Protein AF-A0AAV2YIW4-F1 (afdb_monomer_lite)

InterPro domains:
  IPR005552 Scramblase [PTHR23248] (597-870)

Organism: NCBI:txid4803

Foldseek 3Di:
DDDDDDDDDDDDDDDDDDDDDDDDDDDDDDDDDDDPPDPLVVLQVVLQPAQWKKKAWDQDPVVVVCVVVVHFDDDWTKIFIFTDDPCAADAPALPRPRHDDDAPVNSVPGHGQKMKTKDQPPLQCQLCLLLLNNLQGWIWIFIDGVPDPGGQKIWTFDRDPAPLPVAWGKIWIWGQDSPPRDTDTFAMKTWDPVVVVPPDPDPQVVQKTKIFQWTQDPVRDTDGFKIKIDGCDCDDPYGQDPHDDPVRFWGKIFIAGPVRHGQWMKIWGFNDPDDPPVVCCSVVSGDIMMITGDGPPDGSSSSVSSVVNVVSPPGDAFFKKKAWDFDPVVLVCLVVVHDDDPFTKMFIATDHPCAADAPALPRPRHDDDALVNVVPGDGFKMKTWPQDPVQCVVLLQLLLQLLGFTWIFIDTVSDPHGQKTWTFDRDPDPDPPAKGKIWIWGQDSPPRDTDTQAMKIWDPPVPPPDDPDPQPPFKTKIFQWGQDPVRDTDGFKIKIGGCGCDDPYHCVPPCDLVRFWHKIFIAGPVRHGQWIKIWGFNDDNDDDPSVCSVVSRTIMMITGDGRSQGSSSSVSVVSNVVSVVSVVVSPPQLVVVQVLLLPAQWKKKAKDFDPVVVVCVVVVHLDDDWIKIFIFTDPPCAADDPALPRPRHDAAAPVNVVPTRGFKMKTKDDDPVQCVVCVVVLRNLQGWIKIAIDGSPSYGQKIWTWHRDSDCVVPTKTKIWIFGSDSSSDTHTQAMKIWDPPCCVPVDPDPQSVQKTKIWQWGQDPVRDTHTFWIKIAGCDCDDPYRNPVACHPVRFWDKIFIAGPVRDGQWIKIWGQNDDPDCPDPCSVVVSRDIMMITGDRNPDRSSSNVSSVVVVVVCCSVPPVSPVD

Sequence (871 aa):
MDLHASKWLSNGNGCECHFQNSIPPTKMQYQHNHNVTIEYAAVPQTLEQSKGLVIRQEAQIGEAVAQAFGIPYEAENRYKVSLLPNDKNVKENPNDPHGWEPSAEEIEALEPFLFAREKSGLGMRTPLTCLGCGPMRPLKMHFAVRGSTGDAYLIDRPFKLGGCCCMPFEMTLDGVDAKTGQMKKIGRVRENFSPYLSKCCASACLATTYTDIDRAMPDGSFQTQYILRTNTSCCGRVNNCCGATCLKNDAVYDILDTRGEVVAHLQMTYGGGGSCLGACCRASNDYNNYMLEFPPNSTAEDRMLLLAGLFQTLEQSKGLVIRQEAQIGEAVAQAFGIPYEAENRYKVSLLPNDKNVKENPNDPHGWEPSAEEIEALEPFLFAREKSGLGMRTPLTCLGCGPMRPLKMHFAVRGSTGDAYLIDRPFKLGGCCCMPFEMTLDGVDAKTGQMKKIGRVRENFSPYLSKCCASACLATTYTDIDRAMPDGSFQTQYILRTNTSCCGRVNNCCGATCLKNDAVYDILDTRGEVVAHLQMTYGGGGSCLGACCRASNDYNNYMLEFPPNSTAEDRMLLLAGLFQEMKDTEANGDQGLLRLKISEVGGVVVRQQTQKGEAAAQAVGLPFESRNKYTLHLLPHEKQVKSHPNDANGWEPSAQELAQLEPFLFAQEESGLCSRVCLTCFGCGSLRALTMHFSVDGSGDVFLIRRPFAMGGCCCCPLEMRLEAVSKDGRNMRIGRVREDFAPYLSKCCSACCLATTYTDIDRAMPDGTYEKRYSLRTNLSCCGRVNNCCGATCFKNDAVYDILDNDERVVAHLQRTFANGSNCLGACCRMGFDFNNFLLEFPSDSTPEDRLLLLTALFQVEYQLFERKEQ

Secondary structure (DSSP, 8-state):
-----------------------PPP---PPP-------TTHHHHHHHH-SEEEEEEPP-HHHHHHHHHT-------EEEEEEPPTT----SSTT-TTS----HHHHHHS-EEEEEEE---HHHHHHHHHTT-STTS-EEEEEEETT-SSEEEEEEE----TTTTSPPPEEEEEEE-TTT-SEEEEEEEEE--TTHHHH--SGGGGGEEEEEEEEEPTTS-EEEEEEEEEE-SSSSSS--TT-SBTTB-EEEEEEEETTS-EEEEEEEEE---S---TTTGGGTT--EEEEEEPPTT--HHHHHHHHHHHTTSS----EEEEEEPP-HHHHHHHHHT-------EEEEEEEPTT----SSTT-TTS----HHHHHTS-EEEEEEE---HHHHHHHHHTT-GGGS-EEEEEEETT-SS-SEEEEE------STT---EEEEEEE-TTT-SEEEEEEEEE--GGGGGT---GGGS-EEEEEEEEEPTTS-EEEEEEEEEE-SS-SSS--TT-SBTTB-EEEEEEEETTS-EEEEEEEEE---S---HHHHTTTT--EEEEEEPPTT--HHHHHHHHHHHHHHHHHHHHHHHHHHHHHHHHH-SEEEEEEPP-HHHHHHHTTT-------EEEEEEPPTT----SSTT-SSS----TTHHHHSPEEEEEEEE--HHHHHHHHHTT-GGG--EEEEEESTT-S-SEEEEE-----GGGT---EEEEEEE-TTS-EEEEEEEEEE-HHHHHS--SHHHHTEEEEEEEEEPTTS-EEEEEEEEEE-SSSSSS--TT-SBTTB-EEEEEEE-TTS-EEEEEEEE----TT--TTGGGTTT---EEEEE--TT--HHHHHHHHHHHHHHHHHHTGGG--

pLDDT: mean 76.11, std 19.55, range [26.31, 98.44]

Structure (mmCIF, N/CA/C/O backbone):
data_AF-A0AAV2YIW4-F1
#
_entry.id   AF-A0AAV2YIW4-F1
#
loop_
_atom_site.group_PDB
_atom_site.id
_atom_site.type_symbol
_atom_site.label_atom_id
_atom_site.label_alt_id
_atom_site.label_comp_id
_atom_site.label_asym_id
_atom_site.label_entity_id
_atom_site.label_seq_id
_atom_site.pdbx_PDB_ins_code
_atom_site.Cartn_x
_atom_site.Cartn_y
_atom_site.Cartn_z
_atom_site.occupancy
_atom_site.B_iso_or_equiv
_atom_site.auth_seq_id
_atom_site.auth_comp_id
_atom_site.auth_asym_id
_atom_site.auth_atom_id
_atom_site.pdbx_PDB_model_num
ATOM 1 N N . MET A 1 1 ? 54.753 -6.252 55.775 1.00 34.53 1 MET A N 1
ATOM 2 C CA . MET A 1 1 ? 54.111 -5.872 54.500 1.00 34.53 1 MET A CA 1
ATOM 3 C C . MET A 1 1 ? 52.700 -5.396 54.843 1.00 34.53 1 MET A C 1
ATOM 5 O O . MET A 1 1 ? 51.793 -6.214 54.852 1.00 34.53 1 MET A O 1
ATOM 9 N N . ASP A 1 2 ? 52.447 -4.196 55.369 1.00 29.52 2 ASP A N 1
ATOM 10 C CA . ASP A 1 2 ? 53.029 -2.843 55.195 1.00 29.52 2 ASP A CA 1
ATOM 11 C C . ASP A 1 2 ? 52.570 -2.098 53.935 1.00 29.52 2 ASP A C 1
ATOM 13 O O . ASP A 1 2 ? 53.123 -2.322 52.860 1.00 29.52 2 ASP A O 1
ATOM 17 N N . LEU A 1 3 ? 51.587 -1.201 54.125 1.00 31.28 3 LEU A N 1
ATOM 18 C CA . LEU A 1 3 ? 51.532 0.247 53.785 1.00 31.28 3 LEU A CA 1
ATOM 19 C C . LEU A 1 3 ? 50.031 0.671 53.769 1.00 31.28 3 LEU A C 1
ATOM 21 O O . LEU A 1 3 ? 49.226 -0.035 53.174 1.00 31.28 3 LEU A O 1
ATOM 25 N N . HIS A 1 4 ? 49.493 1.650 54.526 1.00 34.84 4 HIS A N 1
ATOM 26 C CA . HIS A 1 4 ? 49.807 3.090 54.720 1.00 34.84 4 HIS A CA 1
ATOM 27 C C . HIS A 1 4 ? 49.781 3.915 53.410 1.00 34.84 4 HIS A C 1
ATOM 29 O O . HIS A 1 4 ? 50.341 3.465 52.423 1.00 34.84 4 HIS A O 1
ATOM 35 N N . ALA A 1 5 ? 49.226 5.139 53.307 1.00 33.84 5 ALA A N 1
ATOM 36 C CA . ALA A 1 5 ? 48.344 5.984 54.154 1.00 33.84 5 ALA A CA 1
ATOM 37 C C . ALA A 1 5 ? 47.677 7.067 53.226 1.00 33.84 5 ALA A C 1
ATOM 39 O O . ALA A 1 5 ? 47.795 6.922 52.015 1.00 33.84 5 ALA A O 1
ATOM 40 N N . SER A 1 6 ? 46.974 8.152 5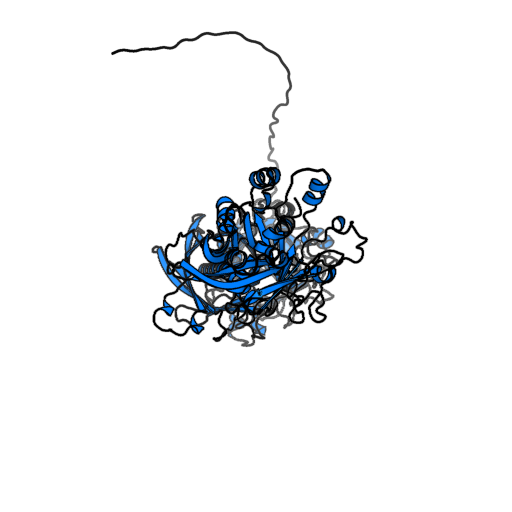3.609 1.00 31.48 6 SER A N 1
ATOM 41 C CA . SER A 1 6 ? 46.640 8.828 54.887 1.00 31.48 6 SER A CA 1
ATOM 42 C C . SER A 1 6 ? 45.349 9.697 54.750 1.00 31.48 6 SER A C 1
ATOM 44 O O . SER A 1 6 ? 44.682 9.676 53.720 1.00 31.48 6 SER A O 1
ATOM 46 N N . LYS A 1 7 ? 45.000 10.498 55.778 1.00 36.56 7 LYS A N 1
ATOM 47 C CA . LYS A 1 7 ? 44.167 11.730 55.668 1.00 36.56 7 LYS A CA 1
ATOM 48 C C . LYS A 1 7 ? 45.068 12.966 55.458 1.00 36.56 7 LYS A C 1
ATOM 50 O O . LYS A 1 7 ? 46.248 12.866 55.793 1.00 36.56 7 LYS A O 1
ATOM 55 N N . TRP A 1 8 ? 44.500 14.139 55.123 1.00 27.31 8 TRP A N 1
ATOM 56 C CA . TRP A 1 8 ? 44.503 15.333 56.013 1.00 27.31 8 TRP A CA 1
ATOM 57 C C . TRP A 1 8 ? 43.563 16.474 55.544 1.00 27.31 8 TRP A C 1
ATOM 59 O O . TRP A 1 8 ? 42.883 16.332 54.533 1.00 27.31 8 TRP A O 1
ATOM 69 N N . LEU A 1 9 ? 43.468 17.551 56.340 1.00 35.16 9 LEU A N 1
ATOM 70 C CA . LEU A 1 9 ? 42.539 18.695 56.227 1.00 35.16 9 LEU A CA 1
ATOM 71 C C . LEU A 1 9 ? 43.279 20.025 55.984 1.00 35.16 9 LEU A C 1
ATOM 73 O O . LEU A 1 9 ? 44.400 20.178 56.469 1.00 35.16 9 LEU A O 1
ATOM 77 N N . SER A 1 10 ? 42.593 21.031 55.424 1.00 29.75 10 SER A N 1
ATOM 78 C CA . SER A 1 10 ? 42.811 22.457 55.748 1.00 29.75 10 SER A CA 1
ATOM 79 C C . SER A 1 10 ? 41.611 23.345 55.346 1.00 29.75 10 SER A C 1
ATOM 81 O O . SER A 1 10 ? 40.798 22.964 54.509 1.00 29.75 10 SER A O 1
ATOM 83 N N . ASN A 1 11 ? 41.484 24.516 55.988 1.00 32.44 11 ASN A N 1
ATOM 84 C CA . ASN A 1 11 ? 40.416 25.514 55.778 1.00 32.44 11 ASN A CA 1
ATOM 85 C C . ASN A 1 11 ? 40.905 26.690 54.902 1.00 32.44 11 ASN A C 1
ATOM 87 O O . ASN A 1 11 ? 42.109 26.941 54.861 1.00 32.44 11 ASN A O 1
ATOM 91 N N . GLY A 1 12 ? 39.998 27.486 54.307 1.00 28.72 12 GLY A N 1
ATOM 92 C CA . GLY A 1 12 ? 40.390 28.726 53.606 1.00 28.72 12 GLY A CA 1
ATOM 93 C C . GLY A 1 12 ? 39.264 29.610 53.033 1.00 28.72 12 GLY A C 1
ATOM 94 O O . GLY A 1 12 ? 38.966 29.526 51.853 1.00 28.72 12 GLY A O 1
ATOM 95 N N . ASN A 1 13 ? 38.692 30.479 53.873 1.00 29.22 13 ASN A N 1
ATOM 96 C CA . ASN A 1 13 ? 38.098 31.806 53.592 1.00 29.22 13 ASN A CA 1
ATOM 97 C C . ASN A 1 13 ? 37.449 32.131 52.214 1.00 29.22 13 ASN A C 1
ATOM 99 O O . ASN A 1 13 ? 38.131 32.520 51.275 1.00 29.22 13 ASN A O 1
ATOM 103 N N . GLY A 1 14 ? 36.110 32.187 52.192 1.00 28.41 14 GLY A N 1
ATOM 104 C CA . GLY A 1 14 ? 35.336 33.449 52.157 1.00 28.41 14 GLY A CA 1
ATOM 105 C C . GLY A 1 14 ? 35.362 34.401 50.939 1.00 28.41 14 GLY A C 1
ATOM 106 O O . GLY A 1 14 ? 36.375 35.027 50.646 1.00 28.41 14 GLY A O 1
ATOM 107 N N . CYS A 1 15 ? 34.168 34.673 50.391 1.00 27.16 15 CYS A N 1
ATOM 108 C CA . CYS A 1 15 ? 33.701 36.012 49.981 1.00 27.16 15 CYS A CA 1
ATOM 109 C C . CYS A 1 15 ? 32.160 36.045 49.898 1.00 27.16 15 CYS A C 1
ATOM 111 O O . CYS A 1 15 ? 31.549 35.086 49.433 1.00 27.16 15 CYS A O 1
ATOM 113 N N . GLU A 1 16 ? 31.540 37.146 50.330 1.00 31.05 16 GLU A N 1
ATOM 114 C CA . GLU A 1 16 ? 30.090 37.394 50.240 1.00 31.05 16 GLU A CA 1
ATOM 115 C C . GLU A 1 16 ? 29.759 38.372 49.100 1.00 31.05 16 GLU A C 1
ATOM 117 O O . GLU A 1 16 ? 30.550 39.267 48.808 1.00 31.05 16 GLU A O 1
ATOM 122 N N . CYS A 1 17 ? 28.553 38.270 48.526 1.00 26.88 17 CYS A N 1
ATOM 123 C CA . CYS A 1 17 ? 27.810 39.402 47.948 1.00 26.88 17 CYS A CA 1
ATOM 124 C C . CYS A 1 17 ? 26.296 39.101 47.914 1.00 26.88 17 CYS A C 1
ATOM 126 O O . CYS A 1 17 ? 25.886 37.948 47.789 1.00 26.88 17 CYS A O 1
ATOM 128 N N . HIS A 1 18 ? 25.464 40.139 48.058 1.00 30.34 18 HIS A N 1
ATOM 129 C CA . HIS A 1 18 ? 24.004 40.041 48.241 1.00 30.34 18 HIS A CA 1
ATOM 130 C C . HIS A 1 18 ? 23.185 40.160 46.939 1.00 30.34 18 HIS A C 1
ATOM 132 O O . HIS A 1 18 ? 23.682 40.680 45.947 1.00 30.34 18 HIS A O 1
ATOM 138 N N . PHE A 1 19 ? 21.914 39.722 46.979 1.00 26.31 19 PHE A N 1
ATOM 139 C CA . PHE A 1 19 ? 20.659 40.519 46.855 1.00 26.31 19 PHE A CA 1
ATOM 140 C C . PHE A 1 19 ? 19.474 39.537 46.611 1.00 26.31 19 PHE A C 1
ATOM 142 O O . PHE A 1 19 ? 19.460 38.810 45.628 1.00 26.31 19 PHE A O 1
ATOM 149 N N . GLN A 1 20 ? 18.604 39.268 47.599 1.00 30.83 20 GLN A N 1
ATOM 150 C CA . GLN A 1 20 ? 17.324 39.962 47.891 1.00 30.83 20 GLN A CA 1
ATOM 151 C C . GLN A 1 20 ? 16.193 39.775 46.843 1.00 30.83 20 GLN A C 1
ATOM 153 O O . GLN A 1 20 ? 16.161 40.491 45.848 1.00 30.83 20 GLN A O 1
ATOM 158 N N . ASN A 1 21 ? 15.164 38.952 47.123 1.00 28.94 21 ASN A N 1
ATOM 159 C CA . ASN A 1 21 ? 13.927 39.410 47.799 1.00 28.94 21 ASN A CA 1
ATOM 160 C C . ASN A 1 21 ? 12.814 38.338 47.931 1.00 28.94 21 ASN A C 1
ATOM 162 O O . ASN A 1 21 ? 12.830 37.290 47.297 1.00 28.94 21 ASN A O 1
ATOM 166 N N . SER A 1 22 ? 11.880 38.617 48.841 1.00 33.94 22 SER A N 1
ATOM 167 C CA . SER A 1 22 ? 10.848 37.753 49.431 1.00 33.94 22 SER A CA 1
ATOM 168 C C . SER A 1 22 ? 9.543 37.577 48.633 1.00 33.94 22 SER A C 1
ATOM 170 O O . SER A 1 22 ? 9.136 38.470 47.902 1.00 33.94 22 SER A O 1
ATOM 172 N N . ILE A 1 23 ? 8.817 36.483 48.929 1.00 32.34 23 ILE A N 1
ATOM 173 C CA . ILE A 1 23 ? 7.345 36.411 49.110 1.00 32.34 23 ILE A CA 1
ATOM 174 C C . ILE A 1 23 ? 7.036 35.223 50.066 1.00 32.34 23 ILE A C 1
ATOM 176 O O . ILE A 1 23 ? 7.699 34.190 49.956 1.00 32.34 23 ILE A O 1
ATOM 180 N N . PRO A 1 24 ? 6.096 35.335 51.032 1.00 34.16 24 PRO A N 1
ATOM 181 C CA . PRO A 1 24 ? 5.818 34.284 52.024 1.00 34.16 24 PRO A CA 1
ATOM 182 C C . PRO A 1 24 ? 4.681 33.313 51.620 1.00 34.16 24 PRO A C 1
ATOM 184 O O . PRO A 1 24 ? 3.766 33.706 50.896 1.00 34.16 24 PRO A O 1
ATOM 187 N N . PRO A 1 25 ? 4.661 32.066 52.140 1.00 32.34 25 PRO A N 1
ATOM 188 C CA . PRO A 1 25 ? 3.613 31.087 51.839 1.00 32.34 25 PRO A CA 1
ATOM 189 C C . PRO A 1 25 ? 2.312 31.356 52.614 1.00 32.34 25 PRO A C 1
ATOM 191 O O . PRO A 1 25 ? 2.279 31.325 53.847 1.00 32.34 25 PRO A O 1
ATOM 194 N N . THR A 1 26 ? 1.207 31.568 51.899 1.00 30.33 26 THR A N 1
ATOM 195 C CA . THR A 1 26 ? -0.121 31.783 52.497 1.00 30.33 26 THR A CA 1
ATOM 196 C C . THR A 1 26 ? -0.781 30.453 52.877 1.00 30.33 26 THR A C 1
ATOM 198 O O . THR A 1 26 ? -1.016 29.604 52.019 1.00 30.33 26 THR A O 1
ATOM 201 N N . LYS A 1 27 ? -1.145 30.264 54.153 1.00 31.73 27 LYS A N 1
ATOM 202 C CA . LYS A 1 27 ? -2.006 29.143 54.568 1.00 31.73 27 LYS A CA 1
ATOM 203 C C . LYS A 1 27 ? -3.468 29.460 54.246 1.00 31.73 27 LYS A C 1
ATOM 205 O O . LYS A 1 27 ? -4.048 30.329 54.890 1.00 31.73 27 LYS A O 1
ATOM 210 N N . MET A 1 28 ? -4.090 28.710 53.337 1.00 27.66 28 MET A N 1
ATOM 211 C CA . MET A 1 28 ? -5.554 28.638 53.287 1.00 27.66 28 MET A CA 1
ATOM 212 C C . MET A 1 28 ? -6.067 27.791 54.457 1.00 27.66 28 MET A C 1
ATOM 214 O O . MET A 1 28 ? -5.734 26.612 54.567 1.00 27.66 28 MET A O 1
ATOM 218 N N . GLN A 1 29 ? -6.905 28.379 55.310 1.00 27.80 29 GLN A N 1
ATOM 219 C CA . GLN A 1 29 ? -7.801 27.631 56.192 1.00 27.80 29 GLN A CA 1
ATOM 220 C C . GLN A 1 29 ? -9.185 27.602 55.544 1.00 27.80 29 GLN A C 1
ATOM 222 O O . GLN A 1 29 ? -9.814 28.648 55.397 1.00 27.80 29 GLN A O 1
ATOM 227 N N . TYR A 1 30 ? -9.670 26.417 55.175 1.00 27.11 30 TYR A N 1
ATOM 228 C CA . TYR A 1 30 ? -11.075 26.244 54.813 1.00 27.11 30 TYR A CA 1
ATOM 229 C C . TYR A 1 30 ? -11.929 26.230 56.085 1.00 27.11 30 TYR A C 1
ATOM 231 O O . TYR A 1 30 ? -11.697 25.423 56.985 1.00 27.11 30 TYR A O 1
ATOM 239 N N . GLN A 1 31 ? -12.921 27.116 56.155 1.00 29.45 31 GLN A N 1
ATOM 240 C CA . GLN A 1 31 ? -13.962 27.065 57.179 1.00 29.45 31 GLN A CA 1
ATOM 241 C C . GLN A 1 31 ? -15.098 26.160 56.689 1.00 29.45 31 GLN A C 1
ATOM 243 O O . GLN A 1 31 ? -15.717 26.448 55.667 1.00 29.45 31 GLN A O 1
ATOM 248 N N . HIS A 1 32 ? -15.400 25.088 57.423 1.00 32.91 32 HIS A N 1
ATOM 249 C CA . HIS A 1 32 ? -16.679 24.394 57.264 1.00 32.91 32 HIS A CA 1
ATOM 250 C C . HIS A 1 32 ? -17.793 25.259 57.855 1.00 32.91 32 HIS A C 1
ATOM 252 O O . HIS A 1 32 ? -17.703 25.656 59.016 1.00 32.91 32 HIS A O 1
ATOM 258 N N . ASN A 1 33 ? -18.853 25.512 57.087 1.00 34.19 33 ASN A N 1
ATOM 259 C CA . ASN A 1 33 ? -20.063 26.146 57.597 1.00 34.19 33 ASN A CA 1
ATOM 260 C C . ASN A 1 33 ? -21.321 25.608 56.899 1.00 34.19 33 ASN A C 1
ATOM 262 O O . ASN A 1 33 ? -21.307 25.360 55.698 1.00 34.19 33 ASN A O 1
ATOM 266 N N . HIS A 1 34 ? -22.388 25.486 57.692 1.00 34.94 34 HIS A N 1
ATOM 267 C CA . HIS A 1 34 ? -23.763 25.095 57.352 1.00 34.94 34 HIS A CA 1
ATOM 268 C C . HIS A 1 34 ? -24.010 23.713 56.711 1.00 34.94 34 HIS A C 1
ATOM 270 O O . HIS A 1 34 ? -23.678 23.434 55.563 1.00 34.94 34 HIS A O 1
ATOM 276 N N . ASN A 1 35 ? -24.746 22.881 57.458 1.00 37.16 35 ASN A N 1
ATOM 277 C CA . ASN A 1 35 ? -25.377 21.662 56.959 1.00 37.16 35 ASN A CA 1
ATOM 278 C C . ASN A 1 35 ? -26.514 22.016 55.987 1.00 37.16 35 ASN A C 1
ATOM 280 O O . ASN A 1 35 ? -27.633 22.305 56.419 1.00 37.16 35 ASN A O 1
ATOM 284 N N . VAL A 1 36 ? -26.259 21.941 54.680 1.00 42.66 36 VAL A N 1
ATOM 285 C CA . VAL A 1 36 ? -27.341 21.835 53.693 1.00 42.66 36 VAL A CA 1
ATOM 286 C C . VAL A 1 36 ? -28.005 20.474 53.895 1.00 42.66 36 VAL A C 1
ATOM 288 O O . VAL A 1 36 ? -27.408 19.434 53.619 1.00 42.66 36 VAL A O 1
ATOM 291 N N . THR A 1 37 ? -29.229 20.471 54.421 1.00 47.66 37 THR A N 1
ATOM 292 C CA . THR A 1 37 ? -30.010 19.237 54.575 1.00 47.66 37 THR A CA 1
ATOM 293 C C . THR A 1 37 ? -30.628 18.919 53.220 1.00 47.66 37 THR A C 1
ATOM 295 O O . THR A 1 37 ? -31.620 19.521 52.829 1.00 47.66 37 THR A O 1
ATOM 298 N N . ILE A 1 38 ? -29.970 18.042 52.462 1.00 52.50 38 ILE A N 1
ATOM 299 C CA . ILE A 1 38 ? -30.332 17.717 51.079 1.00 52.50 38 ILE A CA 1
ATOM 300 C C . ILE A 1 38 ? -31.684 16.990 51.059 1.00 52.50 38 ILE A C 1
ATOM 302 O O . ILE A 1 38 ? -31.792 15.852 51.520 1.00 52.50 38 ILE A O 1
ATOM 306 N N . GLU A 1 39 ? -32.711 17.627 50.499 1.00 65.31 39 GLU A N 1
ATOM 307 C CA . GLU A 1 39 ? -34.070 17.082 50.434 1.00 65.31 39 GLU A CA 1
ATOM 308 C C . GLU A 1 39 ? -34.232 16.046 49.308 1.00 65.31 39 GLU A C 1
ATOM 310 O O . GLU A 1 39 ? -34.954 16.253 48.334 1.00 65.31 39 GLU A O 1
ATOM 315 N N . TYR A 1 40 ? -33.611 14.870 49.462 1.00 70.31 40 TYR A N 1
ATOM 316 C CA . TYR A 1 40 ? -33.856 13.717 48.577 1.00 70.31 40 TYR A CA 1
ATOM 317 C C . TYR A 1 40 ? -35.357 13.373 48.464 1.00 70.31 40 TYR A C 1
ATOM 319 O O . TYR A 1 40 ? -35.806 12.905 47.422 1.00 70.31 40 TYR A O 1
ATOM 327 N N . ALA A 1 41 ? -36.146 13.668 49.505 1.00 72.88 41 ALA A N 1
ATOM 328 C CA . ALA A 1 41 ? -37.599 13.493 49.537 1.00 72.88 41 ALA A CA 1
ATOM 329 C C . ALA A 1 41 ? -38.376 14.355 48.518 1.00 72.88 41 ALA A C 1
ATOM 331 O O . ALA A 1 41 ? -39.504 14.000 48.174 1.00 72.88 41 ALA A O 1
ATOM 332 N N . ALA A 1 42 ? -37.795 15.450 48.012 1.00 81.31 42 ALA A N 1
ATOM 333 C CA . ALA A 1 42 ? -38.418 16.273 46.975 1.00 81.31 42 ALA A CA 1
ATOM 334 C C . ALA A 1 42 ? -38.329 15.623 45.581 1.00 81.31 42 ALA A C 1
ATOM 336 O O . ALA A 1 42 ? -39.219 15.812 44.755 1.00 81.31 42 ALA A O 1
ATOM 337 N N . VAL A 1 43 ? -37.293 14.816 45.313 1.00 82.75 43 VAL A N 1
ATOM 338 C CA . VAL A 1 43 ? -37.036 14.262 43.970 1.00 82.75 43 VAL A CA 1
ATOM 339 C C . VAL A 1 43 ? -38.178 13.360 43.471 1.00 82.75 43 VAL A C 1
ATOM 341 O O . VAL A 1 43 ? -38.597 13.559 42.330 1.00 82.75 43 VAL A O 1
ATOM 344 N N . PRO A 1 44 ? -38.749 12.430 44.270 1.00 83.50 44 PRO A N 1
ATOM 345 C CA . PRO A 1 44 ? -39.924 11.663 43.853 1.00 83.50 44 PRO A CA 1
ATOM 346 C C . PRO A 1 44 ? -41.144 12.541 43.548 1.00 83.50 44 PRO A C 1
ATOM 348 O O . PRO A 1 44 ? -41.819 12.312 42.550 1.00 83.50 44 PRO A O 1
ATOM 351 N N . GLN A 1 45 ? -41.393 13.581 44.352 1.00 85.56 45 GLN A N 1
ATOM 352 C CA . GLN A 1 45 ? -42.544 14.473 44.169 1.00 85.56 45 GLN A CA 1
ATOM 353 C C . GLN A 1 45 ? -42.420 15.291 42.877 1.00 85.56 45 GLN A C 1
ATOM 355 O O . GLN A 1 45 ? -43.366 15.360 42.094 1.00 85.56 45 GLN A O 1
ATOM 360 N N . THR A 1 46 ? -41.236 15.848 42.613 1.00 87.81 46 THR A N 1
ATOM 361 C CA . THR A 1 46 ? -40.923 16.549 41.360 1.00 87.81 46 THR A CA 1
ATOM 362 C C . THR A 1 46 ? -41.033 15.614 40.153 1.00 87.81 46 THR A C 1
ATOM 364 O O . THR A 1 46 ? -41.595 15.997 39.127 1.00 87.81 46 THR A O 1
ATOM 367 N N . LEU A 1 47 ? -40.558 14.367 40.271 1.00 87.00 47 LEU A N 1
ATOM 368 C CA . LEU A 1 47 ? -40.710 13.361 39.219 1.00 87.00 47 LEU A CA 1
ATOM 369 C C . LEU A 1 47 ? -42.183 13.030 38.954 1.00 87.00 47 LEU A C 1
ATOM 371 O O . LEU A 1 47 ? -42.566 12.998 37.791 1.00 87.00 47 LEU A O 1
ATOM 375 N N . GLU A 1 48 ? -43.013 12.840 39.981 1.00 88.50 48 GLU A N 1
ATOM 376 C CA . GLU A 1 48 ? -44.449 12.527 39.850 1.00 88.50 48 GLU A CA 1
ATOM 377 C C . GLU A 1 48 ? -45.279 13.670 39.253 1.00 88.50 48 GLU A C 1
ATOM 379 O O . GLU A 1 48 ? -46.222 13.413 38.501 1.00 88.50 48 GLU A O 1
ATOM 384 N N . GLN A 1 49 ? -44.910 14.919 39.542 1.00 90.31 49 GLN A N 1
ATOM 385 C CA . GLN A 1 49 ? -45.573 16.119 39.014 1.00 90.31 49 GLN A CA 1
ATOM 386 C C . GLN A 1 49 ? -45.135 16.488 37.589 1.00 90.31 49 GLN A C 1
ATOM 388 O O . GLN A 1 49 ? -45.828 17.250 36.917 1.00 90.31 49 GLN A O 1
ATOM 393 N N . SER A 1 50 ? -43.995 15.974 37.121 1.00 92.06 50 SER A N 1
ATOM 394 C CA . SER A 1 50 ? -43.477 16.254 35.778 1.00 92.06 50 SER A CA 1
ATOM 395 C C . SER A 1 50 ? -44.307 15.605 34.660 1.00 92.06 50 SER A C 1
ATOM 397 O O . SER A 1 50 ? -45.007 14.614 34.875 1.00 92.06 50 SER A O 1
ATOM 399 N N . LYS A 1 51 ? -44.183 16.130 33.436 1.00 94.81 51 LYS A N 1
ATOM 400 C CA . LYS A 1 51 ? -44.686 15.490 32.206 1.00 94.81 51 LYS A CA 1
ATOM 401 C C . LYS A 1 51 ? -43.670 14.520 31.583 1.00 94.81 51 LYS A C 1
ATOM 403 O O . LYS A 1 51 ? -44.038 13.558 30.918 1.00 94.81 51 LYS A O 1
ATOM 408 N N . GLY A 1 52 ? -42.386 14.782 31.807 1.00 94.81 52 GLY A N 1
ATOM 409 C CA . GLY A 1 52 ? -41.270 14.099 31.168 1.00 94.81 52 GLY A CA 1
ATOM 410 C C . GLY A 1 52 ? -39.928 14.698 31.587 1.00 94.81 52 GLY A C 1
ATOM 411 O O . GLY A 1 52 ? -39.871 15.576 32.454 1.00 94.81 52 GLY A O 1
ATOM 412 N N . LEU A 1 53 ? -38.853 14.266 30.931 1.00 95.31 53 LEU A N 1
ATOM 413 C CA . LEU A 1 53 ? -37.484 14.748 31.134 1.00 95.31 53 LEU A CA 1
ATOM 414 C C . LEU A 1 53 ? -36.840 15.202 29.826 1.00 95.31 53 LEU A C 1
ATOM 416 O O . LEU A 1 53 ? -37.121 14.651 28.763 1.00 95.31 53 LEU A O 1
ATOM 420 N N . VAL A 1 54 ? -35.889 16.128 29.945 1.00 94.62 54 VAL A N 1
ATOM 421 C CA . VAL A 1 54 ? -34.881 16.414 28.919 1.00 94.62 54 VAL A CA 1
ATOM 422 C C . VAL A 1 54 ? -33.506 16.083 29.491 1.00 94.62 54 VAL A C 1
ATOM 424 O O . VAL A 1 54 ? -33.144 16.526 30.582 1.00 94.62 54 VAL A O 1
ATOM 427 N N . ILE A 1 55 ? -32.748 15.269 28.764 1.00 93.12 55 ILE A N 1
ATOM 428 C CA . ILE A 1 55 ? -31.459 14.712 29.173 1.00 93.12 55 ILE A CA 1
ATOM 429 C C . ILE A 1 55 ? -30.416 15.191 28.164 1.00 93.12 55 ILE A C 1
ATOM 431 O O . ILE A 1 55 ? -30.416 14.751 27.013 1.00 93.12 55 ILE A O 1
ATOM 435 N N . ARG A 1 56 ? -29.520 16.083 28.593 1.00 90.31 56 ARG A N 1
ATOM 436 C CA . ARG A 1 56 ? -28.429 16.621 27.765 1.00 90.31 56 ARG A CA 1
ATOM 437 C C . ARG A 1 56 ? -27.083 16.125 28.271 1.00 90.31 56 ARG A C 1
ATOM 439 O O . ARG A 1 56 ? -26.759 16.324 29.442 1.00 90.31 56 ARG A O 1
ATOM 446 N N . GLN A 1 57 ? -26.281 15.531 27.390 1.00 87.19 57 GLN A N 1
ATOM 447 C CA . GLN A 1 57 ? -24.876 15.230 27.675 1.00 87.19 57 GLN A CA 1
ATOM 448 C C . GLN A 1 57 ? -24.077 16.541 27.779 1.00 87.19 57 GLN A C 1
ATOM 450 O O . GLN A 1 57 ? -24.209 17.426 26.935 1.00 87.19 57 GLN A O 1
ATOM 455 N N . GLU A 1 58 ? -23.275 16.700 28.832 1.00 81.56 58 GLU A N 1
ATOM 456 C CA . GLU A 1 58 ? -22.464 17.904 29.026 1.00 81.56 58 GLU A CA 1
ATOM 457 C C . GLU A 1 58 ? -21.199 17.875 28.166 1.00 81.56 58 GLU A C 1
ATOM 459 O O . GLU A 1 58 ? -20.395 16.947 28.258 1.00 81.56 58 GLU A O 1
ATOM 464 N N . ALA A 1 59 ? -20.981 18.947 27.403 1.00 66.12 59 ALA A N 1
ATOM 465 C CA . ALA A 1 59 ? -19.758 19.159 26.645 1.00 66.12 59 ALA A CA 1
ATOM 466 C C . ALA A 1 59 ? -18.531 19.230 27.567 1.00 66.12 59 ALA A C 1
ATOM 468 O O . ALA A 1 59 ? -18.400 20.142 28.390 1.00 66.12 59 ALA A O 1
ATOM 469 N N . GLN A 1 60 ? -17.588 18.302 27.401 1.00 69.12 60 GLN A N 1
ATOM 470 C CA . GLN A 1 60 ? -16.320 18.347 28.123 1.00 69.12 60 GLN A CA 1
ATOM 471 C C . GLN A 1 60 ? -15.288 19.076 27.270 1.00 69.12 60 GLN A C 1
ATOM 473 O O . GLN A 1 60 ? -14.590 18.482 26.458 1.00 69.12 60 GLN A O 1
ATOM 478 N N . ILE A 1 61 ? -15.164 20.391 27.483 1.00 62.16 61 ILE A N 1
ATOM 479 C CA . ILE A 1 61 ? -14.145 21.228 26.821 1.00 62.16 61 ILE A CA 1
ATOM 480 C C . ILE A 1 61 ? -12.742 20.636 27.035 1.00 62.16 61 ILE A C 1
ATOM 482 O O . ILE A 1 61 ? -11.927 20.643 26.121 1.00 62.16 61 ILE A O 1
ATOM 486 N N . GLY A 1 62 ? -12.481 20.053 28.212 1.00 62.09 62 GLY A N 1
ATOM 487 C CA . GLY A 1 62 ? -11.245 19.318 28.482 1.00 62.09 62 GLY A CA 1
ATOM 488 C C . GLY A 1 62 ? -11.039 18.105 27.568 1.00 62.09 62 GLY A C 1
ATOM 489 O O . GLY A 1 62 ? -9.913 17.878 27.145 1.00 62.09 62 GLY A O 1
ATOM 490 N N . GLU A 1 63 ? -12.102 17.387 27.197 1.00 58.66 63 GLU A N 1
ATOM 491 C CA . GLU A 1 63 ? -12.046 16.278 26.239 1.00 58.66 63 GLU A CA 1
ATOM 492 C C . GLU A 1 63 ? -11.799 16.789 24.815 1.00 58.66 63 GLU A C 1
ATOM 494 O O . GLU A 1 63 ? -10.902 16.292 24.143 1.00 58.66 63 GLU A O 1
ATOM 499 N N . ALA A 1 64 ? -12.522 17.819 24.366 1.00 51.94 64 ALA A N 1
ATOM 500 C CA . ALA A 1 64 ? -12.338 18.400 23.032 1.00 51.94 64 ALA A CA 1
ATOM 501 C C . ALA A 1 64 ? -10.923 18.986 22.842 1.00 51.94 64 ALA A C 1
ATOM 503 O O . ALA A 1 64 ? -10.268 18.736 21.830 1.00 51.94 64 ALA A O 1
ATOM 504 N N . VAL A 1 65 ? -10.410 19.703 23.848 1.00 51.50 65 VAL A N 1
ATOM 505 C CA . VAL A 1 65 ? -9.026 20.208 23.884 1.00 51.50 65 VAL A CA 1
ATOM 506 C C . VAL A 1 65 ? -8.026 19.050 23.924 1.00 51.50 65 VAL A C 1
ATOM 508 O O . VAL A 1 65 ? -7.033 19.069 23.200 1.00 51.50 65 VAL A O 1
ATOM 511 N N . ALA A 1 66 ? -8.283 18.011 24.719 1.00 55.84 66 ALA A N 1
ATOM 512 C CA . ALA A 1 66 ? -7.413 16.845 24.790 1.00 55.84 66 ALA A CA 1
ATOM 513 C C . ALA A 1 66 ? -7.353 16.068 23.465 1.00 55.84 66 ALA A C 1
ATOM 515 O O . ALA A 1 66 ? -6.261 15.710 23.027 1.00 55.84 66 ALA A O 1
ATOM 516 N N . GLN A 1 67 ? -8.487 15.888 22.783 1.00 48.25 67 GLN A N 1
ATOM 517 C CA . GLN A 1 67 ? -8.554 15.310 21.439 1.00 48.25 67 GLN A CA 1
ATOM 518 C C . GLN A 1 67 ? -7.780 16.167 20.422 1.00 48.25 67 GLN A C 1
ATOM 520 O O . GLN A 1 67 ? -7.000 15.619 19.645 1.00 48.25 67 GLN A O 1
ATOM 525 N N . ALA A 1 68 ? -7.913 17.499 20.470 1.00 47.78 68 ALA A N 1
ATOM 52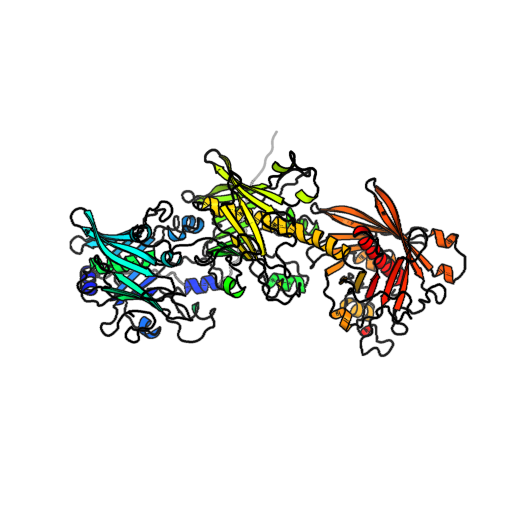6 C CA . ALA A 1 68 ? -7.203 18.419 19.575 1.00 47.78 68 ALA A CA 1
ATOM 527 C C . ALA A 1 68 ? -5.671 18.421 19.761 1.00 47.78 68 ALA A C 1
ATOM 529 O O . ALA A 1 68 ? -4.939 18.623 18.793 1.00 47.78 68 ALA A O 1
ATOM 530 N N . PHE A 1 69 ? -5.175 18.179 20.981 1.00 47.34 69 PHE A N 1
ATOM 531 C CA . PHE A 1 69 ? -3.737 18.164 21.298 1.00 47.34 69 PHE A CA 1
ATOM 532 C C . PHE A 1 69 ? -3.145 16.759 21.530 1.00 47.34 69 PHE A C 1
ATOM 534 O O . PHE A 1 69 ? -1.974 16.642 21.889 1.00 47.34 69 PHE A O 1
ATOM 541 N N . GLY A 1 70 ? -3.922 15.686 21.344 1.00 47.31 70 GLY A N 1
ATOM 542 C CA . GLY A 1 70 ? -3.485 14.304 21.596 1.00 47.31 70 GLY A CA 1
ATOM 543 C C . GLY A 1 70 ? -3.170 13.988 23.068 1.00 47.31 70 GLY A C 1
ATOM 544 O O . GLY A 1 70 ? -2.428 13.047 23.354 1.00 47.31 70 GLY A O 1
ATOM 545 N N . ILE A 1 71 ? -3.701 14.779 24.002 1.00 49.09 71 ILE A N 1
ATOM 546 C CA . ILE A 1 71 ? -3.469 14.643 25.445 1.00 49.09 71 ILE A CA 1
ATOM 547 C C . ILE A 1 71 ? -4.406 13.552 26.006 1.00 49.09 71 ILE A C 1
ATOM 549 O O . ILE A 1 71 ? -5.565 13.479 25.603 1.00 49.09 71 ILE A O 1
ATOM 553 N N . PRO A 1 72 ? -3.967 12.704 26.954 1.00 41.78 72 PRO A N 1
ATOM 554 C CA . PRO A 1 72 ? -4.868 11.789 27.654 1.00 41.78 72 PRO A CA 1
ATOM 555 C C . PRO A 1 72 ? -5.894 12.524 28.529 1.00 41.78 72 PRO A C 1
ATOM 557 O O . PRO A 1 72 ? -5.518 13.368 29.343 1.00 41.78 72 PRO A O 1
ATOM 560 N N . TYR A 1 73 ? -7.175 12.162 28.422 1.00 50.66 73 TYR A N 1
ATOM 561 C CA . TYR A 1 73 ? -8.253 12.739 29.230 1.00 50.66 73 TYR A CA 1
ATOM 562 C C . TYR A 1 73 ? -9.293 11.680 29.610 1.00 50.66 73 TYR A C 1
ATOM 564 O O . TYR A 1 73 ? -9.773 10.933 28.759 1.00 50.66 73 TYR A O 1
ATOM 572 N N . GLU A 1 74 ? -9.640 11.610 30.896 1.00 58.44 74 GLU A N 1
ATOM 573 C CA . GLU A 1 74 ? -10.650 10.683 31.410 1.00 58.44 74 GLU A CA 1
ATOM 574 C C . GLU A 1 74 ? -12.046 11.309 31.286 1.00 58.44 74 GLU A C 1
ATOM 576 O O . GLU A 1 74 ? -12.497 12.047 32.161 1.00 58.44 74 GLU A O 1
ATOM 581 N N . ALA A 1 75 ? -12.728 11.015 30.175 1.00 58.16 75 ALA A N 1
ATOM 582 C CA . ALA A 1 75 ? -14.098 11.456 29.937 1.00 58.16 75 ALA A CA 1
ATOM 583 C C . ALA A 1 75 ? -15.089 10.725 30.870 1.00 58.16 75 ALA A C 1
ATOM 585 O O . ALA A 1 75 ? -15.481 9.564 30.656 1.00 58.16 75 ALA A O 1
ATOM 586 N N . GLU A 1 76 ? -15.499 11.428 31.925 1.00 75.94 76 GLU A N 1
ATOM 587 C CA . GLU A 1 76 ? -16.626 11.056 32.776 1.00 75.94 76 GLU A CA 1
ATOM 588 C C . GLU A 1 76 ? -17.922 11.523 32.115 1.00 75.94 76 GLU A C 1
ATOM 590 O O . GLU A 1 76 ? -18.223 12.713 32.175 1.00 75.94 76 GLU A O 1
ATOM 595 N N . ASN A 1 77 ? -18.726 10.637 31.524 1.00 80.25 77 ASN A N 1
ATOM 596 C CA . ASN A 1 77 ? -20.001 11.070 30.946 1.00 80.25 77 ASN A CA 1
ATOM 597 C C . ASN A 1 77 ? -20.885 11.722 32.023 1.00 80.25 77 ASN A C 1
ATOM 599 O O . ASN A 1 77 ? -21.269 11.083 33.009 1.00 80.25 77 ASN A O 1
ATOM 603 N N . ARG A 1 78 ? -21.186 13.009 31.831 1.00 85.88 78 ARG A N 1
ATOM 604 C CA . ARG A 1 78 ? -22.060 13.814 32.686 1.00 85.88 78 ARG A CA 1
ATOM 605 C C . ARG A 1 78 ? -23.281 14.216 31.885 1.00 85.88 78 ARG A C 1
ATOM 607 O O . ARG A 1 78 ? -23.152 14.598 30.724 1.00 85.88 78 ARG A O 1
ATOM 614 N N . TYR A 1 79 ? -24.446 14.147 32.511 1.00 91.31 79 TYR A N 1
ATOM 615 C CA . TYR A 1 79 ? -25.704 14.542 31.901 1.00 91.31 79 TYR A CA 1
ATOM 616 C C . TYR A 1 79 ? -26.460 15.478 32.837 1.00 91.31 79 TYR A C 1
ATOM 618 O O . TYR A 1 79 ? -26.652 15.174 34.019 1.00 91.31 79 TYR A O 1
ATOM 626 N N . LYS A 1 80 ? -26.924 16.599 32.288 1.00 92.12 80 LYS A N 1
ATOM 627 C CA . LYS A 1 80 ? -27.962 17.429 32.896 1.00 92.12 80 LYS A CA 1
ATOM 628 C C . LYS A 1 80 ? -29.307 16.749 32.658 1.00 92.12 80 LYS A C 1
ATOM 630 O O . LYS A 1 80 ? -29.624 16.417 31.517 1.00 92.12 80 LYS A O 1
ATOM 635 N N . VAL A 1 81 ? -30.076 16.545 33.723 1.00 92.44 81 VAL A N 1
ATOM 636 C CA . VAL A 1 81 ? -31.449 16.037 33.659 1.00 92.44 81 VAL A CA 1
ATOM 637 C C . VAL A 1 81 ? -32.375 17.142 34.157 1.00 92.44 81 VAL A C 1
ATOM 639 O O . VAL A 1 81 ? -32.421 17.464 35.349 1.00 92.44 81 VAL A O 1
ATOM 642 N N . SER A 1 82 ? -33.086 17.737 33.207 1.00 95.19 82 SER A N 1
ATOM 643 C CA . SER A 1 82 ? -34.045 18.821 33.403 1.00 95.19 82 SER A CA 1
ATOM 644 C C . SER A 1 82 ? -35.467 18.296 33.180 1.00 95.19 82 SER A C 1
ATOM 646 O O . SER A 1 82 ? -35.666 17.223 32.604 1.00 95.19 82 SER A O 1
ATOM 648 N N . LEU A 1 83 ? -36.475 19.027 33.650 1.00 95.12 83 LEU A N 1
ATOM 649 C CA . LEU A 1 83 ? -37.877 18.665 33.416 1.00 95.12 83 LEU A CA 1
ATOM 650 C C . LEU A 1 83 ? -38.285 19.025 31.982 1.00 95.12 83 LEU A C 1
ATOM 652 O O . LEU A 1 83 ? -37.895 20.077 31.476 1.00 95.12 83 LEU A O 1
ATOM 656 N N . LEU A 1 84 ? -39.097 18.179 31.343 1.00 95.50 84 LEU A N 1
ATOM 657 C CA . LEU A 1 84 ? -39.802 18.552 30.114 1.00 95.50 84 LEU A CA 1
ATOM 658 C C . LEU A 1 84 ? -40.836 19.641 30.463 1.00 95.50 84 LEU A C 1
ATOM 660 O O . LEU A 1 84 ? -41.674 19.389 31.336 1.00 95.50 84 LEU A O 1
ATOM 664 N N . PRO A 1 85 ? -40.806 20.832 29.832 1.00 96.62 85 PRO A N 1
ATOM 665 C CA . PRO A 1 85 ? -41.777 21.881 30.126 1.00 96.62 85 PRO A CA 1
ATOM 666 C C . PRO A 1 85 ? -43.201 21.434 29.770 1.00 96.62 85 PRO A C 1
ATOM 668 O O . PRO A 1 85 ? -43.423 20.771 28.758 1.00 96.62 85 PRO A O 1
ATOM 671 N N . ASN A 1 86 ? -44.178 21.781 30.611 1.00 94.19 86 ASN A N 1
ATOM 672 C CA . ASN A 1 86 ? -45.538 21.229 30.525 1.00 94.19 86 ASN A CA 1
ATOM 673 C C . ASN A 1 86 ? -46.271 21.583 29.212 1.00 94.19 86 ASN A C 1
ATOM 675 O O . ASN A 1 86 ? -47.134 20.824 28.763 1.00 94.19 86 ASN A O 1
ATOM 679 N N . ASP A 1 87 ? -45.915 22.715 28.601 1.00 95.38 87 ASP A N 1
ATOM 680 C CA . ASP A 1 87 ? -46.404 23.220 27.313 1.00 95.38 87 ASP A CA 1
ATOM 681 C C . ASP A 1 87 ? -45.802 22.505 26.089 1.00 95.38 87 ASP A C 1
ATOM 683 O O . ASP A 1 87 ? -46.353 22.603 24.994 1.00 95.38 87 ASP A O 1
ATOM 687 N N . LYS A 1 88 ? -44.703 21.763 26.264 1.00 95.75 88 LYS A N 1
ATOM 688 C CA . LYS A 1 88 ? -43.986 21.056 25.195 1.00 95.75 88 LYS A CA 1
ATOM 689 C C . LYS A 1 88 ? -44.375 19.576 25.173 1.00 95.75 88 LYS A C 1
ATOM 691 O O . LYS A 1 88 ? -44.637 18.984 26.221 1.00 95.75 88 LYS A O 1
ATOM 696 N N . ASN A 1 89 ? -44.400 18.957 23.995 1.00 94.75 89 ASN A N 1
ATOM 697 C CA . ASN A 1 89 ? -44.632 17.515 23.827 1.00 94.75 89 ASN A CA 1
ATOM 698 C C . ASN A 1 89 ? -43.361 16.835 23.307 1.00 94.75 89 ASN A C 1
ATOM 700 O O . ASN A 1 89 ? -42.555 17.472 22.626 1.00 94.75 89 ASN A O 1
ATOM 704 N N . VAL A 1 90 ? -43.212 15.539 23.570 1.00 95.00 90 VAL A N 1
ATOM 705 C CA . VAL A 1 90 ? -42.295 14.688 22.798 1.00 95.00 90 VAL A CA 1
ATOM 706 C C . VAL A 1 90 ? -42.980 14.334 21.476 1.00 95.00 90 VAL A C 1
ATOM 708 O O . VAL A 1 90 ? -44.194 14.150 21.453 1.00 95.00 90 VAL A O 1
ATOM 711 N N . LYS A 1 91 ? -42.233 14.266 20.369 1.00 94.56 91 LYS A N 1
ATOM 712 C CA . LYS A 1 91 ? -42.777 13.838 19.070 1.00 94.56 91 LYS A CA 1
ATOM 713 C C . LYS A 1 91 ? -43.334 12.411 19.135 1.00 94.56 91 LYS A C 1
ATOM 715 O O . LYS A 1 91 ? -42.625 11.507 19.571 1.00 94.56 91 LYS A O 1
ATOM 720 N N . GLU A 1 92 ? -44.529 12.174 18.587 1.00 93.06 92 GLU A N 1
ATOM 721 C CA . GLU A 1 92 ? -45.054 10.812 18.358 1.00 93.06 92 GLU A CA 1
ATOM 722 C C . GLU A 1 92 ? -44.303 10.068 17.236 1.00 93.06 92 GLU A C 1
ATOM 724 O O . GLU A 1 92 ? -44.281 8.837 17.176 1.00 93.06 92 GLU A O 1
ATOM 729 N N . ASN A 1 93 ? -43.722 10.815 16.293 1.00 91.50 93 ASN A N 1
ATOM 730 C CA . ASN A 1 93 ? -42.890 10.321 15.193 1.00 91.50 93 ASN A CA 1
ATOM 731 C C . ASN A 1 93 ? -42.017 11.476 14.645 1.00 91.50 93 ASN A C 1
ATOM 733 O O . ASN A 1 93 ? -42.386 12.630 14.842 1.00 91.50 93 ASN A O 1
ATOM 737 N N . PRO A 1 94 ? -40.907 11.236 13.917 1.00 86.94 94 PRO A N 1
ATOM 738 C CA . PRO A 1 94 ? -40.013 12.311 13.460 1.00 86.94 94 PRO A CA 1
ATOM 739 C C . PRO A 1 94 ? -40.671 13.445 12.653 1.00 86.94 94 PRO A C 1
ATOM 741 O O . PRO A 1 94 ? -40.164 14.564 12.679 1.00 86.94 94 PRO A O 1
ATOM 744 N N . ASN A 1 95 ? -41.801 13.181 11.985 1.00 87.12 95 ASN A N 1
ATOM 745 C CA . ASN A 1 95 ? -42.541 14.154 11.173 1.00 87.12 95 ASN A CA 1
ATOM 746 C C . ASN A 1 95 ? -43.735 14.792 11.918 1.00 87.12 95 ASN A C 1
ATOM 748 O O . ASN A 1 95 ? -44.568 15.437 11.286 1.00 87.12 95 ASN A O 1
ATOM 752 N N . ASP A 1 96 ? -43.870 14.567 13.227 1.00 90.50 96 ASP A N 1
ATOM 753 C CA . ASP A 1 96 ? -44.937 15.129 14.058 1.00 90.50 96 ASP A CA 1
ATOM 754 C C . ASP A 1 96 ? -44.777 16.659 14.221 1.00 90.50 96 ASP A C 1
ATOM 756 O O . ASP A 1 96 ? -43.796 17.095 14.829 1.00 90.50 96 ASP A O 1
ATOM 760 N N . PRO A 1 97 ? -45.726 17.482 13.725 1.00 89.62 97 PRO A N 1
ATOM 761 C CA . PRO A 1 97 ? -45.677 18.942 13.830 1.00 89.62 97 PRO A CA 1
ATOM 762 C C . PRO A 1 97 ? -46.164 19.480 15.190 1.00 89.62 97 PRO A C 1
ATOM 764 O O . PRO A 1 97 ? -46.273 20.696 15.363 1.00 89.62 97 PRO A O 1
ATOM 767 N N . HIS A 1 98 ? -46.533 18.606 16.133 1.00 91.62 98 HIS A N 1
ATOM 768 C CA . HIS A 1 98 ? -47.014 18.960 17.474 1.00 91.62 98 HIS A CA 1
ATOM 769 C C . HIS A 1 98 ? -46.048 18.547 18.596 1.00 91.62 98 HIS A C 1
ATOM 771 O O . HIS A 1 98 ? -46.205 19.005 19.735 1.00 91.62 98 HIS A O 1
ATOM 777 N N . GLY A 1 99 ? -45.038 17.734 18.282 1.00 92.25 99 GLY A N 1
ATOM 778 C CA . GLY A 1 99 ? -43.872 17.512 19.130 1.00 92.25 99 GLY A CA 1
ATOM 779 C C . GLY A 1 99 ? -42.884 18.677 19.068 1.00 92.25 99 GLY A C 1
ATOM 780 O O . GLY A 1 99 ? -42.827 19.426 18.094 1.00 92.25 99 GLY A O 1
ATOM 781 N N . TRP A 1 100 ? -42.103 18.853 20.129 1.00 94.12 100 TRP A N 1
ATOM 782 C CA . TRP A 1 100 ? -41.142 19.947 20.239 1.00 94.12 100 TRP A CA 1
ATOM 783 C C . TRP A 1 100 ? -39.821 19.602 19.539 1.00 94.12 100 TRP A C 1
ATOM 785 O O . TRP A 1 100 ? -39.202 18.573 19.812 1.00 94.12 100 TRP A O 1
ATOM 795 N N . GLU A 1 101 ? -39.379 20.498 18.657 1.00 91.00 101 GLU A N 1
ATOM 796 C CA . GLU A 1 101 ? -38.000 20.586 18.172 1.00 91.00 101 GLU A CA 1
ATOM 797 C C . GLU A 1 101 ? -37.287 21.691 18.973 1.00 91.00 101 GLU A C 1
ATOM 799 O O . GLU A 1 101 ? -37.488 22.872 18.676 1.00 91.00 101 GLU A O 1
ATOM 804 N N . PRO A 1 102 ? -36.533 21.360 20.036 1.00 86.88 102 PRO A N 1
ATOM 805 C CA . PRO A 1 102 ? -35.865 22.365 20.854 1.00 86.88 102 PRO A CA 1
ATOM 806 C C . PRO A 1 102 ? -34.627 22.944 20.161 1.00 86.88 102 PRO A C 1
ATOM 808 O O . PRO A 1 102 ? -33.783 22.201 19.656 1.00 86.88 102 PRO A O 1
ATOM 811 N N . SER A 1 103 ? -34.453 24.268 20.211 1.00 88.19 103 SER A N 1
ATOM 812 C CA . SER A 1 103 ? -33.160 24.869 19.849 1.00 88.19 103 SER A CA 1
ATOM 813 C C . SER A 1 103 ? -32.096 24.549 20.908 1.00 88.19 103 SER A C 1
ATOM 815 O O . SER A 1 103 ? -32.416 24.346 22.080 1.00 88.19 103 SER A O 1
ATOM 817 N N . ALA A 1 104 ? -30.811 24.554 20.535 1.00 82.75 104 ALA A N 1
ATOM 818 C CA . ALA A 1 104 ? -29.720 24.370 21.500 1.00 82.75 104 ALA A CA 1
ATOM 819 C C . ALA A 1 104 ? -29.788 25.379 22.672 1.00 82.75 104 ALA A C 1
ATOM 821 O O . ALA A 1 104 ? -29.510 25.017 23.815 1.00 82.75 104 ALA A O 1
ATOM 822 N N . GLU A 1 105 ? -30.235 26.609 22.395 1.00 86.31 105 GLU A N 1
ATOM 823 C CA . GLU A 1 105 ? -30.465 27.675 23.378 1.00 86.31 105 GLU A CA 1
ATOM 824 C C . GLU A 1 105 ? -31.644 27.354 24.315 1.00 86.31 105 GLU A C 1
ATOM 826 O O . GLU A 1 105 ? -31.540 27.557 25.525 1.00 86.31 105 GLU A O 1
ATOM 831 N N . GLU A 1 106 ? -32.748 26.803 23.790 1.00 91.56 106 GLU A N 1
ATOM 832 C CA . GLU A 1 106 ? -33.873 26.342 24.612 1.00 91.56 106 GLU A CA 1
ATOM 833 C C . GLU A 1 106 ? -33.447 25.212 25.560 1.00 91.56 106 GLU A C 1
ATOM 835 O O . GLU A 1 106 ? -33.811 25.251 26.735 1.00 91.56 106 GLU A O 1
ATOM 840 N N . ILE A 1 107 ? -32.648 24.236 25.099 1.00 88.88 107 ILE A N 1
ATOM 841 C CA . ILE A 1 107 ? -32.129 23.161 25.970 1.00 88.88 107 ILE A CA 1
ATOM 842 C C . ILE A 1 107 ? -31.144 23.727 27.006 1.00 88.88 107 ILE A C 1
ATOM 844 O O . ILE A 1 107 ? -31.124 23.269 28.150 1.00 88.88 107 ILE A O 1
ATOM 848 N N . GLU A 1 108 ? -30.338 24.732 26.649 1.00 86.81 108 GLU A N 1
ATOM 849 C CA . GLU A 1 108 ? -29.424 25.398 27.588 1.00 86.81 108 GLU A CA 1
ATOM 850 C C . GLU A 1 108 ? -30.128 26.212 28.673 1.00 86.81 108 GLU A C 1
ATOM 852 O O . GLU A 1 108 ? -29.605 26.308 29.786 1.00 86.81 108 GLU A O 1
ATOM 857 N N . ALA A 1 109 ? -31.328 26.722 28.397 1.00 92.44 109 ALA A N 1
ATOM 858 C CA . ALA A 1 109 ? -32.155 27.419 29.374 1.00 92.44 109 ALA A CA 1
ATOM 859 C C . ALA A 1 109 ? -32.852 26.488 30.394 1.00 92.44 109 ALA A C 1
ATOM 861 O O . ALA A 1 109 ? -33.327 26.972 31.424 1.00 92.44 109 ALA A O 1
ATOM 862 N N . LEU A 1 110 ? -32.924 25.170 30.154 1.00 93.56 110 LEU A N 1
ATOM 863 C CA . LEU A 1 110 ? -33.612 24.229 31.050 1.00 93.56 110 LEU A CA 1
ATOM 864 C C . LEU A 1 110 ? -32.814 23.950 32.333 1.00 93.56 110 LEU A C 1
ATOM 866 O O . LEU A 1 110 ? -31.810 23.232 32.305 1.00 93.56 110 LEU A O 1
ATOM 870 N N . GLU A 1 111 ? -33.303 24.415 33.486 1.00 93.81 111 GLU A N 1
ATOM 871 C CA . GLU A 1 111 ? -32.643 24.159 34.772 1.00 93.81 111 GLU A CA 1
ATOM 872 C C . GLU A 1 111 ? -32.607 22.651 35.131 1.00 93.81 111 GLU A C 1
ATOM 874 O O . GLU A 1 111 ? -33.659 22.011 35.239 1.00 93.81 111 GLU A O 1
ATOM 879 N N . PRO A 1 112 ? -31.410 22.065 35.355 1.00 91.94 112 PRO A N 1
ATOM 880 C CA . PRO A 1 112 ? -31.276 20.672 35.768 1.00 91.94 112 PRO A CA 1
ATOM 881 C C . PRO A 1 112 ? -31.556 20.497 37.264 1.00 91.94 112 PRO A C 1
ATOM 883 O O . PRO A 1 112 ? -30.865 21.064 38.117 1.00 91.94 112 PRO A O 1
ATOM 886 N N . PHE A 1 113 ? -32.525 19.639 37.585 1.00 88.12 113 PHE A N 1
ATOM 887 C CA . PHE A 1 113 ? -32.827 19.232 38.963 1.00 88.12 113 PHE A CA 1
ATOM 888 C C . PHE A 1 113 ? -32.028 17.985 39.386 1.00 88.12 113 PHE A C 1
ATOM 890 O O . PHE A 1 113 ? -31.738 17.806 40.572 1.00 88.12 113 PHE A O 1
ATOM 897 N N . LEU A 1 114 ? -31.616 17.160 38.415 1.00 88.38 114 LEU A N 1
ATOM 898 C CA . LEU A 1 114 ? -30.741 16.003 38.600 1.00 88.38 114 LEU A CA 1
ATOM 899 C C . LEU A 1 114 ? -29.506 16.084 37.690 1.00 88.38 114 LEU A C 1
ATOM 901 O O . LEU A 1 114 ? -29.544 16.603 36.574 1.00 88.38 114 LEU A O 1
ATOM 905 N N . PHE A 1 115 ? -28.406 15.513 38.173 1.00 90.69 115 PHE A N 1
ATOM 906 C CA . PHE A 1 115 ? -27.144 15.364 37.455 1.00 90.69 115 PHE A CA 1
ATOM 907 C C . PHE A 1 115 ? -26.768 13.887 37.432 1.00 90.69 115 PHE A C 1
ATOM 909 O O . PHE A 1 115 ? -26.531 13.298 38.487 1.00 90.69 115 PHE A O 1
ATOM 916 N N . ALA A 1 116 ? -26.693 13.284 36.248 1.00 88.56 116 ALA A N 1
ATOM 917 C CA . ALA A 1 116 ? -26.209 11.916 36.101 1.00 88.56 116 ALA A CA 1
ATOM 918 C C . ALA A 1 116 ? -24.701 11.927 35.822 1.00 88.56 116 ALA A C 1
ATOM 920 O O . ALA A 1 116 ? -24.248 12.601 34.897 1.00 88.56 116 ALA A O 1
ATOM 921 N N . ARG A 1 117 ? -23.918 11.168 36.592 1.00 88.81 117 ARG A N 1
ATOM 922 C CA . ARG A 1 117 ? -22.480 10.955 36.369 1.00 88.81 117 ARG A CA 1
ATOM 923 C C . ARG A 1 117 ? -22.194 9.473 36.206 1.00 88.81 117 ARG A C 1
ATOM 925 O O . ARG A 1 117 ? -22.475 8.666 37.093 1.00 88.81 117 ARG A O 1
ATOM 932 N N . GLU A 1 118 ? -21.597 9.122 35.081 1.00 85.62 118 GLU A N 1
ATOM 933 C CA . GLU A 1 118 ? -21.114 7.775 34.819 1.00 85.62 118 GLU A CA 1
ATOM 934 C C . GLU A 1 118 ? -19.808 7.518 35.589 1.00 85.62 118 GLU A C 1
ATOM 936 O O . GLU A 1 118 ? -18.833 8.251 35.428 1.00 85.62 118 GLU A O 1
ATOM 941 N N . LYS A 1 119 ? -19.770 6.467 36.416 1.00 80.88 119 LYS A N 1
ATOM 942 C CA . LYS A 1 119 ? -18.553 5.963 37.073 1.00 80.88 119 LYS A CA 1
ATOM 943 C C . LYS A 1 119 ? -18.230 4.558 36.572 1.00 80.88 119 LYS A C 1
ATOM 945 O O . LYS A 1 119 ? -18.494 3.553 37.232 1.00 80.88 119 LYS A O 1
ATOM 950 N N . SER A 1 120 ? -17.627 4.479 35.394 1.00 67.50 120 SER A N 1
ATOM 951 C CA . SER A 1 120 ? -17.004 3.249 34.908 1.00 67.50 120 SER A CA 1
ATOM 952 C C . SER A 1 120 ? -15.712 2.961 35.686 1.00 67.50 120 SER A C 1
ATOM 954 O O . SER A 1 120 ? -14.782 3.764 35.636 1.00 67.50 120 SER A O 1
ATOM 956 N N . GLY A 1 121 ? -15.600 1.817 36.364 1.00 57.56 121 GLY A N 1
ATOM 957 C CA . GLY A 1 121 ? -14.343 1.438 37.020 1.00 57.56 121 GLY A CA 1
ATOM 958 C C . GLY A 1 121 ? -13.220 1.218 35.996 1.00 57.56 121 GLY A C 1
ATOM 959 O O . GLY A 1 121 ? -13.386 0.404 35.087 1.00 57.56 121 GLY A O 1
ATOM 960 N N . LEU A 1 122 ? -12.083 1.908 36.155 1.00 48.22 122 LEU A N 1
ATOM 961 C CA . LEU A 1 122 ? -10.964 1.932 35.194 1.00 48.22 122 LEU A CA 1
ATOM 962 C C . LEU A 1 122 ? -10.519 0.522 34.748 1.00 48.22 122 LEU A C 1
ATOM 964 O O . LEU A 1 122 ? -10.375 0.253 33.557 1.00 48.22 122 LEU A O 1
ATOM 968 N N . GLY A 1 123 ? -10.396 -0.405 35.707 1.00 51.09 123 GLY A N 1
ATOM 969 C CA . GLY A 1 123 ? -10.006 -1.801 35.473 1.00 51.09 123 GLY A CA 1
ATOM 970 C C . GLY A 1 123 ? -11.053 -2.682 34.777 1.00 51.09 123 GLY A C 1
ATOM 971 O O . GLY A 1 123 ? -10.734 -3.805 34.419 1.00 51.09 123 GLY A O 1
ATOM 972 N N . MET A 1 124 ? -12.283 -2.201 34.558 1.00 46.62 124 MET A N 1
ATOM 973 C CA . MET A 1 124 ? -13.319 -2.908 33.783 1.00 46.62 124 MET A CA 1
ATOM 974 C C . MET A 1 124 ? -13.677 -2.173 32.485 1.00 46.62 124 MET A C 1
ATOM 976 O O . MET A 1 124 ? -13.937 -2.837 31.483 1.00 46.62 124 MET A O 1
ATOM 980 N N . ARG A 1 125 ? -13.653 -0.826 32.461 1.00 45.94 125 ARG A N 1
ATOM 981 C CA . ARG A 1 125 ? -13.915 -0.035 31.240 1.00 45.94 125 ARG A CA 1
ATOM 982 C C . ARG A 1 125 ? -12.923 -0.408 30.142 1.00 45.94 125 ARG A C 1
ATOM 984 O O . ARG A 1 125 ? -13.348 -0.699 29.029 1.00 45.94 125 ARG A O 1
ATOM 991 N N . THR A 1 126 ? -11.631 -0.447 30.473 1.00 43.72 126 THR A N 1
ATOM 992 C CA . THR A 1 126 ? -10.561 -0.749 29.515 1.00 43.72 126 THR A CA 1
ATOM 993 C C . THR A 1 126 ? -10.708 -2.155 28.923 1.00 43.72 126 THR A C 1
ATOM 995 O O . THR A 1 126 ? -11.086 -2.231 27.757 1.00 43.72 126 THR A O 1
ATOM 998 N N . PRO A 1 127 ? -10.524 -3.270 29.665 1.00 40.00 127 PRO A N 1
ATOM 999 C CA . PRO A 1 127 ? -10.489 -4.606 29.062 1.00 40.00 127 PRO A CA 1
ATOM 1000 C C . PRO A 1 127 ? -11.789 -5.018 28.366 1.00 40.00 127 PRO A C 1
ATOM 1002 O O . PRO A 1 127 ? -11.738 -5.743 27.378 1.00 40.00 127 PRO A O 1
ATOM 1005 N N . LEU A 1 128 ? -12.956 -4.557 28.826 1.00 40.09 128 LEU A N 1
ATOM 1006 C CA . LEU A 1 128 ? -14.206 -4.881 28.139 1.00 40.09 128 LEU A CA 1
ATOM 1007 C C . LEU A 1 128 ? -14.338 -4.104 26.827 1.00 40.09 128 LEU A C 1
ATOM 1009 O O . LEU A 1 128 ? -14.710 -4.704 25.824 1.00 40.09 128 LEU A O 1
ATOM 1013 N N . THR A 1 129 ? -13.919 -2.834 26.778 1.00 40.75 129 THR A N 1
ATOM 1014 C CA . THR A 1 129 ? -13.854 -2.085 25.509 1.00 40.75 129 THR A CA 1
ATOM 1015 C C . THR A 1 129 ? -12.772 -2.632 24.572 1.00 40.75 129 THR A C 1
ATOM 1017 O O . THR A 1 129 ? -12.992 -2.650 23.364 1.00 40.75 129 THR A O 1
ATOM 1020 N N . CYS A 1 130 ? -11.663 -3.169 25.100 1.00 38.38 130 CYS A N 1
ATOM 1021 C CA . CYS A 1 130 ? -10.684 -3.923 24.310 1.00 38.38 130 CYS A CA 1
ATOM 1022 C C . CYS A 1 130 ? -11.353 -5.105 23.589 1.00 38.38 130 CYS A C 1
ATOM 1024 O O . CYS A 1 130 ? -11.241 -5.230 22.374 1.00 38.38 130 CYS A O 1
ATOM 1026 N N . LEU A 1 131 ? -12.110 -5.928 24.321 1.00 39.12 131 LEU A N 1
ATOM 1027 C CA . LEU A 1 131 ? -12.727 -7.170 23.834 1.00 39.12 131 LEU A CA 1
ATOM 1028 C C . LEU A 1 131 ? -13.855 -6.971 22.792 1.00 39.12 131 LEU A C 1
ATOM 1030 O O . LEU A 1 131 ? -14.595 -7.908 22.511 1.00 39.12 131 LEU A O 1
ATOM 1034 N N . GLY A 1 132 ? -14.082 -5.758 22.274 1.00 34.84 132 GLY A N 1
ATOM 1035 C CA . GLY A 1 132 ? -15.298 -5.415 21.515 1.00 34.84 132 GLY A CA 1
ATOM 1036 C C . GLY A 1 132 ? -16.574 -5.437 22.374 1.00 34.84 132 GLY A C 1
ATOM 1037 O O . GLY A 1 132 ? -17.652 -5.069 21.919 1.00 34.84 132 GLY A O 1
ATOM 1038 N N . CYS A 1 133 ? -16.442 -5.792 23.652 1.00 46.62 133 CYS A N 1
ATOM 1039 C CA . CYS A 1 133 ? -17.473 -5.821 24.678 1.00 46.62 133 CYS A CA 1
ATOM 1040 C C . CYS A 1 133 ? -17.582 -4.470 25.412 1.00 46.62 133 CYS A C 1
ATOM 1042 O O . CYS A 1 133 ? -18.017 -4.431 26.562 1.00 46.62 133 CYS A O 1
ATOM 1044 N N . GLY A 1 134 ? -17.185 -3.367 24.762 1.00 46.00 134 GLY A N 1
ATOM 1045 C CA . GLY A 1 134 ? -17.412 -1.997 25.236 1.00 46.00 134 GLY A CA 1
ATOM 1046 C C . GLY A 1 134 ? -18.875 -1.766 25.622 1.00 46.00 134 GLY A C 1
ATOM 1047 O O . GLY A 1 134 ? -19.114 -1.273 26.721 1.00 46.00 134 GLY A O 1
ATOM 1048 N N . PRO A 1 135 ? -19.840 -2.246 24.815 1.00 51.81 135 PRO A N 1
ATOM 1049 C CA . PRO A 1 135 ? -21.212 -2.493 25.238 1.00 51.81 135 PRO A CA 1
ATOM 1050 C C . PRO A 1 135 ? -21.370 -3.179 26.602 1.00 51.81 135 PRO A C 1
ATOM 1052 O O . PRO A 1 135 ? -21.861 -2.599 27.559 1.00 51.81 135 PRO A O 1
ATOM 1055 N N . MET A 1 136 ? -20.860 -4.399 26.762 1.00 54.31 136 MET A N 1
ATOM 1056 C CA . MET A 1 136 ? -21.071 -5.235 27.953 1.00 54.31 136 MET A CA 1
ATOM 1057 C C . MET A 1 136 ? -20.401 -4.706 29.237 1.00 54.31 136 MET A C 1
ATOM 1059 O O . MET A 1 136 ? -20.468 -5.369 30.276 1.00 54.31 136 MET A O 1
ATOM 1063 N N . ARG A 1 137 ? -19.735 -3.542 29.201 1.00 66.81 137 ARG A N 1
ATOM 1064 C CA . ARG A 1 137 ? -19.082 -2.930 30.366 1.00 66.81 137 ARG A CA 1
ATOM 1065 C C . ARG A 1 137 ? -20.070 -2.739 31.527 1.00 66.81 137 ARG A C 1
ATOM 1067 O O . ARG A 1 137 ? -21.204 -2.300 31.293 1.00 66.81 137 ARG A O 1
ATOM 1074 N N . PRO A 1 138 ? -19.657 -3.011 32.782 1.00 72.00 138 PRO A N 1
ATOM 1075 C CA . PRO A 1 138 ? -20.473 -2.665 33.926 1.00 72.00 138 PRO A CA 1
ATOM 1076 C C . PRO A 1 138 ? -20.600 -1.143 34.005 1.00 72.00 138 PRO A C 1
ATOM 1078 O O . PRO A 1 138 ? -19.608 -0.412 33.909 1.00 72.00 138 PRO A O 1
ATOM 1081 N N . LEU A 1 139 ? -21.835 -0.678 34.144 1.00 81.00 139 LEU A N 1
ATOM 1082 C CA . LEU A 1 139 ? -22.220 0.721 34.005 1.00 81.00 139 LEU A CA 1
ATOM 1083 C C . LEU A 1 139 ? -22.871 1.167 35.309 1.00 81.00 139 LEU A C 1
ATOM 1085 O O . LEU A 1 139 ? -23.972 0.726 35.624 1.00 81.00 139 LEU A O 1
ATOM 1089 N N . LYS A 1 140 ? -22.188 2.035 36.060 1.00 87.94 140 LYS A N 1
ATOM 1090 C CA . LYS A 1 140 ? -22.742 2.678 37.254 1.00 87.94 140 LYS A CA 1
ATOM 1091 C C . LYS A 1 140 ? -23.032 4.134 36.938 1.00 87.94 140 LYS A C 1
ATOM 1093 O O . LYS A 1 140 ? -22.101 4.911 36.725 1.00 87.94 140 LYS A O 1
ATOM 1098 N N . MET A 1 141 ? -24.309 4.500 36.879 1.00 87.88 141 MET A N 1
ATOM 1099 C CA . MET A 1 141 ? -24.736 5.888 36.688 1.00 87.88 141 MET A CA 1
ATOM 1100 C C . MET A 1 141 ? -25.363 6.410 37.970 1.00 87.88 141 MET A C 1
ATOM 1102 O O . MET A 1 141 ? -26.362 5.888 38.463 1.00 87.88 141 MET A O 1
ATOM 1106 N N . HIS A 1 142 ? -24.707 7.432 38.503 1.00 90.06 142 HIS A N 1
ATOM 1107 C CA . HIS A 1 142 ? -24.989 8.076 39.773 1.00 90.06 142 HIS A CA 1
ATOM 1108 C C . HIS A 1 142 ? -25.836 9.321 39.515 1.00 90.06 142 HIS A C 1
ATOM 1110 O O . HIS A 1 142 ? -25.340 10.262 38.895 1.00 90.06 142 HIS A O 1
ATOM 1116 N N . PHE A 1 143 ? -27.091 9.334 39.964 1.00 89.00 143 PHE A N 1
ATOM 1117 C CA . PHE A 1 143 ? -27.987 10.484 39.822 1.00 89.00 143 PHE A CA 1
ATOM 1118 C C . PHE A 1 143 ? -27.978 11.291 41.115 1.00 89.00 143 PHE A C 1
ATOM 1120 O O . PHE A 1 143 ? -28.561 10.871 42.111 1.00 89.00 143 PHE A O 1
ATOM 1127 N N . ALA A 1 144 ? -27.316 12.443 41.104 1.00 87.62 144 ALA A N 1
ATOM 1128 C CA . ALA A 1 144 ? -27.202 13.355 42.236 1.00 87.62 144 ALA A CA 1
ATOM 1129 C C . ALA A 1 144 ? -28.165 14.545 42.093 1.00 87.62 144 ALA A C 1
ATOM 1131 O O . ALA A 1 144 ? -28.453 14.996 40.982 1.00 87.62 144 ALA A O 1
ATOM 1132 N N . VAL A 1 145 ? -28.634 15.083 43.219 1.00 84.56 145 VAL A N 1
ATOM 1133 C CA . VAL A 1 145 ? -29.378 16.354 43.264 1.00 84.56 145 VAL A CA 1
ATOM 1134 C C . VAL A 1 145 ? -28.371 17.503 43.211 1.00 84.56 145 VAL A C 1
ATOM 1136 O O . VAL A 1 145 ? -27.220 17.352 43.627 1.00 84.56 145 VAL A O 1
ATOM 1139 N N . ARG A 1 146 ? -28.773 18.678 42.718 1.00 76.69 146 ARG A N 1
ATOM 1140 C CA . ARG A 1 146 ? -27.903 19.863 42.715 1.00 76.69 146 ARG A CA 1
ATOM 1141 C C . ARG A 1 146 ? -27.392 20.169 44.134 1.00 76.69 146 ARG A C 1
ATOM 1143 O O . ARG A 1 146 ? -28.163 20.539 45.012 1.00 76.69 146 ARG A O 1
ATOM 1150 N N . GLY A 1 147 ? -26.085 20.013 44.351 1.00 70.69 147 GLY A N 1
ATOM 1151 C CA . GLY A 1 147 ? -25.445 20.215 45.657 1.00 70.69 147 GLY A CA 1
ATOM 1152 C C . GLY A 1 147 ? -25.486 19.016 46.617 1.00 70.69 147 GLY A C 1
ATOM 1153 O O . GLY A 1 147 ? -25.070 19.174 47.765 1.00 70.69 147 GLY A O 1
ATOM 1154 N N . SER A 1 148 ? -25.940 17.827 46.194 1.00 75.56 148 SER A N 1
ATOM 1155 C CA . SER A 1 148 ? -25.867 16.628 47.037 1.00 75.56 148 SER A CA 1
ATOM 1156 C C . SER A 1 148 ? -24.461 16.021 47.086 1.00 75.56 148 SER A C 1
ATOM 1158 O O . SER A 1 148 ? -23.705 16.045 46.117 1.00 75.56 148 SER A O 1
ATOM 1160 N N . THR A 1 149 ? -24.110 15.445 48.238 1.00 72.56 149 THR A N 1
ATOM 1161 C CA . THR A 1 149 ? -22.867 14.676 48.445 1.00 72.56 149 THR A CA 1
ATOM 1162 C C . THR A 1 149 ? -23.035 13.175 48.196 1.00 72.56 149 THR A C 1
ATOM 1164 O O . THR A 1 149 ? -22.047 12.442 48.206 1.00 72.56 149 THR A O 1
ATOM 1167 N N . GLY A 1 150 ? -24.270 12.719 47.975 1.00 77.94 150 GLY A N 1
ATOM 1168 C CA . GLY A 1 150 ? -24.627 11.341 47.658 1.00 77.94 150 GLY A CA 1
ATOM 1169 C C . GLY A 1 150 ? -25.618 11.259 46.498 1.00 77.94 150 GLY A C 1
ATOM 1170 O O . GLY A 1 150 ? -26.114 12.275 45.999 1.00 77.94 150 GLY A O 1
ATOM 1171 N N . ASP A 1 151 ? -25.884 10.029 46.076 1.00 83.44 151 ASP A N 1
ATOM 1172 C CA . ASP A 1 151 ? -26.739 9.711 44.938 1.00 83.44 151 ASP A CA 1
ATOM 1173 C C . ASP A 1 151 ? -28.196 9.549 45.408 1.00 83.44 151 ASP A C 1
ATOM 1175 O O . ASP A 1 151 ? -28.446 8.905 46.422 1.00 83.44 151 ASP A O 1
ATOM 1179 N N . ALA A 1 152 ? -29.161 10.107 44.677 1.00 83.56 152 ALA A N 1
ATOM 1180 C CA . ALA A 1 152 ? -30.590 9.838 44.861 1.00 83.56 152 ALA A CA 1
ATOM 1181 C C . ALA A 1 152 ? -30.995 8.494 44.230 1.00 83.56 152 ALA A C 1
ATOM 1183 O O . ALA A 1 152 ? -31.811 7.761 44.791 1.00 83.56 152 ALA A O 1
ATOM 1184 N N . TYR A 1 153 ? -30.392 8.166 43.081 1.00 89.25 153 TYR A N 1
ATOM 1185 C CA . TYR A 1 153 ? -30.580 6.901 42.371 1.00 89.25 153 TYR A CA 1
ATOM 1186 C C . TYR A 1 153 ? -29.258 6.371 41.814 1.00 89.25 153 TYR A C 1
ATOM 1188 O O . TYR A 1 153 ? -28.374 7.139 41.420 1.00 89.25 153 TYR A O 1
ATOM 1196 N N . LEU A 1 154 ? -29.162 5.047 41.733 1.00 90.25 154 LEU A N 1
ATOM 1197 C CA . LEU A 1 154 ? -28.064 4.316 41.120 1.00 90.25 154 LEU A CA 1
ATOM 1198 C C . LEU A 1 154 ? -28.635 3.350 40.080 1.00 90.25 154 LEU A C 1
ATOM 1200 O O . LEU A 1 154 ? -29.367 2.422 40.421 1.00 90.25 154 LEU A O 1
ATOM 1204 N N . ILE A 1 155 ? -28.259 3.540 38.816 1.00 90.12 155 ILE A N 1
ATOM 1205 C CA . ILE A 1 155 ? -28.365 2.472 37.817 1.00 90.12 155 ILE A CA 1
ATOM 1206 C C . ILE A 1 155 ? -27.075 1.665 37.900 1.00 90.12 155 ILE A C 1
ATOM 1208 O O . ILE A 1 155 ? -25.992 2.235 37.750 1.00 90.12 155 ILE A O 1
ATOM 1212 N N . ASP A 1 156 ? -27.190 0.358 38.119 1.00 89.62 156 ASP A N 1
ATOM 1213 C CA . ASP A 1 156 ? -26.083 -0.594 38.072 1.00 89.62 156 ASP A CA 1
ATOM 1214 C C . ASP A 1 156 ? -26.346 -1.652 36.996 1.00 89.62 156 ASP A C 1
ATOM 1216 O O . ASP A 1 156 ? -27.237 -2.494 37.126 1.00 89.62 156 ASP A O 1
ATOM 1220 N N . ARG A 1 157 ? -25.556 -1.629 35.923 1.00 83.50 157 ARG A N 1
ATOM 1221 C CA . ARG A 1 157 ? -25.426 -2.765 35.009 1.00 83.50 157 ARG A CA 1
ATOM 1222 C C . ARG A 1 157 ? -24.286 -3.649 35.516 1.00 83.50 157 ARG A C 1
ATOM 1224 O O . ARG A 1 157 ? -23.129 -3.253 35.358 1.00 83.50 157 ARG A O 1
ATOM 1231 N N . PRO A 1 158 ? -24.548 -4.837 36.087 1.00 78.19 158 PRO A N 1
ATOM 1232 C CA . PRO A 1 158 ? -23.489 -5.805 36.342 1.00 78.19 158 PRO A CA 1
ATOM 1233 C C . PRO A 1 158 ? -22.902 -6.311 35.017 1.00 78.19 158 PRO A C 1
ATOM 1235 O O . PRO A 1 158 ? -23.589 -6.355 33.996 1.00 78.19 158 PRO A O 1
ATOM 1238 N N . PHE A 1 159 ? -21.641 -6.747 35.029 1.00 65.62 159 PHE A N 1
ATOM 1239 C CA . PHE A 1 159 ? -21.045 -7.398 33.861 1.00 65.62 159 PHE A CA 1
ATOM 1240 C C . PHE A 1 159 ? -21.805 -8.693 33.524 1.00 65.62 159 PHE A C 1
ATOM 1242 O O . PHE A 1 159 ? -21.861 -9.616 34.340 1.00 65.62 159 PHE A O 1
ATOM 1249 N N . LYS A 1 160 ? -22.376 -8.758 32.316 1.00 61.41 160 LYS A N 1
ATOM 1250 C CA . LYS A 1 160 ? -23.091 -9.918 31.767 1.00 61.41 160 LYS A CA 1
ATOM 1251 C C . LYS A 1 160 ? -22.770 -10.067 30.280 1.00 61.41 160 LYS A C 1
ATOM 1253 O O . LYS A 1 160 ? -22.745 -9.077 29.555 1.00 61.41 160 LYS A O 1
ATOM 1258 N N . LEU A 1 161 ? -22.593 -11.307 29.824 1.00 51.25 161 LEU A N 1
ATOM 1259 C CA . LEU A 1 161 ? -22.412 -11.657 28.408 1.00 51.25 161 LEU A CA 1
ATOM 1260 C C . LEU A 1 161 ? -23.770 -11.679 27.678 1.00 51.25 161 LEU A C 1
ATOM 1262 O O . LEU A 1 161 ? -24.240 -12.733 27.245 1.00 51.25 161 LEU A O 1
ATOM 1266 N N . GLY A 1 162 ? -24.430 -10.520 27.612 1.00 47.47 162 GLY A N 1
ATOM 1267 C CA . GLY A 1 162 ? -25.720 -10.368 26.937 1.00 47.47 162 GLY A CA 1
ATOM 1268 C C . GLY A 1 162 ? -25.634 -10.678 25.440 1.00 47.47 162 GLY A C 1
ATOM 1269 O O . GLY A 1 162 ? -24.575 -10.544 24.821 1.00 47.47 162 GLY A O 1
ATOM 1270 N N . GLY A 1 163 ? -26.733 -11.170 24.868 1.00 47.28 163 GLY A N 1
ATOM 1271 C CA . GLY A 1 163 ? -26.844 -11.568 23.457 1.00 47.28 163 GLY A CA 1
ATOM 1272 C C . GLY A 1 163 ? -26.143 -12.887 23.093 1.00 47.28 163 GLY A C 1
ATOM 1273 O O . GLY A 1 163 ? -26.682 -13.664 22.313 1.00 47.28 163 GLY A O 1
ATOM 1274 N N . CYS A 1 164 ? -24.996 -13.205 23.702 1.00 40.00 164 CYS A N 1
ATOM 1275 C CA . CYS A 1 164 ? -24.155 -14.347 23.307 1.00 40.00 164 CYS A CA 1
ATOM 1276 C C . CYS A 1 164 ? -24.760 -15.737 23.622 1.00 40.00 164 CYS A C 1
ATOM 1278 O O . CYS A 1 164 ? -24.387 -16.729 23.007 1.00 40.00 164 CYS A O 1
ATOM 1280 N N . CYS A 1 165 ? -25.702 -15.817 24.572 1.00 39.91 165 CYS A N 1
ATOM 1281 C CA . CYS A 1 165 ? -26.265 -17.084 25.075 1.00 39.91 165 CYS A CA 1
ATOM 1282 C C . CYS A 1 165 ? -27.807 -17.080 25.175 1.00 39.91 165 CYS A C 1
ATOM 1284 O O . CYS A 1 165 ? -28.359 -17.707 26.079 1.00 39.91 165 CYS A O 1
ATOM 1286 N N . CYS A 1 166 ? -28.505 -16.271 24.365 1.00 55.38 166 CYS A N 1
ATOM 1287 C CA . CYS A 1 166 ? -29.919 -15.884 24.576 1.00 55.38 166 CYS A CA 1
ATOM 1288 C C . CYS A 1 166 ? -30.209 -15.250 25.958 1.00 55.38 166 CYS A C 1
ATOM 1290 O O . CYS A 1 166 ? -31.364 -15.035 26.323 1.00 55.38 166 CYS A O 1
ATOM 1292 N N . MET A 1 167 ? -29.166 -14.927 26.730 1.00 60.62 167 MET A N 1
ATOM 1293 C CA . MET A 1 167 ? -29.272 -14.193 27.985 1.00 60.62 167 MET A CA 1
ATOM 1294 C C . MET A 1 167 ? -29.434 -12.703 27.664 1.00 60.62 167 MET A C 1
ATOM 1296 O O . MET A 1 167 ? -28.571 -12.148 26.979 1.00 60.62 167 MET A O 1
ATOM 1300 N N . PRO A 1 168 ? -30.509 -12.047 28.124 1.00 75.00 168 PRO A N 1
ATOM 1301 C CA . PRO A 1 168 ? -30.712 -10.629 27.871 1.00 75.00 168 PRO A CA 1
ATOM 1302 C C . PRO A 1 168 ? -29.765 -9.769 28.708 1.00 75.00 168 PRO A C 1
ATOM 1304 O O . PRO A 1 168 ? -29.402 -10.140 29.832 1.00 75.00 168 PRO A O 1
ATOM 1307 N N . PHE A 1 169 ? -29.411 -8.587 28.197 1.00 80.44 169 PHE A N 1
ATOM 1308 C CA . PHE A 1 169 ? -28.854 -7.541 29.055 1.00 80.44 169 PHE A CA 1
ATOM 1309 C C . PHE A 1 169 ? -29.868 -7.165 30.143 1.00 80.44 169 PHE A C 1
ATOM 1311 O O . PHE A 1 169 ? -31.076 -7.152 29.903 1.00 80.44 169 PHE A O 1
ATOM 1318 N N . GLU A 1 170 ? -29.371 -6.902 31.353 1.00 88.19 170 GLU A N 1
ATOM 1319 C CA . GLU A 1 170 ? -30.180 -6.546 32.521 1.00 88.19 170 GLU A CA 1
ATOM 1320 C C . GLU A 1 170 ? -29.453 -5.467 33.330 1.00 88.19 170 GLU A C 1
ATOM 1322 O O . GLU A 1 170 ? -28.302 -5.665 33.730 1.00 88.19 170 GLU A O 1
ATOM 1327 N N . MET A 1 171 ? -30.130 -4.350 33.589 1.00 90.94 171 MET A N 1
ATOM 1328 C CA . MET A 1 171 ? -29.655 -3.260 34.446 1.00 90.94 171 MET A CA 1
ATOM 1329 C C . MET A 1 171 ? -30.597 -3.109 35.631 1.00 90.94 171 MET A C 1
ATOM 1331 O O . MET A 1 171 ? -31.813 -3.129 35.458 1.00 90.94 171 MET A O 1
ATOM 1335 N N . THR A 1 172 ? -30.065 -2.945 36.836 1.00 93.88 172 THR A N 1
ATOM 1336 C CA . THR A 1 172 ? -30.871 -2.768 38.048 1.00 93.88 172 THR A CA 1
ATOM 1337 C C . THR A 1 172 ? -30.904 -1.307 38.459 1.00 93.88 172 THR A C 1
ATOM 1339 O O . THR A 1 172 ? -29.872 -0.640 38.437 1.00 93.88 172 THR A O 1
ATOM 1342 N N . LEU A 1 173 ? -32.086 -0.824 38.843 1.00 93.56 173 LEU A N 1
ATOM 1343 C CA . LEU A 1 173 ? -32.263 0.507 39.414 1.00 93.56 173 LEU A CA 1
ATOM 1344 C C . LEU A 1 173 ? -32.501 0.379 40.917 1.00 93.56 173 LEU A C 1
ATOM 1346 O O . LEU A 1 173 ? -33.495 -0.220 41.341 1.00 93.56 173 LEU A O 1
ATOM 1350 N N . ASP A 1 174 ? -31.636 1.024 41.688 1.00 92.06 174 ASP A N 1
ATOM 1351 C CA . ASP A 1 174 ? -31.799 1.241 43.120 1.00 92.06 174 ASP A CA 1
ATOM 1352 C C . ASP A 1 174 ? -31.973 2.748 43.390 1.00 92.06 174 ASP A C 1
ATOM 1354 O O . ASP A 1 174 ? -31.431 3.591 42.671 1.00 92.06 174 ASP A O 1
ATOM 1358 N N . GLY A 1 175 ? -32.706 3.114 44.441 1.00 88.19 175 GLY A N 1
ATOM 1359 C CA . GLY A 1 175 ? -32.886 4.507 44.864 1.00 88.19 175 GLY A CA 1
ATOM 1360 C C . GLY A 1 175 ? -32.959 4.659 46.375 1.00 88.19 175 GLY A C 1
ATOM 1361 O O . GLY A 1 175 ? -33.247 3.700 47.090 1.00 88.19 175 GLY A O 1
ATOM 1362 N N . VAL A 1 176 ? -32.679 5.862 46.871 1.00 84.88 176 VAL A N 1
ATOM 1363 C CA . VAL A 1 176 ? -32.700 6.155 48.309 1.00 84.88 176 VAL A CA 1
ATOM 1364 C C . VAL A 1 176 ? -34.139 6.169 48.822 1.00 84.88 176 VAL A C 1
ATOM 1366 O O . VAL A 1 176 ? -34.942 7.021 48.442 1.00 84.88 176 VAL A O 1
ATOM 1369 N N . ASP A 1 177 ? -34.463 5.261 49.742 1.00 82.38 177 ASP A N 1
ATOM 1370 C CA . ASP A 1 177 ? -35.706 5.326 50.504 1.00 82.38 177 ASP A CA 1
ATOM 1371 C C . ASP A 1 177 ? -35.686 6.566 51.416 1.00 82.38 177 ASP A C 1
ATOM 1373 O O . ASP A 1 177 ? -34.853 6.701 52.316 1.00 82.38 177 ASP A O 1
ATOM 1377 N N . ALA A 1 178 ? -36.632 7.478 51.189 1.00 74.06 178 ALA A N 1
ATOM 1378 C CA . ALA A 1 178 ? -36.669 8.791 51.832 1.00 74.06 178 ALA A CA 1
ATOM 1379 C C . ALA A 1 178 ? -36.944 8.765 53.353 1.00 74.06 178 ALA A C 1
ATOM 1381 O O . ALA A 1 178 ? -36.898 9.817 53.990 1.00 74.06 178 ALA A O 1
ATOM 1382 N N . LYS A 1 179 ? -37.244 7.600 53.950 1.00 76.19 179 LYS A N 1
ATOM 1383 C CA . LYS A 1 179 ? -37.478 7.442 55.399 1.00 76.19 179 LYS A CA 1
ATOM 1384 C C . LYS A 1 179 ? -36.265 6.871 56.131 1.00 76.19 179 LYS A C 1
ATOM 1386 O O . LYS A 1 179 ? -36.072 7.165 57.307 1.00 76.19 179 LYS A O 1
ATOM 1391 N N . THR A 1 180 ? -35.482 6.033 55.458 1.00 83.00 180 THR A N 1
ATOM 1392 C CA . THR A 1 180 ? -34.364 5.271 56.040 1.00 83.00 180 THR A CA 1
ATOM 1393 C C . THR A 1 180 ? -32.994 5.737 55.556 1.00 83.00 180 THR A C 1
ATOM 1395 O O . THR A 1 180 ? -31.993 5.434 56.204 1.00 83.00 180 THR A O 1
ATOM 1398 N N . GLY A 1 181 ? -32.926 6.451 54.428 1.00 79.44 181 GLY A N 1
ATOM 1399 C CA . GLY A 1 181 ? -31.671 6.842 53.782 1.00 79.44 181 GLY A CA 1
ATOM 1400 C C . GLY A 1 181 ? -30.905 5.673 53.149 1.00 79.44 181 GLY A C 1
ATOM 1401 O O . GLY A 1 181 ? -29.747 5.843 52.775 1.00 79.44 181 GLY A O 1
ATOM 1402 N N . GLN A 1 182 ? -31.512 4.485 53.050 1.00 86.00 182 GLN A N 1
ATOM 1403 C CA . GLN A 1 182 ? -30.887 3.289 52.482 1.00 86.00 182 GLN A CA 1
ATOM 1404 C C . GLN A 1 182 ? -31.297 3.083 51.021 1.00 86.00 182 GLN A C 1
ATOM 1406 O O . GLN A 1 182 ? -32.391 3.466 50.611 1.00 86.00 182 GLN A O 1
ATOM 1411 N N . MET A 1 183 ? -30.427 2.443 50.236 1.00 85.12 183 MET A N 1
ATOM 1412 C CA . MET A 1 183 ? -30.744 2.067 48.857 1.00 85.12 183 MET A CA 1
ATOM 1413 C C . MET A 1 183 ? -31.762 0.919 48.845 1.00 85.12 183 MET A C 1
ATOM 1415 O O . MET A 1 183 ? -31.464 -0.194 49.282 1.00 85.12 183 MET A O 1
ATOM 1419 N N . LYS A 1 184 ? -32.957 1.190 48.321 1.00 91.56 184 LYS A N 1
ATOM 1420 C CA . LYS A 1 184 ? -34.006 0.215 48.015 1.00 91.56 184 LYS A CA 1
ATOM 1421 C C . LYS A 1 184 ? -33.950 -0.105 46.521 1.00 91.56 184 LYS A C 1
ATOM 1423 O O . LYS A 1 184 ? -33.881 0.803 45.695 1.00 91.56 184 LYS A O 1
ATOM 1428 N N . LYS A 1 185 ? -34.069 -1.384 46.162 1.00 93.38 185 LYS A N 1
ATOM 1429 C CA . LYS A 1 185 ? -34.251 -1.787 44.765 1.00 93.38 185 LYS A CA 1
ATOM 1430 C C . LYS A 1 185 ? -35.628 -1.369 44.252 1.00 93.38 185 LYS A C 1
ATOM 1432 O O . LYS A 1 185 ? -36.647 -1.754 44.824 1.00 93.38 185 LYS A O 1
ATOM 1437 N N . ILE A 1 186 ? -35.643 -0.586 43.177 1.00 94.38 186 ILE A N 1
ATOM 1438 C CA . ILE A 1 186 ? -36.858 -0.064 42.537 1.00 94.38 186 ILE A CA 1
ATOM 1439 C C . ILE A 1 186 ? -37.328 -1.005 41.424 1.00 94.38 186 ILE A C 1
ATOM 1441 O O . ILE A 1 186 ? -38.526 -1.209 41.238 1.00 94.38 186 ILE A O 1
ATOM 1445 N N . GLY A 1 187 ? -36.393 -1.615 40.696 1.00 95.50 187 GLY A N 1
ATOM 1446 C CA . GLY A 1 187 ? -36.726 -2.495 39.582 1.00 95.50 187 GLY A CA 1
ATOM 1447 C C . GLY A 1 187 ? -35.524 -2.848 38.719 1.00 95.50 187 GLY A C 1
ATOM 1448 O O . GLY A 1 187 ? -34.379 -2.884 39.189 1.00 95.50 187 GLY A O 1
ATOM 1449 N N . ARG A 1 188 ? -35.797 -3.134 37.449 1.00 95.25 188 ARG A N 1
ATOM 1450 C CA . ARG A 1 188 ? -34.785 -3.408 36.430 1.00 95.25 188 ARG A CA 1
ATOM 1451 C C . ARG A 1 188 ? -35.284 -3.092 35.022 1.00 95.25 188 ARG A C 1
ATOM 1453 O O . ARG A 1 188 ? -36.480 -3.050 34.755 1.00 95.25 188 ARG A O 1
ATOM 1460 N N . VAL A 1 189 ? -34.326 -2.976 34.122 1.00 92.19 189 VAL A N 1
ATOM 1461 C CA . VAL A 1 189 ? -34.498 -2.937 32.671 1.00 92.19 189 VAL A CA 1
ATOM 1462 C C . VAL A 1 189 ? -33.900 -4.225 32.120 1.00 92.19 189 VAL A C 1
ATOM 1464 O O . VAL A 1 189 ? -32.841 -4.644 32.595 1.00 92.19 189 VAL A O 1
ATOM 1467 N N . ARG A 1 190 ? -34.566 -4.883 31.168 1.00 92.19 190 ARG A N 1
ATOM 1468 C CA . ARG A 1 190 ? -34.122 -6.168 30.616 1.00 92.19 190 ARG A CA 1
ATOM 1469 C C . ARG A 1 190 ? -34.475 -6.304 29.138 1.00 92.19 190 ARG A C 1
ATOM 1471 O O . ARG A 1 190 ? -35.600 -6.047 28.745 1.00 92.19 190 ARG A O 1
ATOM 1478 N N . GLU A 1 191 ? -33.544 -6.763 28.312 1.00 85.69 191 GLU A N 1
ATOM 1479 C CA . GLU A 1 191 ? -33.833 -7.060 26.900 1.00 85.69 191 GLU A CA 1
ATOM 1480 C C . GLU A 1 191 ? -34.849 -8.218 26.760 1.00 85.69 191 GLU A C 1
ATOM 1482 O O . GLU A 1 191 ? -34.857 -9.148 27.574 1.00 85.69 191 GLU A O 1
ATOM 1487 N N . ASN A 1 192 ? -35.715 -8.182 25.742 1.00 84.69 192 ASN A N 1
ATOM 1488 C CA . ASN A 1 192 ? -36.767 -9.179 25.536 1.00 84.69 192 ASN A CA 1
ATOM 1489 C C . ASN A 1 192 ? -36.711 -9.816 24.139 1.00 84.69 192 ASN A C 1
ATOM 1491 O O . ASN A 1 192 ? -37.196 -9.265 23.152 1.00 84.69 192 ASN A O 1
ATOM 1495 N N . PHE A 1 193 ? -36.182 -11.040 24.075 1.00 75.56 193 PHE A N 1
ATOM 1496 C CA . PHE A 1 193 ? -36.106 -11.831 22.842 1.00 75.56 193 PHE A CA 1
ATOM 1497 C C . PHE A 1 193 ? -37.402 -12.597 22.489 1.00 75.56 193 PHE A C 1
ATOM 1499 O O . PHE A 1 193 ? -37.489 -13.200 21.419 1.00 75.56 193 PHE A O 1
ATOM 1506 N N . SER A 1 194 ? -38.428 -12.580 23.348 1.00 71.75 194 SER A N 1
ATOM 1507 C CA . SER A 1 194 ? -39.664 -13.363 23.161 1.00 71.75 194 SER A CA 1
ATOM 1508 C C . SER A 1 194 ? -40.478 -12.997 21.897 1.00 71.75 194 SER A C 1
ATOM 1510 O O . SER A 1 194 ? -40.936 -13.912 21.202 1.00 71.75 194 SER A O 1
ATOM 1512 N N . PRO A 1 195 ? -40.635 -11.708 21.511 1.00 63.34 195 PRO A N 1
ATOM 1513 C CA . PRO A 1 195 ? -41.400 -11.341 20.315 1.00 63.34 195 PRO A CA 1
ATOM 1514 C C . PRO A 1 195 ? -40.802 -11.874 19.004 1.00 63.34 195 PRO A C 1
ATOM 1516 O O . PRO A 1 195 ? -41.548 -12.229 18.091 1.00 63.34 195 PRO A O 1
ATOM 1519 N N . TYR A 1 196 ? -39.470 -11.966 18.918 1.00 56.84 196 TYR A N 1
ATOM 1520 C CA . TYR A 1 196 ? -38.756 -12.383 17.708 1.00 56.84 196 TYR A CA 1
ATOM 1521 C C . TYR A 1 196 ? -39.058 -13.841 17.335 1.00 56.84 196 TYR A C 1
ATOM 1523 O O . TYR A 1 196 ? -39.357 -14.141 16.182 1.00 56.84 196 TYR A O 1
ATOM 1531 N N . LEU A 1 197 ? -39.037 -14.745 18.322 1.00 52.53 197 LEU A N 1
ATOM 1532 C CA . LEU A 1 197 ? -39.146 -16.197 18.120 1.00 52.53 197 LEU A CA 1
ATOM 1533 C C . LEU A 1 197 ? -40.528 -16.672 17.637 1.00 52.53 197 LEU A C 1
ATOM 1535 O O . LEU A 1 197 ? -40.688 -17.852 17.332 1.00 52.53 197 LEU A O 1
ATOM 1539 N N . SER A 1 198 ? -41.535 -15.793 17.602 1.00 45.31 198 SER A N 1
ATOM 1540 C CA . SER A 1 198 ? -42.939 -16.185 17.413 1.00 45.31 198 SER A CA 1
ATOM 1541 C C . SER A 1 198 ? -43.684 -15.489 16.270 1.00 45.31 198 SER A C 1
ATOM 1543 O O . SER A 1 198 ? -44.807 -15.903 15.979 1.00 45.31 198 SER A O 1
ATOM 1545 N N . LYS A 1 199 ? -43.129 -14.442 15.628 1.00 44.19 199 LYS A N 1
ATOM 1546 C CA . LYS A 1 199 ? -43.936 -13.566 14.745 1.00 44.19 199 LYS A CA 1
ATOM 1547 C C . LYS A 1 199 ? -43.399 -13.190 13.360 1.00 44.19 199 LYS A C 1
ATOM 1549 O O . LYS A 1 199 ? -44.215 -12.727 12.565 1.00 44.19 199 LYS A O 1
ATOM 1554 N N . CYS A 1 200 ? -42.127 -13.395 12.998 1.00 41.53 200 CYS A N 1
ATOM 1555 C CA . CYS A 1 200 ? -41.734 -13.261 11.585 1.00 41.53 200 CYS A CA 1
ATOM 1556 C C . CYS A 1 200 ? -40.424 -13.963 11.202 1.00 41.53 200 CYS A C 1
ATOM 1558 O O . CYS A 1 200 ? -39.475 -13.980 11.976 1.00 41.53 200 CYS A O 1
ATOM 1560 N N . CYS A 1 201 ? -40.357 -14.448 9.957 1.00 44.75 201 CYS A N 1
ATOM 1561 C CA . CYS A 1 201 ? -39.128 -14.934 9.313 1.00 44.75 201 CYS A CA 1
ATOM 1562 C C . CYS A 1 201 ? -38.574 -13.954 8.257 1.00 44.75 201 CYS A C 1
ATOM 1564 O O . CYS A 1 201 ? -37.625 -14.288 7.554 1.00 44.75 201 CYS A O 1
ATOM 1566 N N . ALA A 1 202 ? -39.167 -12.763 8.106 1.00 47.47 202 ALA A N 1
ATOM 1567 C CA . ALA A 1 202 ? -38.674 -11.737 7.190 1.00 47.47 202 ALA A CA 1
ATOM 1568 C C . ALA A 1 202 ? -37.527 -10.938 7.830 1.00 47.47 202 ALA A C 1
ATOM 1570 O O . ALA A 1 202 ? -37.657 -10.443 8.951 1.00 47.47 202 ALA A O 1
ATOM 1571 N N . SER A 1 203 ? -36.428 -10.755 7.093 1.00 48.78 203 SER A N 1
ATOM 1572 C CA . SER A 1 203 ? -35.218 -10.052 7.551 1.00 48.78 203 SER A CA 1
ATOM 1573 C C . SER A 1 203 ? -35.479 -8.621 8.040 1.00 48.78 203 SER A C 1
ATOM 1575 O O . SER A 1 203 ? -34.842 -8.176 8.992 1.00 48.78 203 SER A O 1
ATOM 1577 N N . ALA A 1 204 ? -36.473 -7.930 7.471 1.00 44.91 204 ALA A N 1
ATOM 1578 C CA . ALA A 1 204 ? -36.894 -6.593 7.898 1.00 44.91 204 ALA A CA 1
ATOM 1579 C C . ALA A 1 204 ? -37.338 -6.514 9.377 1.00 44.91 204 ALA A C 1
ATOM 1581 O O . ALA A 1 204 ? -37.256 -5.448 9.982 1.00 44.91 204 ALA A O 1
ATOM 1582 N N . CYS A 1 205 ? -37.780 -7.622 9.984 1.00 48.50 205 CYS A N 1
ATOM 1583 C CA . CYS A 1 205 ? -38.235 -7.647 11.378 1.00 48.50 205 CYS A CA 1
ATOM 1584 C C . CYS A 1 205 ? -37.101 -7.766 12.411 1.00 48.50 205 CYS A C 1
ATOM 1586 O O . CYS A 1 205 ? -37.359 -7.578 13.597 1.00 48.50 205 CYS A O 1
ATOM 1588 N N . LEU A 1 206 ? -35.858 -8.038 11.995 1.00 59.22 206 LEU A N 1
ATOM 1589 C CA . LEU A 1 206 ? -34.703 -8.121 12.904 1.00 59.22 206 LEU A CA 1
ATOM 1590 C C . LEU A 1 206 ? -34.251 -6.747 13.434 1.00 59.22 206 LEU A C 1
ATOM 1592 O O . LEU A 1 206 ? -33.489 -6.676 14.391 1.00 59.22 206 LEU A O 1
ATOM 1596 N N . ALA A 1 207 ? -34.742 -5.659 12.837 1.00 67.12 207 ALA A N 1
ATOM 1597 C CA . ALA A 1 207 ? -34.393 -4.277 13.163 1.00 67.12 207 ALA A CA 1
ATOM 1598 C C . ALA A 1 207 ? -35.380 -3.596 14.142 1.00 67.12 207 ALA A C 1
ATOM 1600 O O . ALA A 1 207 ? -35.478 -2.370 14.183 1.00 67.12 207 ALA A O 1
ATOM 1601 N N . THR A 1 208 ? -36.145 -4.364 14.924 1.00 78.38 208 THR A N 1
ATOM 1602 C CA . THR A 1 208 ? -36.940 -3.839 16.048 1.00 78.38 208 THR A CA 1
ATOM 1603 C C . THR A 1 208 ? -36.599 -4.587 17.326 1.00 78.38 208 THR A C 1
ATOM 1605 O O . THR A 1 208 ? -36.892 -5.777 17.433 1.00 78.38 208 THR A O 1
ATOM 1608 N N . THR A 1 209 ? -36.044 -3.878 18.310 1.00 83.69 209 THR A N 1
ATOM 1609 C CA . THR A 1 209 ? -35.762 -4.441 19.635 1.00 83.69 209 THR A CA 1
ATOM 1610 C C . THR A 1 209 ? -36.845 -4.084 20.649 1.00 83.69 209 THR A C 1
ATOM 1612 O O . THR A 1 209 ? -37.555 -3.083 20.511 1.00 83.69 209 THR A O 1
ATOM 1615 N N . TYR A 1 210 ? -36.978 -4.933 21.667 1.00 89.69 210 TYR A N 1
ATOM 1616 C CA . TYR A 1 210 ? -37.931 -4.792 22.761 1.00 89.69 210 TYR A CA 1
ATOM 1617 C C . TYR A 1 210 ? -37.173 -4.908 24.081 1.00 89.69 210 TYR A C 1
ATOM 1619 O O . TYR A 1 210 ? -36.419 -5.862 24.278 1.00 89.69 210 TYR A O 1
ATOM 1627 N N . THR A 1 211 ? -37.389 -3.956 24.983 1.00 92.50 211 THR A N 1
ATOM 1628 C CA . THR A 1 211 ? -36.771 -3.935 26.313 1.00 92.50 211 THR A CA 1
ATOM 1629 C C . THR A 1 211 ? -37.864 -3.843 27.373 1.00 92.50 211 THR A C 1
ATOM 1631 O O . THR A 1 211 ? -38.572 -2.841 27.444 1.00 92.50 211 THR A O 1
ATOM 1634 N N . ASP A 1 212 ? -38.000 -4.894 28.180 1.00 94.81 212 ASP A N 1
ATOM 1635 C CA . ASP A 1 212 ? -38.886 -4.955 29.342 1.00 94.81 212 ASP A CA 1
ATOM 1636 C C . ASP A 1 212 ? -38.408 -3.992 30.431 1.00 94.81 212 ASP A C 1
ATOM 1638 O O . ASP A 1 212 ? -37.212 -3.896 30.733 1.00 94.81 212 ASP A O 1
ATOM 1642 N N . ILE A 1 213 ? -39.359 -3.314 31.062 1.00 94.81 213 ILE A N 1
ATOM 1643 C CA . ILE A 1 213 ? -39.124 -2.377 32.155 1.00 94.81 213 ILE A CA 1
ATOM 1644 C C . ILE A 1 213 ? -39.940 -2.878 33.350 1.00 94.81 213 ILE A C 1
ATOM 1646 O O . ILE A 1 213 ? -41.156 -2.679 33.431 1.00 94.81 213 ILE A O 1
ATOM 1650 N N . ASP A 1 214 ? -39.265 -3.596 34.250 1.00 95.75 214 ASP A N 1
ATOM 1651 C CA . ASP A 1 214 ? -39.868 -4.307 35.379 1.00 95.75 214 ASP A CA 1
ATOM 1652 C C . ASP A 1 214 ? -39.754 -3.497 36.677 1.00 95.75 214 ASP A C 1
ATOM 1654 O O . ASP A 1 214 ? -38.650 -3.159 37.117 1.00 95.75 214 ASP A O 1
ATOM 1658 N N . ARG A 1 215 ? -40.877 -3.294 37.371 1.00 96.12 215 ARG A N 1
ATOM 1659 C CA . ARG A 1 215 ? -40.881 -2.809 38.760 1.00 96.12 215 ARG A CA 1
ATOM 1660 C C . ARG A 1 215 ? -40.581 -3.968 39.718 1.00 96.12 215 ARG A C 1
ATOM 1662 O O . ARG A 1 215 ? -41.035 -5.093 39.495 1.00 96.12 215 ARG A O 1
ATOM 1669 N N . ALA A 1 216 ? -39.821 -3.704 40.780 1.00 95.00 216 ALA A N 1
ATOM 1670 C CA . ALA A 1 216 ? -39.620 -4.646 41.878 1.00 95.00 216 ALA A CA 1
ATOM 1671 C C . ALA A 1 216 ? -40.853 -4.671 42.794 1.00 95.00 216 ALA A C 1
ATOM 1673 O O . ALA A 1 216 ? -41.378 -3.628 43.188 1.00 95.00 216 ALA A O 1
ATOM 1674 N N . MET A 1 217 ? -41.297 -5.871 43.151 1.00 95.38 217 MET A N 1
ATOM 1675 C CA . MET A 1 217 ? -42.463 -6.104 44.002 1.00 95.38 217 MET A CA 1
ATOM 1676 C C . MET A 1 217 ? -42.046 -6.337 45.468 1.00 95.38 217 MET A C 1
ATOM 1678 O O . MET A 1 217 ? -40.896 -6.702 45.727 1.00 95.38 217 MET A O 1
ATOM 1682 N N . PRO A 1 218 ? -42.948 -6.159 46.458 1.00 90.88 218 PRO A N 1
ATOM 1683 C CA . PRO A 1 218 ? -42.609 -6.304 47.882 1.00 90.88 218 PRO A CA 1
ATOM 1684 C C . PRO A 1 218 ? -42.137 -7.703 48.315 1.00 90.88 218 PRO A C 1
ATOM 1686 O O . PRO A 1 218 ? -41.545 -7.838 49.381 1.00 90.88 218 PRO A O 1
ATOM 1689 N N . ASP A 1 219 ? -42.396 -8.733 47.508 1.00 91.62 219 ASP A N 1
ATOM 1690 C CA . ASP A 1 219 ? -41.928 -10.113 47.698 1.00 91.62 219 ASP A CA 1
ATOM 1691 C C . ASP A 1 219 ? -40.552 -10.390 47.054 1.00 91.62 219 ASP A C 1
ATOM 1693 O O . ASP A 1 219 ? -40.035 -11.503 47.146 1.00 91.62 219 ASP A O 1
ATOM 1697 N N . GLY A 1 220 ? -39.947 -9.389 46.405 1.00 90.69 220 GLY A N 1
ATOM 1698 C CA . GLY A 1 220 ? -38.692 -9.509 45.661 1.00 90.69 220 GLY A CA 1
ATOM 1699 C C . GLY A 1 220 ? -38.847 -10.009 44.220 1.00 90.69 220 GLY A C 1
ATOM 1700 O O . GLY A 1 220 ? -37.835 -10.181 43.536 1.00 90.69 220 GLY A O 1
ATOM 1701 N N . SER A 1 221 ? -40.076 -10.232 43.740 1.00 94.25 221 SER A N 1
ATOM 1702 C CA . SER A 1 221 ? -40.342 -10.541 42.332 1.00 94.25 221 SER A CA 1
ATOM 1703 C C . SER A 1 221 ? -40.261 -9.290 41.440 1.00 94.25 221 SER A C 1
ATOM 1705 O O . SER A 1 221 ? -40.103 -8.162 41.915 1.00 94.25 221 SER A O 1
ATOM 1707 N N . PHE A 1 222 ? -40.339 -9.492 40.124 1.00 95.62 222 PHE A N 1
ATOM 1708 C CA . PHE A 1 222 ? -40.279 -8.433 39.115 1.00 95.62 222 PHE A CA 1
ATOM 1709 C C . PHE A 1 222 ? -41.506 -8.515 38.211 1.00 95.62 222 PHE A C 1
ATOM 1711 O O . PHE A 1 222 ? -41.806 -9.587 37.685 1.00 95.62 222 PHE A O 1
ATOM 1718 N N . GLN A 1 223 ? -42.191 -7.387 38.018 1.00 95.44 223 GLN A N 1
ATOM 1719 C CA . GLN A 1 223 ? -43.358 -7.284 37.145 1.00 95.44 223 GLN A CA 1
ATOM 1720 C C . GLN A 1 223 ? -43.134 -6.198 36.092 1.00 95.44 223 GLN A C 1
ATOM 1722 O O . GLN A 1 223 ? -43.037 -5.015 36.430 1.00 95.44 223 GLN A O 1
ATOM 1727 N N . THR A 1 224 ? -43.111 -6.596 34.820 1.00 95.94 224 THR A N 1
ATOM 1728 C CA . THR A 1 224 ? -43.072 -5.690 33.665 1.00 95.94 224 THR A CA 1
ATOM 1729 C C . THR A 1 224 ? -44.228 -4.699 33.736 1.00 95.94 224 THR A C 1
ATOM 1731 O O . THR A 1 224 ? -45.381 -5.108 33.866 1.00 95.94 224 THR A O 1
ATOM 1734 N N . GLN A 1 225 ? -43.919 -3.404 33.682 1.00 95.56 225 GLN A N 1
ATOM 1735 C CA . GLN A 1 225 ? -44.906 -2.320 33.618 1.00 95.56 225 GLN A CA 1
ATOM 1736 C C . GLN A 1 225 ? -44.982 -1.744 32.199 1.00 95.56 225 GLN A C 1
ATOM 1738 O O . GLN A 1 225 ? -46.075 -1.500 31.688 1.00 95.56 225 GLN A O 1
ATOM 1743 N N . TYR A 1 226 ? -43.821 -1.588 31.553 1.00 96.38 226 TYR A N 1
ATOM 1744 C CA . TYR A 1 226 ? -43.683 -1.002 30.220 1.00 96.38 226 TYR A CA 1
ATOM 1745 C C . TYR A 1 226 ? -42.706 -1.810 29.360 1.00 96.38 226 TYR A C 1
ATOM 1747 O O . TYR A 1 226 ? -41.880 -2.562 29.882 1.00 96.38 226 TYR A O 1
ATOM 1755 N N . ILE A 1 227 ? -42.779 -1.632 28.041 1.00 95.06 227 ILE A N 1
ATOM 1756 C CA . ILE A 1 227 ? -41.844 -2.208 27.069 1.00 95.06 227 ILE A CA 1
ATOM 1757 C C . ILE A 1 227 ? -41.384 -1.091 26.130 1.00 95.06 227 ILE A C 1
ATOM 1759 O O . ILE A 1 227 ? -42.185 -0.545 25.374 1.00 95.06 227 ILE A O 1
ATOM 1763 N N . LEU A 1 228 ? -40.094 -0.756 26.145 1.00 93.88 228 LEU A N 1
ATOM 1764 C CA . LEU A 1 228 ? -39.509 0.169 25.171 1.00 93.88 228 LEU A CA 1
ATOM 1765 C C . LEU A 1 228 ? -39.302 -0.573 23.841 1.00 93.88 228 LEU A C 1
ATOM 1767 O O . LEU A 1 228 ? -38.555 -1.553 23.790 1.00 93.88 228 LEU A O 1
ATOM 1771 N N . ARG A 1 229 ? -39.960 -0.111 22.772 1.00 92.56 229 ARG A N 1
ATOM 1772 C CA . ARG A 1 229 ? -39.842 -0.646 21.407 1.00 92.56 229 ARG A CA 1
ATOM 1773 C C . ARG A 1 229 ? -38.962 0.274 20.565 1.00 92.56 229 ARG A C 1
ATOM 1775 O O . ARG A 1 229 ? -39.400 1.346 20.144 1.00 92.56 229 ARG A O 1
ATOM 1782 N N . THR A 1 230 ? -37.746 -0.170 20.253 1.00 87.19 230 THR A N 1
ATOM 1783 C CA . THR A 1 230 ? -36.822 0.582 19.392 1.00 87.19 230 THR A CA 1
ATOM 1784 C C . THR A 1 230 ? -36.773 -0.049 18.000 1.00 87.19 230 THR A C 1
ATOM 1786 O O . THR A 1 230 ? -36.110 -1.055 17.760 1.00 87.19 230 THR A O 1
ATOM 1789 N N . ASN A 1 231 ? -37.532 0.521 17.061 1.00 79.75 231 ASN A N 1
ATOM 1790 C CA . ASN A 1 231 ? -37.379 0.222 15.636 1.00 79.75 231 ASN A CA 1
ATOM 1791 C C . ASN A 1 231 ? -36.248 1.086 15.073 1.00 79.75 231 ASN A C 1
ATOM 1793 O O . ASN A 1 231 ? -36.274 2.300 15.270 1.00 79.75 231 ASN A O 1
ATOM 1797 N N . THR A 1 232 ? -35.293 0.490 14.364 1.00 74.81 232 THR A N 1
ATOM 1798 C CA . THR A 1 232 ? -34.217 1.197 13.642 1.00 74.81 232 THR A CA 1
ATOM 1799 C C . THR A 1 232 ? -34.407 1.161 12.124 1.00 74.81 232 THR A C 1
ATOM 1801 O O . THR A 1 232 ? -33.683 1.832 11.392 1.00 74.81 232 THR A O 1
ATOM 1804 N N . SER A 1 233 ? -35.399 0.414 11.630 1.00 71.50 233 SER A N 1
ATOM 1805 C CA . SER A 1 233 ? -35.667 0.284 10.198 1.00 71.50 233 SER A CA 1
ATOM 1806 C C . SER A 1 233 ? -36.487 1.439 9.610 1.00 71.50 233 SER A C 1
ATOM 1808 O O . SER A 1 233 ? -37.150 2.214 10.304 1.00 71.50 233 SER A O 1
ATOM 1810 N N . CYS A 1 234 ? -36.516 1.478 8.277 1.00 67.75 234 CYS A N 1
ATOM 1811 C CA . CYS A 1 234 ? -37.429 2.304 7.488 1.00 67.75 234 CYS A CA 1
ATOM 1812 C C . CYS A 1 234 ? -38.902 1.832 7.581 1.00 67.75 234 CYS A C 1
ATOM 1814 O O . CYS A 1 234 ? -39.784 2.508 7.058 1.00 67.75 234 CYS A O 1
ATOM 1816 N N . CYS A 1 235 ? -39.182 0.668 8.187 1.00 57.25 235 CYS A N 1
ATOM 1817 C CA . CYS A 1 235 ? -40.473 -0.024 8.117 1.00 57.25 235 CYS A CA 1
ATOM 1818 C C . CYS A 1 235 ? -41.132 -0.142 9.504 1.00 57.25 235 CYS A C 1
ATOM 1820 O O . CYS A 1 235 ? -40.686 -0.915 10.346 1.00 57.25 235 CYS A O 1
ATOM 1822 N N . GLY A 1 236 ? -42.218 0.593 9.756 1.00 65.38 236 GLY A N 1
ATOM 1823 C CA . GLY A 1 236 ? -42.986 0.515 11.008 1.00 65.38 236 GLY A CA 1
ATOM 1824 C C . GLY A 1 236 ? -43.915 1.719 11.204 1.00 65.38 236 GLY A C 1
ATOM 1825 O O . GLY A 1 236 ? -44.026 2.546 10.303 1.00 65.38 236 GLY A O 1
ATOM 1826 N N . ARG A 1 237 ? -44.551 1.848 12.387 1.00 76.75 237 ARG A N 1
ATOM 1827 C CA . ARG A 1 237 ? -45.298 3.075 12.775 1.00 76.75 237 ARG A CA 1
ATOM 1828 C C . ARG A 1 237 ? -44.393 4.306 12.696 1.00 76.75 237 ARG A C 1
ATOM 1830 O O . ARG A 1 237 ? -44.825 5.363 12.251 1.00 76.75 237 ARG A O 1
ATOM 1837 N N . VAL A 1 238 ? -43.148 4.143 13.137 1.00 77.19 238 VAL A N 1
ATOM 1838 C CA . VAL A 1 238 ? -42.146 5.200 13.202 1.00 77.19 238 VAL A CA 1
ATOM 1839 C C . VAL A 1 238 ? -40.972 4.833 12.297 1.00 77.19 238 VAL A C 1
ATOM 1841 O O . VAL A 1 238 ? -40.392 3.752 12.430 1.00 77.19 238 VAL A O 1
ATOM 1844 N N . ASN A 1 239 ? -40.643 5.728 11.362 1.00 75.81 239 ASN A N 1
ATOM 1845 C CA . ASN A 1 239 ? -39.508 5.586 10.453 1.00 75.81 239 ASN A CA 1
ATOM 1846 C C . ASN A 1 239 ? -38.251 6.191 11.097 1.00 75.81 239 ASN A C 1
ATOM 1848 O O . ASN A 1 239 ? -38.037 7.404 11.041 1.00 75.81 239 ASN A O 1
ATOM 1852 N N . ASN A 1 240 ? -37.392 5.337 11.655 1.00 76.00 240 ASN A N 1
ATOM 1853 C CA . ASN A 1 240 ? -36.130 5.733 12.290 1.00 76.00 240 ASN A CA 1
ATOM 1854 C C . ASN A 1 240 ? -34.891 5.418 11.443 1.00 76.00 240 ASN A C 1
ATOM 1856 O O . ASN A 1 240 ? -33.778 5.528 11.953 1.00 76.00 240 ASN A O 1
ATOM 1860 N N . CYS A 1 241 ? -35.051 5.094 10.153 1.00 67.50 241 CYS A N 1
ATOM 1861 C CA . CYS A 1 241 ? -33.912 4.987 9.237 1.00 67.50 241 CYS A CA 1
ATOM 1862 C C . CYS A 1 241 ? -33.013 6.232 9.350 1.00 67.50 241 CYS A C 1
ATOM 1864 O O . CYS A 1 241 ? -33.519 7.353 9.482 1.00 67.50 241 CYS A O 1
ATOM 1866 N N . CYS A 1 242 ? -31.698 6.006 9.325 1.00 62.00 242 CYS A N 1
ATOM 1867 C CA . CYS A 1 242 ? -30.622 6.978 9.567 1.00 62.00 242 CYS A CA 1
ATOM 1868 C C . CYS A 1 242 ? -30.494 7.543 11.000 1.00 62.00 242 CYS A C 1
ATOM 1870 O O . CYS A 1 242 ? -29.506 8.217 11.270 1.00 62.00 242 CYS A O 1
ATOM 1872 N N . GLY A 1 243 ? -31.412 7.261 11.933 1.00 68.19 243 GLY A N 1
ATOM 1873 C CA . GLY A 1 243 ? -31.361 7.805 13.299 1.00 68.19 243 GLY A CA 1
ATOM 1874 C C . GLY A 1 243 ? -31.498 9.336 13.365 1.00 68.19 243 GLY A C 1
ATOM 1875 O O . GLY A 1 243 ? -31.988 9.958 12.422 1.00 68.19 243 GLY A O 1
ATOM 1876 N N . ALA A 1 244 ? -31.069 9.931 14.485 1.00 66.00 244 ALA A N 1
ATOM 1877 C CA . ALA A 1 244 ? -30.942 11.383 14.631 1.00 66.00 244 ALA A CA 1
ATOM 1878 C C . ALA A 1 244 ? -29.536 11.827 14.187 1.00 66.00 244 ALA A C 1
ATOM 1880 O O . ALA A 1 244 ? -28.535 11.333 14.708 1.00 66.00 244 ALA A O 1
ATOM 1881 N N . THR A 1 245 ? -29.463 12.723 13.206 1.00 71.06 245 THR A N 1
ATOM 1882 C CA . THR A 1 245 ? -28.241 13.185 12.522 1.00 71.06 245 THR A CA 1
ATOM 1883 C C . THR A 1 245 ? -28.423 14.616 12.004 1.00 71.06 245 THR A C 1
ATOM 1885 O O . THR A 1 245 ? -29.535 15.134 11.968 1.00 71.06 245 THR A O 1
ATOM 1888 N N . CYS A 1 246 ? -27.359 15.238 11.490 1.00 59.19 246 CYS A N 1
ATOM 1889 C CA . CYS A 1 246 ? -27.431 16.539 10.810 1.00 59.19 246 CYS A CA 1
ATOM 1890 C C . CYS A 1 246 ? -28.280 16.564 9.516 1.00 59.19 246 CYS A C 1
ATOM 1892 O O . CYS A 1 246 ? -28.527 17.642 8.984 1.00 59.19 246 CYS A O 1
ATOM 1894 N N . LEU A 1 247 ? -28.724 15.406 9.005 1.00 61.00 247 LEU A N 1
ATOM 1895 C CA . LEU A 1 247 ? -29.642 15.293 7.859 1.00 61.00 247 LEU A CA 1
ATOM 1896 C C . LEU A 1 247 ? -31.086 14.958 8.273 1.00 61.00 247 LEU A C 1
ATOM 1898 O O . LEU A 1 247 ? -31.986 14.960 7.433 1.00 61.00 247 LEU A O 1
ATOM 1902 N N . LYS A 1 248 ? -31.309 14.629 9.549 1.00 75.19 248 LYS A N 1
ATOM 1903 C CA . LYS A 1 248 ? -32.598 14.226 10.117 1.00 75.19 248 LYS A CA 1
ATOM 1904 C C . LYS A 1 248 ? -32.534 14.410 11.629 1.00 75.19 248 LYS A C 1
ATOM 1906 O O . LYS A 1 248 ? -31.994 13.554 12.322 1.00 75.19 248 LYS A O 1
ATOM 1911 N N . ASN A 1 249 ? -33.081 15.512 12.132 1.00 79.44 249 ASN A N 1
ATOM 1912 C CA . ASN A 1 249 ? -32.831 15.942 13.509 1.00 79.44 249 ASN A CA 1
ATOM 1913 C C . ASN A 1 249 ? -33.335 14.957 14.578 1.00 79.44 249 ASN A C 1
ATOM 1915 O O . ASN A 1 249 ? -32.765 14.940 15.663 1.00 79.44 249 ASN A O 1
ATOM 1919 N N . ASP A 1 250 ? -34.347 14.125 14.285 1.00 83.94 250 ASP A N 1
ATOM 1920 C CA . ASP A 1 250 ? -35.017 13.277 15.281 1.00 83.94 250 ASP A CA 1
ATOM 1921 C C . ASP A 1 250 ? -35.116 11.786 14.914 1.00 83.94 250 ASP A C 1
ATOM 1923 O O . ASP A 1 250 ? -35.425 11.403 13.780 1.00 83.94 250 ASP A O 1
ATOM 1927 N N . ALA A 1 251 ? -34.995 10.944 15.943 1.00 87.75 251 ALA A N 1
ATOM 1928 C CA . ALA A 1 251 ? -35.488 9.566 15.976 1.00 87.75 251 ALA A CA 1
ATOM 1929 C C . ALA A 1 251 ? -36.430 9.391 17.177 1.00 87.75 251 ALA A C 1
ATOM 1931 O O . ALA A 1 251 ? -36.170 9.951 18.241 1.00 87.75 251 ALA A O 1
ATOM 1932 N N . VAL A 1 252 ? -37.514 8.623 17.026 1.00 89.88 252 VAL A N 1
ATOM 1933 C CA . VAL A 1 252 ? -38.557 8.468 18.060 1.00 89.88 252 VAL A CA 1
ATOM 1934 C C . VAL A 1 252 ? -38.838 6.993 18.333 1.00 89.88 252 VAL A C 1
ATOM 1936 O O . VAL A 1 252 ? -39.018 6.202 17.411 1.00 89.88 252 VAL A O 1
ATOM 1939 N N . TYR A 1 253 ? -38.922 6.615 19.602 1.00 93.25 253 TYR A N 1
ATOM 1940 C CA . TYR A 1 253 ? -39.175 5.247 20.048 1.00 93.25 253 TYR A CA 1
ATOM 1941 C C . TYR A 1 253 ? -40.470 5.178 20.866 1.00 93.25 253 TYR A C 1
ATOM 1943 O O . TYR A 1 253 ? -40.777 6.094 21.632 1.00 93.25 253 TYR A O 1
ATOM 1951 N N . ASP A 1 254 ? -41.231 4.096 20.698 1.00 94.56 254 ASP A N 1
ATOM 1952 C CA . ASP A 1 254 ? -42.507 3.903 21.392 1.00 94.56 254 ASP A CA 1
ATOM 1953 C C . ASP A 1 254 ? -42.280 3.259 22.767 1.00 94.56 254 ASP A C 1
ATOM 1955 O O . ASP A 1 254 ? -41.578 2.248 22.877 1.00 94.56 254 ASP A O 1
ATOM 1959 N N . ILE A 1 255 ? -42.940 3.775 23.803 1.00 94.69 255 ILE A N 1
ATOM 1960 C CA . ILE A 1 255 ? -43.062 3.109 25.104 1.00 94.69 255 ILE A CA 1
ATOM 1961 C C . ILE A 1 255 ? -44.446 2.466 25.158 1.00 94.69 255 ILE A C 1
ATOM 1963 O O . ILE A 1 255 ? -45.467 3.153 25.097 1.00 94.69 255 ILE A O 1
ATOM 1967 N N . LEU A 1 256 ? -44.473 1.138 25.248 1.00 95.25 256 LEU A N 1
ATOM 1968 C CA . LEU A 1 256 ? -45.694 0.338 25.290 1.00 95.25 256 LEU A CA 1
ATOM 1969 C C . LEU A 1 256 ? -46.065 -0.021 26.729 1.00 95.25 256 LEU A C 1
ATOM 1971 O O . LEU A 1 256 ? -45.182 -0.178 27.571 1.00 95.25 256 LEU A O 1
ATOM 1975 N N . ASP A 1 257 ? -47.350 -0.229 27.001 1.00 95.62 257 ASP A N 1
ATOM 1976 C CA . ASP A 1 257 ? -47.806 -0.903 28.219 1.00 95.62 257 ASP A CA 1
ATOM 1977 C C . ASP A 1 257 ? -47.771 -2.441 28.086 1.00 95.62 257 ASP A C 1
ATOM 1979 O O . ASP A 1 257 ? -47.412 -3.005 27.048 1.00 95.62 257 ASP A O 1
ATOM 1983 N N . THR A 1 258 ? -48.185 -3.150 29.139 1.00 92.81 258 THR A N 1
ATOM 1984 C CA . THR A 1 258 ? -48.267 -4.626 29.159 1.00 92.81 258 THR A CA 1
ATOM 1985 C C . THR A 1 258 ? -49.307 -5.237 28.209 1.00 92.81 258 THR A C 1
ATOM 1987 O O . THR A 1 258 ? -49.311 -6.455 28.025 1.00 92.81 258 THR A O 1
ATOM 1990 N N . ARG A 1 259 ? -50.176 -4.432 27.585 1.00 94.44 259 ARG A N 1
ATOM 1991 C CA . ARG A 1 259 ? -51.114 -4.858 26.529 1.00 94.44 259 ARG A CA 1
ATOM 1992 C C . ARG A 1 259 ? -50.521 -4.654 25.129 1.00 94.44 259 ARG A C 1
ATOM 1994 O O . ARG A 1 259 ? -51.016 -5.250 24.176 1.00 94.44 259 ARG A O 1
ATOM 2001 N N . GLY A 1 260 ? -49.444 -3.872 25.016 1.00 92.06 260 GLY A N 1
ATOM 2002 C CA . GLY A 1 260 ? -48.785 -3.501 23.764 1.00 92.06 260 GLY A CA 1
ATOM 2003 C C . GLY A 1 260 ? -49.244 -2.158 23.189 1.00 92.06 260 GLY A C 1
ATOM 2004 O O . GLY A 1 260 ? -48.839 -1.820 22.074 1.00 92.06 260 GLY A O 1
ATOM 2005 N N . GLU A 1 261 ? -50.062 -1.399 23.924 1.00 94.75 261 GLU A N 1
ATOM 2006 C CA . GLU A 1 261 ? -50.543 -0.077 23.513 1.00 94.75 261 GLU A CA 1
ATOM 2007 C C . GLU A 1 261 ? -49.482 0.991 23.788 1.00 94.75 261 GLU A C 1
ATOM 2009 O O . GLU A 1 261 ? -48.818 0.950 24.823 1.00 94.75 261 GLU A O 1
ATOM 2014 N N . VAL A 1 262 ? -49.318 1.961 22.881 1.00 95.31 262 VAL A N 1
ATOM 2015 C CA . VAL A 1 262 ? -48.367 3.071 23.077 1.00 95.31 262 VAL A CA 1
ATOM 2016 C C . VAL A 1 262 ? -48.908 4.021 24.149 1.00 95.31 262 VAL A C 1
ATOM 2018 O O . VAL A 1 262 ? -50.040 4.489 24.040 1.00 95.31 262 VAL A O 1
ATOM 2021 N N . VAL A 1 263 ? -48.102 4.301 25.176 1.00 96.06 263 VAL A N 1
ATOM 2022 C CA . VAL A 1 263 ? -48.483 5.129 26.338 1.00 96.06 263 VAL A CA 1
ATOM 2023 C C . VAL A 1 263 ? -47.544 6.306 26.616 1.00 96.06 263 VAL A C 1
ATOM 2025 O O . VAL A 1 263 ? -47.894 7.155 27.431 1.00 96.06 263 VAL A O 1
ATOM 2028 N N . ALA A 1 264 ? -46.378 6.359 25.965 1.00 95.81 264 ALA A N 1
ATOM 2029 C CA . ALA A 1 264 ? -45.465 7.506 25.943 1.00 95.81 264 ALA A CA 1
ATOM 2030 C C . ALA A 1 264 ? -44.446 7.369 24.793 1.00 95.81 264 ALA A C 1
ATOM 2032 O O . ALA A 1 264 ? -44.330 6.302 24.179 1.00 95.81 264 ALA A O 1
ATOM 2033 N N . HIS A 1 265 ? -43.669 8.426 24.546 1.00 95.81 265 HIS A N 1
ATOM 2034 C CA . HIS A 1 265 ? -42.614 8.459 23.531 1.00 95.81 265 HIS A CA 1
ATOM 2035 C C . HIS A 1 265 ? -41.240 8.845 24.103 1.00 95.81 265 HIS A C 1
ATOM 2037 O O . HIS A 1 265 ? -41.124 9.556 25.105 1.00 95.81 265 HIS A O 1
ATOM 2043 N N . LEU A 1 266 ? -40.185 8.380 23.431 1.00 94.25 266 LEU A N 1
ATOM 2044 C CA . LEU A 1 266 ? -38.789 8.753 23.668 1.00 94.25 266 LEU A CA 1
ATOM 2045 C C . LEU A 1 266 ? -38.187 9.288 22.363 1.00 94.25 266 LEU A C 1
ATOM 2047 O O . LEU A 1 266 ? -37.976 8.525 21.423 1.00 94.25 266 LEU A O 1
ATOM 2051 N N . GLN A 1 267 ? -37.877 10.580 22.314 1.00 93.06 267 GLN A N 1
ATOM 2052 C CA . GLN A 1 267 ? -37.238 11.253 21.181 1.00 93.06 267 GLN A CA 1
ATOM 2053 C C . GLN A 1 267 ? -35.742 11.431 21.465 1.00 93.06 267 GLN A C 1
ATOM 2055 O O . GLN A 1 267 ? -35.349 11.884 22.538 1.00 93.06 267 GLN A O 1
ATOM 2060 N N . MET A 1 268 ? -34.896 11.087 20.499 1.00 90.31 268 MET A N 1
ATOM 2061 C CA . MET A 1 268 ? -33.489 11.484 20.447 1.00 90.31 268 MET A CA 1
ATOM 2062 C C . MET A 1 268 ? -33.377 12.600 19.414 1.00 90.31 268 MET A C 1
ATOM 2064 O O . MET A 1 268 ? -33.756 12.377 18.266 1.00 90.31 268 MET A O 1
ATOM 2068 N N . THR A 1 269 ? -32.876 13.769 19.816 1.00 86.38 269 THR A N 1
ATOM 2069 C CA . THR A 1 269 ? -32.826 14.972 18.975 1.00 86.38 269 THR A CA 1
ATOM 2070 C C . THR A 1 269 ? -31.416 15.566 18.886 1.00 86.38 269 THR A C 1
ATOM 2072 O O . THR A 1 269 ? -30.670 15.615 19.875 1.00 86.38 269 THR A O 1
ATOM 2075 N N . TYR A 1 270 ? -31.038 15.995 17.682 1.00 78.75 270 TYR A N 1
ATOM 2076 C CA . TYR A 1 270 ? -29.746 16.598 17.362 1.00 78.75 270 TYR A CA 1
ATOM 2077 C C . TYR A 1 270 ? -29.892 18.118 17.208 1.00 78.75 270 TYR A C 1
ATOM 2079 O O . TYR A 1 270 ? -30.499 18.591 16.253 1.00 78.75 270 TYR A O 1
ATOM 2087 N N . GLY A 1 271 ? -29.321 18.891 18.138 1.00 62.12 271 GLY A N 1
ATOM 2088 C CA . GLY A 1 271 ? -29.562 20.342 18.256 1.00 62.12 271 GLY A CA 1
ATOM 2089 C C . GLY A 1 271 ? -28.903 21.242 17.195 1.00 62.12 271 GLY A C 1
ATOM 2090 O O . GLY A 1 271 ? -28.996 22.464 17.304 1.00 62.12 271 GLY A O 1
ATOM 2091 N N . GLY A 1 272 ? -28.228 20.660 16.197 1.00 56.97 272 GLY A N 1
ATOM 2092 C CA . GLY A 1 272 ? -27.371 21.367 15.242 1.00 56.97 272 GLY A CA 1
ATOM 2093 C C . GLY A 1 272 ? -28.130 22.185 14.194 1.00 56.97 272 GLY A C 1
ATOM 2094 O O . GLY A 1 272 ? -28.456 21.693 13.112 1.00 56.97 272 GLY A O 1
ATOM 2095 N N . GLY A 1 273 ? -28.350 23.467 14.482 1.00 46.41 273 GLY A N 1
ATOM 2096 C CA . GLY A 1 273 ? -29.017 24.414 13.587 1.00 46.41 273 GLY A CA 1
ATOM 2097 C C . GLY A 1 273 ? -28.201 24.817 12.349 1.00 46.41 273 GLY A C 1
ATOM 2098 O O . GLY A 1 273 ? -27.555 25.860 12.337 1.00 46.41 273 GLY A O 1
ATOM 2099 N N . GLY A 1 274 ? -28.320 24.059 11.256 1.00 48.94 274 GLY A N 1
ATOM 2100 C CA . GLY A 1 274 ? -28.307 24.643 9.907 1.00 48.94 274 GLY A CA 1
ATOM 2101 C C . GLY A 1 274 ? -26.969 25.059 9.274 1.00 48.94 274 GLY A C 1
ATOM 2102 O O . GLY A 1 274 ? -26.924 26.097 8.618 1.00 48.94 274 GLY A O 1
ATOM 2103 N N . SER A 1 275 ? -25.906 24.246 9.342 1.00 45.03 275 SER A N 1
ATOM 2104 C CA . SER A 1 275 ? -24.915 24.184 8.239 1.00 45.03 275 SER A CA 1
ATOM 2105 C C . SER A 1 275 ? -24.103 22.879 8.238 1.00 45.03 275 SER A C 1
ATOM 2107 O O . SER A 1 275 ? -23.544 22.468 9.250 1.00 45.03 275 SER A O 1
ATOM 2109 N N . CYS A 1 276 ? -24.039 22.198 7.089 1.00 43.22 276 CYS A N 1
ATOM 2110 C CA . CYS A 1 276 ? -23.462 20.852 6.980 1.00 43.22 276 CYS A CA 1
ATOM 2111 C C . CYS A 1 276 ? -21.948 20.866 6.695 1.00 43.22 276 CYS A C 1
ATOM 2113 O O . CYS A 1 276 ? -21.518 20.573 5.582 1.00 43.22 276 CYS A O 1
ATOM 2115 N N . LEU A 1 277 ? -21.131 21.171 7.709 1.00 44.91 277 LEU A N 1
ATOM 2116 C CA . LEU A 1 277 ? -19.672 20.965 7.687 1.00 44.91 277 LEU A CA 1
ATOM 2117 C C . LEU A 1 277 ? -19.246 20.154 8.922 1.00 44.91 277 LEU A C 1
ATOM 2119 O O . LEU A 1 277 ? -18.872 20.701 9.959 1.00 44.91 277 LEU A O 1
ATOM 2123 N N . GLY A 1 278 ? -19.332 18.824 8.802 1.00 45.81 278 GLY A N 1
ATOM 2124 C CA . GLY A 1 278 ? -19.384 17.877 9.930 1.00 45.81 278 GLY A CA 1
ATOM 2125 C C . GLY A 1 278 ? -18.195 17.854 10.902 1.00 45.81 278 GLY A C 1
ATOM 2126 O O . GLY A 1 278 ? -18.327 17.305 11.993 1.00 45.81 278 GLY A O 1
ATOM 2127 N N . ALA A 1 279 ? -17.060 18.473 10.564 1.00 39.03 279 ALA A N 1
ATOM 2128 C CA . ALA A 1 279 ? -15.933 18.633 11.486 1.00 39.03 279 ALA A CA 1
ATOM 2129 C C . ALA A 1 279 ? -16.143 19.768 12.511 1.00 39.03 279 ALA A C 1
ATOM 2131 O O . ALA A 1 279 ? -15.596 19.708 13.611 1.00 39.03 279 ALA A O 1
ATOM 2132 N N . CYS A 1 280 ? -16.935 20.795 12.181 1.00 38.75 280 CYS A N 1
ATOM 2133 C CA . CYS A 1 280 ? -17.126 21.963 13.046 1.00 38.75 280 CYS A CA 1
ATOM 2134 C C . CYS A 1 280 ? -18.215 21.755 14.112 1.00 38.75 280 CYS A C 1
ATOM 2136 O O . CYS A 1 280 ? -18.065 22.265 15.218 1.00 38.75 280 CYS A O 1
ATOM 2138 N N . CYS A 1 281 ? -19.261 20.969 13.835 1.00 43.91 281 CYS A N 1
ATOM 2139 C CA . CYS A 1 281 ? -20.429 20.836 14.723 1.00 43.91 281 CYS A CA 1
ATOM 2140 C C . CYS A 1 281 ? -20.095 20.245 16.114 1.00 43.91 281 CYS A C 1
ATOM 2142 O O . CYS A 1 281 ? -20.635 20.664 17.135 1.00 43.91 281 CYS A O 1
ATOM 2144 N N . ARG A 1 282 ? -19.128 19.315 16.212 1.00 40.06 282 ARG A N 1
ATOM 2145 C CA . ARG A 1 282 ? -18.677 18.811 17.530 1.00 40.06 282 ARG A CA 1
ATOM 2146 C C . ARG A 1 282 ? -17.885 19.860 18.338 1.00 40.06 282 ARG A C 1
ATOM 2148 O O . ARG A 1 282 ? -17.756 19.701 19.549 1.00 40.06 282 ARG A O 1
ATOM 2155 N N . ALA A 1 283 ? -17.405 20.943 17.715 1.00 40.00 283 ALA A N 1
ATOM 2156 C CA . ALA A 1 283 ? -16.768 22.074 18.398 1.00 40.00 283 ALA A CA 1
ATOM 2157 C C . ALA A 1 283 ? -17.764 23.169 18.847 1.00 40.00 283 ALA A C 1
ATOM 2159 O O . ALA A 1 283 ? -17.408 23.986 19.694 1.00 40.00 283 ALA A O 1
ATOM 2160 N N . SER A 1 284 ? -19.004 23.172 18.336 1.00 43.28 284 SER A N 1
ATOM 2161 C CA . SER A 1 284 ? -20.088 24.100 18.719 1.00 43.28 284 SER A CA 1
ATOM 2162 C C . SER A 1 284 ? -21.026 23.579 19.822 1.00 43.28 284 SER A C 1
ATOM 2164 O O . SER A 1 284 ? -22.011 24.233 20.144 1.00 43.28 284 SER A O 1
ATOM 2166 N N . ASN A 1 285 ? -20.682 22.461 20.476 1.00 48.78 285 ASN A N 1
ATOM 2167 C CA . ASN A 1 285 ? -21.467 21.787 21.528 1.00 48.78 285 ASN A CA 1
ATOM 2168 C C . ASN A 1 285 ? -22.761 21.083 21.060 1.00 48.78 285 ASN A C 1
ATOM 2170 O O . ASN A 1 285 ? -23.676 20.872 21.867 1.00 48.78 285 ASN A O 1
ATOM 2174 N N . ASP A 1 286 ? -22.818 20.645 19.800 1.00 54.28 286 ASP A N 1
ATOM 2175 C CA . ASP A 1 286 ? -23.951 19.900 19.236 1.00 54.28 286 ASP A CA 1
ATOM 2176 C C . ASP A 1 286 ? -23.894 18.398 19.599 1.00 54.28 286 ASP A C 1
ATOM 2178 O O . ASP A 1 286 ? -23.458 17.552 18.810 1.00 54.28 286 ASP A O 1
ATOM 2182 N N . TYR A 1 287 ? -24.312 18.075 20.829 1.00 66.94 287 TYR A N 1
ATOM 2183 C CA . TYR A 1 287 ? -24.428 16.710 21.376 1.00 66.94 287 TYR A CA 1
ATOM 2184 C C . TYR A 1 287 ? -25.846 16.131 21.219 1.00 66.94 287 TYR A C 1
ATOM 2186 O O . TYR A 1 287 ? -26.815 16.866 21.026 1.00 66.94 287 TYR A O 1
ATOM 2194 N N . ASN A 1 288 ? -25.977 14.806 21.372 1.00 78.31 288 ASN A N 1
ATOM 2195 C CA . ASN A 1 288 ? -27.275 14.131 21.450 1.00 78.31 288 ASN A CA 1
ATOM 2196 C C . ASN A 1 288 ? -28.052 14.581 22.696 1.00 78.31 288 ASN A C 1
ATOM 2198 O O . ASN A 1 288 ? -27.537 14.518 23.818 1.00 78.31 288 ASN A O 1
ATOM 2202 N N . ASN A 1 289 ? -29.316 14.949 22.503 1.00 86.38 289 ASN A N 1
ATOM 2203 C CA . ASN A 1 289 ? -30.263 15.223 23.579 1.00 86.38 289 ASN A CA 1
ATOM 2204 C C . ASN A 1 289 ? -31.383 14.182 23.526 1.00 86.38 289 ASN A C 1
ATOM 2206 O O . ASN A 1 289 ? -31.782 13.750 22.444 1.00 86.38 289 ASN A O 1
ATOM 2210 N N . TYR A 1 290 ? -31.901 13.784 24.685 1.00 92.69 290 TYR A N 1
ATOM 2211 C CA . TYR A 1 290 ? -32.990 12.812 24.780 1.00 92.69 290 TYR A CA 1
ATOM 2212 C C . TYR A 1 290 ? -34.168 13.430 25.526 1.00 92.69 290 TYR A C 1
ATOM 2214 O O . TYR A 1 290 ? -33.997 13.995 26.605 1.00 92.69 290 TYR A O 1
ATOM 2222 N N . MET A 1 291 ? -35.360 13.315 24.955 1.00 94.00 291 MET A N 1
ATOM 2223 C CA . MET A 1 291 ? -36.614 13.814 25.510 1.00 94.00 291 MET A CA 1
ATOM 2224 C C . MET A 1 291 ? -37.525 12.617 25.774 1.00 94.00 291 MET A C 1
ATOM 2226 O O . MET A 1 291 ? -37.891 11.891 24.851 1.00 94.00 291 MET A O 1
ATOM 2230 N N . LEU A 1 292 ? -37.848 12.389 27.043 1.00 94.00 292 LEU A N 1
ATOM 2231 C CA . LEU A 1 292 ? -38.615 11.238 27.513 1.00 94.00 292 LEU A CA 1
ATOM 2232 C C . LEU A 1 292 ? -39.950 11.726 28.068 1.00 94.00 292 LEU A C 1
ATOM 2234 O O . LEU A 1 292 ? -39.960 12.448 29.062 1.00 94.00 292 LEU A O 1
ATOM 2238 N N . GLU A 1 293 ? -41.061 11.320 27.464 1.00 95.69 293 GLU A N 1
ATOM 2239 C CA . GLU A 1 293 ? -42.390 11.524 28.041 1.00 95.69 293 GLU A CA 1
ATOM 2240 C C . GLU A 1 293 ? -42.705 10.417 29.053 1.00 95.69 293 GLU A C 1
ATOM 2242 O O . GLU A 1 293 ? -42.234 9.282 28.927 1.00 95.69 293 GLU A O 1
ATOM 2247 N N . PHE A 1 294 ? -43.499 10.737 30.074 1.00 95.69 294 PHE A N 1
ATOM 2248 C CA . PHE A 1 294 ? -43.914 9.766 31.079 1.00 95.69 294 PHE A CA 1
ATOM 2249 C C . PHE A 1 294 ? -45.357 9.295 30.870 1.00 95.69 294 PHE A C 1
ATOM 2251 O O . PHE A 1 294 ? -46.254 10.131 30.745 1.00 95.69 294 PHE A O 1
ATOM 2258 N N . PRO A 1 295 ? -45.621 7.971 30.915 1.00 95.31 295 PRO A N 1
ATOM 2259 C CA . PRO A 1 295 ? -46.973 7.437 30.839 1.00 95.31 295 PRO A CA 1
ATOM 2260 C C . PRO A 1 295 ? -47.889 8.063 31.900 1.00 95.31 295 PRO A C 1
ATOM 2262 O O . PRO A 1 295 ? -47.476 8.203 33.062 1.00 95.31 295 PRO A O 1
ATOM 2265 N N . PRO A 1 296 ? -49.137 8.423 31.555 1.00 89.69 296 PRO A N 1
ATOM 2266 C CA . PRO A 1 296 ? -50.050 9.050 32.499 1.00 89.69 296 PRO A CA 1
ATOM 2267 C C . PRO A 1 296 ? -50.324 8.118 33.686 1.00 89.69 296 PRO A C 1
ATOM 2269 O O . PRO A 1 296 ? -50.651 6.944 33.511 1.00 89.69 296 PRO A O 1
ATOM 2272 N N . ASN A 1 297 ? -50.248 8.669 34.901 1.00 90.94 297 ASN A N 1
ATOM 2273 C CA . ASN A 1 297 ? -50.340 7.963 36.192 1.00 90.94 297 ASN A CA 1
ATOM 2274 C C . ASN A 1 297 ? -49.127 7.081 36.577 1.00 90.94 297 ASN A C 1
ATOM 2276 O O . ASN A 1 297 ? -49.196 6.381 37.587 1.00 90.94 297 ASN A O 1
ATOM 2280 N N . SER A 1 298 ? -48.008 7.132 35.843 1.00 92.56 298 SER A N 1
ATOM 2281 C CA . SER A 1 298 ? -46.746 6.504 36.278 1.00 92.56 298 SER A CA 1
ATOM 2282 C C . SER A 1 298 ? -46.212 7.129 37.580 1.00 92.56 298 SER A C 1
ATOM 2284 O O . SER A 1 298 ? -46.315 8.343 37.787 1.00 92.56 298 SER A O 1
ATOM 2286 N N . THR A 1 299 ? -45.627 6.313 38.461 1.00 93.00 299 THR A N 1
ATOM 2287 C CA . THR A 1 299 ? -45.045 6.743 39.754 1.00 93.00 299 THR A CA 1
ATOM 2288 C C . THR A 1 299 ? -43.620 7.288 39.599 1.00 93.00 299 THR A C 1
ATOM 2290 O O . THR A 1 299 ? -42.997 7.095 38.555 1.00 93.00 299 THR A O 1
ATOM 2293 N N . ALA A 1 300 ? -43.039 7.903 40.639 1.00 87.38 300 ALA A N 1
ATOM 2294 C CA . ALA A 1 300 ? -41.615 8.280 40.625 1.00 87.38 300 ALA A CA 1
ATOM 2295 C C . ALA A 1 300 ? -40.687 7.092 40.296 1.00 87.38 300 ALA A C 1
ATOM 2297 O O . ALA A 1 300 ? -39.708 7.235 39.562 1.00 87.38 300 ALA A O 1
ATOM 2298 N N . GLU A 1 301 ? -41.025 5.911 40.822 1.00 89.81 301 GLU A N 1
ATOM 2299 C CA . GLU A 1 301 ? -40.300 4.658 40.603 1.00 89.81 301 GLU A CA 1
ATOM 2300 C C . GLU A 1 301 ? -40.330 4.223 39.129 1.00 89.81 301 GLU A C 1
ATOM 2302 O O . GLU A 1 301 ? -39.280 3.943 38.550 1.00 89.81 301 GLU A O 1
ATOM 2307 N N . ASP A 1 302 ? -41.502 4.249 38.489 1.00 90.50 302 ASP A N 1
ATOM 2308 C CA . ASP A 1 302 ? -41.658 3.936 37.060 1.00 90.50 302 ASP A CA 1
ATOM 2309 C C . ASP A 1 302 ? -40.866 4.888 36.162 1.00 90.50 302 ASP A C 1
ATOM 2311 O O . ASP A 1 302 ? -40.214 4.472 35.205 1.00 90.50 302 ASP A O 1
ATOM 2315 N N . ARG A 1 303 ? -40.917 6.182 36.481 1.00 92.25 303 ARG A N 1
ATOM 2316 C CA . ARG A 1 303 ? -40.289 7.259 35.707 1.00 92.25 303 ARG A CA 1
ATOM 2317 C C . ARG A 1 303 ? -38.768 7.121 35.674 1.00 92.25 303 ARG A C 1
ATOM 2319 O O . ARG A 1 303 ? -38.148 7.303 34.627 1.00 92.25 303 ARG A O 1
ATOM 2326 N N . MET A 1 304 ? -38.170 6.696 36.786 1.00 86.38 304 MET A N 1
ATOM 2327 C CA . MET A 1 304 ? -36.744 6.368 36.842 1.00 86.38 304 MET A CA 1
ATOM 2328 C C . MET A 1 304 ? -36.398 5.041 36.147 1.00 86.38 304 MET A C 1
ATOM 2330 O O . MET A 1 304 ? -35.304 4.918 35.594 1.00 86.38 304 MET A O 1
ATOM 2334 N N . LEU A 1 305 ? -37.307 4.059 36.116 1.00 85.88 305 LEU A N 1
ATOM 2335 C CA . LEU A 1 305 ? -37.112 2.819 35.348 1.00 85.88 305 LEU A CA 1
ATOM 2336 C C . LEU A 1 305 ? -37.153 3.071 33.831 1.00 85.88 305 LEU A C 1
ATOM 2338 O O . LEU A 1 305 ? -36.338 2.516 33.095 1.00 85.88 305 LEU A O 1
ATOM 2342 N N . LEU A 1 306 ? -38.031 3.964 33.369 1.00 86.75 306 LEU A N 1
ATOM 2343 C CA . LEU A 1 306 ? -38.076 4.435 31.980 1.00 86.75 306 LEU A CA 1
ATOM 2344 C C . LEU A 1 306 ? -36.786 5.171 31.585 1.00 86.75 306 LEU A C 1
ATOM 2346 O O . LEU A 1 306 ? -36.221 4.899 30.525 1.00 86.75 306 LEU A O 1
ATOM 2350 N N . LEU A 1 307 ? -36.263 6.026 32.473 1.00 83.44 307 LEU A N 1
ATOM 2351 C CA . LEU A 1 307 ? -34.965 6.689 32.296 1.00 83.44 307 LEU A CA 1
ATOM 2352 C C . LEU A 1 307 ? -33.799 5.690 32.208 1.00 83.44 307 LEU A C 1
ATOM 2354 O O . LEU A 1 307 ? -32.866 5.901 31.436 1.00 83.44 307 LEU A O 1
ATOM 2358 N N . ALA A 1 308 ? -33.853 4.583 32.952 1.00 79.00 308 ALA A N 1
ATOM 2359 C CA . ALA A 1 308 ? -32.875 3.509 32.814 1.00 79.00 308 ALA A CA 1
ATOM 2360 C C . ALA A 1 308 ? -32.996 2.773 31.465 1.00 79.00 308 ALA A C 1
ATOM 2362 O O . ALA A 1 308 ? -31.975 2.367 30.911 1.00 79.00 308 ALA A O 1
ATOM 2363 N N . GLY A 1 309 ? -34.210 2.644 30.914 1.00 71.06 309 GLY A N 1
ATOM 2364 C CA . GLY A 1 309 ? -34.489 1.973 29.637 1.00 71.06 309 GLY A CA 1
ATOM 2365 C C . GLY A 1 309 ? -33.669 2.514 28.463 1.00 71.06 309 GLY A C 1
ATOM 2366 O O . GLY A 1 309 ? -33.097 1.741 27.695 1.00 71.06 309 GLY A O 1
ATOM 2367 N N . LEU A 1 310 ? -33.547 3.842 28.383 1.00 72.44 310 LEU A N 1
ATOM 2368 C CA . LEU A 1 310 ? -32.793 4.568 27.354 1.00 72.44 310 LEU A CA 1
ATOM 2369 C C . LEU A 1 310 ? -31.370 4.015 27.146 1.00 72.44 310 LEU A C 1
ATOM 2371 O O . LEU A 1 310 ? -30.970 3.720 26.016 1.00 72.44 310 LEU A O 1
ATOM 2375 N N . PHE A 1 311 ? -30.613 3.851 28.234 1.00 65.88 311 PHE A N 1
ATOM 2376 C CA . PHE A 1 311 ? -29.168 3.598 28.188 1.00 65.88 311 PHE A CA 1
ATOM 2377 C C . PHE A 1 311 ? -28.772 2.204 27.674 1.00 65.88 311 PHE A C 1
ATOM 2379 O O . PHE A 1 311 ? -27.596 1.982 27.395 1.00 65.88 311 PHE A O 1
ATOM 2386 N N . GLN A 1 312 ? -29.717 1.272 27.516 1.00 59.25 312 GLN A N 1
ATOM 2387 C CA . GLN A 1 312 ? -29.427 -0.083 27.029 1.00 59.25 312 GLN A CA 1
ATOM 2388 C C . GLN A 1 312 ? -29.307 -0.178 25.494 1.00 59.25 312 GLN A C 1
ATOM 2390 O O . GLN A 1 312 ? -28.808 -1.169 24.971 1.00 59.25 312 GLN A O 1
ATOM 2395 N N . THR A 1 313 ? -29.763 0.840 24.759 1.00 47.84 313 THR A N 1
ATOM 2396 C CA . THR A 1 313 ? -30.037 0.748 23.308 1.00 47.84 313 THR A CA 1
ATOM 2397 C C . THR A 1 313 ? -28.786 0.853 22.410 1.00 47.84 313 THR A C 1
ATOM 2399 O O . THR A 1 313 ? -28.845 0.566 21.218 1.00 47.84 313 THR A O 1
ATOM 2402 N N . LEU A 1 314 ? -27.641 1.283 22.942 1.00 42.25 314 LEU A N 1
ATOM 2403 C CA . LEU A 1 314 ? -26.547 1.898 22.166 1.00 42.25 314 LEU A CA 1
ATOM 2404 C C . LEU A 1 314 ? -25.465 0.915 21.642 1.00 42.25 314 LEU A C 1
ATOM 2406 O O . LEU A 1 314 ? -24.320 1.318 21.443 1.00 42.25 314 LEU A O 1
ATOM 2410 N N . GLU A 1 315 ? -25.761 -0.388 21.518 1.00 45.53 315 GLU A N 1
ATOM 2411 C CA . GLU A 1 315 ? -24.769 -1.396 21.949 1.00 45.53 315 GLU A CA 1
ATOM 2412 C C . GLU A 1 315 ? -24.590 -2.707 21.119 1.00 45.53 315 GLU A C 1
ATOM 2414 O O . GLU A 1 315 ? -23.946 -3.635 21.609 1.00 45.53 315 GLU A O 1
ATOM 2419 N N . GLN A 1 316 ? -25.067 -2.827 19.865 1.00 51.38 316 GLN A N 1
ATOM 2420 C CA . GLN A 1 316 ? -25.014 -4.099 19.084 1.00 51.38 316 GLN A CA 1
ATOM 2421 C C . GLN A 1 316 ? -24.387 -3.976 17.669 1.00 51.38 316 GLN A C 1
ATOM 2423 O O . GLN A 1 316 ? -24.762 -3.090 16.903 1.00 51.38 316 GLN A O 1
ATOM 2428 N N . SER A 1 317 ? -23.461 -4.881 17.288 1.00 50.78 317 SER A N 1
ATOM 2429 C CA . SER A 1 317 ? -22.733 -4.842 15.992 1.00 50.78 317 SER A CA 1
ATOM 2430 C C . SER A 1 317 ? -22.348 -6.212 15.386 1.00 50.78 317 SER A C 1
ATOM 2432 O O . SER A 1 317 ? -22.204 -7.202 16.109 1.00 50.78 317 SER A O 1
ATOM 2434 N N . LYS A 1 318 ? -22.173 -6.253 14.050 1.00 74.19 318 LYS A N 1
ATOM 2435 C CA . LYS A 1 318 ? -22.083 -7.470 13.207 1.00 74.19 318 LYS A CA 1
ATOM 2436 C C . LYS A 1 318 ? -20.669 -7.892 12.757 1.00 74.19 318 LYS A C 1
ATOM 2438 O O . LYS A 1 318 ? -20.399 -9.085 12.675 1.00 74.19 318 LYS A O 1
ATOM 2443 N N . GLY A 1 319 ? -19.765 -6.950 12.484 1.00 84.19 319 GLY A N 1
ATOM 2444 C CA . GLY A 1 319 ? -18.423 -7.217 11.927 1.00 84.19 319 GLY A CA 1
ATOM 2445 C C . GLY A 1 319 ? -17.486 -6.012 12.057 1.00 84.19 319 GLY A C 1
ATOM 2446 O O . GLY A 1 319 ? -17.781 -5.100 12.832 1.00 84.19 319 GLY A O 1
ATOM 2447 N N . LEU A 1 320 ? -16.391 -5.968 11.288 1.00 88.00 320 LEU A N 1
ATOM 2448 C CA . LEU A 1 320 ? -15.453 -4.830 11.247 1.00 88.00 320 LEU A CA 1
ATOM 2449 C C . LEU A 1 320 ? -15.253 -4.254 9.843 1.00 88.00 320 LEU A C 1
ATOM 2451 O O . LEU A 1 320 ? -15.277 -4.981 8.851 1.00 88.00 320 LEU A O 1
ATOM 2455 N N . VAL A 1 321 ? -14.928 -2.961 9.803 1.00 88.88 321 VAL A N 1
ATOM 2456 C CA . VAL A 1 321 ? -14.317 -2.278 8.655 1.00 88.88 321 VAL A CA 1
ATOM 2457 C C . VAL A 1 321 ? -13.003 -1.650 9.112 1.00 88.88 321 VAL A C 1
ATOM 2459 O O . VAL A 1 321 ? -12.949 -0.988 10.150 1.00 88.88 321 VAL A O 1
ATOM 2462 N N . ILE A 1 322 ? -11.937 -1.858 8.346 1.00 89.00 322 ILE A N 1
ATOM 2463 C CA . ILE A 1 322 ? -10.601 -1.326 8.613 1.00 89.00 322 ILE A CA 1
ATOM 2464 C C . ILE A 1 322 ? -10.176 -0.448 7.448 1.00 89.00 322 ILE A C 1
ATOM 2466 O O . ILE A 1 322 ? -10.149 -0.907 6.306 1.00 89.00 322 ILE A O 1
ATOM 2470 N N . ARG A 1 323 ? -9.769 0.782 7.755 1.00 87.06 323 ARG A N 1
ATOM 2471 C CA . ARG A 1 323 ? -9.193 1.725 6.795 1.00 87.06 323 ARG A CA 1
ATOM 2472 C C . ARG A 1 323 ? -7.817 2.174 7.262 1.00 87.06 323 ARG A C 1
ATOM 2474 O O . ARG A 1 323 ? -7.660 2.621 8.400 1.00 87.06 323 ARG A O 1
ATOM 2481 N N . GLN A 1 324 ? -6.824 2.078 6.383 1.00 85.06 324 GLN A N 1
ATOM 2482 C CA . GLN A 1 324 ? -5.521 2.710 6.590 1.00 85.06 324 GLN A CA 1
ATOM 2483 C C . GLN A 1 324 ? -5.684 4.238 6.520 1.00 85.06 324 GLN A C 1
ATOM 2485 O O . GLN A 1 324 ? -6.364 4.757 5.634 1.00 85.06 324 GLN A O 1
ATOM 2490 N N . GLU A 1 325 ? -5.118 4.966 7.480 1.00 81.06 325 GLU A N 1
ATOM 2491 C CA . GLU A 1 325 ? -5.194 6.427 7.510 1.00 81.06 325 GLU A CA 1
ATOM 2492 C C . GLU A 1 325 ? -4.177 7.055 6.556 1.00 81.06 325 GLU A C 1
ATOM 2494 O O . GLU A 1 325 ? -2.992 6.719 6.592 1.00 81.06 325 GLU A O 1
ATOM 2499 N N . ALA A 1 326 ? -4.630 8.029 5.766 1.00 65.12 326 ALA A N 1
ATOM 2500 C CA . ALA A 1 326 ? -3.770 8.807 4.889 1.00 65.12 326 ALA A CA 1
ATOM 2501 C C . ALA A 1 326 ? -2.743 9.615 5.696 1.00 65.12 326 ALA A C 1
ATOM 2503 O O . ALA A 1 326 ? -3.101 10.505 6.474 1.00 65.12 326 ALA A O 1
ATOM 2504 N N . GLN A 1 327 ? -1.453 9.352 5.481 1.00 66.94 327 GLN A N 1
ATOM 2505 C CA . GLN A 1 327 ? -0.389 10.177 6.045 1.00 66.94 327 GLN A CA 1
ATOM 2506 C C . GLN A 1 327 ? 0.055 11.209 5.018 1.00 66.94 327 GLN A C 1
ATOM 2508 O O . GLN A 1 327 ? 0.948 10.976 4.210 1.00 66.94 327 GLN A O 1
ATOM 2513 N N . ILE A 1 328 ? -0.540 12.403 5.099 1.00 63.12 328 ILE A N 1
ATOM 2514 C CA . ILE A 1 328 ? -0.128 13.569 4.299 1.00 63.12 328 ILE A CA 1
ATOM 2515 C C . ILE A 1 328 ? 1.383 13.818 4.458 1.00 63.12 328 ILE A C 1
ATOM 2517 O O . ILE A 1 328 ? 2.056 14.149 3.489 1.00 63.12 328 ILE A O 1
ATOM 2521 N N . GLY A 1 329 ? 1.934 13.582 5.656 1.00 64.06 329 GLY A N 1
ATOM 2522 C CA . GLY A 1 329 ? 3.374 13.643 5.911 1.00 64.06 329 GLY A CA 1
ATOM 2523 C C . GLY A 1 329 ? 4.203 12.628 5.115 1.00 64.06 329 GLY A C 1
ATOM 2524 O O . GLY A 1 329 ? 5.306 12.971 4.708 1.00 64.06 329 GLY A O 1
ATOM 2525 N N . GLU A 1 330 ? 3.677 11.434 4.826 1.00 59.03 330 GLU A N 1
ATOM 2526 C CA . GLU A 1 330 ? 4.346 10.437 3.981 1.00 59.03 330 GLU A CA 1
ATOM 2527 C C . GLU A 1 330 ? 4.330 10.866 2.511 1.00 59.03 330 GLU A C 1
ATOM 2529 O O . GLU A 1 330 ? 5.386 10.909 1.887 1.00 59.03 330 GLU A O 1
ATOM 2534 N N . ALA A 1 331 ? 3.173 11.272 1.976 1.00 54.41 331 ALA A N 1
ATOM 2535 C CA . ALA A 1 331 ? 3.066 11.758 0.596 1.00 54.41 331 ALA A CA 1
ATOM 2536 C C . ALA A 1 331 ? 3.945 13.002 0.350 1.00 54.41 331 ALA A C 1
ATOM 2538 O O . ALA A 1 331 ? 4.652 13.091 -0.654 1.00 54.41 331 ALA A O 1
ATOM 2539 N N . VAL A 1 332 ? 3.967 13.939 1.306 1.00 59.31 332 VAL A N 1
ATOM 2540 C CA . VAL A 1 332 ? 4.863 15.108 1.302 1.00 59.31 332 VAL A CA 1
ATOM 2541 C C . VAL A 1 332 ? 6.330 14.676 1.382 1.00 59.31 332 VAL A C 1
ATOM 2543 O O . VAL A 1 332 ? 7.157 15.172 0.620 1.00 59.31 332 VAL A O 1
ATOM 2546 N N . ALA A 1 333 ? 6.677 13.740 2.266 1.00 60.09 333 ALA A N 1
ATOM 2547 C CA . ALA A 1 333 ? 8.052 13.277 2.415 1.00 60.09 333 ALA A CA 1
ATOM 2548 C C . ALA A 1 333 ? 8.568 12.532 1.176 1.00 60.09 333 ALA A C 1
ATOM 2550 O O . ALA A 1 333 ? 9.690 12.798 0.748 1.00 60.09 333 ALA A O 1
ATOM 2551 N N . GLN A 1 334 ? 7.749 11.677 0.556 1.00 54.41 334 GLN A N 1
ATOM 2552 C CA . GLN A 1 334 ? 8.055 11.024 -0.720 1.00 54.41 334 GLN A CA 1
ATOM 2553 C C . GLN A 1 334 ? 8.269 12.070 -1.827 1.00 54.41 334 GLN A C 1
ATOM 2555 O O . GLN A 1 334 ? 9.300 12.043 -2.499 1.00 54.41 334 GLN A O 1
ATOM 2560 N N . ALA A 1 335 ? 7.374 13.059 -1.949 1.00 52.38 335 ALA A N 1
ATOM 2561 C CA . ALA A 1 335 ? 7.490 14.141 -2.933 1.00 52.38 335 ALA A CA 1
ATOM 2562 C C . ALA A 1 335 ? 8.757 15.009 -2.766 1.00 52.38 335 ALA A C 1
ATOM 2564 O O . ALA A 1 335 ? 9.283 15.521 -3.756 1.00 52.38 335 ALA A O 1
ATOM 2565 N N . PHE A 1 336 ? 9.275 15.156 -1.541 1.00 57.22 336 PHE A N 1
ATOM 2566 C CA . PHE A 1 336 ? 10.508 15.903 -1.251 1.00 57.22 336 PHE A CA 1
ATOM 2567 C C . PHE A 1 336 ? 11.755 15.026 -1.019 1.00 57.22 336 PHE A C 1
ATOM 2569 O O . PHE A 1 336 ? 12.832 15.563 -0.759 1.00 57.22 336 PHE A O 1
ATOM 2576 N N . GLY A 1 337 ? 11.651 13.697 -1.132 1.00 49.06 337 GLY A N 1
ATOM 2577 C CA . GLY A 1 337 ? 12.760 12.762 -0.892 1.00 49.06 337 GLY A CA 1
ATOM 2578 C C . GLY A 1 337 ? 13.282 12.746 0.553 1.00 49.06 337 GLY A C 1
ATOM 2579 O O . GLY A 1 337 ? 14.458 12.457 0.778 1.00 49.06 337 GLY A O 1
ATOM 2580 N N . ILE A 1 338 ? 12.437 13.089 1.527 1.00 56.09 338 ILE A N 1
ATOM 2581 C CA . ILE A 1 338 ? 12.778 13.134 2.954 1.00 56.09 338 ILE A CA 1
ATOM 2582 C C . ILE A 1 338 ? 12.538 11.742 3.566 1.00 56.09 338 ILE A C 1
ATOM 2584 O O . ILE A 1 338 ? 11.443 11.203 3.414 1.00 56.09 338 ILE A O 1
ATOM 2588 N N . PRO A 1 339 ? 13.498 11.144 4.299 1.00 45.94 339 PRO A N 1
ATOM 2589 C CA . PRO A 1 339 ? 13.241 9.912 5.041 1.00 45.94 339 PRO A CA 1
ATOM 2590 C C . PRO A 1 339 ? 12.262 10.188 6.195 1.00 45.94 339 PRO A C 1
ATOM 2592 O O . PRO A 1 339 ? 12.582 10.928 7.125 1.00 45.94 339 PRO A O 1
ATOM 2595 N N . TYR A 1 340 ? 11.068 9.595 6.129 1.00 54.53 340 TYR A N 1
ATOM 2596 C CA . TYR A 1 340 ? 9.957 9.843 7.052 1.00 54.53 340 TYR A CA 1
ATOM 2597 C C . TYR A 1 340 ? 9.472 8.547 7.709 1.00 54.53 340 TYR A C 1
ATOM 2599 O O . TYR A 1 340 ? 9.286 7.525 7.049 1.00 54.53 340 TYR A O 1
ATOM 2607 N N . GLU A 1 341 ? 9.268 8.580 9.026 1.00 55.88 341 GLU A N 1
ATOM 2608 C CA . GLU A 1 341 ? 8.814 7.424 9.802 1.00 55.88 341 GLU A CA 1
ATOM 2609 C C . GLU A 1 341 ? 7.280 7.333 9.775 1.00 55.88 341 GLU A C 1
ATOM 2611 O O . GLU A 1 341 ? 6.598 7.723 10.720 1.00 55.88 341 GLU A O 1
ATOM 2616 N N . ALA A 1 342 ? 6.738 6.817 8.667 1.00 57.69 342 ALA A N 1
ATOM 2617 C CA . ALA A 1 342 ? 5.302 6.596 8.493 1.00 57.69 342 ALA A CA 1
ATOM 2618 C C . ALA A 1 342 ? 4.783 5.494 9.442 1.00 57.69 342 ALA A C 1
ATOM 2620 O O . ALA A 1 342 ? 4.792 4.302 9.111 1.00 57.69 342 ALA A O 1
ATOM 2621 N N . GLU A 1 343 ? 4.392 5.852 10.669 1.00 74.25 343 GLU A N 1
ATOM 2622 C CA . GLU A 1 343 ? 3.647 4.956 11.564 1.00 74.25 343 GLU A CA 1
ATOM 2623 C C . GLU A 1 343 ? 2.347 4.546 10.861 1.00 74.25 343 GLU A C 1
ATOM 2625 O O . GLU A 1 343 ? 1.400 5.326 10.868 1.00 74.25 343 GLU A O 1
ATOM 2630 N N . ASN A 1 344 ? 2.246 3.346 10.279 1.00 79.06 344 ASN A N 1
ATOM 2631 C CA . ASN A 1 344 ? 0.986 2.934 9.658 1.00 79.06 344 ASN A CA 1
ATOM 2632 C C . ASN A 1 344 ? -0.117 2.923 10.722 1.00 79.06 344 ASN A C 1
ATOM 2634 O O . ASN A 1 344 ? -0.055 2.153 11.688 1.00 79.06 344 ASN A O 1
ATOM 2638 N N . ARG A 1 345 ? -1.107 3.797 10.543 1.00 84.62 345 ARG A N 1
ATOM 2639 C CA . ARG A 1 345 ? -2.278 3.925 11.408 1.00 84.62 345 ARG A CA 1
ATOM 2640 C C . ARG A 1 345 ? -3.483 3.373 10.675 1.00 84.62 345 ARG A C 1
ATOM 2642 O O . ARG A 1 345 ? -3.648 3.615 9.482 1.00 84.62 345 ARG A O 1
ATOM 2649 N N . TYR A 1 346 ? -4.314 2.634 11.393 1.00 88.31 346 TYR A N 1
ATOM 2650 C CA . TYR A 1 346 ? -5.527 2.047 10.846 1.00 88.31 346 TYR A CA 1
ATOM 2651 C C . TYR A 1 346 ? -6.690 2.368 11.780 1.00 88.31 346 TYR A C 1
ATOM 2653 O O . TYR A 1 346 ? -6.651 2.025 12.968 1.00 88.31 346 TYR A O 1
ATOM 2661 N N . LYS A 1 347 ? -7.721 3.014 11.234 1.00 87.56 347 LYS A N 1
ATOM 2662 C CA . LYS A 1 347 ? -9.034 3.136 11.866 1.00 87.56 347 LYS A CA 1
ATOM 2663 C C . LYS A 1 347 ? -9.724 1.780 11.767 1.00 87.56 347 LYS A C 1
ATOM 2665 O O . LYS A 1 347 ? -9.847 1.237 10.671 1.00 87.56 347 LYS A O 1
ATOM 2670 N N . VAL A 1 348 ? -10.170 1.246 12.900 1.00 82.81 348 VAL A N 1
ATOM 2671 C CA . VAL A 1 348 ? -11.020 0.054 12.959 1.00 82.81 348 VAL A CA 1
ATOM 2672 C C . VAL A 1 348 ? -12.384 0.489 13.486 1.00 82.81 348 VAL A C 1
ATOM 2674 O O . VAL A 1 348 ? -12.526 0.904 14.643 1.00 82.81 348 VAL A O 1
ATOM 2677 N N . SER A 1 349 ? -13.373 0.404 12.607 1.00 88.62 349 SER A N 1
ATOM 2678 C CA . SER A 1 349 ? -14.772 0.757 12.838 1.00 88.62 349 SER A CA 1
ATOM 2679 C C . SER A 1 349 ? -15.640 -0.504 12.786 1.00 88.62 349 SER A C 1
ATOM 2681 O O . SER A 1 349 ? -15.199 -1.569 12.347 1.00 88.62 349 SER A O 1
ATOM 2683 N N . LEU A 1 350 ? -16.875 -0.413 13.271 1.00 84.81 350 LEU A N 1
ATOM 2684 C CA . LEU A 1 350 ? -17.820 -1.531 13.236 1.00 84.81 350 LEU A CA 1
ATOM 2685 C C . LEU A 1 350 ? -18.490 -1.606 11.855 1.00 84.81 350 LEU A C 1
ATOM 2687 O O . LEU A 1 350 ? -18.876 -0.577 11.303 1.00 84.81 350 LEU A O 1
ATOM 2691 N N . LEU A 1 351 ? -18.647 -2.815 11.309 1.00 86.00 351 LEU A N 1
ATOM 2692 C CA . LEU A 1 351 ? -19.449 -3.048 10.104 1.00 86.00 351 LEU A CA 1
ATOM 2693 C C . LEU A 1 351 ? -20.927 -2.774 10.440 1.00 86.00 351 LEU A C 1
ATOM 2695 O O . LEU A 1 351 ? -21.436 -3.399 11.381 1.00 86.00 351 LEU A O 1
ATOM 2699 N N . PRO A 1 352 ? -21.626 -1.877 9.715 1.00 88.25 352 PRO A N 1
ATOM 2700 C CA . PRO A 1 352 ? -23.029 -1.591 9.993 1.00 88.25 352 PRO A CA 1
ATOM 2701 C C . PRO A 1 352 ? -23.906 -2.828 9.766 1.00 88.25 352 PRO A C 1
ATOM 2703 O O . PRO A 1 352 ? -23.671 -3.624 8.856 1.00 88.25 352 PRO A O 1
ATOM 2706 N N . ASN A 1 353 ? -24.920 -3.012 10.613 1.00 81.38 353 ASN A N 1
ATOM 2707 C CA . ASN A 1 353 ? -25.666 -4.274 10.693 1.00 81.38 353 ASN A CA 1
ATOM 2708 C C . ASN A 1 353 ? -26.481 -4.597 9.419 1.00 81.38 353 ASN A C 1
ATOM 2710 O O . ASN A 1 353 ? -26.764 -5.769 9.159 1.00 81.38 353 ASN A O 1
ATOM 2714 N N . ASP A 1 354 ? -26.823 -3.580 8.620 1.00 83.31 354 ASP A N 1
ATOM 2715 C CA . ASP A 1 354 ? -27.493 -3.695 7.318 1.00 83.31 354 ASP A CA 1
ATOM 2716 C C . ASP A 1 354 ? -26.562 -4.139 6.176 1.00 83.31 354 ASP A C 1
ATOM 2718 O O . ASP A 1 354 ? -27.049 -4.605 5.147 1.00 83.31 354 ASP A O 1
ATOM 2722 N N . LYS A 1 355 ? -25.238 -4.025 6.341 1.00 89.06 355 LYS A N 1
ATOM 2723 C CA . LYS A 1 355 ? -24.244 -4.364 5.312 1.00 89.06 355 LYS A CA 1
ATOM 2724 C C . LYS A 1 355 ? -23.789 -5.815 5.432 1.00 89.06 355 LYS A C 1
ATOM 2726 O O . LYS A 1 355 ? -23.702 -6.357 6.534 1.00 89.06 355 LYS A O 1
ATOM 2731 N N . ASN A 1 356 ? -23.454 -6.437 4.305 1.00 88.50 356 ASN A N 1
ATOM 2732 C CA . ASN A 1 356 ? -22.814 -7.754 4.244 1.00 88.50 356 ASN A CA 1
ATOM 2733 C C . ASN A 1 356 ? -21.414 -7.614 3.641 1.00 88.50 356 ASN A C 1
ATOM 2735 O O . ASN A 1 356 ? -21.184 -6.734 2.811 1.00 88.50 356 ASN A O 1
ATOM 2739 N N . VAL A 1 357 ? -20.503 -8.509 4.015 1.00 90.75 357 VAL A N 1
ATOM 2740 C CA . VAL A 1 357 ? -19.260 -8.733 3.265 1.00 90.75 357 VAL A CA 1
ATOM 2741 C C . VAL A 1 357 ? -19.598 -9.609 2.054 1.00 90.75 357 VAL A C 1
ATOM 2743 O O . VAL A 1 357 ? -20.440 -10.497 2.173 1.00 90.75 357 VAL A O 1
ATOM 2746 N N . LYS A 1 358 ? -18.989 -9.362 0.890 1.00 90.88 358 LYS A N 1
ATOM 2747 C CA . LYS A 1 358 ? -19.189 -10.198 -0.306 1.00 90.88 358 LYS A CA 1
ATOM 2748 C C . LYS A 1 358 ? -18.747 -11.646 -0.057 1.00 90.88 358 LYS A C 1
ATOM 2750 O O . LYS A 1 358 ? -17.614 -11.866 0.368 1.00 90.88 358 LYS A O 1
ATOM 2755 N N . GLU A 1 359 ? -19.562 -12.632 -0.442 1.00 89.00 359 GLU A N 1
ATOM 2756 C CA . GLU A 1 359 ? -19.138 -14.047 -0.478 1.00 89.00 359 GLU A CA 1
ATOM 2757 C C . GLU A 1 359 ? -18.093 -14.320 -1.578 1.00 89.00 359 GLU A C 1
ATOM 2759 O O . GLU A 1 359 ? -17.318 -15.274 -1.513 1.00 89.00 359 GLU A O 1
ATOM 2764 N N . ASN A 1 360 ? -18.107 -13.518 -2.646 1.00 88.62 360 ASN A N 1
ATOM 2765 C CA . ASN A 1 360 ? -17.177 -13.583 -3.774 1.00 88.62 360 ASN A CA 1
ATOM 2766 C C . ASN A 1 360 ? -17.177 -12.235 -4.533 1.00 88.62 360 ASN A C 1
ATOM 2768 O O . ASN A 1 360 ? -18.155 -11.501 -4.423 1.00 88.62 360 ASN A O 1
ATOM 2772 N N . PRO A 1 361 ? -16.160 -11.893 -5.350 1.00 81.94 361 PRO A N 1
ATOM 2773 C CA . PRO A 1 361 ? -16.082 -10.577 -6.001 1.00 81.94 361 PRO A CA 1
ATOM 2774 C C . PRO A 1 361 ? -17.303 -10.172 -6.850 1.00 81.94 361 PRO A C 1
ATOM 2776 O O . PRO A 1 361 ? -17.565 -8.979 -6.991 1.00 81.94 361 PRO A O 1
ATOM 2779 N N . ASN A 1 362 ? -18.061 -11.145 -7.374 1.00 84.31 362 ASN A N 1
ATOM 2780 C CA . ASN A 1 362 ? -19.239 -10.929 -8.220 1.00 84.31 362 ASN A CA 1
ATOM 2781 C C . ASN A 1 362 ? -20.572 -10.993 -7.439 1.00 84.31 362 ASN A C 1
ATOM 2783 O O . ASN A 1 362 ? -21.632 -11.078 -8.057 1.00 84.31 362 ASN A O 1
ATOM 2787 N N . ASP A 1 363 ? -20.533 -11.029 -6.105 1.00 87.19 363 ASP A N 1
ATOM 2788 C CA . ASP A 1 363 ? -21.716 -11.073 -5.240 1.00 87.19 363 ASP A CA 1
ATOM 2789 C C . ASP A 1 363 ? -22.489 -9.733 -5.274 1.00 87.19 363 ASP A C 1
ATOM 2791 O O . ASP A 1 363 ? -21.949 -8.720 -4.822 1.00 87.19 363 ASP A O 1
ATOM 2795 N N . PRO A 1 364 ? -23.747 -9.703 -5.766 1.00 86.50 364 PRO A N 1
ATOM 2796 C CA . PRO A 1 364 ? -24.569 -8.494 -5.840 1.00 86.50 364 PRO A CA 1
ATOM 2797 C C . PRO A 1 364 ? -25.284 -8.152 -4.516 1.00 86.50 364 PRO A C 1
ATOM 2799 O O . PRO A 1 364 ? -26.149 -7.272 -4.495 1.00 86.50 364 PRO A O 1
ATOM 2802 N N . HIS A 1 365 ? -25.013 -8.882 -3.430 1.00 88.31 365 HIS A N 1
ATOM 2803 C CA . HIS A 1 365 ? -25.631 -8.702 -2.109 1.00 88.31 365 HIS A CA 1
ATOM 2804 C C . HIS A 1 365 ? -24.626 -8.348 -0.999 1.00 88.31 365 HIS A C 1
ATOM 2806 O O . HIS A 1 365 ? -25.043 -7.989 0.111 1.00 88.31 365 HIS A O 1
ATOM 2812 N N . GLY A 1 366 ? -23.325 -8.407 -1.293 1.00 89.50 366 GLY A N 1
ATOM 2813 C CA . GLY A 1 366 ? -22.276 -7.787 -0.489 1.00 89.50 366 GLY A CA 1
ATOM 2814 C C . GLY A 1 366 ? -22.171 -6.281 -0.746 1.00 89.50 366 GLY A C 1
ATOM 2815 O O . GLY A 1 366 ? -22.586 -5.776 -1.788 1.00 89.50 366 GLY A O 1
ATOM 2816 N N . TRP A 1 367 ? -21.636 -5.545 0.224 1.00 92.19 367 TRP A N 1
ATOM 2817 C CA . TRP A 1 367 ? -21.506 -4.090 0.150 1.00 92.19 367 TRP A CA 1
ATOM 2818 C C . TRP A 1 367 ? -20.273 -3.679 -0.668 1.00 92.19 367 TRP A C 1
ATOM 2820 O O . TRP A 1 367 ? -19.170 -4.194 -0.469 1.00 92.19 367 TRP A O 1
ATOM 2830 N N . GLU A 1 368 ? -20.471 -2.721 -1.571 1.00 88.38 368 GLU A N 1
ATOM 2831 C CA . GLU A 1 368 ? -19.416 -1.947 -2.231 1.00 88.38 368 GLU A CA 1
ATOM 2832 C C . GLU A 1 368 ? -19.412 -0.539 -1.608 1.00 88.38 368 GLU A C 1
ATOM 2834 O O . GLU A 1 368 ? -20.164 0.327 -2.060 1.00 88.38 368 GLU A O 1
ATOM 2839 N N . PRO A 1 369 ? -18.664 -0.315 -0.512 1.00 83.25 369 PRO A N 1
ATOM 2840 C CA . PRO A 1 369 ? -18.676 0.959 0.201 1.00 83.25 369 PRO A CA 1
ATOM 2841 C C . PRO A 1 369 ? -17.987 2.079 -0.585 1.00 83.25 369 PRO A C 1
ATOM 2843 O O . PRO A 1 369 ? -16.879 1.898 -1.097 1.00 83.25 369 PRO A O 1
ATOM 2846 N N . SER A 1 370 ? -18.579 3.277 -0.606 1.00 85.38 370 SER A N 1
ATOM 2847 C CA . SER A 1 370 ? -17.866 4.467 -1.099 1.00 85.38 370 SER A CA 1
ATOM 2848 C C . SER A 1 370 ? -16.797 4.932 -0.098 1.00 85.38 370 SER A C 1
ATOM 2850 O O . SER A 1 370 ? -16.919 4.712 1.109 1.00 85.38 370 SER A O 1
ATOM 2852 N N . ALA A 1 371 ? -15.758 5.633 -0.564 1.00 77.12 371 ALA A N 1
ATOM 2853 C CA . ALA A 1 371 ? -14.742 6.205 0.328 1.00 77.12 371 ALA A CA 1
ATOM 2854 C C . ALA A 1 371 ? -15.349 7.144 1.397 1.00 77.12 371 ALA A C 1
ATOM 2856 O O . ALA A 1 371 ? -14.878 7.170 2.536 1.00 77.12 371 ALA A O 1
ATOM 2857 N N . GLU A 1 372 ? -16.429 7.855 1.050 1.00 81.44 372 GLU A N 1
ATOM 2858 C CA . GLU A 1 372 ? -17.200 8.722 1.949 1.00 81.44 372 GLU A CA 1
ATOM 2859 C C . GLU A 1 372 ? -17.992 7.916 2.992 1.00 81.44 372 GLU A C 1
ATOM 2861 O O . GLU A 1 372 ? -17.969 8.262 4.174 1.00 81.44 372 GLU A O 1
ATOM 2866 N N . GLU A 1 373 ? -18.634 6.806 2.594 1.00 86.31 373 GLU A N 1
ATOM 2867 C CA . GLU A 1 373 ? -19.309 5.899 3.534 1.00 86.31 373 GLU A CA 1
ATOM 2868 C C . GLU A 1 373 ? -18.322 5.342 4.570 1.00 86.31 373 GLU A C 1
ATOM 2870 O O . GLU A 1 373 ? -18.653 5.284 5.753 1.00 86.31 373 GLU A O 1
ATOM 2875 N N . ILE A 1 374 ? -17.099 4.982 4.158 1.00 82.06 374 ILE A N 1
ATOM 2876 C CA . ILE A 1 374 ? -16.053 4.484 5.071 1.00 82.06 374 ILE A CA 1
ATOM 2877 C C . ILE A 1 374 ? -15.515 5.607 5.967 1.00 82.06 374 ILE A C 1
ATOM 2879 O O . ILE A 1 374 ? -15.221 5.364 7.137 1.00 82.06 374 ILE A O 1
ATOM 2883 N N . GLU A 1 375 ? -15.382 6.837 5.458 1.00 80.69 375 GLU A N 1
ATOM 2884 C CA . GLU A 1 375 ? -14.964 7.995 6.266 1.00 80.69 375 GLU A CA 1
ATOM 2885 C C . GLU A 1 375 ? -15.975 8.334 7.373 1.00 80.69 375 GLU A C 1
ATOM 2887 O O . GLU A 1 375 ? -15.578 8.747 8.464 1.00 80.69 375 GLU A O 1
ATOM 2892 N N . ALA A 1 376 ? -17.266 8.098 7.124 1.00 85.62 376 ALA A N 1
ATOM 2893 C CA . ALA A 1 376 ? -18.337 8.295 8.096 1.00 85.62 376 ALA A CA 1
ATOM 2894 C C . ALA A 1 376 ? -18.389 7.228 9.214 1.00 85.62 376 ALA A C 1
ATOM 2896 O O . ALA A 1 376 ? -19.052 7.450 10.231 1.00 85.62 376 ALA A O 1
ATOM 2897 N N . LEU A 1 377 ? -17.706 6.080 9.075 1.00 85.75 377 LEU A N 1
ATOM 2898 C CA . LEU A 1 377 ? -17.735 5.010 10.082 1.00 85.75 377 LEU A CA 1
ATOM 2899 C C . LEU A 1 377 ? -16.904 5.364 11.322 1.00 85.75 377 LEU A C 1
ATOM 2901 O O . LEU A 1 377 ? -15.672 5.349 11.291 1.00 85.75 377 LEU A O 1
ATOM 2905 N N . GLU A 1 378 ? -17.571 5.587 12.457 1.00 85.12 378 GLU A N 1
ATOM 2906 C CA . GLU A 1 378 ? -16.909 5.991 13.700 1.00 85.12 378 GLU A CA 1
ATOM 2907 C C . GLU A 1 378 ? -15.972 4.881 14.263 1.00 85.12 378 GLU A C 1
ATOM 2909 O O . GLU A 1 378 ? -16.440 3.786 14.594 1.00 85.12 378 GLU A O 1
ATOM 2914 N N . PRO A 1 379 ? -14.648 5.131 14.396 1.00 81.31 379 PRO A N 1
ATOM 2915 C CA . PRO A 1 379 ? -13.690 4.120 14.846 1.00 81.31 379 PRO A CA 1
ATOM 2916 C C . PRO A 1 379 ? -13.694 3.949 16.368 1.00 81.31 379 PRO A C 1
ATOM 2918 O O . PRO A 1 379 ? -13.806 4.925 17.124 1.00 81.31 379 PRO A O 1
ATOM 2921 N N . PHE A 1 380 ? -13.492 2.704 16.813 1.00 73.56 380 PHE A N 1
ATOM 2922 C CA . PHE A 1 380 ? -13.423 2.315 18.231 1.00 73.56 380 PHE A CA 1
ATOM 2923 C C . PHE A 1 380 ? -12.049 1.752 18.641 1.00 73.56 380 PHE A C 1
ATOM 2925 O O . PHE A 1 380 ? -11.647 1.904 19.797 1.00 73.56 380 PHE A O 1
ATOM 2932 N N . LEU A 1 381 ? -11.298 1.175 17.695 1.00 76.50 381 LEU A N 1
ATOM 2933 C CA . LEU A 1 381 ? -9.892 0.789 17.846 1.00 76.50 381 LEU A CA 1
ATOM 2934 C C . LEU A 1 381 ? -9.027 1.559 16.831 1.00 76.50 381 LEU A C 1
ATOM 2936 O O . LEU A 1 381 ? -9.436 1.804 15.695 1.00 76.50 381 LEU A O 1
ATOM 2940 N N . PHE A 1 382 ? -7.803 1.893 17.237 1.00 82.94 382 PHE A N 1
ATOM 2941 C CA . PHE A 1 382 ? -6.744 2.423 16.380 1.00 82.94 382 PHE A CA 1
ATOM 2942 C C . PHE A 1 382 ? -5.541 1.485 16.440 1.00 82.94 382 PHE A C 1
ATOM 2944 O O . PHE A 1 382 ? -4.899 1.367 17.489 1.00 82.94 382 PHE A O 1
ATOM 2951 N N . ALA A 1 383 ? -5.210 0.834 15.326 1.00 83.31 383 ALA A N 1
ATOM 2952 C CA . ALA A 1 383 ? -3.984 0.048 15.217 1.00 83.31 383 ALA A CA 1
ATOM 2953 C C . ALA A 1 383 ? -2.823 0.950 14.773 1.00 83.31 383 ALA A C 1
ATOM 2955 O O . ALA A 1 383 ? -2.993 1.766 13.866 1.00 83.31 383 ALA A O 1
ATOM 2956 N N . ARG A 1 384 ? -1.651 0.808 15.401 1.00 87.19 384 ARG A N 1
ATOM 2957 C CA . ARG A 1 384 ? -0.433 1.584 15.106 1.00 87.19 384 ARG A CA 1
ATOM 2958 C C . ARG A 1 384 ? 0.750 0.643 14.884 1.00 87.19 384 ARG A C 1
ATOM 2960 O O . ARG A 1 384 ? 1.069 -0.151 15.770 1.00 87.19 384 ARG A O 1
ATOM 2967 N N . GLU A 1 385 ? 1.421 0.734 13.743 1.00 84.62 385 GLU A N 1
ATOM 2968 C CA . GLU A 1 385 ? 2.620 -0.062 13.447 1.00 84.62 385 GLU A CA 1
ATOM 2969 C C . GLU A 1 385 ? 3.879 0.578 14.066 1.00 84.62 385 GLU A C 1
ATOM 2971 O O . GLU A 1 385 ? 4.422 1.534 13.514 1.00 84.62 385 GLU A O 1
ATOM 2976 N N . LYS A 1 386 ? 4.382 0.034 15.185 1.00 79.19 386 LYS A N 1
ATOM 2977 C CA . LYS A 1 386 ? 5.638 0.478 15.829 1.00 79.19 386 LYS A CA 1
ATOM 2978 C C . LYS A 1 386 ? 6.814 -0.438 15.470 1.00 79.19 386 LYS A C 1
ATOM 2980 O O . LYS A 1 386 ? 7.351 -1.153 16.317 1.00 79.19 386 LYS A O 1
ATOM 2985 N N . SER A 1 387 ? 7.254 -0.407 14.216 1.00 69.00 387 SER A N 1
ATOM 2986 C CA . SER A 1 387 ? 8.530 -1.013 13.800 1.00 69.00 387 SER A CA 1
ATOM 2987 C C . SER A 1 387 ? 9.603 0.078 13.692 1.00 69.00 387 SER A C 1
ATOM 2989 O O . SER A 1 387 ? 9.667 0.774 12.682 1.00 69.00 387 SER A O 1
ATOM 2991 N N . GLY A 1 388 ? 10.406 0.258 14.743 1.00 63.22 388 GLY A N 1
ATOM 2992 C CA . GLY A 1 388 ? 11.267 1.440 14.886 1.00 63.22 388 GLY A CA 1
ATOM 2993 C C . GLY A 1 388 ? 12.351 1.602 13.811 1.00 63.22 388 GLY A C 1
ATOM 2994 O O . GLY A 1 388 ? 12.943 0.621 13.346 1.00 63.22 388 GLY A O 1
ATOM 2995 N N . LEU A 1 389 ? 12.648 2.862 13.482 1.00 54.44 389 LEU A N 1
ATOM 2996 C CA . LEU A 1 389 ? 13.626 3.349 12.499 1.00 54.44 389 LEU A CA 1
ATOM 2997 C C . LEU A 1 389 ? 14.909 2.504 12.359 1.00 54.44 389 LEU A C 1
ATOM 2999 O O . LEU A 1 389 ? 15.296 2.148 11.248 1.00 54.44 389 LEU A O 1
ATOM 3003 N N . GLY A 1 390 ? 15.547 2.135 13.476 1.00 62.00 390 GLY A N 1
ATOM 3004 C CA . GLY A 1 390 ? 16.805 1.370 13.496 1.00 62.00 390 GLY A CA 1
ATOM 3005 C C . GLY A 1 390 ? 16.715 -0.077 12.983 1.00 62.00 390 GLY A C 1
ATOM 3006 O O . GLY A 1 390 ? 17.745 -0.677 12.699 1.00 62.00 390 GLY A O 1
ATOM 3007 N N . MET A 1 391 ? 15.507 -0.628 12.839 1.00 58.31 391 MET A N 1
ATOM 3008 C CA . MET A 1 391 ? 15.231 -1.876 12.110 1.00 58.31 391 MET A CA 1
ATOM 3009 C C . MET A 1 391 ? 14.596 -1.589 10.746 1.00 58.31 391 MET A C 1
ATOM 3011 O O . MET A 1 391 ? 14.944 -2.240 9.765 1.00 58.31 391 MET A O 1
ATOM 3015 N N . ARG A 1 392 ? 13.689 -0.604 10.667 1.00 59.66 392 ARG A N 1
ATOM 3016 C CA . ARG A 1 392 ? 12.982 -0.252 9.428 1.00 59.66 392 ARG A CA 1
ATOM 3017 C C . ARG A 1 392 ? 13.933 0.177 8.316 1.00 59.66 392 ARG A C 1
ATOM 3019 O O . ARG A 1 392 ? 13.904 -0.425 7.251 1.00 59.66 392 ARG A O 1
ATOM 3026 N N . THR A 1 393 ? 14.793 1.165 8.559 1.00 55.88 393 THR A N 1
ATOM 3027 C CA . THR A 1 393 ? 15.676 1.695 7.512 1.00 55.88 393 THR A CA 1
ATOM 3028 C C . THR A 1 393 ? 16.662 0.631 7.018 1.00 55.88 393 THR A C 1
ATOM 3030 O O . THR A 1 393 ? 16.703 0.421 5.809 1.00 55.88 393 THR A O 1
ATOM 3033 N N . PRO A 1 394 ? 17.377 -0.131 7.877 1.00 53.03 394 PRO A N 1
ATOM 3034 C CA . PRO A 1 394 ? 18.236 -1.209 7.391 1.00 53.03 394 PRO A CA 1
ATOM 3035 C C . PRO A 1 394 ? 17.477 -2.312 6.652 1.00 53.03 394 PRO A C 1
ATOM 3037 O O . PRO A 1 394 ? 17.938 -2.731 5.599 1.00 53.03 394 PRO A O 1
ATOM 3040 N N . LEU A 1 395 ? 16.319 -2.776 7.142 1.00 52.62 395 LEU A N 1
ATOM 3041 C CA . LEU A 1 395 ? 15.587 -3.852 6.464 1.00 52.62 395 LEU A CA 1
ATOM 3042 C C . LEU A 1 395 ? 14.973 -3.389 5.135 1.00 52.62 395 LEU A C 1
ATOM 3044 O O . LEU A 1 395 ? 15.035 -4.146 4.174 1.00 52.62 395 LEU A O 1
ATOM 3048 N N . THR A 1 396 ? 14.469 -2.157 5.023 1.00 53.12 396 THR A N 1
ATOM 3049 C CA . THR A 1 396 ? 13.993 -1.606 3.739 1.00 53.12 396 THR A CA 1
ATOM 3050 C C . THR A 1 396 ? 15.147 -1.362 2.760 1.00 53.12 396 THR A C 1
ATOM 3052 O O . THR A 1 396 ? 15.049 -1.766 1.605 1.00 53.12 396 THR A O 1
ATOM 3055 N N . CYS A 1 397 ? 16.279 -0.802 3.206 1.00 47.91 397 CYS A N 1
ATOM 3056 C CA . CYS A 1 397 ? 17.487 -0.658 2.375 1.00 47.91 397 CYS A CA 1
ATOM 3057 C C . CYS A 1 397 ? 18.146 -2.002 2.006 1.00 47.91 397 CYS A C 1
ATOM 3059 O O . CYS A 1 397 ? 18.986 -2.047 1.113 1.00 47.91 397 CYS A O 1
ATOM 3061 N N . LEU A 1 398 ? 17.776 -3.093 2.682 1.00 47.75 398 LEU A N 1
ATOM 3062 C CA . LEU A 1 398 ? 18.158 -4.464 2.347 1.00 47.75 398 LEU A CA 1
ATOM 3063 C C . LEU A 1 398 ? 17.028 -5.231 1.633 1.00 47.75 398 LEU A C 1
ATOM 3065 O O . LEU A 1 398 ? 17.121 -6.443 1.531 1.00 47.75 398 LEU A O 1
ATOM 3069 N N . GLY A 1 399 ? 15.927 -4.610 1.193 1.00 47.75 399 GLY A N 1
ATOM 3070 C CA . GLY A 1 399 ? 14.799 -5.326 0.559 1.00 47.75 399 GLY A CA 1
ATOM 3071 C C . GLY A 1 399 ? 14.024 -6.297 1.476 1.00 47.75 399 GLY A C 1
ATOM 3072 O O . GLY A 1 399 ? 12.985 -6.830 1.091 1.00 47.75 399 GLY A O 1
ATOM 3073 N N . CYS A 1 400 ? 14.460 -6.469 2.726 1.00 57.19 400 CYS A N 1
ATOM 3074 C CA . CYS A 1 400 ? 13.872 -7.295 3.783 1.00 57.19 400 CYS A CA 1
ATOM 3075 C C . CYS A 1 400 ? 12.591 -6.707 4.409 1.00 57.19 400 CYS A C 1
ATOM 3077 O O . CYS A 1 400 ? 12.198 -7.112 5.506 1.00 57.19 400 CYS A O 1
ATOM 3079 N N . GLY A 1 401 ? 11.920 -5.767 3.737 1.00 56.47 401 GLY A N 1
ATOM 3080 C CA . GLY A 1 401 ? 10.671 -5.140 4.189 1.00 56.47 401 GLY A CA 1
ATOM 3081 C C . GLY A 1 401 ? 9.561 -6.118 4.632 1.00 56.47 401 GLY A C 1
ATOM 3082 O O . GLY A 1 401 ? 8.897 -5.820 5.629 1.00 56.47 401 GLY A O 1
ATOM 3083 N N . PRO A 1 402 ? 9.375 -7.290 3.983 1.00 58.69 402 PRO A N 1
ATOM 3084 C CA . PRO A 1 402 ? 8.424 -8.324 4.420 1.00 58.69 402 PRO A CA 1
ATOM 3085 C C . PRO A 1 402 ? 8.838 -9.071 5.695 1.00 58.69 402 PRO A C 1
ATOM 3087 O O . PRO A 1 402 ? 7.991 -9.526 6.458 1.00 58.69 402 PRO A O 1
ATOM 3090 N N . MET A 1 403 ? 10.145 -9.184 5.953 1.00 59.75 403 MET A N 1
ATOM 3091 C CA . MET A 1 403 ? 10.687 -9.784 7.177 1.00 59.75 403 MET A CA 1
ATOM 3092 C C . MET A 1 403 ? 10.764 -8.791 8.345 1.00 59.75 403 MET A C 1
ATOM 3094 O O . MET A 1 403 ? 11.307 -9.134 9.397 1.00 59.75 403 MET A O 1
ATOM 3098 N N . ARG A 1 404 ? 10.241 -7.562 8.199 1.00 69.31 404 ARG A N 1
ATOM 3099 C CA . ARG A 1 404 ? 10.267 -6.576 9.286 1.00 69.31 404 ARG A CA 1
ATOM 3100 C C . ARG A 1 404 ? 9.537 -7.115 10.522 1.00 69.31 404 ARG A C 1
ATOM 3102 O O . ARG A 1 404 ? 8.433 -7.642 10.379 1.00 69.31 404 ARG A O 1
ATOM 3109 N N . PRO A 1 405 ? 10.104 -6.973 11.737 1.00 72.88 405 PRO A N 1
ATOM 3110 C CA . PRO A 1 405 ? 9.374 -7.304 12.949 1.00 72.88 405 PRO A CA 1
ATOM 3111 C C . PRO A 1 405 ? 8.149 -6.391 13.054 1.00 72.88 405 PRO A C 1
ATOM 3113 O O . PRO A 1 405 ? 8.285 -5.175 13.217 1.00 72.88 405 PRO A O 1
ATOM 3116 N N . LEU A 1 406 ? 6.956 -6.970 12.923 1.00 79.81 406 LEU A N 1
ATOM 3117 C CA . LEU A 1 406 ? 5.703 -6.225 12.936 1.00 79.81 406 LEU A CA 1
ATOM 3118 C C . LEU A 1 406 ? 5.155 -6.202 14.360 1.00 79.81 406 LEU A C 1
ATOM 3120 O O . LEU A 1 406 ? 4.647 -7.212 14.846 1.00 79.81 406 LEU A O 1
ATOM 3124 N N . LYS A 1 407 ? 5.221 -5.035 15.003 1.00 85.69 407 LYS A N 1
ATOM 3125 C CA . LYS A 1 407 ? 4.503 -4.765 16.250 1.00 85.69 407 LYS A CA 1
ATOM 3126 C C . LYS A 1 407 ? 3.315 -3.861 15.955 1.00 85.69 407 LYS A C 1
ATOM 3128 O O . LYS A 1 407 ? 3.495 -2.662 15.737 1.00 85.69 407 LYS A O 1
ATOM 3133 N N . MET A 1 408 ? 2.113 -4.438 15.922 1.00 84.69 408 MET A N 1
ATOM 3134 C CA . MET A 1 408 ? 0.871 -3.666 15.814 1.00 84.69 408 MET A CA 1
ATOM 3135 C C . MET A 1 408 ? 0.311 -3.450 17.213 1.00 84.69 408 MET A C 1
ATOM 3137 O O . MET A 1 408 ? -0.079 -4.394 17.902 1.00 84.69 408 MET A O 1
ATOM 3141 N N . HIS A 1 409 ? 0.293 -2.187 17.615 1.00 85.88 409 HIS A N 1
ATOM 3142 C CA . HIS A 1 409 ? -0.209 -1.714 18.892 1.00 85.88 409 HIS A CA 1
ATOM 3143 C C . HIS A 1 409 ? -1.653 -1.250 18.706 1.00 85.88 409 HIS A C 1
ATOM 3145 O O . HIS A 1 409 ? -1.897 -0.241 18.042 1.00 85.88 409 HIS A O 1
ATOM 3151 N N . PHE A 1 410 ? -2.612 -1.983 19.266 1.00 81.31 410 PHE A N 1
ATOM 3152 C CA . PHE A 1 410 ? -4.027 -1.619 19.201 1.00 81.31 410 PHE A CA 1
ATOM 3153 C C . PHE A 1 410 ? -4.372 -0.784 20.422 1.00 81.31 410 PHE A C 1
ATOM 3155 O O . PHE A 1 410 ? -4.386 -1.303 21.532 1.00 81.31 410 PHE A O 1
ATOM 3162 N N . ALA A 1 411 ? -4.671 0.496 20.232 1.00 75.00 411 ALA A N 1
ATOM 3163 C CA . ALA A 1 411 ? -5.260 1.328 21.273 1.00 75.00 411 ALA A CA 1
ATOM 3164 C C . ALA A 1 411 ? -6.782 1.351 21.102 1.00 75.00 411 ALA A C 1
ATOM 3166 O O . ALA A 1 411 ? -7.282 1.513 19.989 1.00 75.00 411 ALA A O 1
ATOM 3167 N N . VAL A 1 412 ? -7.522 1.243 22.203 1.00 67.62 412 VAL A N 1
ATOM 3168 C CA . VAL A 1 412 ? -8.936 1.639 22.225 1.00 67.62 412 VAL A CA 1
ATOM 3169 C C . VAL A 1 412 ? -8.992 3.156 22.072 1.00 67.62 412 VAL A C 1
ATOM 3171 O O . VAL A 1 412 ? -8.096 3.871 22.526 1.00 67.62 412 VAL A O 1
ATOM 3174 N N . ARG A 1 413 ? -10.034 3.682 21.430 1.00 59.34 413 ARG A N 1
ATOM 3175 C CA . ARG A 1 413 ? -10.248 5.129 21.358 1.00 59.34 413 ARG A CA 1
ATOM 3176 C C . ARG A 1 413 ? -10.320 5.727 22.769 1.00 59.34 413 ARG A C 1
ATOM 3178 O O . ARG A 1 413 ? -11.230 5.423 23.532 1.00 59.34 413 ARG A O 1
ATOM 3185 N N . GLY A 1 414 ? -9.331 6.555 23.107 1.00 58.62 414 GLY A N 1
ATOM 3186 C CA . GLY A 1 414 ? -9.154 7.135 24.443 1.00 58.62 414 GLY A CA 1
ATOM 3187 C C . GLY A 1 414 ? -8.232 6.356 25.398 1.00 58.62 414 GLY A C 1
ATOM 3188 O O . GLY A 1 414 ? -8.011 6.830 26.509 1.00 58.62 414 GLY A O 1
ATOM 3189 N N . SER A 1 415 ? -7.653 5.207 25.013 1.00 57.06 415 SER A N 1
ATOM 3190 C CA . SER A 1 415 ? -6.667 4.503 25.852 1.00 57.06 415 SER A CA 1
ATOM 3191 C C . SER A 1 415 ? -5.238 5.021 25.652 1.00 57.06 415 SER A C 1
ATOM 3193 O O . SER A 1 415 ? -4.785 5.282 24.537 1.00 57.06 415 SER A O 1
ATOM 3195 N N . THR A 1 416 ? -4.502 5.137 26.760 1.00 49.19 416 THR A N 1
ATOM 3196 C CA . THR A 1 416 ? -3.063 5.459 26.779 1.00 49.19 416 THR A CA 1
ATOM 3197 C C . THR A 1 416 ? -2.178 4.232 26.596 1.00 49.19 416 THR A C 1
ATOM 3199 O O . THR A 1 416 ? -1.099 4.335 26.019 1.00 49.19 416 THR A O 1
ATOM 3202 N N . GLY A 1 417 ? -2.634 3.082 27.097 1.00 66.50 417 GLY A N 1
ATOM 3203 C CA . GLY A 1 417 ? -2.000 1.784 26.910 1.00 66.50 417 GLY A CA 1
ATOM 3204 C C . GLY A 1 417 ? -2.521 1.051 25.678 1.00 66.50 417 GLY A C 1
ATOM 3205 O O . GLY A 1 417 ? -3.629 1.312 25.193 1.00 66.50 417 GLY A O 1
ATOM 3206 N N . ASP A 1 418 ? -1.714 0.104 25.212 1.00 66.69 418 ASP A N 1
ATOM 3207 C CA . ASP A 1 418 ? -2.070 -0.817 24.142 1.00 66.69 418 ASP A CA 1
ATOM 3208 C C . ASP A 1 418 ? -2.982 -1.923 24.714 1.00 66.69 418 ASP A C 1
ATOM 3210 O O . ASP A 1 418 ? -2.634 -2.595 25.682 1.00 66.69 418 ASP A O 1
ATOM 3214 N N . ALA A 1 419 ? -4.166 -2.096 24.130 1.00 70.75 419 ALA A N 1
ATOM 3215 C CA . ALA A 1 419 ? -5.139 -3.136 24.459 1.00 70.75 419 ALA A CA 1
ATOM 3216 C C . ALA A 1 419 ? -4.667 -4.530 24.023 1.00 70.75 419 ALA A C 1
ATOM 3218 O O . ALA A 1 419 ? -4.838 -5.518 24.743 1.00 70.75 419 ALA A O 1
ATOM 3219 N N . TYR A 1 420 ? -4.061 -4.574 22.834 1.00 83.38 420 TYR A N 1
ATOM 3220 C CA . TYR A 1 420 ? -3.476 -5.758 22.223 1.00 83.38 420 TYR A CA 1
ATOM 3221 C C . TYR A 1 420 ? -2.145 -5.411 21.576 1.00 83.38 420 TYR A C 1
ATOM 3223 O O . TYR A 1 420 ? -1.974 -4.329 21.002 1.00 83.38 420 TYR A O 1
ATOM 3231 N N . LEU A 1 421 ? -1.237 -6.376 21.629 1.00 87.50 421 LEU A N 1
ATOM 3232 C CA . LEU A 1 421 ? 0.006 -6.389 20.887 1.00 87.50 421 LEU A CA 1
ATOM 3233 C C . LEU A 1 421 ? -0.012 -7.607 19.968 1.00 87.50 421 LEU A C 1
ATOM 3235 O O . LEU A 1 421 ? 0.038 -8.748 20.425 1.00 87.50 421 LEU A O 1
ATOM 3239 N N . ILE A 1 422 ? -0.047 -7.353 18.666 1.00 88.19 422 ILE A N 1
ATOM 3240 C CA . ILE A 1 422 ? 0.431 -8.336 17.697 1.00 88.19 422 ILE A CA 1
ATOM 3241 C C . ILE A 1 422 ? 1.947 -8.177 17.620 1.00 88.19 422 ILE A C 1
ATOM 3243 O O . ILE A 1 422 ? 2.427 -7.065 17.402 1.00 88.19 422 ILE A O 1
ATOM 3247 N N . ASP A 1 423 ? 2.679 -9.279 17.751 1.00 87.69 423 ASP A N 1
ATOM 3248 C CA . ASP A 1 423 ? 4.128 -9.342 17.557 1.00 87.69 423 ASP A CA 1
ATOM 3249 C C . ASP A 1 423 ? 4.463 -10.445 16.536 1.00 87.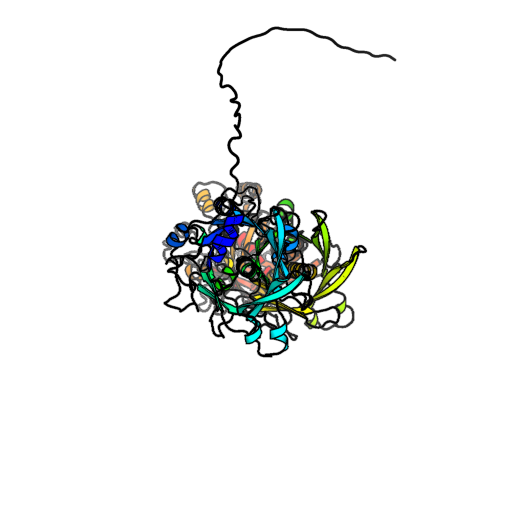69 423 ASP A C 1
ATOM 3251 O O . ASP A 1 423 ? 4.317 -11.636 16.823 1.00 87.69 423 ASP A O 1
ATOM 3255 N N . ARG A 1 424 ? 4.893 -10.053 15.329 1.00 82.62 424 ARG A N 1
ATOM 3256 C CA . ARG A 1 424 ? 5.578 -10.920 14.350 1.00 82.62 424 ARG A CA 1
ATOM 3257 C C . ARG A 1 424 ? 7.080 -10.746 14.605 1.00 82.62 424 ARG A C 1
ATOM 3259 O O . ARG A 1 424 ? 7.652 -9.781 14.094 1.00 82.62 424 ARG A O 1
ATOM 3266 N N . PRO A 1 425 ? 7.734 -11.599 15.417 1.00 78.44 425 PRO A N 1
ATOM 3267 C CA . PRO A 1 425 ? 9.149 -11.440 15.730 1.00 78.44 425 PRO A CA 1
ATOM 3268 C C . PRO A 1 425 ? 10.025 -11.630 14.486 1.00 78.44 425 PRO A C 1
ATOM 3270 O O . PRO A 1 425 ? 9.729 -12.438 13.607 1.00 78.44 425 PRO A O 1
ATOM 3273 N N . PHE A 1 426 ? 11.154 -10.922 14.447 1.00 60.12 426 PHE A N 1
ATOM 3274 C CA . PHE A 1 426 ? 12.165 -11.080 13.402 1.00 60.12 426 PHE A CA 1
ATOM 3275 C C . PHE A 1 426 ? 12.774 -12.494 13.453 1.00 60.12 426 PHE A C 1
ATOM 3277 O O . PHE A 1 426 ? 13.488 -12.833 14.399 1.00 60.12 426 PHE A O 1
ATOM 3284 N N . LYS A 1 427 ? 12.501 -13.323 12.436 1.00 61.06 427 LYS A N 1
ATOM 3285 C CA . LYS A 1 427 ? 13.072 -14.671 12.274 1.00 61.06 427 LYS A CA 1
ATOM 3286 C C . LYS A 1 427 ? 14.085 -14.671 11.120 1.00 61.06 427 LYS A C 1
ATOM 3288 O O . LYS A 1 427 ? 13.691 -14.601 9.961 1.00 61.06 427 LYS A O 1
ATOM 3293 N N . LEU A 1 428 ? 15.379 -14.828 11.419 1.00 43.81 428 LEU A N 1
ATOM 3294 C CA . LEU A 1 428 ? 16.417 -15.127 10.415 1.00 43.81 428 LEU A CA 1
ATOM 3295 C C . LEU A 1 428 ? 16.281 -16.585 9.935 1.00 43.81 428 LEU A C 1
ATOM 3297 O O . LEU A 1 428 ? 16.971 -17.492 10.403 1.00 43.81 428 LEU A O 1
ATOM 3301 N N . GLY A 1 429 ? 15.322 -16.818 9.037 1.00 36.38 429 GLY A N 1
ATOM 3302 C CA . GLY A 1 429 ? 14.894 -18.146 8.600 1.00 36.38 429 GLY A CA 1
ATOM 3303 C C . GLY A 1 429 ? 15.768 -18.765 7.509 1.00 36.38 429 GLY A C 1
ATOM 3304 O O . GLY A 1 429 ? 15.450 -18.685 6.330 1.00 36.38 429 GLY A O 1
ATOM 3305 N N . GLY A 1 430 ? 16.851 -19.442 7.891 1.00 31.75 430 GLY A N 1
ATOM 3306 C CA . GLY A 1 430 ? 17.791 -20.083 6.961 1.00 31.75 430 GLY A CA 1
ATOM 3307 C C . GLY A 1 430 ? 17.313 -21.357 6.238 1.00 31.75 430 GLY A C 1
ATOM 3308 O O . GLY A 1 430 ? 18.101 -22.294 6.169 1.00 31.75 430 GLY A O 1
ATOM 3309 N N . CYS A 1 431 ? 16.075 -21.422 5.727 1.00 32.25 431 CYS A N 1
ATOM 3310 C CA . CYS A 1 431 ? 15.584 -22.413 4.743 1.00 32.25 431 CYS A CA 1
ATOM 3311 C C . CYS A 1 431 ? 14.165 -22.059 4.254 1.00 32.25 431 CYS A C 1
ATOM 3313 O O . CYS A 1 431 ? 13.348 -21.576 5.035 1.00 32.25 431 CYS A O 1
ATOM 3315 N N . CYS A 1 432 ? 13.835 -22.400 3.002 1.00 36.69 432 CYS A N 1
ATOM 3316 C CA . CYS A 1 432 ? 12.573 -22.075 2.309 1.00 36.69 432 CYS A CA 1
ATOM 3317 C C . CYS A 1 432 ? 11.317 -22.826 2.820 1.00 36.69 432 CYS A C 1
ATOM 3319 O O . CYS A 1 432 ? 10.425 -23.132 2.035 1.00 36.69 432 CYS A O 1
ATOM 3321 N N . CYS A 1 433 ? 11.275 -23.226 4.094 1.00 51.16 433 CYS A N 1
ATOM 3322 C CA . CYS A 1 433 ? 10.264 -24.139 4.653 1.00 51.16 433 CYS A CA 1
ATOM 3323 C C . CYS A 1 433 ? 9.812 -23.781 6.083 1.00 51.16 433 CYS A C 1
ATOM 3325 O O . CYS A 1 433 ? 9.085 -24.562 6.696 1.00 51.16 433 CYS A O 1
ATOM 3327 N N . MET A 1 434 ? 10.261 -22.657 6.657 1.00 51.75 434 MET A N 1
ATOM 3328 C CA . MET A 1 434 ? 9.854 -22.250 8.008 1.00 51.75 434 MET A CA 1
ATOM 3329 C C . MET A 1 434 ? 8.719 -21.220 7.947 1.00 51.75 434 MET A C 1
ATOM 3331 O O . MET A 1 434 ? 8.969 -20.119 7.462 1.00 51.75 434 MET A O 1
ATOM 3335 N N . PRO A 1 435 ? 7.509 -21.539 8.446 1.00 68.88 435 PRO A N 1
ATOM 3336 C CA . PRO A 1 435 ? 6.381 -20.619 8.391 1.00 68.88 435 PRO A CA 1
ATOM 3337 C C . PRO A 1 435 ? 6.585 -19.399 9.288 1.00 68.88 435 PRO A C 1
ATOM 3339 O O . PRO A 1 435 ? 7.111 -19.494 10.412 1.00 68.88 435 PRO A O 1
ATOM 3342 N N . PHE A 1 436 ? 6.106 -18.252 8.813 1.00 78.62 436 PHE A N 1
ATOM 3343 C CA . PHE A 1 436 ? 5.889 -17.089 9.652 1.00 78.62 436 PHE A CA 1
ATOM 3344 C C . PHE A 1 436 ? 4.905 -17.429 10.771 1.00 78.62 436 PHE A C 1
ATOM 3346 O O . PHE A 1 436 ? 4.003 -18.257 10.643 1.00 78.62 436 PHE A O 1
ATOM 3353 N N . GLU A 1 437 ? 5.141 -16.800 11.915 1.00 86.06 437 GLU A N 1
ATOM 3354 C CA . GLU A 1 437 ? 4.374 -16.996 13.133 1.00 86.06 437 GLU A CA 1
ATOM 3355 C C . GLU A 1 437 ? 4.292 -15.647 13.830 1.00 86.06 437 GLU A C 1
ATOM 3357 O O . GLU A 1 437 ? 5.312 -14.990 14.056 1.00 86.06 437 GLU A O 1
ATOM 3362 N N . MET A 1 438 ? 3.074 -15.238 14.133 1.00 89.25 438 MET A N 1
ATOM 3363 C CA . MET A 1 438 ? 2.725 -13.938 14.677 1.00 89.25 438 MET A CA 1
ATOM 3364 C C . MET A 1 438 ? 1.894 -14.192 15.930 1.00 89.25 438 MET A C 1
ATOM 3366 O O . MET A 1 438 ? 0.851 -14.836 15.855 1.00 89.25 438 MET A O 1
ATOM 3370 N N . THR A 1 439 ? 2.344 -13.733 17.095 1.00 92.31 439 THR A N 1
ATOM 3371 C CA . THR A 1 439 ? 1.615 -13.961 18.351 1.00 92.31 439 THR A CA 1
ATOM 3372 C C . THR A 1 439 ? 0.726 -12.779 18.691 1.00 92.31 439 THR A C 1
ATOM 3374 O O . THR A 1 439 ? 1.165 -11.633 18.592 1.00 92.31 439 THR A O 1
ATOM 3377 N N . LEU A 1 440 ? -0.502 -13.068 19.124 1.00 91.69 440 LEU A N 1
ATOM 3378 C CA . LEU A 1 440 ? -1.416 -12.081 19.685 1.00 91.69 440 LEU A CA 1
ATOM 3379 C C . LEU A 1 440 ? -1.378 -12.181 21.211 1.00 91.69 440 LEU A C 1
ATOM 3381 O O . LEU A 1 440 ? -1.836 -13.172 21.791 1.00 91.69 440 LEU A O 1
ATOM 3385 N N . ASP A 1 441 ? -0.887 -11.123 21.841 1.00 89.62 441 ASP A N 1
ATOM 3386 C CA . ASP A 1 441 ? -0.987 -10.890 23.276 1.00 89.62 441 ASP A CA 1
ATOM 3387 C C . ASP A 1 441 ? -2.025 -9.785 23.539 1.00 89.62 441 ASP A C 1
ATOM 3389 O O . ASP A 1 441 ? -2.146 -8.826 22.773 1.00 89.62 441 ASP A O 1
ATOM 3393 N N . GLY A 1 442 ? -2.772 -9.881 24.637 1.00 83.31 442 GLY A N 1
ATOM 3394 C CA . GLY A 1 442 ? -3.717 -8.847 25.069 1.00 83.31 442 GLY A CA 1
ATOM 3395 C C . GLY A 1 442 ? -3.722 -8.664 26.579 1.00 83.31 442 GLY A C 1
ATOM 3396 O O . GLY A 1 442 ? -3.305 -9.553 27.321 1.00 83.31 442 GLY A O 1
ATOM 3397 N N . VAL A 1 443 ? -4.174 -7.500 27.041 1.00 77.12 443 VAL A N 1
ATOM 3398 C CA . VAL A 1 443 ? -4.193 -7.173 28.474 1.00 77.12 443 VAL A CA 1
ATOM 3399 C C . VAL A 1 443 ? -5.226 -8.038 29.204 1.00 77.12 443 VAL A C 1
ATOM 3401 O O . VAL A 1 443 ? -6.427 -7.945 28.944 1.00 77.12 443 VAL A O 1
ATOM 3404 N N . ASP A 1 444 ? -4.775 -8.853 30.158 1.00 75.25 444 ASP A N 1
ATOM 3405 C CA . ASP A 1 444 ? -5.662 -9.589 31.055 1.00 75.25 444 ASP A CA 1
ATOM 3406 C C . ASP A 1 444 ? -6.409 -8.620 31.985 1.00 75.25 444 ASP A C 1
ATOM 3408 O O . ASP A 1 444 ? -5.818 -7.802 32.696 1.00 75.25 444 ASP A O 1
ATOM 3412 N N . ALA A 1 445 ? -7.736 -8.748 31.994 1.00 59.34 445 ALA A N 1
ATOM 3413 C CA . ALA A 1 445 ? -8.653 -7.831 32.666 1.00 59.34 445 ALA A CA 1
ATOM 3414 C C . ALA A 1 445 ? -8.476 -7.735 34.192 1.00 59.34 445 ALA A C 1
ATOM 3416 O O . ALA A 1 445 ? -8.949 -6.777 34.799 1.00 59.34 445 ALA A O 1
ATOM 3417 N N . LYS A 1 446 ? -7.851 -8.733 34.830 1.00 65.62 446 LYS A N 1
ATOM 3418 C CA . LYS A 1 446 ? -7.720 -8.824 36.293 1.00 65.62 446 LYS A CA 1
ATOM 3419 C C . LYS A 1 446 ? -6.339 -8.401 36.777 1.00 65.62 446 LYS A C 1
ATOM 3421 O O . LYS A 1 446 ? -6.219 -7.881 37.882 1.00 65.62 446 LYS A O 1
ATOM 3426 N N . THR A 1 447 ? -5.307 -8.660 35.980 1.00 80.88 447 THR A N 1
ATOM 3427 C CA . THR A 1 447 ? -3.901 -8.434 36.348 1.00 80.88 447 THR A CA 1
ATOM 3428 C C . THR A 1 447 ? -3.293 -7.194 35.698 1.00 80.88 447 THR A C 1
ATOM 3430 O O . THR A 1 447 ? -2.286 -6.691 36.191 1.00 80.88 447 THR A O 1
ATOM 3433 N N . GLY A 1 448 ? -3.863 -6.709 34.588 1.00 74.00 448 GLY A N 1
ATOM 3434 C CA . GLY A 1 448 ? -3.261 -5.655 33.766 1.00 74.00 448 GLY A CA 1
ATOM 3435 C C . GLY A 1 448 ? -1.992 -6.094 33.022 1.00 74.00 448 GLY A C 1
ATOM 3436 O O . GLY A 1 448 ? -1.317 -5.255 32.432 1.00 74.00 448 GLY A O 1
ATOM 3437 N N . GLN A 1 449 ? -1.645 -7.385 33.054 1.00 83.62 449 GLN A N 1
ATOM 3438 C CA . GLN A 1 449 ? -0.476 -7.943 32.373 1.00 83.62 449 GLN A CA 1
ATOM 3439 C C . GLN A 1 449 ? -0.856 -8.486 30.992 1.00 83.62 449 GLN A C 1
ATOM 3441 O O . GLN A 1 449 ? -1.992 -8.895 30.763 1.00 83.62 449 GLN A O 1
ATOM 3446 N N . MET A 1 450 ? 0.107 -8.522 30.069 1.00 80.81 450 MET A N 1
ATOM 3447 C CA . MET A 1 450 ? -0.096 -9.133 28.754 1.00 80.81 450 MET A CA 1
ATOM 3448 C C . MET A 1 450 ? -0.199 -10.659 28.891 1.00 80.81 450 MET A C 1
ATOM 3450 O O . MET A 1 450 ? 0.752 -11.317 29.314 1.00 80.81 450 MET A O 1
ATOM 3454 N N . LYS A 1 451 ? -1.349 -11.219 28.511 1.00 89.88 451 LYS A N 1
ATOM 3455 C CA . LYS A 1 451 ? -1.612 -12.658 28.383 1.00 89.88 451 LYS A CA 1
ATOM 3456 C C . LYS A 1 451 ? -1.609 -13.025 26.898 1.00 89.88 451 LYS A C 1
ATOM 3458 O O . LYS A 1 451 ? -2.237 -12.339 26.091 1.00 89.88 451 LYS A O 1
ATOM 3463 N N . LYS A 1 452 ? -0.984 -14.151 26.547 1.00 91.12 452 LYS A N 1
ATOM 3464 C CA . LYS A 1 452 ? -1.094 -14.731 25.202 1.00 91.12 452 LYS A CA 1
ATOM 3465 C C . LYS A 1 452 ? -2.523 -15.195 24.930 1.00 91.12 452 LYS A C 1
ATOM 3467 O O . LYS A 1 452 ? -3.074 -15.995 25.686 1.00 91.12 452 LYS A O 1
ATOM 3472 N N . ILE A 1 453 ? -3.118 -14.672 23.863 1.00 91.44 453 ILE A N 1
ATOM 3473 C CA . ILE A 1 453 ? -4.465 -15.026 23.389 1.00 91.44 453 ILE A CA 1
ATOM 3474 C C . ILE A 1 453 ? -4.375 -16.112 22.319 1.00 91.44 453 ILE A C 1
ATOM 3476 O O . ILE A 1 453 ? -5.234 -16.989 22.249 1.00 91.44 453 ILE A O 1
ATOM 3480 N N . GLY A 1 454 ? -3.314 -16.094 21.513 1.00 94.75 454 GLY A N 1
ATOM 3481 C CA . GLY A 1 454 ? -3.105 -17.076 20.460 1.00 94.75 454 GLY A CA 1
ATOM 3482 C C . GLY A 1 454 ? -1.995 -16.683 19.497 1.00 94.75 454 GLY A C 1
ATOM 3483 O O . GLY A 1 454 ? -1.108 -15.888 19.830 1.00 94.75 454 GLY A O 1
ATOM 3484 N N . ARG A 1 455 ? -2.034 -17.260 18.299 1.00 95.06 455 ARG A N 1
ATOM 3485 C CA . ARG A 1 455 ? -1.102 -16.953 17.213 1.00 95.06 455 ARG A CA 1
ATOM 3486 C C . ARG A 1 455 ? -1.733 -17.181 15.843 1.00 95.06 455 ARG A C 1
ATOM 3488 O O . ARG A 1 455 ? -2.702 -17.918 15.697 1.00 95.06 455 ARG A O 1
ATOM 3495 N N . VAL A 1 456 ? -1.102 -16.587 14.847 1.00 90.75 456 VAL A N 1
ATOM 3496 C CA . VAL A 1 456 ? -1.350 -16.761 13.419 1.00 90.75 456 VAL A CA 1
ATOM 3497 C C . VAL A 1 456 ? -0.104 -17.411 12.825 1.00 90.75 456 VAL A C 1
ATOM 3499 O O . VAL A 1 456 ? 1.011 -17.014 13.179 1.00 90.75 456 VAL A O 1
ATOM 3502 N N . ARG A 1 457 ? -0.262 -18.422 11.967 1.00 92.12 457 ARG A N 1
ATOM 3503 C CA . ARG A 1 457 ? 0.863 -19.187 11.407 1.00 92.12 457 ARG A CA 1
ATOM 3504 C C . ARG A 1 457 ? 0.565 -19.681 9.992 1.00 92.12 457 ARG A C 1
ATOM 3506 O O . ARG A 1 457 ? -0.457 -20.318 9.774 1.00 92.12 457 ARG A O 1
ATOM 3513 N N . GLU A 1 458 ? 1.484 -19.479 9.053 1.00 85.31 458 GLU A N 1
ATOM 3514 C CA . GLU A 1 458 ? 1.362 -20.069 7.709 1.00 85.31 458 GLU A CA 1
ATOM 3515 C C . GLU A 1 458 ? 1.368 -21.609 7.764 1.00 85.31 458 GLU A C 1
ATOM 3517 O O . GLU A 1 458 ? 2.111 -22.221 8.542 1.00 85.31 458 GLU A O 1
ATOM 3522 N N . ASN A 1 459 ? 0.577 -22.254 6.906 1.00 83.44 459 ASN A N 1
ATOM 3523 C CA . ASN A 1 459 ? 0.422 -23.705 6.881 1.00 83.44 459 ASN A CA 1
ATOM 3524 C C . ASN A 1 459 ? 0.680 -24.306 5.491 1.00 83.44 459 ASN A C 1
ATOM 3526 O O . ASN A 1 459 ? -0.226 -24.541 4.693 1.00 83.44 459 ASN A O 1
ATOM 3530 N N . PHE A 1 460 ? 1.943 -24.647 5.230 1.00 71.94 460 PHE A N 1
ATOM 3531 C CA . PHE A 1 460 ? 2.363 -25.340 4.005 1.00 71.94 460 PHE A CA 1
ATOM 3532 C C . PHE A 1 460 ? 2.014 -26.847 3.979 1.00 71.94 460 PHE A C 1
ATOM 3534 O O . PHE A 1 460 ? 2.237 -27.515 2.968 1.00 71.94 460 PHE A O 1
ATOM 3541 N N . SER A 1 461 ? 1.465 -27.406 5.067 1.00 57.19 461 SER A N 1
ATOM 3542 C CA . SER A 1 461 ? 1.229 -28.853 5.231 1.00 57.19 461 SER A CA 1
ATOM 3543 C C . SER A 1 461 ? 0.331 -29.502 4.157 1.00 57.19 461 SER A C 1
ATOM 3545 O O . SER A 1 461 ? 0.682 -30.591 3.690 1.00 57.19 461 SER A O 1
ATOM 3547 N N . PRO A 1 462 ? -0.780 -28.882 3.689 1.00 56.47 462 PRO A N 1
ATOM 3548 C CA . PRO A 1 462 ? -1.676 -29.520 2.716 1.00 56.47 462 PRO A CA 1
ATOM 3549 C C . PRO A 1 462 ? -1.003 -29.887 1.383 1.00 56.47 462 PRO A C 1
ATOM 3551 O O . PRO A 1 462 ? -1.412 -30.845 0.722 1.00 56.47 462 PRO A O 1
ATOM 3554 N N . TYR A 1 463 ? 0.038 -29.149 0.988 1.00 49.69 463 TYR A N 1
ATOM 3555 C CA . TYR A 1 463 ? 0.620 -29.225 -0.354 1.00 49.69 463 TYR A CA 1
ATOM 3556 C C . TYR A 1 463 ? 1.505 -30.442 -0.606 1.00 49.69 463 TYR A C 1
ATOM 3558 O O . TYR A 1 463 ? 1.488 -30.989 -1.709 1.00 49.69 463 TYR A O 1
ATOM 3566 N N . LEU A 1 464 ? 2.240 -30.911 0.405 1.00 48.06 464 LEU A N 1
ATOM 3567 C CA . LEU A 1 464 ? 3.305 -31.911 0.235 1.00 48.06 464 LEU A CA 1
ATOM 3568 C C . LEU A 1 464 ? 2.821 -33.324 -0.146 1.00 48.06 464 LEU A C 1
ATOM 3570 O O . LEU A 1 464 ? 3.650 -34.208 -0.346 1.00 48.06 464 LEU A O 1
ATOM 3574 N N . SER A 1 465 ? 1.507 -33.564 -0.242 1.00 42.25 465 SER A N 1
ATOM 3575 C CA . SER A 1 465 ? 0.947 -34.912 -0.430 1.00 42.25 465 SER A CA 1
ATOM 3576 C C . SER A 1 465 ? 0.047 -35.123 -1.655 1.00 42.25 465 SER A C 1
ATOM 3578 O O . SER A 1 465 ? -0.246 -36.280 -1.960 1.00 42.25 465 SER A O 1
ATOM 3580 N N . LYS A 1 466 ? -0.438 -34.070 -2.342 1.00 39.81 466 LYS A N 1
ATOM 3581 C CA . LYS A 1 466 ? -1.572 -34.222 -3.289 1.00 39.81 466 LYS A CA 1
ATOM 3582 C C . LYS A 1 466 ? -1.564 -33.418 -4.598 1.00 39.81 466 LYS A C 1
ATOM 3584 O O . LYS A 1 466 ? -2.485 -33.618 -5.386 1.00 39.81 466 LYS A O 1
ATOM 3589 N N . CYS A 1 467 ? -0.583 -32.559 -4.893 1.00 38.19 467 CYS A N 1
ATOM 3590 C CA . CYS A 1 467 ? -0.564 -31.819 -6.168 1.00 38.19 467 CYS A CA 1
ATOM 3591 C C . CYS A 1 467 ? 0.837 -31.658 -6.774 1.00 38.19 467 CYS A C 1
ATOM 3593 O O . CYS A 1 467 ? 1.688 -30.976 -6.218 1.00 38.19 467 CYS A O 1
ATOM 3595 N N . CYS A 1 468 ? 1.026 -32.212 -7.977 1.00 35.62 468 CYS A N 1
ATOM 3596 C CA . CYS A 1 468 ? 2.186 -31.958 -8.845 1.00 35.62 468 CYS A CA 1
ATOM 3597 C C . CYS A 1 468 ? 1.837 -31.060 -10.052 1.00 35.62 468 CYS A C 1
ATOM 3599 O O . CYS A 1 468 ? 2.612 -30.974 -11.001 1.00 35.62 468 CYS A O 1
ATOM 3601 N N . ALA A 1 469 ? 0.664 -30.415 -10.043 1.00 42.72 469 ALA A N 1
ATOM 3602 C CA . ALA A 1 469 ? 0.226 -29.490 -11.085 1.00 42.72 469 ALA A CA 1
ATOM 3603 C C . ALA A 1 469 ? 0.571 -28.043 -10.697 1.00 42.72 469 ALA A C 1
ATOM 3605 O O . ALA A 1 469 ? 0.130 -27.550 -9.658 1.00 42.72 469 ALA A O 1
ATOM 3606 N N . SER A 1 470 ? 1.326 -27.349 -11.551 1.00 44.53 470 SER A N 1
ATOM 3607 C CA . SER A 1 470 ? 1.836 -25.990 -11.304 1.00 44.53 470 SER A CA 1
ATOM 3608 C C . SER A 1 470 ? 0.747 -24.928 -11.098 1.00 44.53 470 SER A C 1
ATOM 3610 O O . SER A 1 470 ? 0.992 -23.938 -10.416 1.00 44.53 470 SER A O 1
ATOM 3612 N N . ALA A 1 471 ? -0.465 -25.148 -11.618 1.00 43.75 471 ALA A N 1
ATOM 3613 C CA . ALA A 1 471 ? -1.601 -24.238 -11.456 1.00 43.75 471 ALA A CA 1
ATOM 3614 C C . ALA A 1 471 ? -2.144 -24.149 -10.013 1.00 43.75 471 ALA A C 1
ATOM 3616 O O . ALA A 1 471 ? -2.818 -23.180 -9.676 1.00 43.75 471 ALA A O 1
ATOM 3617 N N . CYS A 1 472 ? -1.861 -25.135 -9.152 1.00 45.12 472 CYS A N 1
ATOM 3618 C CA . CYS A 1 472 ? -2.396 -25.180 -7.787 1.00 45.12 472 CYS A CA 1
ATOM 3619 C C . CYS A 1 472 ? -1.532 -24.445 -6.748 1.00 45.12 472 CYS A C 1
ATOM 3621 O O . CYS A 1 472 ? -1.945 -24.343 -5.602 1.00 45.12 472 CYS A O 1
ATOM 3623 N N . LEU A 1 473 ? -0.357 -23.920 -7.114 1.00 53.41 473 LEU A N 1
ATOM 3624 C CA . LEU A 1 473 ? 0.590 -23.285 -6.177 1.00 53.41 473 LEU A CA 1
ATOM 3625 C C . LEU A 1 473 ? 0.150 -21.896 -5.658 1.00 53.41 473 LEU A C 1
ATOM 3627 O O . LEU A 1 473 ? 0.881 -21.264 -4.904 1.00 53.41 473 LEU A O 1
ATOM 3631 N N . ALA A 1 474 ? -1.033 -21.424 -6.058 1.00 66.06 474 ALA A N 1
ATOM 3632 C CA . ALA A 1 474 ? -1.559 -20.084 -5.798 1.00 66.06 474 ALA A CA 1
ATOM 3633 C C . ALA A 1 474 ? -2.789 -20.097 -4.857 1.00 66.06 474 ALA A C 1
ATOM 3635 O O . ALA A 1 474 ? -3.770 -19.381 -5.061 1.00 66.06 474 ALA A O 1
ATOM 3636 N N . THR A 1 475 ? -2.758 -20.930 -3.812 1.00 76.56 475 THR A N 1
ATOM 3637 C CA . THR A 1 475 ? -3.665 -20.800 -2.658 1.00 76.56 475 THR A CA 1
ATOM 3638 C C . THR A 1 475 ? -2.897 -20.990 -1.355 1.00 76.56 475 THR A C 1
ATOM 3640 O O . THR A 1 475 ? -2.445 -22.094 -1.053 1.00 76.56 475 THR A O 1
ATOM 3643 N N . THR A 1 476 ? -2.770 -19.933 -0.567 1.00 82.44 476 THR A N 1
ATOM 3644 C CA . THR A 1 476 ? -2.159 -19.963 0.765 1.00 82.44 476 THR A CA 1
ATOM 3645 C C . THR A 1 476 ? -3.193 -20.298 1.842 1.00 82.44 476 THR A C 1
ATOM 3647 O O . THR A 1 476 ? -4.399 -20.099 1.672 1.00 82.44 476 THR A O 1
ATOM 3650 N N . TYR A 1 477 ? -2.709 -20.887 2.936 1.00 89.00 477 TYR A N 1
ATOM 3651 C CA . TYR A 1 477 ? -3.503 -21.275 4.100 1.00 89.00 477 TYR A CA 1
ATOM 3652 C C . TYR A 1 477 ? -2.787 -20.786 5.353 1.00 89.00 477 TYR A C 1
ATOM 3654 O O . TYR A 1 477 ? -1.610 -21.096 5.552 1.00 89.00 477 TYR A O 1
ATOM 3662 N N . THR A 1 478 ? -3.507 -20.059 6.197 1.00 92.12 478 THR A N 1
ATOM 3663 C CA . THR A 1 478 ? -2.974 -19.448 7.414 1.00 92.12 478 THR A CA 1
ATOM 3664 C C . THR A 1 478 ? -3.796 -19.930 8.608 1.00 92.12 478 THR A C 1
ATOM 3666 O O . THR A 1 478 ? -4.977 -19.603 8.732 1.00 92.12 478 THR A O 1
ATOM 3669 N N . ASP A 1 479 ? -3.179 -20.738 9.472 1.00 94.38 479 ASP A N 1
ATOM 3670 C CA . ASP A 1 479 ? -3.778 -21.244 10.708 1.00 94.38 479 ASP A CA 1
ATOM 3671 C C . ASP A 1 479 ? -3.943 -20.105 11.717 1.00 94.38 479 ASP A C 1
ATOM 3673 O O . ASP A 1 479 ? -3.030 -19.299 11.931 1.00 94.38 479 ASP A O 1
ATOM 3677 N N . ILE A 1 480 ? -5.095 -20.075 12.382 1.00 94.38 480 ILE A N 1
ATOM 3678 C CA . ILE A 1 480 ? -5.426 -19.105 13.422 1.00 94.38 480 ILE A CA 1
ATOM 3679 C C . ILE A 1 480 ? -5.705 -19.891 14.709 1.00 94.38 480 ILE A C 1
ATOM 3681 O O . ILE A 1 480 ? -6.782 -20.465 14.902 1.00 94.38 480 ILE A O 1
ATOM 3685 N N . ASP A 1 481 ? -4.692 -19.957 15.574 1.00 95.19 481 ASP A N 1
ATOM 3686 C CA . ASP A 1 481 ? -4.664 -20.758 16.800 1.00 95.19 481 ASP A CA 1
ATOM 3687 C C . ASP A 1 481 ? -5.058 -19.926 18.031 1.00 95.19 481 ASP A C 1
ATOM 3689 O O . ASP A 1 481 ? -4.429 -18.906 18.324 1.00 95.19 481 ASP A O 1
ATOM 3693 N N . ARG A 1 482 ? -6.000 -20.424 18.843 1.00 95.19 482 ARG A N 1
ATOM 3694 C CA . ARG A 1 482 ? -6.201 -19.962 20.230 1.00 95.19 482 ARG A CA 1
ATOM 3695 C C . ARG A 1 482 ? -5.111 -20.546 21.134 1.00 95.19 482 ARG A C 1
ATOM 3697 O O . ARG A 1 482 ? -4.759 -21.718 21.001 1.00 95.19 482 ARG A O 1
ATOM 3704 N N . ALA A 1 483 ? -4.622 -19.755 22.088 1.00 93.94 483 ALA A N 1
ATOM 3705 C CA . ALA A 1 483 ? -3.803 -20.234 23.199 1.00 93.94 483 ALA A CA 1
ATOM 3706 C C . ALA A 1 483 ? -4.688 -20.875 24.281 1.00 93.94 483 ALA A C 1
ATOM 3708 O O . ALA A 1 483 ? -5.656 -20.276 24.757 1.00 93.94 483 ALA A O 1
ATOM 3709 N N . MET A 1 484 ? -4.344 -22.095 24.674 1.00 94.88 484 MET A N 1
ATOM 3710 C CA . MET A 1 484 ? -5.080 -22.897 25.649 1.00 94.88 484 MET A CA 1
ATOM 3711 C C . MET A 1 484 ? -4.556 -22.657 27.080 1.00 94.88 484 MET A C 1
ATOM 3713 O O . MET A 1 484 ? -3.438 -22.165 27.252 1.00 94.88 484 MET A O 1
ATOM 3717 N N . PRO A 1 485 ? -5.324 -22.995 28.139 1.00 88.62 485 PRO A N 1
ATOM 3718 C CA . PRO A 1 485 ? -4.928 -22.724 29.529 1.00 88.62 485 PRO A CA 1
ATOM 3719 C C . PRO A 1 485 ? -3.644 -23.424 30.007 1.00 88.62 485 PRO A C 1
ATOM 3721 O O . PRO A 1 485 ? -3.082 -23.024 31.023 1.00 88.62 485 PRO A O 1
ATOM 3724 N N . ASP A 1 486 ? -3.186 -24.456 29.298 1.00 91.44 486 ASP A N 1
ATOM 3725 C CA . ASP A 1 486 ? -1.929 -25.177 29.534 1.00 91.44 486 ASP A CA 1
ATOM 3726 C C . ASP A 1 486 ? -0.723 -24.578 28.779 1.00 91.44 486 ASP A C 1
ATOM 3728 O O . ASP A 1 486 ? 0.396 -25.071 28.907 1.00 91.44 486 ASP A O 1
ATOM 3732 N N . GLY A 1 487 ? -0.936 -23.515 27.994 1.00 90.38 487 GLY A N 1
ATOM 3733 C CA . GLY A 1 487 ? 0.075 -22.898 27.134 1.00 90.38 487 GLY A CA 1
ATOM 3734 C C . GLY A 1 487 ? 0.237 -23.564 25.762 1.00 90.38 487 GLY A C 1
ATOM 3735 O O . GLY A 1 487 ? 1.100 -23.139 24.992 1.00 90.38 487 GLY A O 1
ATOM 3736 N N . SER A 1 488 ? -0.571 -24.578 25.434 1.00 94.75 488 SER A N 1
ATOM 3737 C CA . SER A 1 488 ? -0.638 -25.137 24.080 1.00 94.75 488 SER A CA 1
ATOM 3738 C C . SER A 1 488 ? -1.428 -24.227 23.126 1.00 94.75 488 SER A C 1
ATOM 3740 O O . SER A 1 488 ? -2.008 -23.215 23.526 1.00 94.75 488 SER A O 1
ATOM 3742 N N . PHE A 1 489 ? -1.439 -24.574 21.839 1.00 95.31 489 PHE A N 1
ATOM 3743 C CA . PHE A 1 489 ? -2.151 -23.843 20.792 1.00 95.31 489 PHE A CA 1
ATOM 3744 C C . PHE A 1 489 ? -3.100 -24.785 20.050 1.00 95.31 489 PHE A C 1
ATOM 3746 O O . PHE A 1 489 ? -2.694 -25.884 19.668 1.00 95.31 489 PHE A O 1
ATOM 3753 N N . GLN A 1 490 ? -4.337 -24.345 19.815 1.00 95.31 490 GLN A N 1
ATOM 3754 C CA . GLN A 1 490 ? -5.334 -25.088 19.047 1.00 95.31 490 GLN A CA 1
ATOM 3755 C C . GLN A 1 490 ? -5.920 -24.207 17.942 1.00 95.31 490 GLN A C 1
ATOM 3757 O O . GLN A 1 490 ? -6.592 -23.212 18.229 1.00 95.31 490 GLN A O 1
ATOM 3762 N N . THR A 1 491 ? -5.725 -24.613 16.688 1.00 95.69 491 THR A N 1
ATOM 3763 C CA . THR A 1 491 ? -6.338 -23.998 15.503 1.00 95.69 491 THR A CA 1
ATOM 3764 C C . THR A 1 491 ? -7.852 -23.926 15.668 1.00 95.69 491 THR A C 1
ATOM 3766 O O . THR A 1 491 ? -8.489 -24.932 15.976 1.00 95.69 491 THR A O 1
ATOM 3769 N N . GLN A 1 492 ? -8.417 -22.729 15.514 1.00 94.81 492 GLN A N 1
ATOM 3770 C CA . GLN A 1 492 ? -9.863 -22.480 15.545 1.00 94.81 492 GLN A CA 1
ATOM 3771 C C . GLN A 1 492 ? -10.393 -22.214 14.131 1.00 94.81 492 GLN A C 1
ATOM 3773 O O . GLN A 1 492 ? -11.449 -22.725 13.762 1.00 94.81 492 GLN A O 1
ATOM 3778 N N . TYR A 1 493 ? -9.623 -21.461 13.338 1.00 96.00 493 TYR A N 1
ATOM 3779 C CA . TYR A 1 493 ? -9.956 -21.083 11.966 1.00 96.00 493 TYR A CA 1
ATOM 3780 C C . TYR A 1 493 ? -8.741 -21.238 11.050 1.00 96.00 493 TYR A C 1
ATOM 3782 O O . TYR A 1 493 ? -7.598 -21.235 11.515 1.00 96.00 493 TYR A O 1
ATOM 3790 N N . ILE A 1 494 ? -8.992 -21.335 9.748 1.00 94.94 494 ILE A N 1
ATOM 3791 C CA . ILE A 1 494 ? -7.967 -21.330 8.703 1.00 94.94 494 ILE A CA 1
ATOM 3792 C C . ILE A 1 494 ? -8.374 -20.284 7.665 1.00 94.94 494 ILE A C 1
ATOM 3794 O O . ILE A 1 494 ? -9.408 -20.423 7.013 1.00 94.94 494 ILE A O 1
ATOM 3798 N N . LEU A 1 495 ? -7.573 -19.234 7.505 1.00 92.81 495 LEU A N 1
ATOM 3799 C CA . LEU A 1 495 ? -7.771 -18.236 6.456 1.00 92.81 495 LEU A CA 1
ATOM 3800 C C . LEU A 1 495 ? -7.218 -18.791 5.135 1.00 92.81 495 LEU A C 1
ATOM 3802 O O . LEU A 1 495 ? -6.048 -19.171 5.068 1.00 92.81 495 LEU A O 1
ATOM 3806 N N . ARG A 1 496 ? -8.067 -18.881 4.104 1.00 92.00 496 ARG A N 1
ATOM 3807 C CA . ARG A 1 496 ? -7.725 -19.394 2.768 1.00 92.00 496 ARG A CA 1
ATOM 3808 C C . ARG A 1 496 ? -7.643 -18.248 1.762 1.00 92.00 496 ARG A C 1
ATOM 3810 O O . ARG A 1 496 ? -8.663 -17.717 1.316 1.00 92.00 496 ARG A O 1
ATOM 3817 N N . THR A 1 497 ? -6.427 -17.930 1.339 1.00 85.38 497 THR A N 1
ATOM 3818 C CA . THR A 1 497 ? -6.117 -16.876 0.369 1.00 85.38 497 THR A CA 1
ATOM 3819 C C . THR A 1 497 ? -5.822 -17.485 -1.006 1.00 85.38 497 THR A C 1
ATOM 3821 O O . THR A 1 497 ? -4.706 -17.892 -1.315 1.00 85.38 497 THR A O 1
ATOM 3824 N N . ASN A 1 498 ? -6.851 -17.588 -1.858 1.00 77.00 498 ASN A N 1
ATOM 3825 C CA . ASN A 1 498 ? -6.696 -18.025 -3.252 1.00 77.00 498 ASN A CA 1
ATOM 3826 C C . ASN A 1 498 ? -6.334 -16.835 -4.148 1.00 77.00 498 ASN A C 1
ATOM 3828 O O . ASN A 1 498 ? -7.158 -15.938 -4.324 1.00 77.00 498 ASN A O 1
ATOM 3832 N N . THR A 1 499 ? -5.143 -16.850 -4.744 1.00 68.25 499 THR A N 1
ATOM 3833 C CA . THR A 1 499 ? -4.685 -15.867 -5.743 1.00 68.25 499 THR A CA 1
ATOM 3834 C C . THR A 1 499 ? -4.782 -16.398 -7.175 1.00 68.25 499 THR A C 1
ATOM 3836 O O . THR A 1 499 ? -4.496 -15.673 -8.124 1.00 68.25 499 THR A O 1
ATOM 3839 N N . SER A 1 500 ? -5.219 -17.648 -7.366 1.00 67.44 500 SER A N 1
ATOM 3840 C CA . SER A 1 500 ? -5.387 -18.246 -8.690 1.00 67.44 500 SER A CA 1
ATOM 3841 C C . SER A 1 500 ? -6.710 -17.863 -9.374 1.00 67.44 500 SER A C 1
ATOM 3843 O O . SER A 1 500 ? -7.701 -17.488 -8.744 1.00 67.44 500 SER A O 1
ATOM 3845 N N . CYS A 1 501 ? -6.753 -18.064 -10.692 1.00 64.06 501 CYS A N 1
ATOM 3846 C CA . CYS A 1 501 ? -7.970 -17.997 -11.506 1.00 64.06 501 CYS A CA 1
ATOM 3847 C C . CYS A 1 501 ? -8.943 -19.177 -11.262 1.00 64.06 501 CYS A C 1
ATOM 3849 O O . CYS A 1 501 ? -10.011 -19.212 -11.871 1.00 64.06 501 CYS A O 1
ATOM 3851 N N . CYS A 1 502 ? -8.589 -20.160 -10.423 1.00 51.12 502 CYS A N 1
ATOM 3852 C CA . CYS A 1 502 ? -9.320 -21.418 -10.253 1.00 51.12 502 CYS A CA 1
ATOM 3853 C C . CYS A 1 502 ? -9.874 -21.563 -8.824 1.00 51.12 502 CYS A C 1
ATOM 3855 O O . CYS A 1 502 ? -9.112 -21.643 -7.865 1.00 51.12 502 CYS A O 1
ATOM 3857 N N . GLY A 1 503 ? -11.198 -21.646 -8.663 1.00 61.19 503 GLY A N 1
ATOM 3858 C CA . GLY A 1 503 ? -11.851 -21.881 -7.365 1.00 61.19 503 GLY A CA 1
ATOM 3859 C C . GLY A 1 503 ? -13.254 -21.271 -7.278 1.00 61.19 503 GLY A C 1
ATOM 3860 O O . GLY A 1 503 ? -13.708 -20.644 -8.232 1.00 61.19 503 GLY A O 1
ATOM 3861 N N . ARG A 1 504 ? -13.933 -21.426 -6.125 1.00 66.38 504 ARG A N 1
ATOM 3862 C CA . ARG A 1 504 ? -15.205 -20.718 -5.826 1.00 66.38 504 ARG A CA 1
ATOM 3863 C C . ARG A 1 504 ? -15.007 -19.200 -5.830 1.00 66.38 504 ARG A C 1
ATOM 3865 O O . ARG A 1 504 ? -15.883 -18.469 -6.275 1.00 66.38 504 ARG A O 1
ATOM 3872 N N . VAL A 1 505 ? -13.848 -18.752 -5.351 1.00 69.19 505 VAL A N 1
ATOM 3873 C CA . VAL A 1 505 ? -13.464 -17.344 -5.271 1.00 69.19 505 VAL A CA 1
ATOM 3874 C C . VAL A 1 505 ? -12.255 -17.122 -6.178 1.00 69.19 505 VAL A C 1
ATOM 3876 O O . VAL A 1 505 ? -11.225 -17.777 -6.013 1.00 69.19 505 VAL A O 1
ATOM 3879 N N . ASN A 1 506 ? -12.409 -16.243 -7.171 1.00 70.00 506 ASN A N 1
ATOM 3880 C CA . ASN A 1 506 ? -11.396 -15.926 -8.178 1.00 70.00 506 ASN A CA 1
ATOM 3881 C C . ASN A 1 506 ? -10.823 -14.530 -7.898 1.00 70.00 506 ASN A C 1
ATOM 3883 O O . ASN A 1 506 ? -11.470 -13.523 -8.201 1.00 70.00 506 ASN A O 1
ATOM 3887 N N . ASN A 1 507 ? -9.595 -14.475 -7.379 1.00 72.31 507 ASN A N 1
ATOM 3888 C CA . ASN A 1 507 ? -8.864 -13.233 -7.100 1.00 72.31 507 ASN A CA 1
ATOM 3889 C C . ASN A 1 507 ? -7.621 -13.081 -7.993 1.00 72.31 507 ASN A C 1
ATOM 3891 O O . ASN A 1 507 ? -6.625 -12.513 -7.559 1.00 72.31 507 ASN A O 1
ATOM 3895 N N . CYS A 1 508 ? -7.670 -13.564 -9.240 1.00 57.56 508 CYS A N 1
ATOM 3896 C CA . CYS A 1 508 ? -6.517 -13.660 -10.155 1.00 57.56 508 CYS A CA 1
ATOM 3897 C C . CYS A 1 508 ? -5.838 -12.319 -10.542 1.00 57.56 508 CYS A C 1
ATOM 3899 O O . CYS A 1 508 ? -4.875 -12.320 -11.301 1.00 57.56 508 CYS A O 1
ATOM 3901 N N . CYS A 1 509 ? -6.328 -11.187 -10.020 1.00 56.62 509 CYS A N 1
ATOM 3902 C CA . CYS A 1 509 ? -5.751 -9.846 -10.179 1.00 56.62 509 CYS A CA 1
ATOM 3903 C C . CYS A 1 509 ? -5.589 -9.091 -8.839 1.00 56.62 509 CYS A C 1
ATOM 3905 O O . CYS A 1 509 ? -5.244 -7.915 -8.853 1.00 56.62 509 CYS A O 1
ATOM 3907 N N . GLY A 1 510 ? -5.896 -9.714 -7.691 1.00 61.47 510 GLY A N 1
ATOM 3908 C CA . GLY A 1 510 ? -6.090 -9.013 -6.413 1.00 61.47 510 GLY A CA 1
ATOM 3909 C C . GLY A 1 510 ? -7.263 -8.018 -6.435 1.00 61.47 510 GLY A C 1
ATOM 3910 O O . GLY A 1 510 ? -8.101 -8.060 -7.339 1.00 61.47 510 GLY A O 1
ATOM 3911 N N . ALA A 1 511 ? -7.301 -7.126 -5.437 1.00 54.94 511 ALA A N 1
ATOM 3912 C CA . ALA A 1 511 ? -8.081 -5.890 -5.498 1.00 54.94 511 ALA A CA 1
ATOM 3913 C C . ALA A 1 511 ? -7.186 -4.790 -6.091 1.00 54.94 511 ALA A C 1
ATOM 3915 O O . ALA A 1 511 ? -6.070 -4.581 -5.615 1.00 54.94 511 ALA A O 1
ATOM 3916 N N . THR A 1 512 ? -7.645 -4.131 -7.149 1.00 63.41 512 THR A N 1
ATOM 3917 C CA . THR A 1 512 ? -6.906 -3.118 -7.922 1.00 63.41 512 THR A CA 1
ATOM 3918 C C . THR A 1 512 ? -7.875 -2.100 -8.521 1.00 63.41 512 THR A C 1
ATOM 3920 O O . THR A 1 512 ? -9.079 -2.331 -8.566 1.00 63.41 512 THR A O 1
ATOM 3923 N N . CYS A 1 513 ? -7.357 -1.011 -9.090 1.00 49.84 513 CYS A N 1
ATOM 3924 C CA . CYS A 1 513 ? -8.145 -0.040 -9.856 1.00 49.84 513 CYS A CA 1
ATOM 3925 C C . CYS A 1 513 ? -8.874 -0.611 -11.098 1.00 49.84 513 CYS A C 1
ATOM 3927 O O . CYS A 1 513 ? -9.718 0.074 -11.668 1.00 49.84 513 CYS A O 1
ATOM 3929 N N . LEU A 1 514 ? -8.573 -1.850 -11.518 1.00 44.19 514 LEU A N 1
ATOM 3930 C CA . LEU A 1 514 ? -9.273 -2.565 -12.598 1.00 44.19 514 LEU A CA 1
ATOM 3931 C C . LEU A 1 514 ? -10.248 -3.643 -12.087 1.00 44.19 514 LEU A C 1
ATOM 3933 O O . LEU A 1 514 ? -10.990 -4.228 -12.875 1.00 44.19 514 LEU A O 1
ATOM 3937 N N . LYS A 1 515 ? -10.229 -3.941 -10.783 1.00 64.88 515 LYS A N 1
ATOM 3938 C CA . LYS A 1 515 ? -11.108 -4.907 -10.118 1.00 64.88 515 LYS A CA 1
ATOM 3939 C C . LYS A 1 515 ? -11.159 -4.580 -8.629 1.00 64.88 515 LYS A C 1
ATOM 3941 O O . LYS A 1 515 ? -10.253 -4.957 -7.889 1.00 64.88 515 LYS A O 1
ATOM 3946 N N . ASN A 1 516 ? -12.220 -3.903 -8.202 1.00 71.12 516 ASN A N 1
ATOM 3947 C CA . ASN A 1 516 ? -12.262 -3.256 -6.890 1.00 71.12 516 ASN A CA 1
ATOM 3948 C C . ASN A 1 516 ? -12.144 -4.223 -5.702 1.00 71.12 516 ASN A C 1
ATOM 3950 O O . ASN A 1 516 ? -11.667 -3.794 -4.659 1.00 71.12 516 ASN A O 1
ATOM 3954 N N . ASP A 1 517 ? -12.522 -5.502 -5.846 1.00 79.81 517 ASP A N 1
ATOM 3955 C CA . ASP A 1 517 ? -12.571 -6.465 -4.738 1.00 79.81 517 ASP A CA 1
ATOM 3956 C C . ASP A 1 517 ? -11.731 -7.737 -4.939 1.00 79.81 517 ASP A C 1
ATOM 3958 O O . ASP A 1 517 ? -11.774 -8.395 -5.987 1.00 79.81 517 ASP A O 1
ATOM 3962 N N . ALA A 1 518 ? -11.093 -8.160 -3.846 1.00 82.06 518 ALA A N 1
ATOM 3963 C CA . ALA A 1 518 ? -10.672 -9.536 -3.597 1.00 82.06 518 ALA A CA 1
ATOM 3964 C C . ALA A 1 518 ? -11.387 -10.069 -2.347 1.00 82.06 518 ALA A C 1
ATOM 3966 O O . ALA A 1 518 ? -11.555 -9.340 -1.369 1.00 82.06 518 ALA A O 1
ATOM 3967 N N . VAL A 1 519 ? -11.791 -11.340 -2.368 1.00 86.62 519 VAL A N 1
ATOM 3968 C CA . VAL A 1 519 ? -12.479 -11.999 -1.246 1.00 86.62 519 VAL A CA 1
ATOM 3969 C C . VAL A 1 519 ? -11.708 -13.246 -0.818 1.00 86.62 519 VAL A C 1
ATOM 3971 O O . VAL A 1 519 ? -11.206 -14.000 -1.653 1.00 86.62 519 VAL A O 1
ATOM 3974 N N . TYR A 1 520 ? -11.627 -13.482 0.485 1.00 90.38 520 TYR A N 1
ATOM 3975 C CA . TYR A 1 520 ? -10.933 -14.613 1.092 1.00 90.38 520 TYR A CA 1
ATOM 3976 C C . TYR A 1 520 ? -11.874 -15.361 2.042 1.00 90.38 520 TYR A C 1
ATOM 3978 O O . TYR A 1 520 ? -12.706 -14.750 2.718 1.00 90.38 520 TYR A O 1
ATOM 3986 N N . ASP A 1 521 ? -11.750 -16.689 2.086 1.00 93.44 521 ASP A N 1
ATOM 3987 C CA . ASP A 1 521 ? -12.614 -17.540 2.909 1.00 93.44 521 ASP A CA 1
ATOM 3988 C C . ASP A 1 521 ? -11.995 -17.758 4.294 1.00 93.44 521 ASP A C 1
ATOM 3990 O O . ASP A 1 521 ? -10.827 -18.143 4.404 1.00 93.44 521 ASP A O 1
ATOM 3994 N N . ILE A 1 522 ? -12.791 -17.600 5.351 1.00 93.44 522 ILE A N 1
ATOM 3995 C CA . ILE A 1 522 ? -12.432 -18.036 6.704 1.00 93.44 522 ILE A CA 1
ATOM 3996 C C . ILE A 1 522 ? -13.091 -19.394 6.929 1.00 93.44 522 ILE A C 1
ATOM 3998 O O . ILE A 1 522 ? -14.318 -19.504 6.972 1.00 93.44 522 ILE A O 1
ATOM 4002 N N . LEU A 1 523 ? -12.266 -20.432 7.048 1.00 94.88 523 LEU A N 1
ATOM 4003 C CA . LEU A 1 523 ? -12.702 -21.808 7.263 1.00 94.88 523 LEU A CA 1
ATOM 4004 C C . LEU A 1 523 ? -12.674 -22.163 8.750 1.00 94.88 523 LEU A C 1
ATOM 4006 O O . LEU A 1 523 ? -11.834 -21.652 9.492 1.00 94.88 523 LEU A O 1
ATOM 4010 N N . ASP A 1 524 ? -13.532 -23.082 9.179 1.00 94.06 524 ASP A N 1
ATOM 4011 C CA . ASP A 1 524 ? -13.396 -23.751 10.474 1.00 94.06 524 ASP A CA 1
ATOM 4012 C C . ASP A 1 524 ? -12.416 -24.944 10.417 1.00 94.06 524 ASP A C 1
ATOM 4014 O O . ASP A 1 524 ? -11.845 -25.279 9.376 1.00 94.06 524 ASP A O 1
ATOM 4018 N N . THR A 1 525 ? -12.236 -25.635 11.546 1.00 91.25 525 THR A N 1
ATOM 4019 C CA . THR A 1 525 ? -11.371 -26.829 11.652 1.00 91.25 525 THR A CA 1
ATOM 4020 C C . THR A 1 525 ? -11.845 -28.055 10.858 1.00 91.25 525 THR A C 1
ATOM 4022 O O . THR A 1 525 ? -11.108 -29.039 10.771 1.00 91.25 525 THR A O 1
ATOM 4025 N N . ARG A 1 526 ? -13.045 -28.023 10.264 1.00 93.50 526 ARG A N 1
ATOM 4026 C CA . ARG A 1 526 ? -13.562 -29.050 9.341 1.00 93.50 526 ARG A CA 1
ATOM 4027 C C . ARG A 1 526 ? -13.312 -28.675 7.875 1.00 93.50 526 ARG A C 1
ATOM 4029 O O . ARG A 1 526 ? -13.426 -29.541 7.011 1.00 93.50 526 ARG A O 1
ATOM 4036 N N . GLY A 1 527 ? -12.935 -27.423 7.603 1.00 90.50 527 GLY A N 1
ATOM 4037 C CA . GLY A 1 527 ? -12.746 -26.866 6.263 1.00 90.50 527 GLY A CA 1
ATOM 4038 C C . GLY A 1 527 ? -13.991 -26.182 5.688 1.00 90.50 527 GLY A C 1
ATOM 4039 O O . GLY A 1 527 ? -13.973 -25.803 4.516 1.00 90.50 527 GLY A O 1
ATOM 4040 N N . GLU A 1 528 ? -15.051 -26.014 6.485 1.00 93.56 528 GLU A N 1
ATOM 4041 C CA . GLU A 1 528 ? -16.288 -25.346 6.069 1.00 93.56 528 GLU A CA 1
ATOM 4042 C C . GLU A 1 528 ? -16.139 -23.825 6.166 1.00 93.56 528 GLU A C 1
ATOM 4044 O O . GLU A 1 528 ? -15.559 -23.320 7.127 1.00 93.56 528 GLU A O 1
ATOM 4049 N N . VAL A 1 529 ? -16.672 -23.082 5.190 1.00 93.94 529 VAL A N 1
ATOM 4050 C CA . VAL A 1 529 ? -16.637 -21.608 5.207 1.00 93.94 529 VAL A CA 1
ATOM 4051 C C . VAL A 1 529 ? -17.594 -21.091 6.284 1.00 93.94 529 VAL A C 1
ATOM 4053 O O . VAL A 1 529 ? -18.773 -21.440 6.279 1.00 93.94 529 VAL A O 1
ATOM 4056 N N . VAL A 1 530 ? -17.087 -20.262 7.199 1.00 94.06 530 VAL A N 1
ATOM 4057 C CA . VAL A 1 530 ? -17.849 -19.719 8.340 1.00 94.06 530 VAL A CA 1
ATOM 4058 C C . VAL A 1 530 ? -17.876 -18.190 8.412 1.00 94.06 530 VAL A C 1
ATOM 4060 O O . VAL A 1 530 ? -18.669 -17.654 9.182 1.00 94.06 530 VAL A O 1
ATOM 4063 N N . ALA A 1 531 ? -17.037 -17.498 7.637 1.00 93.44 531 ALA A N 1
ATOM 4064 C CA . ALA A 1 531 ? -17.096 -16.052 7.407 1.00 93.44 531 ALA A CA 1
ATOM 4065 C C . ALA A 1 531 ? -16.284 -15.664 6.157 1.00 93.44 531 ALA A C 1
ATOM 4067 O O . ALA A 1 531 ? -15.474 -16.455 5.661 1.00 93.44 531 ALA A O 1
ATOM 4068 N N . HIS A 1 532 ? -16.459 -14.425 5.695 1.00 94.25 532 HIS A N 1
ATOM 4069 C CA . HIS A 1 532 ? -15.704 -13.846 4.584 1.00 94.25 532 HIS A CA 1
ATOM 4070 C C . HIS A 1 532 ? -14.875 -12.625 5.003 1.00 94.25 532 HIS A C 1
ATOM 4072 O O . HIS A 1 532 ? -15.214 -11.882 5.929 1.00 94.25 532 HIS A O 1
ATOM 4078 N N . LEU A 1 533 ? -13.777 -12.418 4.278 1.00 91.62 533 LEU A N 1
ATOM 4079 C CA . LEU A 1 533 ? -12.925 -11.236 4.347 1.00 91.62 533 LEU A CA 1
ATOM 4080 C C . LEU A 1 533 ? -12.840 -10.610 2.950 1.00 91.62 533 LEU A C 1
ATOM 4082 O O . LEU A 1 533 ? -12.344 -11.249 2.027 1.00 91.62 533 LEU A O 1
ATOM 4086 N N . GLN A 1 534 ? -13.274 -9.361 2.801 1.00 91.44 534 GLN A N 1
ATOM 4087 C CA . GLN A 1 534 ? -13.197 -8.598 1.550 1.00 91.44 534 GLN A CA 1
ATOM 4088 C C . GLN A 1 534 ? -12.137 -7.501 1.680 1.00 91.44 534 GLN A C 1
ATOM 4090 O O . GLN A 1 534 ? -12.177 -6.701 2.613 1.00 91.44 534 GLN A O 1
ATOM 4095 N N . MET A 1 535 ? -11.201 -7.448 0.735 1.00 87.31 535 MET A N 1
ATOM 4096 C CA . MET A 1 535 ? -10.320 -6.303 0.506 1.00 87.31 535 MET A CA 1
ATOM 4097 C C . MET A 1 535 ? -10.905 -5.503 -0.655 1.00 87.31 535 MET A C 1
ATOM 4099 O O . MET A 1 535 ? -11.045 -6.055 -1.745 1.00 87.31 535 MET A O 1
ATOM 4103 N N . THR A 1 536 ? -11.240 -4.234 -0.420 1.00 83.38 536 THR A N 1
ATOM 4104 C CA . THR A 1 536 ? -11.887 -3.357 -1.403 1.00 83.38 536 THR A CA 1
ATOM 4105 C C . THR A 1 536 ? -11.094 -2.068 -1.634 1.00 83.38 536 THR A C 1
ATOM 4107 O O . THR A 1 536 ? -10.561 -1.462 -0.694 1.00 83.38 536 THR A O 1
ATOM 4110 N N . TYR A 1 537 ? -10.985 -1.661 -2.898 1.00 75.88 537 TYR A N 1
ATOM 4111 C CA . TYR A 1 537 ? -10.258 -0.474 -3.342 1.00 75.88 537 TYR A CA 1
ATOM 4112 C C . TYR A 1 537 ? -11.243 0.660 -3.649 1.00 75.88 537 TYR A C 1
ATOM 4114 O O . TYR A 1 537 ? -12.014 0.571 -4.600 1.00 75.88 537 TYR A O 1
ATOM 4122 N N . GLY A 1 538 ? -11.220 1.734 -2.852 1.00 59.09 538 GLY A N 1
ATOM 4123 C CA . GLY A 1 538 ? -12.246 2.794 -2.869 1.00 59.09 538 GLY A CA 1
ATOM 4124 C C . GLY A 1 538 ? -12.224 3.759 -4.068 1.00 59.09 538 GLY A C 1
ATOM 4125 O O . GLY A 1 538 ? -12.892 4.789 -4.014 1.00 59.09 538 GLY A O 1
ATOM 4126 N N . GLY A 1 539 ? -11.449 3.452 -5.113 1.00 53.81 539 GLY A N 1
ATOM 4127 C CA . GLY A 1 539 ? -11.095 4.373 -6.196 1.00 53.81 539 GLY A CA 1
ATOM 4128 C C . GLY A 1 539 ? -12.224 4.670 -7.185 1.00 53.81 539 GLY A C 1
ATOM 4129 O O . GLY A 1 539 ? -12.648 3.809 -7.958 1.00 53.81 539 GLY A O 1
ATOM 4130 N N . GLY A 1 540 ? -12.655 5.932 -7.226 1.00 47.22 540 GLY A N 1
ATOM 4131 C CA . GLY A 1 540 ? -13.714 6.437 -8.105 1.00 47.22 540 GLY A CA 1
ATOM 4132 C C . GLY A 1 540 ? -13.316 6.609 -9.579 1.00 47.22 540 GLY A C 1
ATOM 4133 O O . GLY A 1 540 ? -13.286 7.726 -10.084 1.00 47.22 540 GLY A O 1
ATOM 4134 N N . GLY A 1 541 ? -13.051 5.516 -10.298 1.00 39.69 541 GLY A N 1
ATOM 4135 C CA . GLY A 1 541 ? -13.099 5.460 -11.772 1.00 39.69 541 GLY A CA 1
ATOM 4136 C C . GLY A 1 541 ? -11.985 6.155 -12.577 1.00 39.69 541 GLY A C 1
ATOM 4137 O O . GLY A 1 541 ? -11.913 5.942 -13.787 1.00 39.69 541 GLY A O 1
ATOM 4138 N N . SER A 1 542 ? -11.093 6.942 -11.965 1.00 44.84 542 SER A N 1
ATOM 4139 C CA . SER A 1 542 ? -9.957 7.585 -12.650 1.00 44.84 542 SER A CA 1
ATOM 4140 C C . SER A 1 542 ? -8.616 6.934 -12.293 1.00 44.84 542 SER A C 1
ATOM 4142 O O . SER A 1 542 ? -8.023 7.237 -11.260 1.00 44.84 542 SER A O 1
ATOM 4144 N N . CYS A 1 543 ? -8.108 6.060 -13.166 1.00 40.22 543 CYS A N 1
ATOM 4145 C CA . CYS A 1 543 ? -6.816 5.392 -12.977 1.00 40.22 543 CYS A CA 1
ATOM 4146 C C . CYS A 1 543 ? -5.630 6.349 -13.215 1.00 40.22 543 CYS A C 1
ATOM 4148 O O . CYS A 1 543 ? -5.239 6.570 -14.359 1.00 40.22 543 CYS A O 1
ATOM 4150 N N . LEU A 1 544 ? -5.045 6.880 -12.137 1.00 46.84 544 LEU A N 1
ATOM 4151 C CA . LEU A 1 544 ? -3.757 7.592 -12.125 1.00 46.84 544 LEU A CA 1
ATOM 4152 C C . LEU A 1 544 ? -2.984 7.161 -10.868 1.00 46.84 544 LEU A C 1
ATOM 4154 O O . LEU A 1 544 ? -3.212 7.699 -9.783 1.00 46.84 544 LEU A O 1
ATOM 4158 N N . GLY A 1 545 ? -2.100 6.166 -10.985 1.00 45.31 545 GLY A N 1
ATOM 4159 C CA . GLY A 1 545 ? -1.667 5.337 -9.848 1.00 45.31 545 GLY A CA 1
ATOM 4160 C C . GLY A 1 545 ? -0.997 6.109 -8.706 1.00 45.31 545 GLY A C 1
ATOM 4161 O O . GLY A 1 545 ? -1.276 5.860 -7.532 1.00 45.31 545 GLY A O 1
ATOM 4162 N N . ALA A 1 546 ? -0.171 7.102 -9.042 1.00 39.44 546 ALA A N 1
ATOM 4163 C CA . ALA A 1 546 ? 0.483 7.969 -8.058 1.00 39.44 546 ALA A CA 1
ATOM 4164 C C . ALA A 1 546 ? -0.474 8.995 -7.414 1.00 39.44 546 ALA A C 1
ATOM 4166 O O . ALA A 1 546 ? -0.260 9.410 -6.275 1.00 39.44 546 ALA A O 1
ATOM 4167 N N . CYS A 1 547 ? -1.543 9.398 -8.110 1.00 40.84 547 CYS A N 1
ATOM 4168 C CA . CYS A 1 547 ? -2.548 10.313 -7.566 1.00 40.84 547 CYS A CA 1
ATOM 4169 C C . CYS A 1 547 ? -3.524 9.600 -6.623 1.00 40.84 547 CYS A C 1
ATOM 4171 O O . CYS A 1 547 ? -3.921 10.199 -5.625 1.00 40.84 547 CYS A O 1
ATOM 4173 N N . CYS A 1 548 ? -3.867 8.334 -6.877 1.00 42.88 548 CYS A N 1
ATOM 4174 C CA . CYS A 1 548 ? -4.778 7.543 -6.041 1.00 42.88 548 CYS A CA 1
ATOM 4175 C C . CYS A 1 548 ? -4.352 7.517 -4.556 1.00 42.88 548 CYS A C 1
ATOM 4177 O O . CYS A 1 548 ? -5.116 7.916 -3.674 1.00 42.88 548 CYS A O 1
ATOM 4179 N N . ARG A 1 549 ? -3.078 7.208 -4.255 1.00 39.28 549 ARG A N 1
ATOM 4180 C CA . ARG A 1 549 ? -2.566 7.233 -2.862 1.00 39.28 549 ARG A CA 1
ATOM 4181 C C . ARG A 1 549 ? -2.613 8.628 -2.205 1.00 39.28 549 ARG A C 1
ATOM 4183 O O . ARG A 1 549 ? -2.659 8.728 -0.979 1.00 39.28 549 ARG A O 1
ATOM 4190 N N . ALA A 1 550 ? -2.623 9.700 -3.001 1.00 37.16 550 ALA A N 1
ATOM 4191 C CA . ALA A 1 550 ? -2.738 11.085 -2.535 1.00 37.16 550 ALA A CA 1
ATOM 4192 C C . ALA A 1 550 ? -4.193 11.604 -2.470 1.00 37.16 550 ALA A C 1
ATOM 4194 O O . ALA A 1 550 ? -4.438 12.633 -1.845 1.00 37.16 550 ALA A O 1
ATOM 4195 N N . SER A 1 551 ? -5.153 10.900 -3.080 1.00 44.09 551 SER A N 1
ATOM 4196 C CA . SER A 1 551 ? -6.585 11.253 -3.140 1.00 44.09 551 SER A CA 1
ATOM 4197 C C . SER A 1 551 ? -7.470 10.391 -2.226 1.00 44.09 551 SER A C 1
ATOM 4199 O O . SER A 1 551 ? -8.687 10.404 -2.352 1.00 44.09 551 SER A O 1
ATOM 4201 N N . ASN A 1 552 ? -6.854 9.739 -1.231 1.00 48.81 552 ASN A N 1
ATOM 4202 C CA . ASN A 1 552 ? -7.463 8.848 -0.231 1.00 48.81 552 ASN A CA 1
ATOM 4203 C C . ASN A 1 552 ? -7.840 7.427 -0.702 1.00 48.81 552 ASN A C 1
ATOM 4205 O O . ASN A 1 552 ? -8.472 6.700 0.070 1.00 48.81 552 ASN A O 1
ATOM 4209 N N . ASP A 1 553 ? -7.373 6.974 -1.870 1.00 53.50 553 ASP A N 1
ATOM 4210 C CA . ASP A 1 553 ? -7.617 5.611 -2.370 1.00 53.50 553 ASP A CA 1
ATOM 4211 C C . ASP A 1 553 ? -6.694 4.574 -1.692 1.00 53.50 553 ASP A C 1
ATOM 4213 O O . ASP A 1 553 ? -5.715 4.075 -2.262 1.00 53.50 553 ASP A O 1
ATOM 4217 N N . TYR A 1 554 ? -7.002 4.262 -0.433 1.00 67.50 554 TYR A N 1
ATOM 4218 C CA . TYR A 1 554 ? -6.340 3.225 0.365 1.00 67.50 554 TYR A CA 1
ATOM 4219 C C . TYR A 1 554 ? -7.105 1.896 0.312 1.00 67.50 554 TYR A C 1
ATOM 4221 O O . TYR A 1 554 ? -8.315 1.865 0.085 1.00 67.50 554 TYR A O 1
ATOM 4229 N N . ASN A 1 555 ? -6.404 0.792 0.588 1.00 77.44 555 ASN A N 1
ATOM 4230 C CA . ASN A 1 555 ? -7.037 -0.512 0.774 1.00 77.44 555 ASN A CA 1
ATOM 4231 C C . ASN A 1 555 ? -7.921 -0.484 2.028 1.00 77.44 555 ASN A C 1
ATOM 4233 O O . ASN A 1 555 ? -7.441 -0.196 3.131 1.00 77.44 555 ASN A O 1
ATOM 4237 N N . ASN A 1 556 ? -9.192 -0.839 1.862 1.00 85.69 556 ASN A N 1
ATOM 4238 C CA . ASN A 1 556 ? -10.133 -1.028 2.958 1.00 85.69 556 ASN A CA 1
ATOM 4239 C C . ASN A 1 556 ? -10.426 -2.521 3.113 1.00 85.69 556 ASN A C 1
ATOM 4241 O O . ASN A 1 556 ? -10.496 -3.252 2.125 1.00 85.69 556 ASN A O 1
ATOM 4245 N N . TYR A 1 557 ? -10.602 -2.981 4.347 1.00 90.25 557 TYR A N 1
ATOM 4246 C CA . TYR A 1 557 ? -10.797 -4.398 4.650 1.00 90.25 557 TYR A CA 1
ATOM 4247 C C . TYR A 1 557 ? -12.068 -4.575 5.471 1.00 90.25 557 TYR A C 1
ATOM 4249 O O . TYR A 1 557 ? -12.195 -3.992 6.548 1.00 90.25 557 TYR A O 1
ATOM 4257 N N . MET A 1 558 ? -13.002 -5.379 4.974 1.00 91.81 558 MET A N 1
ATOM 4258 C CA . MET A 1 558 ? -14.244 -5.715 5.664 1.00 91.81 558 MET A CA 1
ATOM 4259 C C . MET A 1 558 ? -14.185 -7.166 6.127 1.00 91.81 558 MET A C 1
ATOM 4261 O O . MET A 1 558 ? -14.044 -8.078 5.312 1.00 91.81 558 MET A O 1
ATOM 4265 N N . LEU A 1 559 ? -14.272 -7.366 7.439 1.00 91.12 559 LEU A N 1
ATOM 4266 C CA . LEU A 1 559 ? -14.167 -8.669 8.086 1.00 91.12 559 LEU A CA 1
ATOM 4267 C C . LEU A 1 559 ? -15.515 -9.028 8.708 1.00 91.12 559 LEU A C 1
ATOM 4269 O O . LEU A 1 559 ? -15.959 -8.386 9.667 1.00 91.12 559 LEU A O 1
ATOM 4273 N N . GLU A 1 560 ? -16.149 -10.072 8.182 1.00 91.81 560 GLU A N 1
ATOM 4274 C CA . GLU A 1 560 ? -17.265 -10.718 8.860 1.00 91.81 560 GLU A CA 1
ATOM 4275 C C . GLU A 1 560 ? -16.736 -11.642 9.963 1.00 91.81 560 GLU A C 1
ATOM 4277 O O . GLU A 1 560 ? -15.648 -12.215 9.864 1.00 91.81 560 GLU A O 1
ATOM 4282 N N . PHE A 1 561 ? -17.501 -11.779 11.044 1.00 90.50 561 PHE A N 1
ATOM 4283 C CA . PHE A 1 561 ? -17.138 -12.648 12.153 1.00 90.50 561 PHE A CA 1
ATOM 4284 C C . PHE A 1 561 ? -17.939 -13.953 12.124 1.00 90.50 561 PHE A C 1
ATOM 4286 O O . PHE A 1 561 ? -19.167 -13.895 12.056 1.00 90.50 561 PHE A O 1
ATOM 4293 N N . PRO A 1 562 ? -17.284 -15.124 12.270 1.00 90.25 562 PRO A N 1
ATOM 4294 C CA . PRO A 1 562 ? -17.974 -16.402 12.358 1.00 90.25 562 PRO A CA 1
ATOM 4295 C C . PRO A 1 562 ? -19.056 -16.397 13.446 1.00 90.25 562 PRO A C 1
ATOM 4297 O O . PRO A 1 562 ? -18.807 -15.878 14.547 1.00 90.25 562 PRO A O 1
ATOM 4300 N N . PRO A 1 563 ? -20.237 -16.992 13.201 1.00 79.62 563 PRO A N 1
ATOM 4301 C CA . PRO A 1 563 ? -21.272 -17.130 14.217 1.00 79.62 563 PRO A CA 1
ATOM 4302 C C . PRO A 1 563 ? -20.720 -17.773 15.495 1.00 79.62 563 PRO A C 1
ATOM 4304 O O . PRO A 1 563 ? -20.035 -18.794 15.447 1.00 79.62 563 PRO A O 1
ATOM 4307 N N . ASN A 1 564 ? -21.051 -17.191 16.650 1.00 81.50 564 ASN A N 1
ATOM 4308 C CA . ASN A 1 564 ? -20.569 -17.588 17.985 1.00 81.50 564 ASN A CA 1
ATOM 4309 C C . ASN A 1 564 ? -19.069 -17.337 18.273 1.00 81.50 564 ASN A C 1
ATOM 4311 O O . ASN A 1 564 ? -18.597 -17.700 19.351 1.00 81.50 564 ASN A O 1
ATOM 4315 N N . SER A 1 565 ? -18.318 -16.679 17.381 1.00 77.25 565 SER A N 1
ATOM 4316 C CA . SER A 1 565 ? -16.937 -16.251 17.666 1.00 77.25 565 SER A CA 1
ATOM 4317 C C . SER A 1 565 ? -16.874 -15.308 18.878 1.00 77.25 565 SER A C 1
ATOM 4319 O O . SER A 1 565 ? -17.600 -14.306 18.951 1.00 77.25 565 SER A O 1
ATOM 4321 N N . THR A 1 566 ? -15.994 -15.609 19.838 1.00 83.88 566 THR A N 1
ATOM 4322 C CA . THR A 1 566 ? -15.788 -14.765 21.026 1.00 83.88 566 THR A CA 1
ATOM 4323 C C . THR A 1 566 ? -14.895 -13.562 20.712 1.00 83.88 566 THR A C 1
ATOM 4325 O O . THR A 1 566 ? -14.246 -13.499 19.672 1.00 83.88 566 THR A O 1
ATOM 4328 N N . ALA A 1 567 ? -14.791 -12.626 21.653 1.00 73.69 567 ALA A N 1
ATOM 4329 C CA . ALA A 1 567 ? -13.852 -11.509 21.589 1.00 73.69 567 ALA A CA 1
ATOM 4330 C C . ALA A 1 567 ? -12.392 -11.914 21.281 1.00 73.69 567 ALA A C 1
ATOM 4332 O O . ALA A 1 567 ? -11.722 -11.245 20.498 1.00 73.69 567 ALA A O 1
ATOM 4333 N N . GLU A 1 568 ? -11.902 -13.016 21.864 1.00 79.94 568 GLU A N 1
ATOM 4334 C CA . GLU A 1 568 ? -10.551 -13.527 21.583 1.00 79.94 568 GLU A CA 1
ATOM 4335 C C . GLU A 1 568 ? -10.436 -14.027 20.132 1.00 79.94 568 GLU A C 1
ATOM 4337 O O . GLU A 1 568 ? -9.473 -13.697 19.446 1.00 79.94 568 GLU A O 1
ATOM 4342 N N . ASP A 1 569 ? -11.438 -14.765 19.640 1.00 83.38 569 ASP A N 1
ATOM 4343 C CA . ASP A 1 569 ? -11.479 -15.280 18.263 1.00 83.38 569 ASP A CA 1
ATOM 4344 C C . ASP A 1 569 ? -11.497 -14.144 17.237 1.00 83.38 569 ASP A C 1
ATOM 4346 O O . ASP A 1 569 ? -10.755 -14.164 16.259 1.00 83.38 569 ASP A O 1
ATOM 4350 N N . ARG A 1 570 ? -12.307 -13.113 17.494 1.00 87.94 570 ARG A N 1
ATOM 4351 C CA . ARG A 1 570 ? -12.433 -11.913 16.655 1.00 87.94 570 ARG A CA 1
ATOM 4352 C C . ARG A 1 570 ? -11.110 -11.159 16.529 1.00 87.94 570 ARG A C 1
ATOM 4354 O O . ARG A 1 570 ? -10.743 -10.742 15.433 1.00 87.94 570 ARG A O 1
ATOM 4361 N N . MET A 1 571 ? -10.365 -11.038 17.628 1.00 83.00 571 MET A N 1
ATOM 4362 C CA . MET A 1 571 ? -9.033 -10.427 17.626 1.00 83.00 571 MET A CA 1
ATOM 4363 C C . MET A 1 571 ? -7.964 -11.319 16.971 1.00 83.00 571 MET A C 1
ATOM 4365 O O . MET A 1 571 ? -7.033 -10.796 16.359 1.00 83.00 571 MET A O 1
ATOM 4369 N N . LEU A 1 572 ? -8.098 -12.648 17.034 1.00 84.00 572 LEU A N 1
ATOM 4370 C CA . LEU A 1 572 ? -7.223 -13.581 16.311 1.00 84.00 572 LEU A CA 1
ATOM 4371 C C . LEU A 1 572 ? -7.472 -13.558 14.794 1.00 84.00 572 LEU A C 1
ATOM 4373 O O . LEU A 1 572 ? -6.515 -13.566 14.023 1.00 84.00 572 LEU A O 1
ATOM 4377 N N . LEU A 1 573 ? -8.729 -13.442 14.357 1.00 87.50 573 LEU A N 1
ATOM 4378 C CA . LEU A 1 573 ? -9.094 -13.224 12.950 1.00 87.50 573 LEU A CA 1
ATOM 4379 C C . LEU A 1 573 ? -8.557 -11.883 12.427 1.00 87.50 573 LEU A C 1
ATOM 4381 O O . LEU A 1 573 ? -7.988 -11.826 11.338 1.00 87.50 573 LEU A O 1
ATOM 4385 N N . LEU A 1 574 ? -8.649 -10.825 13.240 1.00 85.75 574 LEU A N 1
ATOM 4386 C CA . LEU A 1 574 ? -8.041 -9.524 12.954 1.00 85.75 574 LEU A CA 1
ATOM 4387 C C . LEU A 1 574 ? -6.511 -9.619 12.800 1.00 85.75 574 LEU A C 1
ATOM 4389 O O . LEU A 1 574 ? -5.941 -8.984 11.915 1.00 85.75 574 LEU A O 1
ATOM 4393 N N . ALA A 1 575 ? -5.838 -10.441 13.611 1.00 83.62 575 ALA A N 1
ATOM 4394 C CA . ALA A 1 575 ? -4.411 -10.709 13.445 1.00 83.62 575 ALA A CA 1
ATOM 4395 C C . ALA A 1 575 ? -4.103 -11.505 12.162 1.00 83.62 575 ALA A C 1
ATOM 4397 O O . ALA A 1 575 ? -3.128 -11.195 11.478 1.00 83.62 575 ALA A O 1
ATOM 4398 N N . GLY A 1 576 ? -4.952 -12.476 11.801 1.00 82.62 576 GLY A N 1
ATOM 4399 C CA . GLY A 1 576 ? -4.850 -13.233 10.547 1.00 82.62 576 GLY A CA 1
ATOM 4400 C C . GLY A 1 576 ? -4.883 -12.327 9.317 1.00 82.62 576 GLY A C 1
ATOM 4401 O O . GLY A 1 576 ? -4.051 -12.453 8.421 1.00 82.62 576 GLY A O 1
ATOM 4402 N N . LEU A 1 577 ? -5.777 -11.339 9.334 1.00 84.50 577 LEU A N 1
ATOM 4403 C CA . LEU A 1 577 ? -5.838 -10.281 8.331 1.00 84.50 577 LEU A CA 1
ATOM 4404 C C . LEU A 1 577 ? -4.545 -9.445 8.280 1.00 84.50 577 LEU A C 1
ATOM 4406 O O . LEU A 1 577 ? -3.985 -9.275 7.201 1.00 84.50 577 LEU A O 1
ATOM 4410 N N . PHE A 1 578 ? -4.011 -8.961 9.408 1.00 80.44 578 PHE A N 1
ATOM 4411 C CA . PHE A 1 578 ? -2.777 -8.153 9.384 1.00 80.44 578 PHE A CA 1
ATOM 4412 C C . PHE A 1 578 ? -1.527 -8.915 8.909 1.00 80.44 578 PHE A C 1
ATOM 4414 O O . PHE A 1 578 ? -0.600 -8.280 8.401 1.00 80.44 578 PHE A O 1
ATOM 4421 N N . GLN A 1 579 ? -1.497 -10.245 9.031 1.00 78.69 579 GLN A N 1
ATOM 4422 C CA . GLN A 1 579 ? -0.486 -11.089 8.385 1.00 78.69 579 GLN A CA 1
ATOM 4423 C C . GLN A 1 579 ? -0.647 -11.041 6.853 1.00 78.69 579 GLN A C 1
ATOM 4425 O O . GLN A 1 579 ? 0.262 -10.578 6.164 1.00 78.69 579 GLN A O 1
ATOM 4430 N N . GLU A 1 580 ? -1.824 -11.402 6.331 1.00 74.50 580 GLU A N 1
ATOM 4431 C CA . GLU A 1 580 ? -2.099 -11.436 4.883 1.00 74.50 580 GLU A CA 1
ATOM 4432 C C . GLU A 1 580 ? -2.016 -10.058 4.206 1.00 74.50 580 GLU A C 1
ATOM 4434 O O . GLU A 1 580 ? -1.586 -9.967 3.059 1.00 74.50 580 GLU A O 1
ATOM 4439 N N . MET A 1 581 ? -2.331 -8.959 4.903 1.00 72.00 581 MET A N 1
ATOM 4440 C CA . MET A 1 581 ? -2.085 -7.595 4.406 1.00 72.00 581 MET A CA 1
ATOM 4441 C C . MET A 1 581 ? -0.607 -7.383 4.063 1.00 72.00 581 MET A C 1
ATOM 4443 O O . MET A 1 581 ? -0.270 -6.884 2.991 1.00 72.00 581 MET A O 1
ATOM 4447 N N . LYS A 1 582 ? 0.289 -7.790 4.970 1.00 68.69 582 LYS A N 1
ATOM 4448 C CA . LYS A 1 582 ? 1.738 -7.607 4.818 1.00 68.69 582 LYS A CA 1
ATOM 4449 C C . LYS A 1 582 ? 2.328 -8.582 3.809 1.00 68.69 582 LYS A C 1
ATOM 4451 O O . LYS A 1 582 ? 3.244 -8.206 3.083 1.00 68.69 582 LYS A O 1
ATOM 4456 N N . ASP A 1 583 ? 1.787 -9.791 3.718 1.00 59.03 583 ASP A N 1
ATOM 4457 C CA . ASP A 1 583 ? 2.244 -10.777 2.742 1.00 59.03 583 ASP A CA 1
ATOM 4458 C C . ASP A 1 583 ? 1.690 -10.475 1.327 1.00 59.03 583 ASP A C 1
ATOM 4460 O O . ASP A 1 583 ? 2.386 -10.704 0.338 1.00 59.03 583 ASP A O 1
ATOM 4464 N N . THR A 1 584 ? 0.516 -9.838 1.209 1.00 56.69 584 THR A N 1
ATOM 4465 C CA . THR A 1 584 ? -0.013 -9.277 -0.053 1.00 56.69 584 THR A CA 1
ATOM 4466 C C . THR A 1 584 ? 0.827 -8.088 -0.527 1.00 56.69 584 THR A C 1
ATOM 4468 O O . THR A 1 584 ? 1.325 -8.121 -1.654 1.00 56.69 584 THR A O 1
ATOM 4471 N N . GLU A 1 585 ? 1.072 -7.091 0.339 1.00 55.25 585 GLU A N 1
ATOM 4472 C CA . GLU A 1 585 ? 2.022 -5.985 0.087 1.00 55.25 585 GLU A CA 1
ATOM 4473 C C . GLU A 1 585 ? 3.382 -6.525 -0.386 1.00 55.25 585 GLU A C 1
ATOM 4475 O O . GLU A 1 585 ? 3.938 -6.072 -1.382 1.00 55.25 585 GLU A O 1
ATOM 4480 N N . ALA A 1 586 ? 3.902 -7.551 0.291 1.00 49.31 586 ALA A N 1
ATOM 4481 C CA . ALA A 1 586 ? 5.187 -8.156 -0.032 1.00 49.31 586 ALA A CA 1
ATOM 4482 C C . ALA A 1 586 ? 5.222 -8.915 -1.368 1.00 49.31 586 ALA A C 1
ATOM 4484 O O . ALA A 1 586 ? 6.309 -9.126 -1.911 1.00 49.31 586 ALA A O 1
ATOM 4485 N N . ASN A 1 587 ? 4.096 -9.437 -1.855 1.00 42.91 587 ASN A N 1
ATOM 4486 C CA . ASN A 1 587 ? 4.040 -10.285 -3.051 1.00 42.91 587 ASN A CA 1
ATOM 4487 C C . ASN A 1 587 ? 3.680 -9.518 -4.330 1.00 42.91 587 ASN A C 1
ATOM 4489 O O . ASN A 1 587 ? 4.099 -9.950 -5.403 1.00 42.91 587 ASN A O 1
ATOM 4493 N N . GLY A 1 588 ? 2.974 -8.388 -4.225 1.00 47.94 588 GLY A N 1
ATOM 4494 C CA . GLY A 1 588 ? 2.546 -7.586 -5.374 1.00 47.94 588 GLY A CA 1
ATOM 4495 C C . GLY A 1 588 ? 3.705 -7.085 -6.241 1.00 47.94 588 GLY A C 1
ATOM 4496 O O . GLY A 1 588 ? 3.851 -7.508 -7.387 1.00 47.94 588 GLY A O 1
ATOM 4497 N N . ASP A 1 589 ? 4.543 -6.201 -5.699 1.00 50.84 589 ASP A N 1
ATOM 4498 C CA . ASP A 1 589 ? 5.359 -5.288 -6.516 1.00 50.84 589 ASP A CA 1
ATOM 4499 C C . ASP A 1 589 ? 6.383 -5.985 -7.430 1.00 50.84 589 ASP A C 1
ATOM 4501 O O . ASP A 1 589 ? 6.472 -5.666 -8.616 1.00 50.84 589 ASP A O 1
ATOM 4505 N N . GLN A 1 590 ? 7.128 -6.983 -6.934 1.00 52.38 590 GLN A N 1
ATOM 4506 C CA . GLN A 1 590 ? 8.115 -7.697 -7.765 1.00 52.38 590 GLN A CA 1
ATOM 4507 C C . GLN A 1 590 ? 7.467 -8.609 -8.820 1.00 52.38 590 GLN A C 1
ATOM 4509 O O . GLN A 1 590 ? 8.028 -8.784 -9.905 1.00 52.38 590 GLN A O 1
ATOM 4514 N N . GLY A 1 591 ? 6.296 -9.186 -8.524 1.00 58.84 591 GLY A N 1
ATOM 4515 C CA . GLY A 1 591 ? 5.529 -9.983 -9.484 1.00 58.84 591 GLY A CA 1
ATOM 4516 C C . GLY A 1 591 ? 4.915 -9.101 -10.568 1.00 58.84 591 GLY A C 1
ATOM 4517 O O . GLY A 1 591 ? 5.120 -9.341 -11.758 1.00 58.84 591 GLY A O 1
ATOM 4518 N N . LEU A 1 592 ? 4.246 -8.025 -10.153 1.00 64.69 592 LEU A N 1
ATOM 4519 C CA . LEU A 1 592 ? 3.616 -7.043 -11.031 1.00 64.69 592 LEU A CA 1
ATOM 4520 C C . LEU A 1 592 ? 4.635 -6.341 -11.939 1.00 64.69 592 LEU A C 1
ATOM 4522 O O . LEU A 1 592 ? 4.357 -6.153 -13.120 1.00 64.69 592 LEU A O 1
ATOM 4526 N N . LEU A 1 593 ? 5.827 -6.000 -11.439 1.00 75.75 593 LEU A N 1
ATOM 4527 C CA . LEU A 1 593 ? 6.881 -5.396 -12.262 1.00 75.75 593 LEU A CA 1
ATOM 4528 C C . LEU A 1 593 ? 7.411 -6.369 -13.326 1.00 75.75 593 LEU A C 1
ATOM 4530 O O . LEU A 1 593 ? 7.623 -5.967 -14.470 1.00 75.75 593 LEU A O 1
ATOM 4534 N N . ARG A 1 594 ? 7.588 -7.652 -12.979 1.00 74.50 594 ARG A N 1
ATOM 4535 C CA . ARG A 1 594 ? 7.975 -8.702 -13.939 1.00 74.50 594 ARG A CA 1
ATOM 4536 C C . ARG A 1 594 ? 6.905 -8.911 -15.016 1.00 74.50 594 ARG A C 1
ATOM 4538 O O . ARG A 1 594 ? 7.277 -9.047 -16.178 1.00 74.50 594 ARG A O 1
ATOM 4545 N N . LEU A 1 595 ? 5.620 -8.879 -14.649 1.00 70.94 595 LEU A N 1
ATOM 4546 C CA . LEU A 1 595 ? 4.489 -8.960 -15.585 1.00 70.94 595 LEU A CA 1
ATOM 4547 C C . LEU A 1 595 ? 4.420 -7.733 -16.508 1.00 70.94 595 LEU A C 1
ATOM 4549 O O . LEU A 1 595 ? 4.472 -7.881 -17.727 1.00 70.94 595 LEU A O 1
ATOM 4553 N N . LYS A 1 596 ? 4.440 -6.511 -15.953 1.00 83.62 596 LYS A N 1
ATOM 4554 C CA . LYS A 1 596 ? 4.458 -5.265 -16.744 1.00 83.62 596 LYS A CA 1
ATOM 4555 C C . LYS A 1 596 ? 5.615 -5.243 -17.751 1.00 83.62 596 LYS A C 1
ATOM 4557 O O . LYS A 1 596 ? 5.414 -4.869 -18.900 1.00 83.62 596 LYS A O 1
ATOM 4562 N N . ILE A 1 597 ? 6.812 -5.688 -17.357 1.00 86.81 597 ILE A N 1
ATOM 4563 C CA . ILE A 1 597 ? 7.970 -5.779 -18.264 1.00 86.81 597 ILE A CA 1
ATOM 4564 C C . ILE A 1 597 ? 7.829 -6.928 -19.284 1.00 86.81 597 ILE A C 1
ATOM 4566 O O . ILE A 1 597 ? 8.358 -6.802 -20.389 1.00 86.81 597 ILE A O 1
ATOM 4570 N N . SER A 1 598 ? 7.112 -8.021 -18.980 1.00 84.44 598 SER A N 1
ATOM 4571 C CA . SER A 1 598 ? 6.874 -9.118 -19.937 1.00 84.44 598 SER A CA 1
ATOM 4572 C C . SER A 1 598 ? 5.832 -8.787 -21.010 1.00 84.44 598 SER A C 1
ATOM 4574 O O . SER A 1 598 ? 5.900 -9.338 -22.108 1.00 84.44 598 SER A O 1
ATOM 4576 N N . GLU A 1 599 ? 4.901 -7.876 -20.730 1.00 87.31 599 GLU A N 1
ATOM 4577 C CA . GLU A 1 599 ? 3.773 -7.546 -21.617 1.00 87.31 599 GLU A CA 1
ATOM 4578 C C . GLU A 1 599 ? 4.055 -6.399 -22.607 1.00 87.31 599 GLU A C 1
ATOM 4580 O O . GLU A 1 599 ? 3.403 -6.315 -23.647 1.00 87.31 599 GLU A O 1
ATOM 4585 N N . VAL A 1 600 ? 5.043 -5.534 -22.339 1.00 92.38 600 VAL A N 1
ATOM 4586 C CA . VAL A 1 600 ? 5.349 -4.371 -23.199 1.00 92.38 600 VAL A CA 1
ATOM 4587 C C . VAL A 1 600 ? 6.434 -4.630 -24.245 1.00 92.38 600 VAL A C 1
ATOM 4589 O O . VAL A 1 600 ? 7.421 -5.315 -23.986 1.00 92.38 600 VAL A O 1
ATOM 4592 N N . GLY A 1 601 ? 6.283 -4.009 -25.420 1.00 95.62 601 GLY A N 1
ATOM 4593 C CA . GLY A 1 601 ? 7.263 -4.058 -26.515 1.00 95.62 601 GLY A CA 1
ATOM 4594 C C . GLY A 1 601 ? 8.477 -3.135 -26.341 1.00 95.62 601 GLY A C 1
ATOM 4595 O O . GLY A 1 601 ? 9.380 -3.153 -27.172 1.00 95.62 601 GLY A O 1
ATOM 4596 N N . GLY A 1 602 ? 8.520 -2.323 -25.281 1.00 97.50 602 GLY A N 1
ATOM 4597 C CA . GLY A 1 602 ? 9.631 -1.412 -25.021 1.00 97.50 602 GLY A CA 1
ATOM 4598 C C . GLY A 1 602 ? 9.423 -0.515 -23.802 1.00 97.50 602 GLY A C 1
ATOM 4599 O O . GLY A 1 602 ? 8.383 -0.560 -23.139 1.00 97.50 602 GLY A O 1
ATOM 4600 N N . VAL A 1 603 ? 10.411 0.336 -23.532 1.00 97.88 603 VAL A N 1
ATOM 4601 C CA . VAL A 1 603 ? 10.378 1.365 -22.478 1.00 97.88 603 VAL A CA 1
ATOM 4602 C C . VAL A 1 603 ? 10.909 2.703 -22.981 1.00 97.88 603 VAL A C 1
ATOM 4604 O O . VAL A 1 603 ? 11.759 2.763 -23.869 1.00 97.88 603 VAL A O 1
ATOM 4607 N N . VAL A 1 604 ? 10.439 3.782 -22.364 1.00 97.50 604 VAL A N 1
ATOM 4608 C CA . VAL A 1 604 ? 10.976 5.135 -22.526 1.00 97.50 604 VAL A CA 1
ATOM 4609 C C . VAL A 1 604 ? 11.704 5.514 -21.237 1.00 97.50 604 VAL A C 1
ATOM 4611 O O . VAL A 1 604 ? 11.110 5.491 -20.160 1.00 97.50 604 VAL A O 1
ATOM 4614 N N . VAL A 1 605 ? 12.984 5.864 -21.329 1.00 96.44 605 VAL A N 1
ATOM 4615 C CA . VAL A 1 605 ? 13.814 6.303 -20.197 1.00 96.44 605 VAL A CA 1
ATOM 4616 C C . VAL A 1 605 ? 14.089 7.794 -20.335 1.00 96.44 605 VAL A C 1
ATOM 4618 O O . VAL A 1 605 ? 14.622 8.236 -21.352 1.00 96.44 605 VAL A O 1
ATOM 4621 N N . ARG A 1 606 ? 13.742 8.572 -19.311 1.00 93.62 606 ARG A N 1
ATOM 4622 C CA . ARG A 1 606 ? 13.915 10.028 -19.266 1.00 93.62 606 ARG A CA 1
ATOM 4623 C C . ARG A 1 606 ? 14.817 10.414 -18.102 1.00 93.62 606 ARG A C 1
ATOM 4625 O O . ARG A 1 606 ? 14.468 10.183 -16.946 1.00 93.62 606 ARG A O 1
ATOM 4632 N N . GLN A 1 607 ? 15.954 11.037 -18.393 1.00 90.88 607 GLN A N 1
ATOM 4633 C CA . GLN A 1 607 ? 16.833 11.618 -17.378 1.00 90.88 607 GLN A CA 1
ATOM 4634 C C . GLN A 1 607 ? 16.160 12.858 -16.757 1.00 90.88 607 GLN A C 1
ATOM 4636 O O . GLN A 1 607 ? 15.616 13.713 -17.458 1.00 90.88 607 GLN A O 1
ATOM 4641 N N . GLN A 1 608 ? 16.159 12.955 -15.427 1.00 88.31 608 GLN A N 1
ATOM 4642 C CA . GLN A 1 608 ? 15.547 14.063 -14.694 1.00 88.31 608 GLN A CA 1
ATOM 4643 C C . GLN A 1 608 ? 16.486 15.268 -14.592 1.00 88.31 608 GLN A C 1
ATOM 4645 O O . GLN A 1 608 ? 17.660 15.139 -14.247 1.00 88.31 608 GLN A O 1
ATOM 4650 N N . THR A 1 609 ? 15.926 16.464 -14.776 1.00 75.44 609 THR A N 1
ATOM 4651 C CA . THR A 1 609 ? 16.614 17.748 -14.617 1.00 75.44 609 THR A CA 1
ATOM 4652 C C . THR A 1 609 ? 17.230 17.936 -13.227 1.00 75.44 609 THR A C 1
ATOM 4654 O O . THR A 1 609 ? 16.511 18.104 -12.239 1.00 75.44 609 THR A O 1
ATOM 4657 N N . GLN A 1 610 ? 18.558 18.062 -13.150 1.00 74.56 610 GLN A N 1
ATOM 4658 C CA . GLN A 1 610 ? 19.267 18.345 -11.894 1.00 74.56 610 GLN A CA 1
ATOM 4659 C C . GLN A 1 610 ? 19.766 19.799 -11.871 1.00 74.56 610 GLN A C 1
ATOM 4661 O O . GLN A 1 610 ? 20.924 20.105 -12.144 1.00 74.56 610 GLN A O 1
ATOM 4666 N N . LYS A 1 611 ? 18.854 20.738 -11.559 1.00 77.69 611 LYS A N 1
ATOM 4667 C CA . LYS A 1 611 ? 19.097 22.200 -11.655 1.00 77.69 611 LYS A CA 1
ATOM 4668 C C . LYS A 1 611 ? 20.332 22.689 -10.885 1.00 77.69 611 LYS A C 1
ATOM 4670 O O . LYS A 1 611 ? 20.955 23.658 -11.306 1.00 77.69 611 LYS A O 1
ATOM 4675 N N . GLY A 1 612 ? 20.682 22.026 -9.778 1.00 74.56 612 GLY A N 1
ATOM 4676 C CA . GLY A 1 612 ? 21.864 22.356 -8.978 1.00 74.56 612 GLY A CA 1
ATOM 4677 C C . GLY A 1 612 ? 23.186 22.132 -9.717 1.00 74.56 612 GLY A C 1
ATOM 4678 O O . GLY A 1 612 ? 24.111 22.915 -9.542 1.00 74.56 612 GLY A O 1
ATOM 4679 N N . GLU A 1 613 ? 23.261 21.127 -10.591 1.00 72.81 613 GLU A N 1
ATOM 4680 C CA . GLU A 1 613 ? 24.456 20.860 -11.395 1.00 72.81 613 GLU A CA 1
ATOM 4681 C C . GLU A 1 613 ? 24.595 21.829 -12.561 1.00 72.81 613 GLU A C 1
ATOM 4683 O O . GLU A 1 613 ? 25.661 22.412 -12.720 1.00 72.81 613 GLU A O 1
ATOM 4688 N N . ALA A 1 614 ? 23.517 22.122 -13.292 1.00 70.88 614 ALA A N 1
ATOM 4689 C CA . ALA A 1 614 ? 23.548 23.177 -14.307 1.00 70.88 614 ALA A CA 1
ATOM 4690 C C . ALA A 1 614 ? 23.993 24.533 -13.716 1.00 70.88 614 ALA A C 1
ATOM 4692 O O . ALA A 1 614 ? 24.777 25.255 -14.331 1.00 70.88 614 ALA A O 1
ATOM 4693 N N . ALA A 1 615 ? 23.546 24.859 -12.496 1.00 75.56 615 ALA A N 1
ATOM 4694 C CA . ALA A 1 615 ? 23.987 26.053 -11.777 1.00 75.56 615 ALA A CA 1
ATOM 4695 C C . ALA A 1 615 ? 25.464 25.983 -11.339 1.00 75.56 615 ALA A C 1
ATOM 4697 O O . ALA A 1 615 ? 26.170 26.983 -11.438 1.00 75.56 615 ALA A O 1
ATOM 4698 N N . ALA A 1 616 ? 25.943 24.824 -10.876 1.00 74.19 616 ALA A N 1
ATOM 4699 C CA . ALA A 1 616 ? 27.322 24.642 -10.427 1.00 74.19 616 ALA A CA 1
ATOM 4700 C C . ALA A 1 616 ? 28.335 24.624 -11.586 1.00 74.19 616 ALA A C 1
ATOM 4702 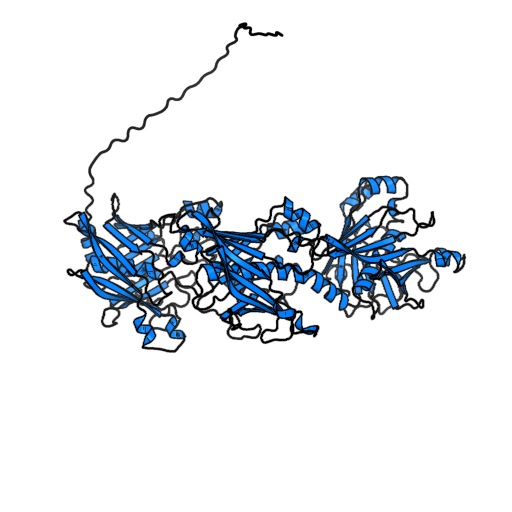O O . ALA A 1 616 ? 29.354 25.313 -11.512 1.00 74.19 616 ALA A O 1
ATOM 4703 N N . GLN A 1 617 ? 28.023 23.923 -12.681 1.00 69.31 617 GLN A N 1
ATOM 4704 C CA . GLN A 1 617 ? 28.790 23.947 -13.931 1.00 69.31 617 GLN A CA 1
ATOM 4705 C C . GLN A 1 617 ? 28.906 25.384 -14.470 1.00 69.31 617 GLN A C 1
ATOM 4707 O O . GLN A 1 617 ? 29.999 25.820 -14.829 1.00 69.31 617 GLN A O 1
ATOM 4712 N N . ALA A 1 618 ? 27.817 26.164 -14.435 1.00 72.38 618 ALA A N 1
ATOM 4713 C CA . ALA A 1 618 ? 27.808 27.567 -14.867 1.00 72.38 618 ALA A CA 1
ATOM 4714 C C . ALA A 1 618 ? 28.699 28.506 -14.024 1.00 72.38 618 ALA A C 1
ATOM 4716 O O . ALA A 1 618 ? 29.050 29.586 -14.499 1.00 72.38 618 ALA A O 1
ATOM 4717 N N . VAL A 1 619 ? 29.095 28.108 -12.808 1.00 77.94 619 VAL A N 1
ATOM 4718 C CA . VAL A 1 619 ? 30.073 28.833 -11.967 1.00 77.94 619 VAL A CA 1
ATOM 4719 C C . VAL A 1 619 ? 31.422 28.109 -11.841 1.00 77.94 619 VAL A C 1
ATOM 4721 O O . VAL A 1 619 ? 32.251 28.493 -11.018 1.00 77.94 619 VAL A O 1
ATOM 4724 N N . GLY A 1 620 ? 31.665 27.069 -12.648 1.00 73.62 620 GLY A N 1
ATOM 4725 C CA . GLY A 1 620 ? 32.924 26.315 -12.663 1.00 73.62 620 GLY A CA 1
ATOM 4726 C C . GLY A 1 620 ? 33.184 25.460 -11.416 1.00 73.62 620 GLY A C 1
ATOM 4727 O O . GLY A 1 620 ? 34.329 25.086 -11.165 1.00 73.62 620 GLY A O 1
ATOM 4728 N N . LEU A 1 621 ? 32.155 25.152 -10.620 1.00 70.88 621 LEU A N 1
ATOM 4729 C CA . LEU A 1 621 ? 32.283 24.256 -9.469 1.00 70.88 621 LEU A CA 1
ATOM 4730 C C . LEU A 1 621 ? 32.196 22.786 -9.922 1.00 70.88 621 LEU A C 1
ATOM 4732 O O . LEU A 1 621 ? 31.236 22.431 -10.608 1.00 70.88 621 LEU A O 1
ATOM 4736 N N . PRO A 1 622 ? 33.129 21.904 -9.502 1.00 64.81 622 PRO A N 1
ATOM 4737 C CA . PRO A 1 622 ? 33.086 20.475 -9.811 1.00 64.81 622 PRO A CA 1
ATOM 4738 C C . PRO A 1 622 ? 32.019 19.770 -8.958 1.00 64.81 622 PRO A C 1
ATOM 4740 O O . PRO A 1 622 ? 32.315 19.097 -7.970 1.00 64.81 622 PRO A O 1
ATOM 4743 N N . PHE A 1 623 ? 30.757 19.956 -9.335 1.00 65.25 623 PHE A N 1
ATOM 4744 C CA . PHE A 1 623 ? 29.589 19.315 -8.743 1.00 65.25 623 PHE A CA 1
ATOM 4745 C C . PHE A 1 623 ? 28.851 18.555 -9.845 1.00 65.25 623 PHE A C 1
ATOM 4747 O O . PHE A 1 623 ? 28.129 19.126 -10.655 1.00 65.25 623 PHE A O 1
ATOM 4754 N N . GLU A 1 624 ? 29.074 17.250 -9.846 1.00 65.00 624 GLU A N 1
ATOM 4755 C CA . GLU A 1 624 ? 28.405 16.267 -10.688 1.00 65.00 624 GLU A CA 1
ATOM 4756 C C . GLU A 1 624 ? 27.316 15.642 -9.805 1.00 65.00 624 GLU A C 1
ATOM 4758 O O . GLU A 1 624 ? 27.639 15.100 -8.738 1.00 65.00 624 GLU A O 1
ATOM 4763 N N . SER A 1 625 ? 26.042 15.694 -10.189 1.00 67.00 625 SER A N 1
ATOM 4764 C CA . SER A 1 625 ? 24.916 15.276 -9.339 1.00 67.00 625 SER A CA 1
ATOM 4765 C C . SER A 1 625 ? 24.416 13.850 -9.613 1.00 67.00 625 SER A C 1
ATOM 4767 O O . SER A 1 625 ? 24.707 13.239 -10.643 1.00 67.00 625 SER A O 1
ATOM 4769 N N . ARG A 1 626 ? 23.771 13.237 -8.609 1.00 85.62 626 ARG A N 1
ATOM 4770 C CA . ARG A 1 626 ? 23.367 11.821 -8.635 1.00 85.62 626 ARG A CA 1
ATOM 4771 C C . ARG A 1 626 ? 22.243 11.623 -9.650 1.00 85.62 626 ARG A C 1
ATOM 4773 O O . ARG A 1 626 ? 21.083 11.847 -9.304 1.00 85.62 626 ARG A O 1
ATOM 4780 N N . ASN A 1 627 ? 22.594 11.197 -10.867 1.00 88.19 627 ASN A N 1
ATOM 4781 C CA . ASN A 1 627 ? 21.663 10.953 -11.970 1.00 88.19 627 ASN A CA 1
ATOM 4782 C C . ASN A 1 627 ? 20.380 10.248 -11.503 1.00 88.19 627 ASN A C 1
ATOM 4784 O O . ASN A 1 627 ? 20.418 9.296 -10.721 1.00 88.19 627 ASN A O 1
ATOM 4788 N N . LYS A 1 628 ? 19.241 10.724 -12.000 1.00 92.44 628 LYS A N 1
ATOM 4789 C CA . LYS A 1 628 ? 17.916 10.152 -11.753 1.00 92.44 628 LYS A CA 1
ATOM 4790 C C . LYS A 1 628 ? 17.207 9.997 -13.082 1.00 92.44 628 LYS A C 1
ATOM 4792 O O . LYS A 1 628 ? 17.296 10.895 -13.917 1.00 92.44 628 LYS A O 1
ATOM 4797 N N . TYR A 1 629 ? 16.466 8.913 -13.237 1.00 94.19 629 TYR A N 1
ATOM 4798 C CA . TYR A 1 629 ? 15.711 8.609 -14.441 1.00 94.19 629 TYR A CA 1
ATOM 4799 C C . TYR A 1 629 ? 14.305 8.141 -14.071 1.00 94.19 629 TYR A C 1
ATOM 4801 O O . TYR A 1 629 ? 14.135 7.337 -13.151 1.00 94.19 629 TYR A O 1
ATOM 4809 N N . THR A 1 630 ? 13.303 8.614 -14.806 1.00 94.25 630 THR A N 1
ATOM 4810 C CA . THR A 1 630 ? 11.969 8.007 -14.823 1.00 94.25 630 THR A CA 1
ATOM 4811 C C . THR A 1 630 ? 11.877 7.059 -16.003 1.00 94.25 630 THR A C 1
ATOM 4813 O O . THR A 1 630 ? 12.315 7.378 -17.111 1.00 94.25 630 THR A O 1
ATOM 4816 N N . LEU A 1 631 ? 11.329 5.875 -15.758 1.00 95.88 631 LEU A N 1
ATOM 4817 C CA . LEU A 1 631 ? 11.080 4.877 -16.779 1.00 95.88 631 LEU A CA 1
ATOM 4818 C C . LEU A 1 631 ? 9.574 4.740 -16.952 1.00 95.88 631 LEU A C 1
ATOM 4820 O O . LEU A 1 631 ? 8.824 4.574 -15.989 1.00 95.88 631 LEU A O 1
ATOM 4824 N N . HIS A 1 632 ? 9.160 4.816 -18.205 1.00 96.50 632 HIS A N 1
ATOM 4825 C CA . HIS A 1 632 ? 7.782 4.773 -18.658 1.00 96.50 632 HIS A CA 1
ATOM 4826 C C . HIS A 1 632 ? 7.638 3.604 -19.638 1.00 96.50 632 HIS A C 1
ATOM 4828 O O . HIS A 1 632 ? 8.613 3.193 -20.274 1.00 96.50 632 HIS A O 1
ATOM 4834 N N . LEU A 1 633 ? 6.439 3.048 -19.768 1.00 96.38 633 LEU A N 1
ATOM 4835 C CA . LEU A 1 633 ? 6.179 2.005 -20.761 1.00 96.38 633 LEU A CA 1
ATOM 4836 C C . LEU A 1 633 ? 6.128 2.643 -22.161 1.00 96.38 633 LEU A C 1
ATOM 4838 O O . LEU A 1 633 ? 5.612 3.753 -22.309 1.00 96.38 633 LEU A O 1
ATOM 4842 N N . LEU A 1 634 ? 6.668 1.975 -23.187 1.00 97.00 634 LEU A N 1
ATOM 4843 C CA . LEU A 1 634 ? 6.473 2.411 -24.574 1.00 97.00 634 LEU A CA 1
ATOM 4844 C C . LEU A 1 634 ? 5.001 2.152 -24.956 1.00 97.00 634 LEU A C 1
ATOM 4846 O O . LEU A 1 634 ? 4.573 0.999 -24.847 1.00 97.00 634 LEU A O 1
ATOM 4850 N N . PRO A 1 635 ? 4.213 3.164 -25.376 1.00 96.81 635 PRO A N 1
ATOM 4851 C CA . PRO A 1 635 ? 2.809 2.946 -25.719 1.00 96.81 635 PRO A CA 1
ATOM 4852 C C . PRO A 1 635 ? 2.673 1.998 -26.917 1.00 96.81 635 PRO A C 1
ATOM 4854 O O . PRO A 1 635 ? 3.463 2.067 -27.859 1.00 96.81 635 PRO A O 1
ATOM 4857 N N . HIS A 1 636 ? 1.689 1.096 -26.880 1.00 94.62 636 HIS A N 1
ATOM 4858 C CA . HIS A 1 636 ? 1.586 -0.035 -27.815 1.00 94.62 636 HIS A CA 1
ATOM 4859 C C . HIS A 1 636 ? 1.410 0.371 -29.291 1.00 94.62 636 HIS A C 1
ATOM 4861 O O . HIS A 1 636 ? 1.699 -0.422 -30.185 1.00 94.62 636 HIS A O 1
ATOM 4867 N N . GLU A 1 637 ? 0.939 1.589 -29.558 1.00 95.94 637 GLU A N 1
ATOM 4868 C CA . GLU A 1 637 ? 0.783 2.168 -30.894 1.00 95.94 637 GLU A CA 1
ATOM 4869 C C . GLU A 1 637 ? 2.030 2.916 -31.406 1.00 95.94 637 GLU A C 1
ATOM 4871 O O . GLU A 1 637 ? 2.018 3.441 -32.521 1.00 95.94 637 GLU A O 1
ATOM 4876 N N . LYS A 1 638 ? 3.106 2.979 -30.611 1.00 96.81 638 LYS A N 1
ATOM 4877 C CA . LYS A 1 638 ? 4.365 3.665 -30.936 1.00 96.81 638 LYS A CA 1
ATOM 4878 C C . LYS A 1 638 ? 5.474 2.651 -31.213 1.00 96.81 638 LYS A C 1
ATOM 4880 O O . LYS A 1 638 ? 5.605 1.644 -30.525 1.00 96.81 638 LYS A O 1
ATOM 4885 N N . GLN A 1 639 ? 6.316 2.951 -32.198 1.00 96.62 639 GLN A N 1
ATOM 4886 C CA . GLN A 1 639 ? 7.487 2.145 -32.554 1.00 96.62 639 GLN A CA 1
ATOM 4887 C C . GLN A 1 639 ? 8.765 2.959 -32.355 1.00 96.62 639 GLN A C 1
ATOM 4889 O O . GLN A 1 639 ? 8.753 4.181 -32.508 1.00 96.62 639 GLN A O 1
ATOM 4894 N N . VAL A 1 640 ? 9.869 2.296 -32.019 1.00 97.56 640 VAL A N 1
ATOM 4895 C CA . VAL A 1 640 ? 11.190 2.938 -31.947 1.00 97.56 640 VAL A CA 1
ATOM 4896 C C . VAL A 1 640 ? 11.731 3.100 -33.367 1.00 97.56 640 VAL A C 1
ATOM 4898 O O . VAL A 1 640 ? 11.576 2.206 -34.197 1.00 97.56 640 VAL A O 1
ATOM 4901 N N . LYS A 1 641 ? 12.351 4.241 -33.683 1.00 97.31 641 LYS A N 1
ATOM 4902 C CA . LYS A 1 641 ? 12.885 4.495 -35.029 1.00 97.31 641 LYS A CA 1
ATOM 4903 C C . LYS A 1 641 ? 13.941 3.462 -35.419 1.00 97.31 641 LYS A C 1
ATOM 4905 O O . LYS A 1 641 ? 14.984 3.365 -34.777 1.00 97.31 641 LYS A O 1
ATOM 4910 N N . SER A 1 642 ? 13.737 2.794 -36.556 1.00 96.25 642 SER A N 1
ATOM 4911 C CA . SER A 1 642 ? 14.729 1.889 -37.157 1.00 96.25 642 SER A CA 1
ATOM 4912 C C . SER A 1 642 ? 15.878 2.628 -37.863 1.00 96.25 642 SER A C 1
ATOM 4914 O O . SER A 1 642 ? 16.905 2.036 -38.211 1.00 96.25 642 SER A O 1
ATOM 4916 N N . HIS A 1 643 ? 15.724 3.937 -38.080 1.00 93.62 643 HIS A N 1
ATOM 4917 C CA . HIS A 1 643 ? 16.698 4.869 -38.654 1.00 93.62 643 HIS A CA 1
ATOM 4918 C C . HIS A 1 643 ? 16.284 6.315 -38.279 1.00 93.62 643 HIS A C 1
ATOM 4920 O O . HIS A 1 643 ? 15.091 6.564 -38.164 1.00 93.62 643 HIS A O 1
ATOM 4926 N N . PRO A 1 644 ? 17.180 7.315 -38.128 1.00 90.62 644 PRO A N 1
ATOM 4927 C CA . PRO A 1 644 ? 16.783 8.682 -37.744 1.00 90.62 644 PRO A CA 1
ATOM 4928 C C . PRO A 1 644 ? 15.745 9.342 -38.672 1.00 90.62 644 PRO A C 1
ATOM 4930 O O . PRO A 1 644 ? 14.935 10.148 -38.220 1.00 90.62 644 PRO A O 1
ATOM 4933 N N . ASN A 1 645 ? 15.740 8.953 -39.953 1.00 90.88 645 ASN A N 1
ATOM 4934 C CA . ASN A 1 645 ? 14.772 9.403 -40.965 1.00 90.88 645 ASN A CA 1
ATOM 4935 C C . ASN A 1 645 ? 13.600 8.411 -41.167 1.00 90.88 645 ASN A C 1
ATOM 4937 O O . ASN A 1 645 ? 12.958 8.435 -42.216 1.00 90.88 645 ASN A O 1
ATOM 4941 N N . ASP A 1 646 ? 13.381 7.479 -40.240 1.00 94.81 646 ASP A N 1
ATOM 4942 C CA . ASP A 1 646 ? 12.227 6.577 -40.245 1.00 94.81 646 ASP A CA 1
ATOM 4943 C C . ASP A 1 646 ? 10.953 7.379 -39.947 1.00 94.81 646 ASP A C 1
ATOM 4945 O O . ASP A 1 646 ? 10.866 8.054 -38.921 1.00 94.81 646 ASP A O 1
ATOM 4949 N N . ALA A 1 647 ? 9.994 7.333 -40.873 1.00 94.94 647 ALA A N 1
ATOM 4950 C CA . ALA A 1 647 ? 8.740 8.078 -40.796 1.00 94.94 647 ALA A CA 1
ATOM 4951 C C . ALA A 1 647 ? 7.636 7.348 -40.006 1.00 94.94 647 ALA A C 1
ATOM 4953 O O . ALA A 1 647 ? 6.601 7.952 -39.732 1.00 94.94 647 ALA A O 1
ATOM 4954 N N . ASN A 1 648 ? 7.837 6.070 -39.663 1.00 95.44 648 ASN A N 1
ATOM 4955 C CA . ASN A 1 648 ? 6.899 5.279 -38.860 1.00 95.44 648 ASN A CA 1
ATOM 4956 C C . ASN A 1 648 ? 7.300 5.255 -37.376 1.00 95.44 648 ASN A C 1
ATOM 4958 O O . ASN A 1 648 ? 6.440 5.148 -36.503 1.00 95.44 648 ASN A O 1
ATOM 4962 N N . GLY A 1 649 ? 8.601 5.354 -37.087 1.00 95.81 649 GLY A N 1
ATOM 4963 C CA . GLY A 1 649 ? 9.115 5.420 -35.722 1.00 95.81 649 GLY A CA 1
ATOM 4964 C C . GLY A 1 649 ? 8.823 6.759 -35.036 1.00 95.81 649 GLY A C 1
ATOM 4965 O O . GLY A 1 649 ? 8.883 7.829 -35.644 1.00 95.81 649 GLY A O 1
ATOM 4966 N N . TRP A 1 650 ? 8.513 6.696 -33.745 1.00 96.25 650 TRP A N 1
ATOM 4967 C CA . TRP A 1 650 ? 8.046 7.823 -32.944 1.00 96.25 650 TRP A CA 1
ATOM 4968 C C . TRP A 1 650 ? 9.176 8.801 -32.604 1.00 96.25 650 TRP A C 1
ATOM 4970 O O . TRP A 1 650 ? 10.287 8.416 -32.243 1.00 96.25 650 TRP A O 1
ATOM 4980 N N . GLU A 1 651 ? 8.868 10.091 -32.690 1.00 93.44 651 GLU A N 1
ATOM 4981 C CA . GLU A 1 651 ? 9.736 11.200 -32.298 1.00 93.44 651 GLU A CA 1
ATOM 4982 C C . GLU A 1 651 ? 8.973 12.035 -31.257 1.00 93.44 651 GLU A C 1
ATOM 4984 O O . GLU A 1 651 ? 8.194 12.914 -31.629 1.00 93.44 651 GLU A O 1
ATOM 4989 N N . PRO A 1 652 ? 9.073 11.692 -29.959 1.00 92.25 652 PRO A N 1
ATOM 4990 C CA . PRO A 1 652 ? 8.188 12.242 -28.942 1.00 92.25 652 PRO A CA 1
ATOM 4991 C 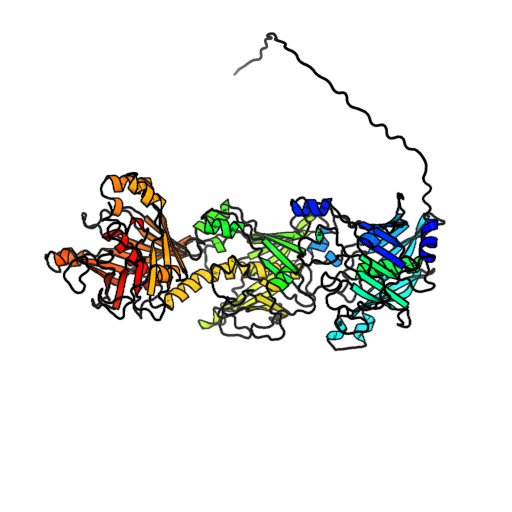C . PRO A 1 652 ? 8.527 13.692 -28.596 1.00 92.25 652 PRO A C 1
ATOM 4993 O O . PRO A 1 652 ? 9.678 14.052 -28.335 1.00 92.25 652 PRO A O 1
ATOM 4996 N N . SER A 1 653 ? 7.492 14.520 -28.499 1.00 89.81 653 SER A N 1
ATOM 4997 C CA . SER A 1 653 ? 7.593 15.863 -27.933 1.00 89.81 653 SER A CA 1
ATOM 4998 C C . SER A 1 653 ? 7.859 15.828 -26.422 1.00 89.81 653 SER A C 1
ATOM 5000 O O . SER A 1 653 ? 7.455 14.903 -25.712 1.00 89.81 653 SER A O 1
ATOM 5002 N N . ALA A 1 654 ? 8.471 16.889 -25.886 1.00 84.94 654 ALA A N 1
ATOM 5003 C CA . ALA A 1 654 ? 8.686 17.028 -24.440 1.00 84.94 654 ALA A CA 1
ATOM 5004 C C . ALA A 1 654 ? 7.372 17.012 -23.624 1.00 84.94 654 ALA A C 1
ATOM 5006 O O . ALA A 1 654 ? 7.386 16.675 -22.439 1.00 84.94 654 ALA A O 1
ATOM 5007 N N . GLN A 1 655 ? 6.238 17.349 -24.258 1.00 88.69 655 GLN A N 1
ATOM 5008 C CA . GLN A 1 655 ? 4.908 17.270 -23.656 1.00 88.69 655 GLN A CA 1
ATOM 5009 C C . GLN A 1 655 ? 4.379 15.830 -23.605 1.00 88.69 655 GLN A C 1
ATOM 5011 O O . GLN A 1 655 ? 3.926 15.417 -22.540 1.00 88.69 655 GLN A O 1
ATOM 5016 N N . GLU A 1 656 ? 4.491 15.044 -24.685 1.00 92.81 656 GLU A N 1
ATOM 5017 C CA . GLU A 1 656 ? 4.161 13.606 -24.653 1.00 92.81 656 GLU A CA 1
ATOM 5018 C C . GLU A 1 656 ? 4.979 12.891 -23.565 1.00 92.81 656 GLU A C 1
ATOM 5020 O O . GLU A 1 656 ? 4.413 12.201 -22.720 1.00 92.81 656 GLU A O 1
ATOM 5025 N N . LEU A 1 657 ? 6.294 13.139 -23.496 1.00 91.19 657 LEU A N 1
ATOM 5026 C CA . LEU A 1 657 ? 7.178 12.570 -22.464 1.00 91.19 657 LEU A CA 1
ATOM 5027 C C . LEU A 1 657 ? 6.871 13.034 -21.031 1.00 91.19 657 LEU A C 1
ATOM 5029 O O . LEU A 1 657 ? 7.381 12.449 -20.074 1.00 91.19 657 LEU A O 1
ATOM 5033 N N . ALA A 1 658 ? 6.098 14.106 -20.855 1.00 88.38 658 ALA A N 1
ATOM 5034 C CA . ALA A 1 658 ? 5.618 14.565 -19.551 1.00 88.38 658 ALA A CA 1
ATOM 5035 C C . ALA A 1 658 ? 4.230 14.004 -19.189 1.00 88.38 658 ALA A C 1
ATOM 5037 O O . ALA A 1 658 ? 3.811 14.150 -18.045 1.00 88.38 658 ALA A O 1
ATOM 5038 N N . GLN A 1 659 ? 3.534 13.376 -20.141 1.00 93.75 659 GLN A N 1
ATOM 5039 C CA . GLN A 1 659 ? 2.209 12.773 -19.962 1.00 93.75 659 GLN A CA 1
ATOM 5040 C C . GLN A 1 659 ? 2.259 11.249 -19.756 1.00 93.75 659 GLN A C 1
ATOM 5042 O O . GLN A 1 659 ? 1.267 10.669 -19.324 1.00 93.75 659 GLN A O 1
ATOM 5047 N N . LEU A 1 660 ? 3.394 10.596 -20.034 1.00 94.88 660 LEU A N 1
ATOM 5048 C CA . LEU A 1 660 ? 3.580 9.165 -19.773 1.00 94.88 660 LEU A CA 1
ATOM 5049 C C . LEU A 1 660 ? 3.607 8.863 -18.263 1.00 94.88 660 LEU A C 1
ATOM 5051 O O . LEU A 1 660 ? 4.403 9.446 -17.525 1.00 94.88 660 LEU A O 1
ATOM 5055 N N . GLU A 1 661 ? 2.829 7.878 -17.807 1.00 93.94 661 GLU A N 1
ATOM 5056 C CA . GLU A 1 661 ? 2.894 7.398 -16.420 1.00 93.94 661 GLU A CA 1
ATOM 5057 C C . GLU A 1 661 ? 4.253 6.702 -16.155 1.00 93.94 661 GLU A C 1
ATOM 5059 O O . GLU A 1 661 ? 4.667 5.842 -16.942 1.00 93.94 661 GLU A O 1
ATOM 5064 N N . PRO A 1 662 ? 5.004 7.081 -15.102 1.00 93.81 662 PRO A N 1
ATOM 5065 C CA . PRO A 1 662 ? 6.221 6.375 -14.710 1.00 93.81 662 PRO A CA 1
ATOM 5066 C C . PRO A 1 662 ? 5.866 5.073 -13.978 1.00 93.81 662 PRO A C 1
ATOM 5068 O O . PRO A 1 662 ? 4.987 5.062 -13.122 1.00 93.81 662 PRO A O 1
ATOM 5071 N N . PHE A 1 663 ? 6.574 3.981 -14.275 1.00 92.44 663 PHE A N 1
ATOM 5072 C CA . PHE A 1 663 ? 6.364 2.674 -13.625 1.00 92.44 663 PHE A CA 1
ATOM 5073 C C . PHE A 1 663 ? 7.577 2.183 -12.820 1.00 92.44 663 PHE A C 1
ATOM 5075 O O . PHE A 1 663 ? 7.463 1.233 -12.045 1.00 92.44 663 PHE A O 1
ATOM 5082 N N . LEU A 1 664 ? 8.747 2.792 -13.031 1.00 93.62 664 LEU A N 1
ATOM 5083 C CA . LEU A 1 664 ? 10.006 2.432 -12.386 1.00 93.62 664 LEU A CA 1
ATOM 5084 C C . LEU A 1 664 ? 10.913 3.673 -12.340 1.00 93.62 664 LEU A C 1
ATOM 5086 O O . LEU A 1 664 ? 10.975 4.449 -13.295 1.00 93.62 664 LEU A O 1
ATOM 5090 N N . PHE A 1 665 ? 11.623 3.867 -11.233 1.00 95.06 665 PHE A N 1
ATOM 5091 C CA . PHE A 1 665 ? 12.549 4.980 -11.024 1.00 95.06 665 PHE A CA 1
ATOM 5092 C C . PHE A 1 665 ? 13.961 4.431 -10.852 1.00 95.06 665 PHE A C 1
ATOM 5094 O O . PHE A 1 665 ? 14.171 3.545 -10.024 1.00 95.06 665 PHE A O 1
ATOM 5101 N N . ALA A 1 666 ? 14.930 4.964 -11.595 1.00 95.25 666 ALA A N 1
ATOM 5102 C CA . ALA A 1 666 ? 16.342 4.633 -11.418 1.00 95.25 666 ALA A CA 1
ATOM 5103 C C . ALA A 1 666 ? 17.091 5.821 -10.803 1.00 95.25 666 ALA A C 1
ATOM 5105 O O . ALA A 1 666 ? 17.035 6.929 -11.336 1.00 95.25 666 ALA A O 1
ATOM 5106 N N . GLN A 1 667 ? 17.814 5.604 -9.706 1.00 94.06 667 GLN A N 1
ATOM 5107 C CA . GLN A 1 667 ? 18.699 6.604 -9.104 1.00 94.06 667 GLN A CA 1
ATOM 5108 C C . GLN A 1 667 ? 20.130 6.077 -9.024 1.00 94.06 667 GLN A C 1
ATOM 5110 O O . GLN A 1 667 ? 20.373 4.950 -8.605 1.00 94.06 667 GLN A O 1
ATOM 5115 N N . GLU A 1 668 ? 21.098 6.910 -9.381 1.00 92.38 668 GLU A N 1
ATOM 5116 C CA . GLU A 1 668 ? 22.510 6.582 -9.263 1.00 92.38 668 GLU A CA 1
ATOM 5117 C C . GLU A 1 668 ? 23.058 6.893 -7.858 1.00 92.38 668 GLU A C 1
ATOM 5119 O O . GLU A 1 668 ? 22.871 7.984 -7.313 1.00 92.38 668 GLU A O 1
ATOM 5124 N N . GLU A 1 669 ? 23.811 5.954 -7.291 1.00 91.12 669 GLU A N 1
ATOM 5125 C CA . GLU A 1 669 ? 24.744 6.196 -6.201 1.00 91.12 669 GLU A CA 1
ATOM 5126 C C . GLU A 1 669 ? 26.194 6.077 -6.686 1.00 91.12 669 GLU A C 1
ATOM 5128 O O . GLU A 1 669 ? 26.646 5.050 -7.195 1.00 91.12 669 GLU A O 1
ATOM 5133 N N . SER A 1 670 ? 26.962 7.128 -6.419 1.00 84.94 670 SER A N 1
ATOM 5134 C CA . SER A 1 670 ? 28.419 7.084 -6.370 1.00 84.94 670 SER A CA 1
ATOM 5135 C C . SER A 1 670 ? 28.949 8.143 -5.391 1.00 84.94 670 SER A C 1
ATOM 5137 O O . SER A 1 670 ? 28.200 8.991 -4.883 1.00 84.94 670 SER A O 1
ATOM 5139 N N . GLY A 1 671 ? 30.233 8.042 -5.039 1.00 80.94 671 GLY A N 1
ATOM 5140 C CA . GLY A 1 671 ? 30.871 8.900 -4.041 1.00 80.94 671 GLY A CA 1
ATOM 5141 C C . GLY A 1 671 ? 31.295 10.257 -4.605 1.00 80.94 671 GLY A C 1
ATOM 5142 O O . GLY A 1 671 ? 31.957 10.324 -5.637 1.00 80.94 671 GLY A O 1
ATOM 5143 N N . LEU A 1 672 ? 30.993 11.344 -3.886 1.00 79.50 672 LEU A N 1
ATOM 5144 C CA . LEU A 1 672 ? 31.401 12.700 -4.281 1.00 79.50 672 LEU A CA 1
ATOM 5145 C C . LEU A 1 672 ? 32.924 12.810 -4.472 1.00 79.50 672 LEU A C 1
ATOM 5147 O O . LEU A 1 672 ? 33.383 13.358 -5.467 1.00 79.50 672 LEU A O 1
ATOM 5151 N N . CYS A 1 673 ? 33.714 12.231 -3.563 1.00 79.06 673 CYS A N 1
ATOM 5152 C CA . CYS A 1 673 ? 35.173 12.265 -3.666 1.00 79.06 673 CYS A CA 1
ATOM 5153 C C . CYS A 1 673 ? 35.701 11.486 -4.881 1.00 79.06 673 CYS A C 1
ATOM 5155 O O . CYS A 1 673 ? 36.645 11.945 -5.515 1.00 79.06 673 CYS A O 1
ATOM 5157 N N . SER A 1 674 ? 35.105 10.340 -5.245 1.00 78.62 674 SER A N 1
ATOM 5158 C CA . SER A 1 674 ? 35.546 9.595 -6.432 1.00 78.62 674 SER A CA 1
ATOM 5159 C C . SER A 1 674 ? 35.155 10.307 -7.726 1.00 78.62 674 SER A C 1
ATOM 5161 O O . SER A 1 674 ? 35.979 10.350 -8.634 1.00 78.62 674 SER A O 1
ATOM 5163 N N . ARG A 1 675 ? 33.967 10.929 -7.784 1.00 74.25 675 ARG A N 1
ATOM 5164 C CA . ARG A 1 675 ? 33.555 11.836 -8.871 1.00 74.25 675 ARG A CA 1
ATOM 5165 C C . ARG A 1 675 ? 34.547 12.987 -9.046 1.00 74.25 675 ARG A C 1
ATOM 5167 O O . ARG A 1 675 ? 35.180 13.087 -10.090 1.00 74.25 675 ARG A O 1
ATOM 5174 N N . VAL A 1 676 ? 34.771 13.792 -8.002 1.00 78.25 676 VAL A N 1
ATOM 5175 C CA . VAL A 1 676 ? 35.680 14.953 -8.057 1.00 78.25 676 VAL A CA 1
ATOM 5176 C C . VAL A 1 676 ? 37.106 14.534 -8.424 1.00 78.25 676 VAL A C 1
ATOM 5178 O O . VAL A 1 676 ? 37.679 15.100 -9.350 1.00 78.25 676 VAL A O 1
ATOM 5181 N N . CYS A 1 677 ? 37.683 13.525 -7.760 1.00 80.44 677 CYS A N 1
ATOM 5182 C CA . CYS A 1 677 ? 39.048 13.090 -8.064 1.00 80.44 677 CYS A CA 1
ATOM 5183 C C . CYS A 1 677 ? 39.189 12.562 -9.497 1.00 80.44 677 CYS A C 1
ATOM 5185 O O . CYS A 1 677 ? 40.127 12.953 -10.184 1.00 80.44 677 CYS A O 1
ATOM 5187 N N . LEU A 1 678 ? 38.281 11.700 -9.968 1.00 81.44 678 LEU A N 1
ATOM 5188 C CA . LEU A 1 678 ? 38.387 11.136 -11.315 1.00 81.44 678 LEU A CA 1
ATOM 5189 C C . LEU A 1 678 ? 38.141 12.194 -12.395 1.00 81.44 678 LEU A C 1
ATOM 5191 O O . LEU A 1 678 ? 38.894 12.231 -13.367 1.00 81.44 678 LEU A O 1
ATOM 5195 N N . THR A 1 679 ? 37.180 13.098 -12.207 1.00 76.62 679 THR A N 1
ATOM 5196 C CA . THR A 1 679 ? 36.938 14.236 -13.110 1.00 76.62 679 THR A CA 1
ATOM 5197 C C . THR A 1 679 ? 38.160 15.161 -13.188 1.00 76.62 679 THR A C 1
ATOM 5199 O O . THR A 1 679 ? 38.610 15.477 -14.287 1.00 76.62 679 THR A O 1
ATOM 5202 N N . CYS A 1 680 ? 38.808 15.485 -12.061 1.00 75.62 680 CYS A N 1
ATOM 5203 C CA . CYS A 1 680 ? 40.066 16.251 -12.043 1.00 75.62 680 CYS A CA 1
ATOM 5204 C C . CYS A 1 680 ? 41.249 15.566 -12.763 1.00 75.62 680 CYS A C 1
ATOM 5206 O O . CYS A 1 680 ? 42.230 16.237 -13.080 1.00 75.62 680 CYS A O 1
ATOM 5208 N N . PHE A 1 681 ? 41.175 14.258 -13.036 1.00 78.44 681 PHE A N 1
ATOM 5209 C CA . PHE A 1 681 ? 42.167 13.512 -13.823 1.00 78.44 681 PHE A CA 1
ATOM 5210 C C . PHE A 1 681 ? 41.701 13.191 -15.260 1.00 78.44 681 PHE A C 1
ATOM 5212 O O . PHE A 1 681 ? 42.329 12.371 -15.930 1.00 78.44 681 PHE A O 1
ATOM 5219 N N . GLY A 1 682 ? 40.597 13.778 -15.747 1.00 75.69 682 GLY A N 1
ATOM 5220 C CA . GLY A 1 682 ? 40.015 13.451 -17.064 1.00 75.69 682 GLY A CA 1
ATOM 5221 C C . GLY A 1 682 ? 39.471 12.017 -17.161 1.00 75.69 682 GLY A C 1
ATOM 5222 O O . GLY A 1 682 ? 39.299 11.466 -18.247 1.00 75.69 682 GLY A O 1
ATOM 5223 N N . CYS A 1 683 ? 39.236 11.390 -16.009 1.00 78.19 683 CYS A N 1
ATOM 5224 C CA . CYS A 1 683 ? 38.893 9.984 -15.832 1.00 78.19 683 CYS A CA 1
ATOM 5225 C C . CYS A 1 683 ? 37.481 9.786 -15.255 1.00 78.19 683 CYS A C 1
ATOM 5227 O O . CYS A 1 683 ? 37.164 8.670 -14.845 1.00 78.19 683 CYS A O 1
ATOM 5229 N N . GLY A 1 684 ? 36.633 10.826 -15.200 1.00 71.38 684 GLY A N 1
ATOM 5230 C CA . GLY A 1 684 ? 35.306 10.777 -14.563 1.00 71.38 684 GLY A CA 1
ATOM 5231 C C . GLY A 1 684 ? 34.466 9.591 -15.042 1.00 71.38 684 GLY A C 1
ATOM 5232 O O . GLY A 1 684 ? 33.997 8.792 -14.236 1.00 71.38 684 GLY A O 1
ATOM 5233 N N . SER A 1 685 ? 34.427 9.371 -16.360 1.00 72.69 685 SER A N 1
ATOM 5234 C CA . SER A 1 685 ? 33.752 8.225 -16.994 1.00 72.69 685 SER A CA 1
ATOM 5235 C C . SER A 1 685 ? 34.225 6.829 -16.540 1.00 72.69 685 SER A C 1
ATOM 5237 O O . SER A 1 685 ? 33.519 5.857 -16.795 1.00 72.69 685 SER A O 1
ATOM 5239 N N . LEU A 1 686 ? 35.357 6.680 -15.841 1.00 81.69 686 LEU A N 1
ATOM 5240 C CA . LEU A 1 686 ? 35.856 5.399 -15.300 1.00 81.69 686 LEU A CA 1
ATOM 5241 C C . LEU A 1 686 ? 35.300 5.066 -13.900 1.00 81.69 686 LEU A C 1
ATOM 5243 O O . LEU A 1 686 ? 35.590 4.000 -13.351 1.00 81.69 686 LEU A O 1
ATOM 5247 N N . ARG A 1 687 ? 34.521 5.974 -13.296 1.00 84.00 687 ARG A N 1
ATOM 5248 C CA . ARG A 1 687 ? 34.031 5.859 -11.915 1.00 84.00 687 ARG A CA 1
ATOM 5249 C C . ARG A 1 687 ? 33.157 4.626 -11.672 1.00 84.00 687 ARG A C 1
ATOM 5251 O O . ARG A 1 687 ? 32.278 4.289 -12.468 1.00 84.00 687 ARG A O 1
ATOM 5258 N N . ALA A 1 688 ? 33.369 4.006 -10.510 1.00 90.06 688 ALA A N 1
ATOM 5259 C CA . ALA A 1 688 ? 32.441 3.026 -9.962 1.00 90.06 688 ALA A CA 1
ATOM 5260 C C . ALA A 1 688 ? 31.100 3.698 -9.625 1.00 90.06 688 ALA A C 1
ATOM 5262 O O . ALA A 1 688 ? 31.084 4.821 -9.108 1.00 90.06 688 ALA A O 1
ATOM 5263 N N . LEU A 1 689 ? 29.998 3.000 -9.889 1.00 92.19 689 LEU A N 1
ATOM 5264 C CA . LEU A 1 689 ? 28.644 3.447 -9.564 1.00 92.19 689 LEU A CA 1
ATOM 5265 C C . LEU A 1 689 ? 27.702 2.261 -9.343 1.00 92.19 689 LEU A C 1
ATOM 5267 O O . LEU A 1 689 ? 27.909 1.167 -9.880 1.00 92.19 689 LEU A O 1
ATOM 5271 N N . THR A 1 690 ? 26.648 2.513 -8.579 1.00 95.25 690 THR A N 1
ATOM 5272 C CA . THR A 1 690 ? 25.479 1.643 -8.450 1.00 95.25 690 THR A CA 1
ATOM 5273 C C . THR A 1 690 ? 24.270 2.404 -8.989 1.00 95.25 690 THR A C 1
ATOM 5275 O O . THR A 1 690 ? 24.135 3.591 -8.710 1.00 95.25 690 THR A O 1
ATOM 5278 N N . MET A 1 691 ? 23.378 1.761 -9.738 1.00 95.69 691 MET A N 1
ATOM 5279 C CA . MET A 1 691 ? 22.040 2.301 -10.002 1.00 95.69 691 MET A CA 1
ATOM 5280 C C . MET A 1 691 ? 20.988 1.451 -9.302 1.00 95.69 691 MET A C 1
ATOM 5282 O O . MET A 1 691 ? 21.019 0.222 -9.370 1.00 95.69 691 MET A O 1
ATOM 5286 N N . HIS A 1 692 ? 20.077 2.155 -8.648 1.00 95.62 692 HIS A N 1
ATOM 5287 C CA . HIS A 1 692 ? 19.046 1.682 -7.742 1.00 95.62 692 HIS A CA 1
ATOM 5288 C C . HIS A 1 692 ? 17.695 1.807 -8.439 1.00 95.62 692 HIS A C 1
ATOM 5290 O O . HIS A 1 692 ? 17.269 2.926 -8.732 1.00 95.62 692 HIS A O 1
ATOM 5296 N N . PHE A 1 693 ? 17.046 0.684 -8.749 1.00 95.12 693 PHE A N 1
ATOM 5297 C CA . PHE A 1 693 ? 15.745 0.660 -9.420 1.00 95.12 693 PHE A CA 1
ATOM 5298 C C . PHE A 1 693 ? 14.647 0.394 -8.401 1.00 95.12 693 PHE A C 1
ATOM 5300 O O . PHE A 1 693 ? 14.623 -0.678 -7.799 1.00 95.12 693 PHE A O 1
ATOM 5307 N N . SER A 1 694 ? 13.727 1.343 -8.253 1.00 93.38 694 SER A N 1
ATOM 5308 C CA . SER A 1 694 ? 12.632 1.309 -7.280 1.00 93.38 694 SER A CA 1
ATOM 5309 C C . SER A 1 694 ? 11.285 1.551 -7.958 1.00 93.38 694 SER A C 1
ATOM 5311 O O . SER A 1 694 ? 11.152 2.440 -8.802 1.00 93.38 694 SER A O 1
ATOM 5313 N N . VAL A 1 695 ? 10.277 0.754 -7.604 1.00 87.69 695 VAL A N 1
ATOM 5314 C CA . VAL A 1 695 ? 8.867 1.065 -7.902 1.00 87.69 695 VAL A CA 1
ATOM 5315 C C . VAL A 1 695 ? 8.428 2.105 -6.875 1.00 87.69 695 VAL A C 1
ATOM 5317 O O . VAL A 1 695 ? 8.800 1.971 -5.719 1.00 87.69 695 VAL A O 1
ATOM 5320 N N . ASP A 1 696 ? 7.726 3.165 -7.278 1.00 79.69 696 ASP A N 1
ATOM 5321 C CA . ASP A 1 696 ? 7.199 4.229 -6.395 1.00 79.69 696 ASP A CA 1
ATOM 5322 C C . ASP A 1 696 ? 8.199 4.833 -5.366 1.00 79.69 696 ASP A C 1
ATOM 5324 O O . ASP A 1 696 ? 7.800 5.451 -4.382 1.00 79.69 696 ASP A O 1
ATOM 5328 N N . GLY A 1 697 ? 9.514 4.659 -5.562 1.00 72.06 697 GLY A N 1
ATOM 5329 C CA . GLY A 1 697 ? 10.550 4.998 -4.576 1.00 72.06 697 GLY A CA 1
ATOM 5330 C C . GLY A 1 697 ? 10.675 4.035 -3.379 1.00 72.06 697 GLY A C 1
ATOM 5331 O O . GLY A 1 697 ? 11.515 4.269 -2.507 1.00 72.06 697 GLY A O 1
ATOM 5332 N N . SER A 1 698 ? 9.897 2.948 -3.310 1.00 73.69 698 SER A N 1
ATOM 5333 C CA . SER A 1 698 ? 9.807 2.017 -2.170 1.00 73.69 698 SER A CA 1
ATOM 5334 C C . SER A 1 698 ? 10.929 0.961 -2.113 1.00 73.69 698 SER A C 1
ATOM 5336 O O . SER A 1 698 ? 10.695 -0.227 -1.897 1.00 73.69 698 SER A O 1
ATOM 5338 N N . GLY A 1 699 ? 12.182 1.411 -2.216 1.00 83.56 699 GLY A N 1
ATOM 5339 C CA . GLY A 1 699 ? 13.375 0.570 -2.064 1.00 83.56 699 GLY A CA 1
ATOM 5340 C C . GLY A 1 699 ? 13.800 -0.179 -3.332 1.00 83.56 699 GLY A C 1
ATOM 5341 O O . GLY A 1 699 ? 13.150 -0.121 -4.375 1.00 83.56 699 GLY A O 1
ATOM 5342 N N . ASP A 1 700 ? 14.946 -0.856 -3.246 1.00 89.12 700 ASP A N 1
ATOM 5343 C CA . ASP A 1 700 ? 15.612 -1.441 -4.410 1.00 89.12 700 ASP A CA 1
ATOM 5344 C C . ASP A 1 700 ? 14.985 -2.782 -4.820 1.00 89.12 700 ASP A C 1
ATOM 5346 O O . ASP A 1 700 ? 14.959 -3.738 -4.046 1.00 89.12 700 ASP A O 1
ATOM 5350 N N . VAL A 1 701 ? 14.543 -2.873 -6.075 1.00 91.44 701 VAL A N 1
ATOM 5351 C CA . VAL A 1 701 ? 14.095 -4.110 -6.737 1.00 91.44 701 VAL A CA 1
ATOM 5352 C C . VAL A 1 701 ? 15.205 -4.684 -7.623 1.00 91.44 701 VAL A C 1
ATOM 5354 O O . VAL A 1 701 ? 15.447 -5.894 -7.624 1.00 91.44 701 VAL A O 1
ATOM 5357 N N . PHE A 1 702 ? 15.93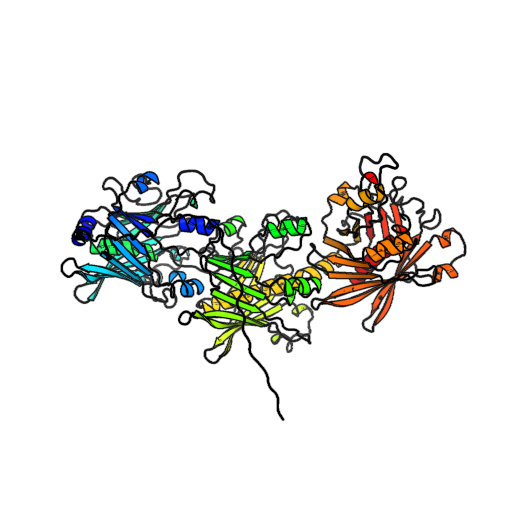4 -3.816 -8.331 1.00 95.50 702 PHE A N 1
ATOM 5358 C CA . PHE A 1 702 ? 17.131 -4.185 -9.089 1.00 95.50 702 PHE A CA 1
ATOM 5359 C C . PHE A 1 702 ? 18.294 -3.246 -8.774 1.00 95.50 702 PHE A C 1
ATOM 5361 O O . PHE A 1 702 ? 18.113 -2.050 -8.546 1.00 95.50 702 PHE A O 1
ATOM 5368 N N . LEU A 1 703 ? 19.501 -3.802 -8.823 1.00 96.62 703 LEU A N 1
ATOM 5369 C CA . LEU A 1 703 ? 20.762 -3.091 -8.694 1.00 96.62 703 LEU A CA 1
ATOM 5370 C C . LEU A 1 703 ? 21.611 -3.344 -9.939 1.00 96.62 703 LEU A C 1
ATOM 5372 O O . LEU A 1 703 ? 21.969 -4.486 -10.231 1.00 96.62 703 LEU A O 1
ATOM 5376 N N . ILE A 1 704 ? 21.986 -2.276 -10.641 1.00 97.50 704 ILE A N 1
ATOM 5377 C CA . ILE A 1 704 ? 23.077 -2.326 -11.619 1.00 97.50 704 ILE A CA 1
ATOM 5378 C C . ILE A 1 704 ? 24.351 -1.887 -10.905 1.00 97.50 704 ILE A C 1
ATOM 5380 O O . ILE A 1 704 ? 24.418 -0.777 -10.387 1.00 97.50 704 ILE A O 1
ATOM 5384 N N . ARG A 1 705 ? 25.379 -2.735 -10.888 1.00 96.75 705 ARG A N 1
ATOM 5385 C CA . ARG A 1 705 ? 26.682 -2.439 -10.278 1.00 96.75 705 ARG A CA 1
ATOM 5386 C C . ARG A 1 705 ? 27.777 -2.372 -11.328 1.00 96.75 705 ARG A C 1
ATOM 5388 O O . ARG A 1 705 ? 28.049 -3.362 -12.007 1.00 96.75 705 ARG A O 1
ATOM 5395 N N . ARG A 1 706 ? 28.449 -1.226 -11.400 1.00 94.50 706 ARG A N 1
ATOM 5396 C CA . ARG A 1 706 ? 29.613 -0.979 -12.252 1.00 94.50 706 ARG A CA 1
ATOM 5397 C C . ARG A 1 706 ? 30.855 -0.801 -11.365 1.00 94.50 706 ARG A C 1
ATOM 5399 O O . ARG A 1 706 ? 30.954 0.218 -10.677 1.00 94.50 706 ARG A O 1
ATOM 5406 N N . PRO A 1 707 ? 31.800 -1.758 -11.323 1.00 92.19 707 PRO A N 1
ATOM 5407 C CA . PRO A 1 707 ? 33.077 -1.549 -10.648 1.00 92.19 707 PRO A CA 1
ATOM 5408 C C . PRO A 1 707 ? 33.920 -0.491 -11.377 1.00 92.19 707 PRO A C 1
ATOM 5410 O O . PRO A 1 707 ? 33.723 -0.226 -12.561 1.00 92.19 707 PRO A O 1
ATOM 5413 N N . PHE A 1 708 ? 34.903 0.080 -10.678 1.00 87.94 708 PHE A N 1
ATOM 5414 C CA . PHE A 1 708 ? 35.944 0.881 -11.323 1.00 87.94 708 PHE A CA 1
ATOM 5415 C C . PHE A 1 708 ? 36.776 -0.014 -12.251 1.00 87.94 708 PHE A C 1
ATOM 5417 O O . PHE A 1 708 ? 37.243 -1.077 -11.835 1.00 87.94 708 PHE A O 1
ATOM 5424 N N . ALA A 1 709 ? 36.992 0.433 -13.485 1.00 85.81 709 ALA A N 1
ATOM 5425 C CA . ALA A 1 709 ? 37.847 -0.228 -14.464 1.00 85.81 709 ALA A CA 1
ATOM 5426 C C . ALA A 1 709 ? 38.462 0.818 -15.403 1.00 85.81 709 ALA A C 1
ATOM 5428 O O . ALA A 1 709 ? 37.823 1.816 -15.725 1.00 85.81 709 ALA A O 1
ATOM 5429 N N . MET A 1 710 ? 39.692 0.585 -15.872 1.00 77.94 710 MET A N 1
ATOM 5430 C CA . MET A 1 710 ? 40.444 1.567 -16.676 1.00 77.94 710 MET A CA 1
ATOM 5431 C C . MET A 1 710 ? 39.981 1.683 -18.145 1.00 77.94 710 MET A C 1
ATOM 5433 O O . MET A 1 710 ? 40.546 2.456 -18.918 1.00 77.94 710 MET A O 1
ATOM 5437 N N . GLY A 1 711 ? 38.948 0.931 -18.536 1.00 79.81 711 GLY A N 1
ATOM 5438 C CA . GLY A 1 711 ? 38.383 0.939 -19.884 1.00 79.81 711 GLY A CA 1
ATOM 5439 C C . GLY A 1 711 ? 39.313 0.363 -20.960 1.00 79.81 711 GLY A C 1
ATOM 5440 O O . GLY A 1 711 ? 40.418 -0.128 -20.696 1.00 79.81 711 GLY A O 1
ATOM 5441 N N . GLY A 1 712 ? 38.869 0.465 -22.215 1.00 72.56 712 GLY A N 1
ATOM 5442 C CA . GLY A 1 712 ? 39.580 -0.079 -23.378 1.00 72.56 712 GLY A CA 1
ATOM 5443 C C . GLY A 1 712 ? 40.999 0.454 -23.606 1.00 72.56 712 GLY A C 1
ATOM 5444 O O . GLY A 1 712 ? 41.792 -0.230 -24.242 1.00 72.56 712 GLY A O 1
ATOM 5445 N N . CYS A 1 713 ? 41.366 1.607 -23.031 1.00 70.31 713 CYS A N 1
ATOM 5446 C CA . CYS A 1 713 ? 42.738 2.134 -23.082 1.00 70.31 713 CYS A CA 1
ATOM 5447 C C . CYS A 1 713 ? 43.762 1.164 -22.457 1.00 70.31 713 CYS A C 1
ATOM 5449 O O . CYS A 1 713 ? 44.892 1.056 -22.925 1.00 70.31 713 CYS A O 1
ATOM 5451 N N . CYS A 1 714 ? 43.346 0.412 -21.433 1.00 75.56 714 CYS A N 1
ATOM 5452 C CA . CYS A 1 714 ? 44.154 -0.620 -20.781 1.00 75.56 714 CYS A CA 1
ATOM 5453 C C . CYS A 1 714 ? 43.679 -2.044 -21.122 1.00 75.56 714 CYS A C 1
ATOM 5455 O O . CYS A 1 714 ? 43.967 -2.979 -20.378 1.00 75.56 714 CYS A O 1
ATOM 5457 N N . CYS A 1 715 ? 42.912 -2.209 -22.208 1.00 77.00 715 CYS A N 1
ATOM 5458 C CA . CYS A 1 715 ? 42.231 -3.456 -22.577 1.00 77.00 715 CYS A CA 1
ATOM 5459 C C . CYS A 1 715 ? 41.307 -4.023 -21.474 1.00 77.00 715 CYS A C 1
ATOM 5461 O O . CYS A 1 715 ? 41.019 -5.219 -21.463 1.00 77.00 715 CYS A O 1
ATOM 5463 N N . CYS A 1 716 ? 40.829 -3.184 -20.547 1.00 83.44 716 CYS A N 1
ATOM 5464 C CA . CYS A 1 716 ? 39.918 -3.575 -19.472 1.00 83.44 716 CYS A CA 1
ATOM 5465 C C . CYS A 1 716 ? 38.472 -3.252 -19.884 1.00 83.44 716 CYS A C 1
ATOM 5467 O O . CYS A 1 716 ? 38.085 -2.089 -19.757 1.00 83.44 716 CYS A O 1
ATOM 5469 N N . PRO A 1 717 ? 37.665 -4.210 -20.380 1.00 88.44 717 PRO A N 1
ATOM 5470 C CA . PRO A 1 717 ? 36.295 -3.914 -20.784 1.00 88.44 717 PRO A CA 1
ATOM 5471 C C . PRO A 1 717 ? 35.484 -3.420 -19.586 1.00 88.44 717 PRO A C 1
ATOM 5473 O O . PRO A 1 717 ? 35.496 -4.034 -18.516 1.00 88.44 717 PRO A O 1
ATOM 5476 N N . LEU A 1 718 ? 34.779 -2.305 -19.763 1.00 91.12 718 LEU A N 1
ATOM 5477 C CA . LEU A 1 718 ? 33.795 -1.835 -18.798 1.00 91.12 718 LEU A CA 1
ATOM 5478 C C . LEU A 1 718 ? 32.666 -2.871 -18.696 1.00 91.12 718 LEU A C 1
ATOM 5480 O O . LEU A 1 718 ? 32.137 -3.319 -19.712 1.00 91.12 718 LEU A O 1
ATOM 5484 N N . GLU A 1 719 ? 32.305 -3.241 -17.468 1.00 94.75 719 GLU A N 1
ATOM 5485 C CA . GLU A 1 719 ? 31.272 -4.234 -17.159 1.00 94.75 719 GLU A CA 1
ATOM 5486 C C . GLU A 1 719 ? 30.243 -3.628 -16.193 1.00 94.75 719 GLU A C 1
ATOM 5488 O O . GLU A 1 719 ? 30.604 -2.977 -15.212 1.00 94.75 719 GLU A O 1
ATOM 5493 N N . MET A 1 720 ? 28.961 -3.876 -16.445 1.00 96.94 720 MET A N 1
ATOM 5494 C CA . MET A 1 720 ? 27.849 -3.636 -15.530 1.00 96.94 720 MET A CA 1
ATOM 5495 C C . MET A 1 720 ? 27.197 -4.966 -15.175 1.00 96.94 720 MET A C 1
ATOM 5497 O O . MET A 1 720 ? 26.880 -5.758 -16.057 1.00 96.94 720 MET A O 1
ATOM 5501 N N . ARG A 1 721 ? 26.966 -5.221 -13.889 1.00 97.88 721 ARG A N 1
ATOM 5502 C CA . ARG A 1 721 ? 26.297 -6.434 -13.397 1.00 97.88 721 ARG A CA 1
ATOM 5503 C C . ARG A 1 721 ? 24.886 -6.095 -12.964 1.00 97.88 721 ARG A C 1
ATOM 5505 O O . ARG A 1 721 ? 24.721 -5.198 -12.142 1.00 97.88 721 ARG A O 1
ATOM 5512 N N . LEU A 1 722 ? 23.904 -6.827 -13.477 1.00 97.69 722 LEU A N 1
ATOM 5513 C CA . LEU A 1 722 ? 22.512 -6.701 -13.063 1.00 97.69 722 LEU A CA 1
ATOM 5514 C C . LEU A 1 722 ? 22.203 -7.750 -11.993 1.00 97.69 722 LEU A C 1
ATOM 5516 O O . LEU A 1 722 ? 22.352 -8.957 -12.216 1.00 97.69 722 LEU A O 1
ATOM 5520 N N . GLU A 1 723 ? 21.751 -7.287 -10.836 1.00 97.12 723 GLU A N 1
ATOM 5521 C CA . GLU A 1 723 ? 21.403 -8.113 -9.686 1.00 97.12 723 GLU A CA 1
ATOM 5522 C C . GLU A 1 723 ? 19.975 -7.770 -9.226 1.00 97.12 723 GLU A C 1
ATOM 5524 O O . GLU A 1 723 ? 19.662 -6.613 -8.960 1.00 97.12 723 GLU A O 1
ATOM 5529 N N . ALA A 1 724 ? 19.096 -8.768 -9.137 1.00 93.50 724 ALA A N 1
ATOM 5530 C CA . ALA A 1 724 ? 17.807 -8.636 -8.468 1.00 93.50 724 ALA A CA 1
ATOM 5531 C C . ALA A 1 724 ? 18.009 -8.622 -6.954 1.00 93.50 724 ALA A C 1
ATOM 5533 O O . ALA A 1 724 ? 18.728 -9.467 -6.408 1.00 93.50 724 ALA A O 1
ATOM 5534 N N . VAL A 1 725 ? 17.339 -7.700 -6.272 1.00 92.19 725 VAL A N 1
ATOM 5535 C CA . VAL A 1 725 ? 17.274 -7.689 -4.812 1.00 92.19 725 VAL A CA 1
ATOM 5536 C C . VAL A 1 725 ? 16.169 -8.654 -4.402 1.00 92.19 725 VAL A C 1
ATOM 5538 O O . VAL A 1 725 ? 14.983 -8.394 -4.602 1.00 92.19 725 VAL A O 1
ATOM 5541 N N . SER A 1 726 ? 16.551 -9.815 -3.870 1.00 82.56 726 SER A N 1
ATOM 5542 C CA . SER A 1 726 ? 15.573 -10.724 -3.267 1.00 82.56 726 SER A CA 1
ATOM 5543 C C . SER A 1 726 ? 15.043 -10.156 -1.948 1.00 82.56 726 SER A C 1
ATOM 5545 O O . SER A 1 726 ? 15.703 -9.343 -1.299 1.00 82.56 726 SER A O 1
ATOM 5547 N N . LYS A 1 727 ? 13.892 -10.668 -1.498 1.00 74.81 727 LYS A N 1
ATOM 5548 C CA . LYS A 1 727 ? 13.277 -10.345 -0.196 1.00 74.81 727 LYS A CA 1
ATOM 5549 C C . LYS A 1 727 ? 14.169 -10.631 1.026 1.00 74.81 727 LYS A C 1
ATOM 5551 O O . LYS A 1 727 ? 13.829 -10.208 2.123 1.00 74.81 727 LYS A O 1
ATOM 5556 N N . ASP A 1 728 ? 15.293 -11.326 0.836 1.00 77.75 728 ASP A N 1
ATOM 5557 C CA . ASP A 1 728 ? 16.283 -11.648 1.871 1.00 77.75 728 ASP A CA 1
ATOM 5558 C C . ASP A 1 728 ? 17.487 -10.684 1.884 1.00 77.75 728 ASP A C 1
ATOM 5560 O O . ASP A 1 728 ? 18.489 -10.953 2.553 1.00 77.75 728 ASP A O 1
ATOM 5564 N N . GLY A 1 729 ? 17.466 -9.625 1.067 1.00 80.69 729 GLY A N 1
ATOM 5565 C CA . GLY A 1 729 ? 18.618 -8.740 0.845 1.00 80.69 729 GLY A CA 1
ATOM 5566 C C . GLY A 1 729 ? 19.801 -9.413 0.165 1.00 80.69 729 GLY A C 1
ATOM 5567 O O . GLY A 1 729 ? 20.912 -8.883 0.135 1.00 80.69 729 GLY A O 1
ATOM 5568 N N . ARG A 1 730 ? 19.571 -10.601 -0.399 1.00 86.38 730 ARG A N 1
ATOM 5569 C CA . ARG A 1 730 ? 20.550 -11.318 -1.208 1.00 86.38 730 ARG A CA 1
ATOM 5570 C C . ARG A 1 730 ? 20.399 -10.876 -2.653 1.00 86.38 730 ARG A C 1
ATOM 5572 O O . ARG A 1 730 ? 19.329 -11.016 -3.245 1.00 86.38 730 ARG A O 1
ATOM 5579 N N . ASN A 1 731 ? 21.494 -10.398 -3.221 1.00 91.38 731 ASN A N 1
ATOM 5580 C CA . ASN A 1 731 ? 21.579 -10.046 -4.628 1.00 91.38 731 ASN A CA 1
ATOM 5581 C C . ASN A 1 731 ? 21.654 -11.319 -5.483 1.00 91.38 731 ASN A C 1
ATOM 5583 O O . ASN A 1 731 ? 22.696 -11.976 -5.536 1.00 91.38 731 ASN A O 1
ATOM 5587 N N . MET A 1 732 ? 20.562 -11.664 -6.164 1.00 93.19 732 MET A N 1
ATOM 5588 C CA . MET A 1 732 ? 20.544 -12.720 -7.177 1.00 93.19 732 MET A CA 1
ATOM 5589 C C . MET A 1 732 ? 21.002 -12.127 -8.510 1.00 93.19 732 MET A C 1
ATOM 5591 O O . MET A 1 732 ? 20.352 -11.235 -9.049 1.00 93.19 732 MET A O 1
ATOM 5595 N N . ARG A 1 733 ? 22.111 -12.609 -9.077 1.00 96.50 733 ARG A N 1
ATOM 5596 C CA . ARG A 1 733 ? 22.585 -12.106 -10.374 1.00 96.50 733 ARG A CA 1
ATOM 5597 C C . ARG A 1 733 ? 21.659 -12.553 -11.507 1.00 96.50 733 ARG A C 1
ATOM 5599 O O . ARG A 1 733 ? 21.429 -13.745 -11.666 1.00 96.50 733 ARG A O 1
ATOM 5606 N N . ILE A 1 734 ? 21.185 -11.595 -12.303 1.00 97.00 734 ILE A N 1
ATOM 5607 C CA . ILE A 1 734 ? 20.440 -11.842 -13.549 1.00 97.00 734 ILE A CA 1
ATOM 5608 C C . ILE A 1 734 ? 21.416 -12.001 -14.723 1.00 97.00 734 ILE A C 1
ATOM 5610 O O . ILE A 1 734 ? 21.221 -12.838 -15.601 1.00 97.00 734 ILE A O 1
ATOM 5614 N N . GLY A 1 735 ? 22.488 -11.207 -14.743 1.00 98.06 735 GLY A N 1
ATOM 5615 C CA . GLY A 1 735 ? 23.463 -11.216 -15.828 1.00 98.06 735 GLY A CA 1
ATOM 5616 C C . GLY A 1 735 ? 24.420 -10.037 -15.760 1.00 98.06 735 GLY A C 1
ATOM 5617 O O . GLY A 1 735 ? 24.644 -9.452 -14.694 1.00 98.06 735 GLY A O 1
ATOM 5618 N N . ARG A 1 736 ? 24.993 -9.696 -16.909 1.00 98.00 736 ARG A N 1
ATOM 5619 C CA . ARG A 1 736 ? 25.879 -8.550 -17.081 1.00 98.00 736 ARG A CA 1
ATOM 5620 C C . ARG A 1 736 ? 25.796 -7.974 -18.491 1.00 98.00 736 ARG A C 1
ATOM 5622 O O . ARG A 1 736 ? 25.346 -8.613 -19.435 1.00 98.00 736 ARG A O 1
ATOM 5629 N N . VAL A 1 737 ? 26.335 -6.778 -18.614 1.00 97.75 737 VAL A N 1
ATOM 5630 C CA . VAL A 1 737 ? 26.576 -6.058 -19.857 1.00 97.75 737 VAL A CA 1
ATOM 5631 C C . VAL A 1 737 ? 28.058 -5.704 -19.876 1.00 97.75 737 VAL A C 1
ATOM 5633 O O . VAL A 1 737 ? 28.585 -5.266 -18.852 1.00 97.75 737 VAL A O 1
ATOM 5636 N N . ARG A 1 738 ? 28.757 -5.905 -20.995 1.00 95.56 738 ARG A N 1
ATOM 5637 C CA . ARG A 1 738 ? 30.207 -5.660 -21.087 1.00 95.56 738 ARG A CA 1
ATOM 5638 C C . ARG A 1 738 ? 30.631 -5.123 -22.445 1.00 95.56 738 ARG A C 1
ATOM 5640 O O . ARG A 1 738 ? 30.039 -5.463 -23.461 1.00 95.56 738 ARG A O 1
ATOM 5647 N N . GLU A 1 739 ? 31.707 -4.350 -22.479 1.00 92.50 739 GLU A N 1
ATOM 5648 C CA . GLU A 1 739 ? 32.375 -4.007 -23.739 1.00 92.50 739 GLU A CA 1
ATOM 5649 C C . GLU A 1 739 ? 32.903 -5.260 -24.454 1.00 92.50 739 GLU A C 1
ATOM 5651 O O . GLU A 1 739 ? 33.513 -6.136 -23.831 1.00 92.50 739 GLU A O 1
ATOM 5656 N N . ASP A 1 740 ? 32.694 -5.328 -25.771 1.00 90.69 740 ASP A N 1
ATOM 5657 C CA . ASP A 1 740 ? 33.371 -6.282 -26.647 1.00 90.69 740 ASP A CA 1
ATOM 5658 C C . ASP A 1 740 ? 34.411 -5.564 -27.518 1.00 90.69 740 ASP A C 1
ATOM 5660 O O . ASP A 1 740 ? 34.092 -4.709 -28.349 1.00 90.69 740 ASP A O 1
ATOM 5664 N N . PHE A 1 741 ? 35.679 -5.933 -27.327 1.00 82.88 741 PHE A N 1
ATOM 5665 C CA . PHE A 1 741 ? 36.802 -5.405 -28.100 1.00 82.88 741 PHE A CA 1
ATOM 5666 C C . PHE A 1 741 ? 37.222 -6.302 -29.275 1.00 82.88 741 PHE A C 1
ATOM 5668 O O . PHE A 1 741 ? 38.014 -5.860 -30.113 1.00 82.88 741 PHE A O 1
ATOM 5675 N N . ALA A 1 742 ? 36.696 -7.527 -29.396 1.00 80.81 742 ALA A N 1
ATOM 5676 C CA . ALA A 1 742 ? 37.059 -8.438 -30.485 1.00 80.81 742 ALA A CA 1
ATOM 5677 C C . ALA A 1 742 ? 36.791 -7.865 -31.901 1.00 80.81 742 ALA A C 1
ATOM 5679 O O . ALA A 1 742 ? 37.625 -8.087 -32.790 1.00 80.81 742 ALA A O 1
ATOM 5680 N N . PRO A 1 743 ? 35.725 -7.069 -32.147 1.00 74.50 743 PRO A N 1
ATOM 5681 C CA . PRO A 1 743 ? 35.488 -6.434 -33.442 1.00 74.50 743 PRO A CA 1
ATOM 5682 C C . PRO A 1 743 ? 36.575 -5.434 -33.854 1.00 74.50 743 PRO A C 1
ATOM 5684 O O . PRO A 1 743 ? 36.894 -5.355 -35.034 1.00 74.50 743 PRO A O 1
ATOM 5687 N N . TYR A 1 744 ? 37.197 -4.708 -32.920 1.00 66.69 744 TYR A N 1
ATOM 5688 C CA . TYR A 1 744 ? 38.164 -3.647 -33.254 1.00 66.69 744 TYR A CA 1
ATOM 5689 C C . TYR A 1 744 ? 39.460 -4.185 -33.873 1.00 66.69 744 TYR A C 1
ATOM 5691 O O . TYR A 1 744 ? 40.073 -3.516 -34.701 1.00 66.69 744 TYR A O 1
ATOM 5699 N N . LEU A 1 745 ? 39.871 -5.397 -33.487 1.00 63.34 745 LEU A N 1
ATOM 5700 C CA . LEU A 1 745 ? 41.079 -6.052 -34.001 1.00 63.34 745 LEU A CA 1
ATOM 5701 C C . LEU A 1 745 ? 40.821 -6.901 -35.258 1.00 63.34 745 LEU A C 1
ATOM 5703 O O . LEU A 1 745 ? 41.773 -7.356 -35.887 1.00 63.34 745 LEU A O 1
ATOM 5707 N N . SER A 1 746 ? 39.554 -7.130 -35.624 1.00 64.12 746 SER A N 1
ATOM 5708 C CA . SER A 1 746 ? 39.157 -8.064 -36.692 1.00 64.12 746 SER A CA 1
ATOM 5709 C C . SER A 1 746 ? 38.339 -7.424 -37.823 1.00 64.12 746 SER A C 1
ATOM 5711 O O . SER A 1 746 ? 38.509 -7.790 -38.986 1.00 64.12 746 SER A O 1
ATOM 5713 N N . LYS A 1 747 ? 37.486 -6.436 -37.528 1.00 55.78 747 LYS A N 1
ATOM 5714 C CA . LYS A 1 747 ? 36.548 -5.801 -38.469 1.00 55.78 747 LYS A CA 1
ATOM 5715 C C . LYS A 1 747 ? 37.022 -4.402 -38.908 1.00 55.78 747 LYS A C 1
ATOM 5717 O O . LYS A 1 747 ? 36.356 -3.404 -38.659 1.00 55.78 747 LYS A O 1
ATOM 5722 N N . CYS A 1 748 ? 38.126 -4.385 -39.668 1.00 50.84 748 CYS A N 1
ATOM 5723 C CA . CYS A 1 748 ? 38.657 -3.266 -40.474 1.00 50.84 748 CYS A CA 1
ATOM 5724 C C . CYS A 1 748 ? 39.187 -2.019 -39.721 1.00 50.84 748 CYS A C 1
ATOM 5726 O O . CYS A 1 748 ? 38.460 -1.315 -39.034 1.00 50.84 748 CYS A O 1
ATOM 5728 N N . CYS A 1 749 ? 40.442 -1.634 -39.988 1.00 57.56 749 CYS A N 1
ATOM 5729 C CA . CYS A 1 749 ? 41.100 -0.451 -39.405 1.00 57.56 749 CYS A CA 1
ATOM 5730 C C . CYS A 1 749 ? 40.641 0.912 -39.984 1.00 57.56 749 CYS A C 1
ATOM 5732 O O . CYS A 1 749 ? 41.406 1.876 -39.963 1.00 57.56 749 CYS A O 1
ATOM 5734 N N . SER A 1 750 ? 39.435 1.015 -40.554 1.00 57.56 750 SER A N 1
ATOM 5735 C CA . SER A 1 750 ? 38.927 2.287 -41.093 1.00 57.56 750 SER A CA 1
ATOM 5736 C C . SER A 1 750 ? 38.398 3.205 -39.983 1.00 57.56 750 SER A C 1
ATOM 5738 O O . SER A 1 750 ? 37.883 2.738 -38.967 1.00 57.56 750 SER A O 1
ATOM 5740 N N . ALA A 1 751 ? 38.451 4.524 -40.190 1.00 55.66 751 ALA A N 1
ATOM 5741 C CA . ALA A 1 751 ? 37.968 5.495 -39.202 1.00 55.66 751 ALA A CA 1
ATOM 5742 C C . ALA A 1 751 ? 36.465 5.345 -38.866 1.00 55.66 751 ALA A C 1
ATOM 5744 O O . ALA A 1 751 ? 36.064 5.621 -37.739 1.00 55.66 751 ALA A O 1
ATOM 5745 N N . CYS A 1 752 ? 35.643 4.855 -39.804 1.00 58.16 752 CYS A N 1
ATOM 5746 C CA . CYS A 1 752 ? 34.232 4.532 -39.555 1.00 58.16 752 CYS A CA 1
ATOM 5747 C C . CYS A 1 752 ? 34.072 3.346 -38.581 1.00 58.16 752 CYS A C 1
ATOM 5749 O O . CYS A 1 752 ? 33.183 3.352 -37.731 1.00 58.16 752 CYS A O 1
ATOM 5751 N N . CYS A 1 753 ? 34.954 2.346 -38.670 1.00 63.62 753 CYS A N 1
ATOM 5752 C CA . CYS A 1 753 ? 34.940 1.169 -37.799 1.00 63.62 753 CYS A CA 1
ATOM 5753 C C . CYS A 1 753 ? 35.414 1.506 -36.378 1.00 63.62 753 CYS A C 1
ATOM 5755 O O . CYS A 1 753 ? 34.786 1.075 -35.418 1.00 63.62 753 CYS A O 1
ATOM 5757 N N . LEU A 1 754 ? 36.432 2.366 -36.232 1.00 70.12 754 LEU A N 1
ATOM 5758 C CA . LEU A 1 754 ? 36.882 2.881 -34.925 1.00 70.12 754 LEU A CA 1
ATOM 5759 C C . LEU A 1 754 ? 35.797 3.678 -34.170 1.00 70.12 754 LEU A C 1
ATOM 5761 O O . LEU A 1 754 ? 35.875 3.825 -32.952 1.00 70.12 754 LEU A O 1
ATOM 5765 N N . ALA A 1 755 ? 34.790 4.184 -34.885 1.00 79.50 755 ALA A N 1
ATOM 5766 C CA . ALA A 1 755 ? 33.643 4.911 -34.343 1.00 79.50 755 ALA A CA 1
ATOM 5767 C C . ALA A 1 755 ? 32.387 4.033 -34.136 1.00 79.50 755 ALA A C 1
ATOM 5769 O O . ALA A 1 755 ? 31.314 4.565 -33.836 1.00 79.50 755 ALA A O 1
ATOM 5770 N N . THR A 1 756 ? 32.513 2.709 -34.286 1.00 86.50 756 THR A N 1
ATOM 5771 C CA . THR A 1 756 ? 31.476 1.720 -33.957 1.00 86.50 756 THR A CA 1
ATOM 5772 C C . THR A 1 756 ? 31.905 0.927 -32.721 1.00 86.50 756 THR A C 1
ATOM 5774 O O . THR A 1 756 ? 32.998 0.365 -32.702 1.00 86.50 756 THR A O 1
ATOM 5777 N N . THR A 1 757 ? 31.059 0.870 -31.692 1.00 88.69 757 THR A N 1
ATOM 5778 C CA . THR A 1 757 ? 31.281 0.072 -30.477 1.00 88.69 757 THR A CA 1
ATOM 5779 C C . THR A 1 757 ? 30.309 -1.102 -30.415 1.00 88.69 757 THR A C 1
ATOM 5781 O O . THR A 1 757 ? 29.200 -1.040 -30.954 1.00 88.69 757 THR A O 1
ATOM 5784 N N . TYR A 1 758 ? 30.726 -2.169 -29.737 1.00 92.56 758 TYR A N 1
ATOM 5785 C CA . TYR A 1 758 ? 29.895 -3.334 -29.455 1.00 92.56 758 TYR A CA 1
ATOM 5786 C C . TYR A 1 758 ? 29.865 -3.566 -27.947 1.00 92.56 758 TYR A C 1
ATOM 5788 O O . TYR A 1 758 ? 30.898 -3.532 -27.276 1.00 92.56 758 TYR A O 1
ATOM 5796 N N . THR A 1 759 ? 28.664 -3.773 -27.421 1.00 95.44 759 THR A N 1
ATOM 5797 C CA . THR A 1 759 ? 28.425 -4.076 -26.011 1.00 95.44 759 THR A CA 1
ATOM 5798 C C . THR A 1 759 ? 27.653 -5.388 -25.928 1.00 95.44 759 THR A C 1
ATOM 5800 O O . THR A 1 759 ? 26.512 -5.466 -26.380 1.00 95.44 759 THR A O 1
ATOM 5803 N N . ASP A 1 760 ? 28.286 -6.422 -25.385 1.00 97.38 760 ASP A N 1
ATOM 5804 C CA . ASP A 1 760 ? 27.702 -7.748 -25.202 1.00 97.38 760 ASP A CA 1
ATOM 5805 C C . ASP A 1 760 ? 26.774 -7.783 -23.989 1.00 97.38 760 ASP A C 1
ATOM 5807 O O . ASP A 1 760 ? 27.056 -7.191 -22.943 1.00 97.38 760 ASP A O 1
ATOM 5811 N N . ILE A 1 761 ? 25.664 -8.498 -24.150 1.00 98.38 761 ILE A N 1
ATOM 5812 C CA . ILE A 1 761 ? 24.580 -8.612 -23.180 1.00 98.38 761 ILE A CA 1
ATOM 5813 C C . ILE A 1 761 ? 24.476 -10.092 -22.802 1.00 98.38 761 ILE A C 1
ATOM 5815 O O . ILE A 1 761 ? 23.920 -10.905 -23.546 1.00 98.38 761 ILE A O 1
ATOM 5819 N N . ASP A 1 762 ? 25.066 -10.439 -21.657 1.00 98.25 762 ASP A N 1
ATOM 5820 C CA . ASP A 1 762 ? 25.221 -11.813 -21.182 1.00 98.25 762 ASP A CA 1
ATOM 5821 C C . ASP A 1 762 ? 24.220 -12.108 -20.042 1.00 98.25 762 ASP A C 1
ATOM 5823 O O . ASP A 1 762 ? 24.237 -11.451 -18.996 1.00 98.25 762 ASP A O 1
ATOM 5827 N N . ARG A 1 763 ? 23.398 -13.153 -20.174 1.00 98.00 763 ARG A N 1
ATOM 5828 C CA . ARG A 1 763 ? 22.576 -13.686 -19.074 1.00 98.00 763 ARG A CA 1
ATOM 5829 C C . ARG A 1 763 ? 23.433 -14.558 -18.153 1.00 98.00 763 ARG A C 1
ATOM 5831 O O . ARG A 1 763 ? 24.275 -15.310 -18.634 1.00 98.00 763 ARG A O 1
ATOM 5838 N N . ALA A 1 764 ? 23.224 -14.484 -16.839 1.00 97.69 764 ALA A N 1
ATOM 5839 C CA . ALA A 1 764 ? 23.840 -15.412 -15.891 1.00 97.69 764 ALA A CA 1
ATOM 5840 C C . ALA A 1 764 ? 23.076 -16.744 -15.870 1.00 97.69 764 ALA A C 1
ATOM 5842 O O . ALA A 1 764 ? 21.848 -16.765 -15.779 1.00 97.69 764 ALA A O 1
ATOM 5843 N N . MET A 1 765 ? 23.813 -17.849 -15.921 1.00 96.62 765 MET A N 1
ATOM 5844 C CA . MET A 1 765 ? 23.266 -19.206 -15.899 1.00 96.62 765 MET A CA 1
ATOM 5845 C C . MET A 1 765 ? 23.311 -19.798 -14.476 1.00 96.62 765 MET A C 1
ATOM 5847 O O . MET A 1 765 ? 24.084 -19.320 -13.640 1.00 96.62 765 MET A O 1
ATOM 5851 N N . PRO A 1 766 ? 22.504 -20.834 -14.154 1.00 91.50 766 PRO A N 1
ATOM 5852 C CA . PRO A 1 766 ? 22.417 -21.383 -12.792 1.00 91.50 766 PRO A CA 1
ATOM 5853 C C . PRO A 1 766 ? 23.720 -21.977 -12.233 1.00 91.50 766 PRO A C 1
ATOM 5855 O O . PRO A 1 766 ? 23.851 -22.129 -11.021 1.00 91.50 766 PRO A O 1
ATOM 5858 N N . ASP A 1 767 ? 24.682 -22.306 -13.097 1.00 94.06 767 ASP A N 1
ATOM 5859 C CA . ASP A 1 767 ? 26.028 -22.775 -12.745 1.00 94.06 767 ASP A CA 1
ATOM 5860 C C . ASP A 1 767 ? 27.036 -21.630 -12.497 1.00 94.06 767 ASP A C 1
ATOM 5862 O O . ASP A 1 767 ? 28.193 -21.878 -12.155 1.00 94.06 767 ASP A O 1
ATOM 5866 N N . GLY A 1 768 ? 26.609 -20.373 -12.654 1.00 91.44 768 GLY A N 1
ATOM 5867 C CA . GLY A 1 768 ? 27.447 -19.180 -12.539 1.00 91.44 768 GLY A CA 1
ATOM 5868 C C . GLY A 1 768 ? 28.192 -18.793 -13.821 1.00 91.44 768 GLY A C 1
ATOM 5869 O O . GLY A 1 768 ? 28.965 -17.831 -13.790 1.00 91.44 768 GLY A O 1
ATOM 5870 N N . THR A 1 769 ? 27.975 -19.499 -14.936 1.00 96.62 769 THR A N 1
ATOM 5871 C CA . THR A 1 769 ? 28.482 -19.097 -16.257 1.00 96.62 769 THR A CA 1
ATOM 5872 C C . THR A 1 769 ? 27.628 -17.981 -16.874 1.00 96.62 769 THR A C 1
ATOM 5874 O O . THR A 1 769 ? 26.661 -17.500 -16.277 1.00 96.62 769 THR A O 1
ATOM 5877 N N . TYR A 1 770 ? 28.019 -17.523 -18.064 1.00 97.56 770 TYR A N 1
ATOM 5878 C CA . TYR A 1 770 ? 27.375 -16.428 -18.782 1.00 97.56 770 TYR A CA 1
ATOM 5879 C C . TYR A 1 770 ? 27.062 -16.846 -20.223 1.00 97.56 770 TYR A C 1
ATOM 5881 O O . TYR A 1 770 ? 27.972 -17.215 -20.965 1.00 97.56 770 TYR A O 1
ATOM 5889 N N . GLU A 1 771 ? 25.794 -16.754 -20.623 1.00 97.31 771 GLU A N 1
ATOM 5890 C CA . GLU A 1 771 ? 25.332 -16.985 -21.995 1.00 97.31 771 GLU A CA 1
ATOM 5891 C C . GLU A 1 771 ? 25.100 -15.636 -22.687 1.00 97.31 771 GLU A C 1
ATOM 5893 O O . GLU A 1 771 ? 24.287 -14.832 -22.229 1.00 97.31 771 GLU A O 1
ATOM 5898 N N . LYS A 1 772 ? 25.788 -15.381 -23.804 1.00 97.69 772 LYS A N 1
ATOM 5899 C CA . LYS A 1 772 ? 25.535 -14.195 -24.629 1.00 97.69 772 LYS A CA 1
ATOM 5900 C C . LYS A 1 772 ? 24.148 -14.296 -25.269 1.00 97.69 772 LYS A C 1
ATOM 5902 O O . LYS A 1 772 ? 23.843 -15.287 -25.931 1.00 97.69 772 LYS A O 1
ATOM 5907 N N . ARG A 1 773 ? 23.317 -13.271 -25.076 1.00 97.81 773 ARG A N 1
ATOM 5908 C CA . ARG A 1 773 ? 21.948 -13.197 -25.615 1.00 97.81 773 ARG A CA 1
ATOM 5909 C C . ARG A 1 773 ? 21.845 -12.230 -26.792 1.00 97.81 773 ARG A C 1
ATOM 5911 O O . ARG A 1 773 ? 21.227 -12.570 -27.794 1.00 97.81 773 ARG A O 1
ATOM 5918 N N . TYR A 1 774 ? 22.472 -11.059 -26.666 1.00 98.44 774 TYR A N 1
ATOM 5919 C CA . TYR A 1 774 ? 22.445 -9.990 -27.670 1.00 98.44 774 TYR A CA 1
ATOM 5920 C C . TYR A 1 774 ? 23.772 -9.210 -27.694 1.00 98.44 774 TYR A C 1
ATOM 5922 O O . TYR A 1 774 ? 24.559 -9.274 -26.744 1.00 98.44 774 TYR A O 1
ATOM 5930 N N . SER A 1 775 ? 23.985 -8.404 -28.737 1.00 97.81 775 SER A N 1
ATOM 5931 C CA . SER A 1 775 ? 24.981 -7.318 -28.745 1.00 97.81 775 SER A CA 1
ATOM 5932 C C . SER A 1 775 ? 24.330 -5.991 -29.123 1.00 97.81 775 SER A C 1
ATOM 5934 O O . SER A 1 775 ? 23.718 -5.879 -30.181 1.00 97.81 775 SER A O 1
ATOM 5936 N N . LEU A 1 776 ? 24.529 -4.949 -28.319 1.00 97.06 776 LEU A N 1
ATOM 5937 C CA . LEU A 1 776 ? 24.178 -3.577 -28.682 1.00 97.06 776 LEU A CA 1
ATOM 5938 C C . LEU A 1 776 ? 25.318 -2.964 -29.512 1.00 97.06 776 LEU A C 1
ATOM 5940 O O . LEU A 1 776 ? 26.414 -2.717 -29.000 1.00 97.06 776 LEU A O 1
ATOM 5944 N N . ARG A 1 777 ? 25.062 -2.737 -30.805 1.00 94.62 777 ARG A N 1
ATOM 5945 C CA . ARG A 1 777 ? 25.967 -2.071 -31.752 1.00 94.62 777 ARG A CA 1
ATOM 5946 C C . ARG A 1 777 ? 25.656 -0.580 -31.784 1.00 94.62 777 ARG A C 1
ATOM 5948 O O . ARG A 1 777 ? 24.664 -0.156 -32.383 1.00 94.62 777 ARG A O 1
ATOM 5955 N N . THR A 1 778 ? 26.539 0.225 -31.198 1.00 92.44 778 THR A N 1
ATOM 5956 C CA . THR A 1 778 ? 26.474 1.685 -31.333 1.00 92.44 778 THR A CA 1
ATOM 5957 C C . THR A 1 778 ? 27.415 2.145 -32.437 1.00 92.44 778 THR A C 1
ATOM 5959 O O . THR A 1 778 ? 28.521 1.635 -32.585 1.00 92.44 778 THR A O 1
ATOM 5962 N N . ASN A 1 779 ? 26.991 3.117 -33.231 1.00 88.88 779 ASN A N 1
ATOM 5963 C CA . ASN A 1 779 ? 27.831 3.786 -34.218 1.00 88.88 779 ASN A CA 1
ATOM 5964 C C . ASN A 1 779 ? 27.664 5.284 -34.002 1.00 88.88 779 ASN A C 1
ATOM 5966 O O . ASN A 1 779 ? 26.529 5.746 -33.912 1.00 88.88 779 ASN A O 1
ATOM 5970 N N . LEU A 1 780 ? 28.762 6.034 -33.920 1.00 85.38 780 LEU A N 1
ATOM 5971 C CA . LEU A 1 780 ? 28.749 7.495 -33.771 1.00 85.38 780 LEU A CA 1
ATOM 5972 C C . LEU A 1 780 ? 29.182 8.244 -35.039 1.00 85.38 780 LEU A C 1
ATOM 5974 O O . LEU A 1 780 ? 29.244 9.474 -35.037 1.00 85.38 780 LEU A O 1
ATOM 5978 N N . SER A 1 781 ? 29.506 7.530 -36.117 1.00 83.62 781 SER A N 1
ATOM 5979 C CA . SER A 1 781 ? 30.030 8.134 -37.342 1.00 83.62 781 SER A CA 1
ATOM 5980 C C . SER A 1 781 ? 28.944 8.605 -38.320 1.00 83.62 781 SER A C 1
ATOM 5982 O O . SER A 1 781 ? 27.748 8.334 -38.184 1.00 83.62 781 SER A O 1
ATOM 5984 N N . CYS A 1 782 ? 29.392 9.325 -39.350 1.00 84.44 782 CYS A N 1
ATOM 5985 C CA . CYS A 1 782 ? 28.570 9.766 -40.477 1.00 84.44 782 CYS A CA 1
ATOM 5986 C C . CYS A 1 782 ? 28.340 8.637 -41.512 1.00 84.44 782 CYS A C 1
ATOM 5988 O O . CYS A 1 782 ? 27.635 8.849 -42.496 1.00 84.44 782 CYS A O 1
ATOM 5990 N N . CYS A 1 783 ? 28.961 7.468 -41.317 1.00 78.19 783 CYS A N 1
ATOM 5991 C CA . CYS A 1 783 ? 29.026 6.321 -42.228 1.00 78.19 783 CYS A CA 1
ATOM 5992 C C . CYS A 1 783 ? 28.455 5.053 -41.557 1.00 78.19 783 CYS A C 1
ATOM 5994 O O . CYS A 1 783 ? 28.282 5.027 -40.346 1.00 78.19 783 CYS A O 1
ATOM 5996 N N . GLY A 1 784 ? 28.173 3.988 -42.320 1.00 81.81 784 GLY A N 1
ATOM 5997 C CA . GLY A 1 784 ? 27.590 2.730 -41.808 1.00 81.81 784 GLY A CA 1
ATOM 5998 C C . GLY A 1 784 ? 26.079 2.599 -42.065 1.00 81.81 784 GLY A C 1
ATOM 5999 O O . GLY A 1 784 ? 25.530 3.378 -42.840 1.00 81.81 784 GLY A O 1
ATOM 6000 N N . ARG A 1 785 ? 25.406 1.612 -41.435 1.00 85.69 785 ARG A N 1
ATOM 6001 C CA . ARG A 1 785 ? 23.945 1.370 -41.596 1.00 85.69 785 ARG A CA 1
ATOM 6002 C C . ARG A 1 785 ? 23.123 2.609 -41.243 1.00 85.69 785 ARG A C 1
ATOM 6004 O O . ARG A 1 785 ? 22.167 2.944 -41.931 1.00 85.69 785 ARG A O 1
ATOM 6011 N N . VAL A 1 786 ? 23.516 3.257 -40.151 1.00 87.75 786 VAL A N 1
ATOM 6012 C CA . VAL A 1 786 ? 22.897 4.466 -39.623 1.00 87.75 786 VAL A CA 1
ATOM 6013 C C . VAL A 1 786 ? 23.966 5.542 -39.546 1.00 87.75 786 VAL A C 1
ATOM 6015 O O . VAL A 1 786 ? 24.987 5.352 -38.886 1.00 87.75 786 VAL A O 1
ATOM 6018 N N . ASN A 1 787 ? 23.720 6.684 -40.183 1.00 88.06 787 ASN A N 1
ATOM 6019 C CA . ASN A 1 787 ? 24.464 7.903 -39.894 1.00 88.06 787 ASN A CA 1
ATOM 6020 C C . ASN A 1 787 ? 23.964 8.442 -38.547 1.00 88.06 787 ASN A C 1
ATOM 6022 O O . ASN A 1 787 ? 22.818 8.880 -38.457 1.00 88.06 787 ASN A O 1
ATOM 6026 N N . ASN A 1 788 ? 24.827 8.474 -37.532 1.00 90.12 788 ASN A N 1
ATOM 6027 C CA . ASN A 1 788 ? 24.537 9.035 -36.204 1.00 90.12 788 ASN A CA 1
ATOM 6028 C C . ASN A 1 788 ? 25.377 10.282 -35.881 1.00 90.12 788 ASN A C 1
ATOM 6030 O O . ASN A 1 788 ? 25.260 10.828 -34.785 1.00 90.12 788 ASN A O 1
ATOM 6034 N N . CYS A 1 789 ? 26.163 10.791 -36.839 1.00 86.81 789 CYS A N 1
ATOM 6035 C CA . CYS A 1 789 ? 26.774 12.118 -36.735 1.00 86.81 789 CYS A CA 1
ATOM 6036 C C . CYS A 1 789 ? 25.725 13.154 -36.306 1.00 86.81 789 CYS A C 1
ATOM 6038 O O . CYS A 1 789 ? 24.658 13.248 -36.923 1.00 86.81 789 CYS A O 1
ATOM 6040 N N . CYS A 1 790 ? 26.043 13.892 -35.238 1.00 83.56 790 CYS A N 1
ATOM 6041 C CA . CYS A 1 790 ? 25.206 14.907 -34.586 1.00 83.56 790 CYS A CA 1
ATOM 6042 C C . CYS A 1 790 ? 23.793 14.450 -34.161 1.00 83.56 790 CYS A C 1
ATOM 6044 O O . CYS A 1 790 ? 22.966 15.301 -33.842 1.00 83.56 790 CYS A O 1
ATOM 6046 N N . GLY A 1 791 ? 23.505 13.145 -34.139 1.00 85.50 791 GLY A N 1
ATOM 6047 C CA . GLY A 1 791 ? 22.217 12.617 -33.688 1.00 85.50 791 GLY A CA 1
ATOM 6048 C C . GLY A 1 791 ? 21.995 12.825 -32.188 1.00 85.50 791 GLY A C 1
ATOM 6049 O O . GLY A 1 791 ? 22.954 12.856 -31.410 1.00 85.50 791 GLY A O 1
ATOM 6050 N N . ALA A 1 792 ? 20.731 12.978 -31.790 1.00 84.56 792 ALA A N 1
ATOM 6051 C CA . ALA A 1 792 ? 20.346 13.427 -30.453 1.00 84.56 792 ALA A CA 1
ATOM 6052 C C . ALA A 1 792 ? 21.010 14.762 -30.067 1.00 84.56 792 ALA A C 1
ATOM 6054 O O . ALA A 1 792 ? 21.668 14.900 -29.029 1.00 84.56 792 ALA A O 1
ATOM 6055 N N . THR A 1 793 ? 20.819 15.742 -30.956 1.00 81.19 793 THR A N 1
ATOM 6056 C CA . THR A 1 793 ? 21.062 17.178 -30.752 1.00 81.19 793 THR A CA 1
ATOM 6057 C C . THR A 1 793 ? 19.957 17.988 -31.442 1.00 81.19 793 THR A C 1
ATOM 6059 O O . THR A 1 793 ? 19.259 17.467 -32.306 1.00 81.19 793 THR A O 1
ATOM 6062 N N . CYS A 1 794 ? 19.840 19.286 -31.157 1.00 75.50 794 CYS A N 1
ATOM 6063 C CA . CYS A 1 794 ? 18.862 20.167 -31.811 1.00 75.50 794 CYS A CA 1
ATOM 6064 C C . CYS A 1 794 ? 19.045 20.354 -33.336 1.00 75.50 794 CYS A C 1
ATOM 6066 O O . CYS A 1 794 ? 18.182 20.941 -33.983 1.00 75.50 794 CYS A O 1
ATOM 6068 N N . PHE A 1 795 ? 20.143 19.867 -33.928 1.00 77.31 795 PHE A N 1
ATOM 6069 C CA . PHE A 1 795 ? 20.330 19.838 -35.387 1.00 77.31 795 PHE A CA 1
ATOM 6070 C C . PHE A 1 795 ? 19.844 18.533 -36.034 1.00 77.31 795 PHE A C 1
ATOM 6072 O O . PHE A 1 795 ? 19.756 18.454 -37.259 1.00 77.31 795 PHE A O 1
ATOM 6079 N N . LYS A 1 796 ? 19.587 17.498 -35.225 1.00 85.94 796 LYS A N 1
ATOM 6080 C CA . LYS A 1 796 ? 19.151 16.163 -35.641 1.00 85.94 796 LYS A CA 1
ATOM 6081 C C . LYS A 1 796 ? 18.694 15.396 -34.402 1.00 85.94 796 LYS A C 1
ATOM 6083 O O . LYS A 1 796 ? 19.520 14.881 -33.642 1.00 85.94 796 LYS A O 1
ATOM 6088 N N . ASN A 1 797 ? 17.381 15.333 -34.211 1.00 86.44 797 ASN A N 1
ATOM 6089 C CA . ASN A 1 797 ? 16.795 14.946 -32.931 1.00 86.44 797 ASN A CA 1
ATOM 6090 C C . ASN A 1 797 ? 17.123 13.508 -32.513 1.00 86.44 797 ASN A C 1
ATOM 6092 O O . ASN A 1 797 ? 17.213 13.256 -31.321 1.00 86.44 797 ASN A O 1
ATOM 6096 N N . ASP A 1 798 ? 17.393 12.592 -33.448 1.00 91.62 798 ASP A N 1
ATOM 6097 C CA . ASP A 1 798 ? 17.609 11.175 -33.131 1.00 91.62 798 ASP A CA 1
ATOM 6098 C C . ASP A 1 798 ? 19.010 10.649 -33.462 1.00 91.62 798 ASP A C 1
ATOM 6100 O O . ASP A 1 798 ? 19.626 10.997 -34.477 1.00 91.62 798 ASP A O 1
ATOM 6104 N N . ALA A 1 799 ? 19.474 9.731 -32.615 1.00 93.62 799 ALA A N 1
ATOM 6105 C CA . ALA A 1 799 ? 20.503 8.745 -32.924 1.00 93.62 799 ALA A CA 1
ATOM 6106 C C . ALA A 1 799 ? 19.933 7.343 -32.663 1.00 93.62 799 ALA A C 1
ATOM 6108 O O . ALA A 1 799 ? 19.305 7.128 -31.627 1.00 93.62 799 ALA A O 1
ATOM 6109 N N . VAL A 1 800 ? 20.153 6.400 -33.582 1.00 95.75 800 VAL A N 1
ATOM 6110 C CA . VAL A 1 800 ? 19.588 5.037 -33.523 1.00 95.75 800 VAL A CA 1
ATOM 6111 C C . VAL A 1 800 ? 20.705 3.998 -33.490 1.00 95.75 800 VAL A C 1
ATOM 6113 O O . VAL A 1 800 ? 21.629 4.043 -34.306 1.00 95.75 800 VAL A O 1
ATOM 6116 N N . TYR A 1 801 ? 20.607 3.050 -32.563 1.00 96.50 801 TYR A N 1
ATOM 6117 C CA . TYR A 1 801 ? 21.555 1.958 -32.345 1.00 96.50 801 TYR A CA 1
ATOM 6118 C C . TYR A 1 801 ? 20.864 0.602 -32.492 1.00 96.50 801 TYR A C 1
ATOM 6120 O O . TYR A 1 801 ? 19.664 0.478 -32.244 1.00 96.50 801 TYR A O 1
ATOM 6128 N N . ASP A 1 802 ? 21.631 -0.413 -32.887 1.00 97.31 802 ASP A N 1
ATOM 6129 C CA . ASP A 1 802 ? 21.090 -1.719 -33.266 1.00 97.31 802 ASP A CA 1
ATOM 6130 C C . ASP A 1 802 ? 21.269 -2.727 -32.129 1.00 97.31 802 ASP A C 1
ATOM 6132 O O . ASP A 1 802 ? 22.391 -2.935 -31.664 1.00 97.31 802 ASP A O 1
ATOM 6136 N N . ILE A 1 803 ? 20.197 -3.409 -31.729 1.00 98.25 803 ILE A N 1
ATOM 6137 C CA . ILE A 1 803 ? 20.273 -4.601 -30.879 1.00 98.25 803 ILE A CA 1
ATOM 6138 C C . ILE A 1 803 ? 20.353 -5.809 -31.809 1.00 98.25 803 ILE A C 1
ATOM 6140 O O . ILE A 1 803 ? 19.460 -6.031 -32.630 1.00 98.25 803 ILE A O 1
ATOM 6144 N N . LEU A 1 804 ? 21.449 -6.557 -31.706 1.00 97.69 804 LEU A N 1
ATOM 6145 C CA . LEU A 1 804 ? 21.751 -7.712 -32.545 1.00 97.69 804 LEU A CA 1
ATOM 6146 C C . LEU A 1 804 ? 21.498 -9.027 -31.805 1.00 97.69 804 LEU A C 1
ATOM 6148 O O . LEU A 1 804 ? 21.825 -9.125 -30.622 1.00 97.69 804 LEU A O 1
ATOM 6152 N N . ASP A 1 805 ? 20.990 -10.038 -32.511 1.00 97.81 805 ASP A N 1
ATOM 6153 C CA . ASP A 1 805 ? 20.987 -11.433 -32.057 1.00 97.81 805 ASP A CA 1
ATOM 6154 C C . ASP A 1 805 ? 22.391 -12.075 -32.158 1.00 97.81 805 ASP A C 1
ATOM 6156 O O . ASP A 1 805 ? 23.370 -11.458 -32.596 1.00 97.81 805 ASP A O 1
ATOM 6160 N N . ASN A 1 806 ? 22.497 -13.344 -31.754 1.00 95.88 806 ASN A N 1
ATOM 6161 C CA . ASN A 1 806 ? 23.736 -14.124 -31.856 1.00 95.88 806 ASN A CA 1
ATOM 6162 C C . ASN A 1 806 ? 24.155 -14.467 -33.307 1.00 95.88 806 ASN A C 1
ATOM 6164 O O . ASN A 1 806 ? 25.291 -14.893 -33.506 1.00 95.88 806 ASN A O 1
ATOM 6168 N N . ASP A 1 807 ? 23.296 -14.234 -34.306 1.00 96.81 807 ASP A N 1
ATOM 6169 C CA . ASP A 1 807 ? 23.583 -14.377 -35.743 1.00 96.81 807 ASP A CA 1
ATOM 6170 C C . ASP A 1 807 ? 23.939 -13.012 -36.402 1.00 96.81 807 ASP A C 1
ATOM 6172 O O . ASP A 1 807 ? 23.953 -12.883 -37.629 1.00 96.81 807 ASP A O 1
ATOM 6176 N N . GLU A 1 808 ? 24.223 -11.976 -35.596 1.00 94.31 808 GLU A N 1
ATOM 6177 C CA . GLU A 1 808 ? 24.462 -10.571 -35.985 1.00 94.31 808 GLU A CA 1
ATOM 6178 C C . GLU A 1 808 ? 23.285 -9.864 -36.709 1.00 94.31 808 GLU A C 1
ATOM 6180 O O . GLU A 1 808 ? 23.473 -8.794 -37.308 1.00 94.31 808 GLU A O 1
ATOM 6185 N N . ARG A 1 809 ? 22.053 -10.393 -36.638 1.00 96.88 809 ARG A N 1
ATOM 6186 C CA . ARG A 1 809 ? 20.845 -9.757 -37.205 1.00 96.88 809 ARG A CA 1
ATOM 6187 C C . ARG A 1 809 ? 20.274 -8.708 -36.260 1.00 96.88 809 ARG A C 1
ATOM 6189 O O . ARG A 1 809 ? 20.226 -8.925 -35.058 1.00 96.88 809 ARG A O 1
ATOM 6196 N N . VAL A 1 810 ? 19.765 -7.603 -36.806 1.00 97.62 810 VAL A N 1
ATOM 6197 C CA . VAL A 1 810 ? 19.032 -6.598 -36.016 1.00 97.62 810 VAL A CA 1
ATOM 6198 C C . VAL A 1 810 ? 17.670 -7.166 -35.604 1.00 97.62 810 VAL A C 1
ATOM 6200 O O . VAL A 1 810 ? 16.902 -7.576 -36.472 1.00 97.62 810 VAL A O 1
ATOM 6203 N N . VAL A 1 811 ? 17.385 -7.174 -34.300 1.00 98.06 811 VAL A N 1
ATOM 6204 C CA . VAL A 1 811 ? 16.134 -7.697 -33.709 1.00 98.06 811 VAL A CA 1
ATOM 6205 C C . VAL A 1 811 ? 15.353 -6.666 -32.888 1.00 98.06 811 VAL A C 1
ATOM 6207 O O . VAL A 1 811 ? 14.184 -6.897 -32.598 1.00 98.06 811 VAL A O 1
ATOM 6210 N N . ALA A 1 812 ? 15.982 -5.544 -32.525 1.00 98.19 812 ALA A N 1
ATOM 6211 C CA . ALA A 1 812 ? 15.349 -4.388 -31.889 1.00 98.19 812 ALA A CA 1
ATOM 6212 C C . ALA A 1 812 ? 16.242 -3.135 -32.024 1.00 98.19 812 ALA A C 1
ATOM 6214 O O . ALA A 1 812 ? 17.405 -3.228 -32.440 1.00 98.19 812 ALA A O 1
ATOM 6215 N N . HIS A 1 813 ? 15.727 -1.968 -31.635 1.00 98.31 813 HIS A N 1
ATOM 6216 C CA . HIS A 1 813 ? 16.427 -0.683 -31.705 1.00 98.31 813 HIS A CA 1
ATOM 6217 C C . HIS A 1 813 ? 16.501 0.056 -30.358 1.00 98.31 813 HIS A C 1
ATOM 6219 O O . HIS A 1 813 ? 15.601 -0.014 -29.520 1.00 98.31 813 HIS A O 1
ATOM 6225 N N . LEU A 1 814 ? 17.571 0.836 -30.180 1.00 97.81 814 LEU A N 1
ATOM 6226 C CA . LEU A 1 814 ? 17.697 1.846 -29.125 1.00 97.81 814 LEU A CA 1
ATOM 6227 C C . LEU A 1 814 ? 17.842 3.228 -29.769 1.00 97.81 814 LEU A C 1
ATOM 6229 O O . LEU A 1 814 ? 18.854 3.522 -30.407 1.00 97.81 814 LEU A O 1
ATOM 6233 N N . GLN A 1 815 ? 16.852 4.091 -29.572 1.00 96.25 815 GLN A N 1
ATOM 6234 C CA . GLN A 1 815 ? 16.835 5.475 -30.040 1.00 96.25 815 GLN A CA 1
ATOM 6235 C C . GLN A 1 815 ? 17.153 6.406 -28.868 1.00 96.25 815 GLN A C 1
ATOM 6237 O O . GLN A 1 815 ? 16.430 6.419 -27.877 1.00 96.25 815 GLN A O 1
ATOM 6242 N N . ARG A 1 816 ? 18.202 7.226 -28.971 1.00 93.94 816 ARG A N 1
ATOM 6243 C CA . ARG A 1 816 ? 18.357 8.428 -28.130 1.00 93.94 816 ARG A CA 1
ATOM 6244 C C . ARG A 1 816 ? 17.683 9.577 -28.871 1.00 93.94 816 ARG A C 1
ATOM 6246 O O . ARG A 1 816 ? 17.997 9.779 -30.044 1.00 93.94 816 ARG A O 1
ATOM 6253 N N . THR A 1 817 ? 16.803 10.321 -28.204 1.00 91.50 817 THR A N 1
ATOM 6254 C CA . THR A 1 817 ? 16.049 11.426 -28.809 1.00 91.50 817 THR A CA 1
ATOM 6255 C C . THR A 1 817 ? 16.176 12.733 -28.024 1.00 91.50 817 THR A C 1
ATOM 6257 O O . THR A 1 817 ? 16.164 12.762 -26.788 1.00 91.50 817 THR A O 1
ATOM 6260 N N . PHE A 1 818 ? 16.307 13.833 -28.758 1.00 85.44 818 PHE A N 1
ATOM 6261 C CA . PHE A 1 818 ? 16.232 15.196 -28.254 1.00 85.44 818 PHE A CA 1
ATOM 6262 C C . PHE A 1 818 ? 14.796 15.697 -28.447 1.00 85.44 818 PHE A C 1
ATOM 6264 O O . PHE A 1 818 ? 14.427 16.175 -29.519 1.00 85.44 818 PHE A O 1
ATOM 6271 N N . ALA A 1 819 ? 13.975 15.528 -27.409 1.00 75.88 819 ALA A N 1
ATOM 6272 C CA . ALA A 1 819 ? 12.555 15.853 -27.433 1.00 75.88 819 ALA A CA 1
ATOM 6273 C C . ALA A 1 819 ? 12.350 17.375 -27.504 1.00 75.88 819 ALA A C 1
ATOM 6275 O O . ALA A 1 819 ? 12.386 18.064 -26.487 1.00 75.88 819 ALA A O 1
ATOM 6276 N N . ASN A 1 820 ? 12.160 17.909 -28.712 1.00 66.81 820 ASN A N 1
ATOM 6277 C CA . ASN A 1 820 ? 12.089 19.352 -28.943 1.00 66.81 820 ASN A CA 1
ATOM 6278 C C . ASN A 1 820 ? 10.951 20.020 -28.148 1.00 66.81 820 ASN A C 1
ATOM 6280 O O . ASN A 1 820 ? 9.770 19.864 -28.465 1.00 66.81 820 ASN A O 1
ATOM 6284 N N . GLY A 1 821 ? 11.317 20.847 -27.167 1.00 59.44 821 GLY A N 1
ATOM 6285 C CA . GLY A 1 821 ? 10.447 21.899 -26.650 1.00 59.44 821 GLY A CA 1
ATOM 6286 C C . GLY A 1 821 ? 10.212 22.992 -27.704 1.00 59.44 821 GLY A C 1
ATOM 6287 O O . GLY A 1 821 ? 11.068 23.254 -28.551 1.00 59.44 821 GLY A O 1
ATOM 6288 N N . SER A 1 822 ? 9.072 23.684 -27.632 1.00 53.25 822 SER A N 1
ATOM 6289 C CA . SER A 1 822 ? 8.614 24.662 -28.643 1.00 53.25 822 SER A CA 1
ATOM 6290 C C . SER A 1 822 ? 9.532 25.876 -28.871 1.00 53.25 822 SER A C 1
ATOM 6292 O O . SER A 1 822 ? 9.282 26.671 -29.772 1.00 53.25 822 SER A O 1
ATOM 6294 N N . ASN A 1 823 ? 10.566 26.047 -28.042 1.00 52.09 823 ASN A N 1
ATOM 6295 C CA . ASN A 1 823 ? 11.322 27.290 -27.885 1.00 52.09 823 ASN A CA 1
ATOM 6296 C C . ASN A 1 823 ? 12.832 27.137 -28.178 1.00 52.09 823 ASN A C 1
ATOM 6298 O O . ASN A 1 823 ? 13.615 27.983 -27.742 1.00 52.09 823 ASN A O 1
ATOM 6302 N N . CYS A 1 824 ? 13.274 26.081 -28.878 1.00 46.16 824 CYS A N 1
ATOM 6303 C CA . CYS A 1 824 ? 14.701 25.850 -29.162 1.00 46.16 824 CYS A CA 1
ATOM 6304 C C . CYS A 1 824 ? 15.272 26.823 -30.220 1.00 46.16 824 CYS A C 1
ATOM 6306 O O . CYS A 1 824 ? 15.543 26.471 -31.368 1.00 46.16 824 CYS A O 1
ATOM 6308 N N . LEU A 1 825 ? 15.512 28.069 -29.802 1.00 47.34 825 LEU A N 1
ATOM 6309 C CA . LEU A 1 825 ? 16.517 28.934 -30.418 1.00 47.34 825 LEU A CA 1
ATOM 6310 C C . LEU A 1 825 ? 17.911 28.386 -30.068 1.00 47.34 825 LEU A C 1
ATOM 6312 O O . LEU A 1 825 ? 18.208 28.107 -28.904 1.00 47.34 825 LEU A O 1
ATOM 6316 N N . GLY A 1 826 ? 18.744 28.200 -31.096 1.00 45.84 826 GLY A N 1
ATOM 6317 C CA . GLY A 1 826 ? 19.986 27.421 -31.028 1.00 45.84 826 GLY A CA 1
ATOM 6318 C C . GLY A 1 826 ? 21.000 27.868 -29.965 1.00 45.84 826 GLY A C 1
ATOM 6319 O O . GLY A 1 826 ? 20.974 28.993 -29.476 1.00 45.84 826 GLY A O 1
ATOM 6320 N N . ALA A 1 827 ? 21.914 26.952 -29.620 1.00 40.94 827 ALA A N 1
ATOM 6321 C CA . ALA A 1 827 ? 22.873 27.017 -28.504 1.00 40.94 827 ALA A CA 1
ATOM 6322 C C . ALA A 1 827 ? 22.247 27.074 -27.092 1.00 40.94 827 ALA A C 1
ATOM 6324 O O . ALA A 1 827 ? 22.735 26.394 -26.190 1.00 40.94 827 ALA A O 1
ATOM 6325 N N . CYS A 1 828 ? 21.131 27.777 -26.892 1.00 51.03 828 CYS A N 1
ATOM 6326 C CA . CYS A 1 828 ? 20.455 27.866 -25.594 1.00 51.03 828 CYS A CA 1
ATOM 6327 C C . CYS A 1 828 ? 19.720 26.582 -25.168 1.00 51.03 828 CYS A C 1
ATOM 6329 O O . CYS A 1 828 ? 19.333 26.475 -24.008 1.00 51.03 828 CYS A O 1
ATOM 6331 N N . CYS A 1 829 ? 19.543 25.588 -26.045 1.00 53.94 829 CYS A N 1
ATOM 6332 C CA . CYS A 1 829 ? 18.663 24.441 -25.776 1.00 53.94 829 CYS A CA 1
ATOM 6333 C C . CYS A 1 829 ? 19.168 23.457 -24.689 1.00 53.94 829 CYS A C 1
ATOM 6335 O O . CYS A 1 829 ? 18.435 22.550 -24.323 1.00 53.94 829 CYS A O 1
ATOM 6337 N N . ARG A 1 830 ? 20.364 23.661 -24.103 1.00 50.72 830 ARG A N 1
ATOM 6338 C CA . ARG A 1 830 ? 20.752 23.043 -22.810 1.00 50.72 830 ARG A CA 1
ATOM 6339 C C . ARG A 1 830 ? 20.281 23.839 -21.586 1.00 50.72 830 ARG A C 1
ATOM 6341 O O . ARG A 1 830 ? 19.899 23.243 -20.586 1.00 50.72 830 ARG A O 1
ATOM 6348 N N . MET A 1 831 ? 20.233 25.172 -21.667 1.00 49.88 831 MET A N 1
ATOM 6349 C CA . MET A 1 831 ? 19.649 26.025 -20.616 1.00 49.88 831 MET A CA 1
ATOM 6350 C C . MET A 1 831 ? 18.119 25.891 -20.524 1.00 49.88 831 MET A C 1
ATOM 6352 O O . MET A 1 831 ? 17.533 26.308 -19.530 1.00 49.88 831 MET A O 1
ATOM 6356 N N . GLY A 1 832 ? 17.476 25.273 -21.524 1.00 53.38 832 GLY A N 1
ATOM 6357 C CA . GLY A 1 832 ? 16.076 24.838 -21.455 1.00 53.38 832 GLY A CA 1
ATOM 6358 C C . GLY A 1 832 ? 15.815 23.704 -20.453 1.00 53.38 832 GLY A C 1
ATOM 6359 O O . GLY A 1 832 ? 14.668 23.496 -20.078 1.00 53.38 832 GLY A O 1
ATOM 6360 N N . PHE A 1 833 ? 16.867 23.030 -19.965 1.00 56.09 833 PHE A N 1
ATOM 6361 C CA . PHE A 1 833 ? 16.792 21.852 -19.093 1.00 56.09 833 PHE A CA 1
ATOM 6362 C C . PHE A 1 833 ? 16.137 20.609 -19.731 1.00 56.09 833 PHE A C 1
ATOM 6364 O O . PHE A 1 833 ? 15.571 19.786 -19.010 1.00 56.09 833 PHE A O 1
ATOM 6371 N N . ASP A 1 834 ? 16.260 20.439 -21.050 1.00 57.34 834 ASP A N 1
ATOM 6372 C CA . ASP A 1 834 ? 15.860 19.220 -21.764 1.00 57.34 834 ASP A CA 1
ATOM 6373 C C . ASP A 1 834 ? 17.026 18.207 -21.776 1.00 57.34 834 ASP A C 1
ATOM 6375 O O . ASP A 1 834 ? 18.033 18.396 -22.463 1.00 57.34 834 ASP A O 1
ATOM 6379 N N . PHE A 1 835 ? 16.912 17.153 -20.958 1.00 68.94 835 PHE A N 1
ATOM 6380 C CA . PHE A 1 835 ? 17.943 16.120 -20.742 1.00 68.94 835 PHE A CA 1
ATOM 6381 C C . PHE A 1 835 ? 17.779 14.922 -21.696 1.00 68.94 835 PHE A C 1
ATOM 6383 O O . PHE A 1 835 ? 16.905 14.918 -22.565 1.00 68.94 835 PHE A O 1
ATOM 6390 N N . ASN A 1 836 ? 18.637 13.903 -21.557 1.00 84.44 836 ASN A N 1
ATOM 6391 C CA . ASN A 1 836 ? 18.590 12.704 -22.391 1.00 84.44 836 ASN A CA 1
ATOM 6392 C C . ASN A 1 836 ? 17.253 11.959 -22.253 1.00 84.44 836 ASN A C 1
ATOM 6394 O O . ASN A 1 836 ? 16.806 11.643 -21.148 1.00 84.44 836 ASN A O 1
ATOM 6398 N N . ASN A 1 837 ? 16.660 11.620 -23.398 1.00 92.56 837 ASN A N 1
ATOM 6399 C CA . ASN A 1 837 ? 15.526 10.709 -23.492 1.00 92.56 837 ASN A CA 1
ATOM 6400 C C . ASN A 1 837 ? 15.927 9.544 -24.399 1.00 92.56 837 ASN A C 1
ATOM 6402 O O . ASN A 1 837 ? 16.586 9.742 -25.425 1.00 92.56 837 ASN A O 1
ATOM 6406 N N . PHE A 1 838 ? 15.520 8.337 -24.031 1.00 96.25 838 PHE A N 1
ATOM 6407 C CA . PHE A 1 838 ? 15.802 7.114 -24.768 1.00 96.25 838 PHE A CA 1
ATOM 6408 C C . PHE A 1 838 ? 14.517 6.315 -24.957 1.00 96.25 838 PHE A C 1
ATOM 6410 O O . PHE A 1 838 ? 13.720 6.202 -24.029 1.00 96.25 838 PHE A O 1
ATOM 6417 N N . LEU A 1 839 ? 14.336 5.733 -26.137 1.00 97.38 839 LEU A N 1
ATOM 6418 C CA . LEU A 1 839 ? 13.292 4.761 -26.434 1.00 97.38 839 LEU A CA 1
ATOM 6419 C C . LEU A 1 839 ? 13.997 3.439 -26.743 1.00 97.38 839 LEU A C 1
ATOM 6421 O O . LEU A 1 839 ? 14.836 3.375 -27.644 1.00 97.38 839 LEU A O 1
ATOM 6425 N N . LEU A 1 840 ? 13.686 2.405 -25.969 1.00 98.12 840 LEU A N 1
ATOM 6426 C CA . LEU A 1 840 ? 14.282 1.077 -26.066 1.00 98.12 840 LEU A CA 1
ATOM 6427 C C . LEU A 1 840 ? 13.206 0.076 -26.472 1.00 98.12 840 LEU A C 1
ATOM 6429 O O . LEU A 1 840 ? 12.267 -0.166 -25.717 1.00 98.12 840 LEU A O 1
ATOM 6433 N N . GLU A 1 841 ? 13.366 -0.508 -27.652 1.00 98.25 841 GLU A N 1
ATOM 6434 C CA . GLU A 1 841 ? 12.560 -1.623 -28.139 1.00 98.25 841 GLU A CA 1
ATOM 6435 C C . GLU A 1 841 ? 13.076 -2.937 -27.539 1.00 98.25 841 GLU A C 1
ATOM 6437 O O . GLU A 1 841 ? 14.284 -3.136 -27.373 1.00 98.25 841 GLU A O 1
ATOM 6442 N N . PHE A 1 842 ? 12.164 -3.848 -27.213 1.00 98.31 842 PHE A N 1
ATOM 6443 C CA . PHE A 1 842 ? 12.496 -5.186 -26.738 1.00 98.31 842 PHE A CA 1
ATOM 6444 C C . PHE A 1 842 ? 12.269 -6.219 -27.855 1.00 98.31 842 PHE A C 1
ATOM 6446 O O . PHE A 1 842 ? 11.185 -6.238 -28.440 1.00 98.31 842 PHE A O 1
ATOM 6453 N N . PRO A 1 843 ? 13.233 -7.123 -28.132 1.00 98.12 843 PRO A N 1
ATOM 6454 C CA . PRO A 1 843 ? 13.029 -8.229 -29.066 1.00 98.12 843 PRO A CA 1
ATOM 6455 C C . PRO A 1 843 ? 11.806 -9.063 -28.673 1.00 98.12 843 PRO A C 1
ATOM 6457 O O . PRO A 1 843 ? 11.597 -9.339 -27.489 1.00 98.12 843 PRO A O 1
ATOM 6460 N N . SER A 1 844 ? 10.995 -9.481 -29.645 1.00 95.50 844 SER A N 1
ATOM 6461 C CA . SER A 1 844 ? 9.699 -10.134 -29.378 1.00 95.50 844 SER A CA 1
ATOM 6462 C C . SER A 1 844 ? 9.788 -11.453 -28.590 1.00 95.50 844 SER A C 1
ATOM 6464 O O . SER A 1 844 ? 8.831 -11.839 -27.923 1.00 95.50 844 SER A O 1
ATOM 6466 N N . ASP A 1 845 ? 10.939 -12.124 -28.634 1.00 95.06 845 ASP A N 1
ATOM 6467 C CA . ASP A 1 845 ? 11.269 -13.366 -27.927 1.00 95.06 845 ASP A CA 1
ATOM 6468 C C . ASP A 1 845 ? 11.995 -13.136 -26.585 1.00 95.06 845 ASP A C 1
ATOM 6470 O O . ASP A 1 845 ? 12.252 -14.084 -25.838 1.00 95.06 845 ASP A O 1
ATOM 6474 N N . SER A 1 846 ? 12.326 -11.884 -26.255 1.00 97.19 846 SER A N 1
ATOM 6475 C CA . SER A 1 846 ? 13.070 -11.538 -25.043 1.00 97.19 846 SER A CA 1
ATOM 6476 C C . SER A 1 846 ? 12.260 -11.802 -23.769 1.00 97.19 846 SER A C 1
ATOM 6478 O O . SER A 1 846 ? 11.097 -11.410 -23.641 1.00 97.19 846 SER A O 1
ATOM 6480 N N . THR A 1 847 ? 12.905 -12.437 -22.793 1.00 96.25 847 THR A N 1
ATOM 6481 C CA . THR A 1 847 ? 12.364 -12.669 -21.442 1.00 96.25 847 THR A CA 1
ATOM 6482 C C . THR A 1 847 ? 12.504 -11.419 -20.557 1.00 96.25 847 THR A C 1
ATOM 6484 O O . THR A 1 847 ? 13.303 -10.539 -20.886 1.00 96.25 847 THR A O 1
ATOM 6487 N N . PRO A 1 848 ? 11.805 -11.310 -19.409 1.00 94.50 848 PRO A N 1
ATOM 6488 C CA . PRO A 1 848 ? 11.945 -10.160 -18.506 1.00 94.50 848 PRO A CA 1
ATOM 6489 C C . PRO A 1 848 ? 13.391 -9.910 -18.056 1.00 94.50 848 PRO A C 1
ATOM 6491 O O . PRO A 1 848 ? 13.836 -8.766 -17.999 1.00 94.50 848 PRO A O 1
ATOM 6494 N N . GLU A 1 849 ? 14.151 -10.979 -17.809 1.00 95.44 849 GLU A N 1
ATOM 6495 C CA . GLU A 1 849 ? 15.586 -10.939 -17.525 1.00 95.44 849 GLU A CA 1
ATOM 6496 C C . GLU A 1 849 ? 16.390 -10.290 -18.663 1.00 95.44 849 GLU A C 1
ATOM 6498 O O . GLU A 1 849 ? 17.233 -9.431 -18.405 1.00 95.44 849 GLU A O 1
ATOM 6503 N N . ASP A 1 850 ? 16.110 -10.648 -19.920 1.00 97.75 850 ASP A N 1
ATOM 6504 C CA . ASP A 1 850 ? 16.769 -10.046 -21.086 1.00 97.75 850 ASP A CA 1
ATOM 6505 C C . ASP A 1 850 ? 16.420 -8.559 -21.229 1.00 97.75 850 ASP A C 1
ATOM 6507 O O . ASP A 1 850 ? 17.291 -7.747 -21.526 1.00 97.75 850 ASP A O 1
ATOM 6511 N N . ARG A 1 851 ? 15.156 -8.187 -20.995 1.00 97.81 851 ARG A N 1
ATOM 6512 C CA . ARG A 1 851 ? 14.662 -6.801 -21.101 1.00 97.81 851 ARG A CA 1
ATOM 6513 C C . ARG A 1 851 ? 15.333 -5.884 -20.079 1.00 97.81 851 ARG A C 1
ATOM 6515 O O . ARG A 1 851 ? 15.738 -4.771 -20.411 1.00 97.81 851 ARG A O 1
ATOM 6522 N N . LEU A 1 852 ? 15.554 -6.380 -18.862 1.00 96.81 852 LEU A N 1
ATOM 6523 C CA . LEU A 1 852 ? 16.324 -5.682 -17.828 1.00 96.81 852 LEU A CA 1
ATOM 6524 C C . LEU A 1 852 ? 17.829 -5.602 -18.160 1.00 96.81 852 LEU A C 1
ATOM 6526 O O . LEU A 1 852 ? 18.485 -4.613 -17.822 1.00 96.81 852 LEU A O 1
ATOM 6530 N N . LEU A 1 853 ? 18.392 -6.598 -18.852 1.00 98.31 853 LEU A N 1
ATOM 6531 C CA . LEU A 1 853 ? 19.777 -6.553 -19.343 1.00 98.31 853 LEU A CA 1
ATOM 6532 C C . LEU A 1 853 ? 19.943 -5.592 -20.537 1.00 98.31 853 LEU A C 1
ATOM 6534 O O . LEU A 1 853 ? 20.935 -4.870 -20.601 1.00 98.31 853 LEU A O 1
ATOM 6538 N N . LEU A 1 854 ? 18.955 -5.495 -21.427 1.00 98.38 854 LEU A N 1
ATOM 6539 C CA . LEU A 1 854 ? 18.893 -4.486 -22.494 1.00 98.38 854 LEU A CA 1
ATOM 6540 C C . LEU A 1 854 ? 18.793 -3.067 -21.918 1.00 98.38 854 LEU A C 1
ATOM 6542 O O . LEU A 1 854 ? 19.516 -2.168 -22.346 1.00 98.38 854 LEU A O 1
ATOM 6546 N N . LEU A 1 855 ? 17.979 -2.881 -20.876 1.00 97.50 855 LEU A N 1
ATOM 6547 C CA . LEU A 1 855 ? 17.923 -1.636 -20.107 1.00 97.50 855 LEU A CA 1
ATOM 6548 C C . LEU A 1 855 ? 19.262 -1.327 -19.410 1.00 97.50 855 LEU A C 1
ATOM 6550 O O . LEU A 1 855 ? 19.695 -0.179 -19.379 1.00 97.50 855 LEU A O 1
ATOM 6554 N N . THR A 1 856 ? 19.972 -2.345 -18.918 1.00 97.69 856 THR A N 1
ATOM 6555 C CA . THR A 1 856 ? 21.342 -2.186 -18.395 1.00 97.69 856 THR A CA 1
ATOM 6556 C C . THR A 1 856 ? 22.320 -1.729 -19.490 1.00 97.69 856 THR A C 1
ATOM 6558 O O . THR A 1 856 ? 23.216 -0.927 -19.225 1.00 97.69 856 THR A O 1
ATOM 6561 N N . ALA A 1 857 ? 22.130 -2.180 -20.734 1.00 97.56 857 ALA A N 1
ATOM 6562 C CA . ALA A 1 857 ? 22.965 -1.805 -21.874 1.00 97.56 857 ALA A CA 1
ATOM 6563 C C . ALA A 1 857 ? 22.728 -0.371 -22.371 1.00 97.56 857 ALA A C 1
ATOM 6565 O O . ALA A 1 857 ? 23.688 0.289 -22.769 1.00 97.56 857 ALA A O 1
ATOM 6566 N N . LEU A 1 858 ? 21.498 0.142 -22.268 1.00 96.56 858 LEU A N 1
ATOM 6567 C CA . LEU A 1 858 ? 21.180 1.560 -22.485 1.00 96.56 858 LEU A CA 1
ATOM 6568 C C . LEU A 1 858 ? 22.046 2.455 -21.589 1.00 96.56 858 LEU A C 1
ATOM 6570 O O . LEU A 1 858 ? 22.749 3.330 -22.096 1.00 96.56 858 LEU A O 1
ATOM 6574 N N . PHE A 1 859 ? 22.064 2.196 -20.279 1.00 95.06 859 PHE A N 1
ATOM 6575 C CA . PHE A 1 859 ? 22.863 2.995 -19.349 1.00 95.06 859 PHE A CA 1
ATOM 6576 C C . PHE A 1 859 ? 24.366 2.834 -19.597 1.00 95.06 859 PHE A C 1
ATOM 6578 O O . PHE A 1 859 ? 25.081 3.830 -19.643 1.00 95.06 859 PHE A O 1
ATOM 6585 N N . GLN A 1 860 ? 24.861 1.612 -19.828 1.00 92.56 860 GLN A N 1
ATOM 6586 C CA . GLN A 1 860 ? 26.267 1.388 -20.199 1.00 92.56 860 GLN A CA 1
ATOM 6587 C C . GLN A 1 860 ? 26.692 2.271 -21.390 1.00 92.56 860 GLN A C 1
ATOM 6589 O O . GLN A 1 860 ? 27.767 2.870 -21.349 1.00 92.56 860 GLN A O 1
ATOM 6594 N N . VAL A 1 861 ? 25.833 2.413 -22.405 1.00 90.00 861 VAL A N 1
ATOM 6595 C CA . VAL A 1 861 ? 26.053 3.297 -23.561 1.00 90.00 861 VAL A CA 1
ATOM 6596 C C . VAL A 1 861 ? 25.986 4.785 -23.193 1.00 90.00 861 VAL A C 1
ATOM 6598 O O . VAL A 1 861 ? 26.797 5.568 -23.693 1.00 90.00 861 VAL A O 1
ATOM 6601 N N . GLU A 1 862 ? 25.089 5.194 -22.296 1.00 89.31 862 GLU A N 1
ATOM 6602 C CA . GLU A 1 862 ? 25.013 6.576 -21.799 1.00 89.31 862 GLU A CA 1
ATOM 6603 C C . GLU A 1 862 ? 26.320 7.018 -21.115 1.00 89.31 862 GLU A C 1
ATOM 6605 O O . GLU A 1 862 ? 26.923 8.026 -21.508 1.00 89.31 862 GLU A O 1
ATOM 6610 N N . TYR A 1 863 ? 26.824 6.204 -20.183 1.00 84.69 863 TYR A N 1
ATOM 6611 C CA . TYR A 1 863 ? 28.096 6.438 -19.488 1.00 84.69 863 TYR A CA 1
ATOM 6612 C C . TYR A 1 863 ? 29.318 6.388 -20.424 1.00 84.69 863 TYR A C 1
ATOM 6614 O O . TYR A 1 863 ? 30.290 7.118 -20.217 1.00 84.69 863 TYR A O 1
ATOM 6622 N N . GLN A 1 864 ? 29.296 5.546 -21.464 1.00 79.94 864 GLN A N 1
ATOM 6623 C CA . GLN A 1 864 ? 30.382 5.448 -22.449 1.00 79.94 864 GLN A CA 1
ATOM 6624 C C . GLN A 1 864 ? 30.468 6.656 -23.389 1.00 79.94 864 GLN A C 1
ATOM 6626 O O . GLN A 1 864 ? 31.574 7.112 -23.700 1.00 79.94 864 GLN A O 1
ATOM 6631 N N . LEU A 1 865 ? 29.325 7.107 -23.919 1.00 77.25 865 LEU A N 1
ATOM 6632 C CA . LEU A 1 865 ? 29.281 7.975 -25.101 1.00 77.25 865 LEU A CA 1
ATOM 6633 C C . LEU A 1 865 ? 28.927 9.433 -24.794 1.00 77.25 865 LEU A C 1
ATOM 6635 O O . LEU A 1 865 ? 29.325 10.306 -25.575 1.00 77.25 865 LEU A O 1
ATOM 6639 N N . PHE A 1 866 ? 28.196 9.696 -23.702 1.00 70.06 866 PHE A N 1
ATOM 6640 C CA . PHE A 1 866 ? 27.638 11.020 -23.408 1.00 70.06 866 PHE A CA 1
ATOM 6641 C C . PHE A 1 866 ? 28.252 11.664 -22.163 1.00 70.06 866 PHE A C 1
ATOM 6643 O O . PHE A 1 866 ? 28.853 12.722 -22.327 1.00 70.06 866 PHE A O 1
ATOM 6650 N N . GLU A 1 867 ? 28.286 11.014 -20.987 1.00 65.56 867 GLU A N 1
ATOM 6651 C CA . GLU A 1 867 ? 29.024 11.578 -19.827 1.00 65.56 867 GLU A CA 1
ATOM 6652 C C . GLU A 1 867 ? 30.505 11.856 -20.168 1.00 65.56 867 GLU A C 1
ATOM 6654 O O . GLU A 1 867 ? 31.091 12.840 -19.725 1.00 65.56 867 GLU A O 1
ATOM 6659 N N . ARG A 1 868 ? 31.104 11.037 -21.044 1.00 56.38 868 ARG A N 1
ATOM 6660 C CA . ARG A 1 868 ? 32.492 11.182 -21.518 1.00 56.38 868 ARG A CA 1
ATOM 6661 C C . ARG A 1 868 ? 32.747 12.392 -22.444 1.00 56.38 868 ARG A C 1
ATOM 6663 O O . ARG A 1 868 ? 33.899 12.641 -22.786 1.00 56.38 868 ARG A O 1
ATOM 6670 N N . LYS A 1 869 ? 31.715 13.109 -22.899 1.00 49.00 869 LYS A N 1
ATOM 6671 C CA . LYS A 1 869 ? 31.833 14.280 -23.799 1.00 49.00 869 LYS A CA 1
ATOM 6672 C C . LYS A 1 869 ? 31.421 15.605 -23.158 1.00 49.00 869 LYS A C 1
ATOM 6674 O O . LYS A 1 869 ? 31.430 16.630 -23.837 1.00 49.00 869 LYS A O 1
ATOM 6679 N N . GLU A 1 870 ? 31.023 15.572 -21.892 1.00 40.94 870 GLU A N 1
ATOM 6680 C CA . GLU A 1 870 ? 30.564 16.746 -21.139 1.00 40.94 870 GLU A CA 1
ATOM 6681 C C . GLU A 1 870 ? 31.593 17.192 -20.082 1.00 40.94 870 GLU A C 1
ATOM 6683 O O . GLU A 1 870 ? 31.361 18.157 -19.357 1.00 40.94 870 GLU A O 1
ATOM 6688 N N . GLN A 1 871 ? 32.750 16.514 -20.068 1.00 33.44 871 GLN A N 1
ATOM 6689 C CA . GLN A 1 871 ? 34.003 16.865 -19.394 1.00 33.44 871 GLN A CA 1
ATOM 6690 C C . GLN A 1 871 ? 35.077 17.182 -20.446 1.00 33.44 871 GLN A C 1
ATOM 6692 O O . GLN A 1 871 ? 35.865 18.120 -20.201 1.00 33.44 871 GLN A O 1
#

Radius of gyration: 37.45 Å; chains: 1; bounding box: 105×75×100 Å